Protein AF-A0A815MKQ5-F1 (afdb_monomer_lite)

Organism: NCBI:txid433720

Radius of gyration: 41.29 Å; chains: 1; bounding box: 143×85×90 Å

Sequence (827 aa):
MANNKTQCFTCNKEKITYRCRGCLKEFCLMDLTEHQQRLKDELNCIINDYDEFKERINEQKLSPQNHSLREQINLWEKESIKKIQHKAQECRENLIKSSQICINDIEMKYKDLNEQIKQIRKENVFNEISFDYLRNQLMKMTQELNNLSNMSIQQDSKSFINEISIIFSKKPGWGKWEQNPITVAGGNGPGQELNQLSRPFGIFIDENKNIFIADHRNDRIVEWKYNAKEGQIIAGRTEEGKRTDQLNYPTDVIVDQQNRSIIIADSLNRRVIRWLNQNQQILIHNIDCYGLAIDKNGFLYISDYKKNEVRRWRMGEYNNEGIIVAGGNEQGNKLNQFSYATFLFVNEDESIYVSDTGNHRVMKWRKDSKEGRIVAGGNGQGRNRNQLSSPRGVIVDYFGQIYVANYFNHRIMRWSEGKEEGEIVVGGNQLNHPNGLSFDNEGNLYVADYLNNRIINLLRMHVASGKCFLCSKIRVWGRLGNCLQSSYRYAIFDSYGLRRTTIERIYLCANISTLTIGTLTSSLSDKYGRRTACILSAIFYIISCLSLNINVVWIFFIGSAARGIAHSLYNTNFEAWLVQAHHNSGSSTDSLKQILANSFVVLSVVAIAVGFVSEYSVDLFGYVAPFDIAIGIYAIMLVFISTQWAENYGDKEASTTTSFITAFQVLRNDPRIVLVGLITVFFEVTLYIYGIEWTPALQHASQWIIYEPLPLGIIYSCISVFNLIGIIVFKPLSKRFRVQSFMLNTIICSQYQSKKDQTFLQNKYYQYIQADYPFELVHGDHFRFQYSFSVGALLASLQHHRILVISVIAPQNSGKSILSNYVWHII

pLDDT: mean 76.07, std 18.83, range [21.64, 96.69]

Foldseek 3Di:
DDPQQDAAPPPRDRDDWDADPPVRGTHRPVVVVVVVVVVVVVVVVVVVVVVVVVVVVVVCVVCVPPDPVVVVVVVVVVVLVVVLVVLVVVVVVVLVVVLVVLVVVLVVLVVVLVVVVVVCVVVVDDDPVVVVVSVVSVVVSVVSNVCSPPFDFDWDPPDPRTDGDGDDPDDFDDFAWDADWDFFAALPDDDDFQRFAAQWAAWDADQQRWIWIQSQVQQFIWTDGGNDNGTDTDAADSDADLDLRHAHRWQYKDADPVQRWIWIQRQVNQFIWIGDPHDIDTLEHNARFAEWDAAPQQKIWTAGQVQQFIFIDHVPGRVDPGHTFAARPDDDDFQRHAHRWHYWDADNQRWIWIQRQVQQFIWIGGGPDNGTDTFAANPDDDDFQLTAHRWAAWDADPQRWIWIQRFVQQFIWIGHGPDSGTDTSYGDPNAHRWHHWDAHPQGWIWIRRRVSRTIIIMDGGRPLVVLLLLLLVLVQLVLLLVLLCLLQVVVLCVVLVDDLVLSVVLLVLLVVLLVVCLLQQQVCCQAVWLLVLLLLLLVLLLQLLVLSVDSDSVSSSSSSSSNSSSVSSNPVSSLVLSVVSCVVSVDDPVVVVVSVLVSLLVSLVSSLVSLVVSLVQCVPPNSSRSSVVSNVSSVVSNVCSVPSDDTHHHDNPDDSVVVSVVVVVVCVVDVVVVVVVVVVVLQVVLVSCCSSVVQVVVVVVCVVPPPDDDSSSNVSSVVSVVVSVVSVVCVVVVVPDPPVVVVVVLLVVLVVQLVVVQVVVVVVVVVVVPPDDDDDDDDDPPPDPRPRRGSNPVVVVVVPDDDDDDDDDDDDDDDDDDPPPPPPPPD

Structure (mmCIF, N/CA/C/O backbone):
data_AF-A0A815MKQ5-F1
#
_entry.id   AF-A0A815MKQ5-F1
#
loop_
_atom_site.group_PDB
_atom_site.id
_atom_site.type_symbol
_atom_site.label_atom_id
_atom_site.label_alt_id
_atom_site.label_comp_id
_atom_site.label_asym_id
_atom_site.label_entity_id
_atom_site.label_seq_id
_atom_site.pdbx_PDB_ins_code
_atom_site.Cartn_x
_atom_site.Cartn_y
_atom_site.Cartn_z
_atom_site.occupancy
_atom_site.B_iso_or_equiv
_atom_site.auth_seq_id
_atom_site.auth_comp_id
_atom_site.auth_asym_id
_atom_site.auth_atom_id
_atom_site.pdbx_PDB_model_num
ATOM 1 N N . MET A 1 1 ? 92.909 52.587 -24.988 1.00 37.75 1 MET A N 1
ATOM 2 C CA . MET A 1 1 ? 92.797 51.126 -25.182 1.00 37.75 1 MET A CA 1
ATOM 3 C C . MET A 1 1 ? 91.353 50.823 -25.562 1.00 37.75 1 MET A C 1
ATOM 5 O O . MET A 1 1 ? 90.473 51.215 -24.815 1.00 37.75 1 MET A O 1
ATOM 9 N N . ALA A 1 2 ? 91.164 50.273 -26.768 1.00 37.59 2 ALA A N 1
ATOM 10 C CA . ALA A 1 2 ? 89.924 49.874 -27.459 1.00 37.59 2 ALA A CA 1
ATOM 11 C C . ALA A 1 2 ? 88.666 50.764 -27.286 1.00 37.59 2 ALA A C 1
ATOM 13 O O . ALA A 1 2 ? 87.879 50.587 -26.362 1.00 37.59 2 ALA A O 1
ATOM 14 N N . ASN A 1 3 ? 88.427 51.657 -28.257 1.00 51.03 3 ASN A N 1
ATOM 15 C CA . ASN A 1 3 ? 87.104 52.235 -28.529 1.00 51.03 3 ASN A CA 1
ATOM 16 C C . ASN A 1 3 ? 86.158 51.125 -29.034 1.00 51.03 3 ASN A C 1
ATOM 18 O O . ASN A 1 3 ? 85.924 51.011 -30.237 1.00 51.03 3 ASN A O 1
ATOM 22 N N . ASN A 1 4 ? 85.628 50.297 -28.134 1.00 53.78 4 ASN A N 1
ATOM 23 C CA . ASN A 1 4 ? 84.557 49.364 -28.474 1.00 53.78 4 ASN A CA 1
ATOM 24 C C . ASN A 1 4 ? 83.238 50.135 -28.488 1.00 53.78 4 ASN A C 1
ATOM 26 O O . ASN A 1 4 ? 82.660 50.432 -27.444 1.00 53.78 4 ASN A O 1
ATOM 30 N N . LYS A 1 5 ? 82.772 50.487 -29.687 1.00 58.81 5 LYS A N 1
ATOM 31 C CA . LYS A 1 5 ? 81.366 50.835 -29.885 1.00 58.81 5 LYS A CA 1
ATOM 32 C C . LYS A 1 5 ? 80.571 49.548 -29.694 1.00 58.81 5 LYS A C 1
ATOM 34 O O . LYS A 1 5 ? 80.789 48.593 -30.432 1.00 58.81 5 LYS A O 1
ATOM 39 N N . THR A 1 6 ? 79.696 49.507 -28.701 1.00 66.19 6 THR A N 1
ATOM 40 C CA . THR A 1 6 ? 78.755 48.398 -28.516 1.00 66.19 6 THR A CA 1
ATOM 41 C C . THR A 1 6 ? 77.344 48.877 -28.836 1.00 66.19 6 THR A C 1
ATOM 43 O O . THR A 1 6 ? 77.064 50.077 -28.953 1.00 66.19 6 THR A O 1
ATOM 46 N N . GLN A 1 7 ? 76.450 47.930 -29.088 1.00 73.81 7 GLN A N 1
ATOM 47 C CA . GLN A 1 7 ? 75.098 48.230 -29.528 1.00 73.81 7 GLN A CA 1
ATOM 48 C C . GLN A 1 7 ? 74.234 48.640 -28.328 1.00 73.81 7 GLN A C 1
ATOM 50 O O . GLN A 1 7 ? 74.117 47.895 -27.357 1.00 73.81 7 GLN A O 1
ATOM 55 N N . CYS A 1 8 ? 73.622 49.827 -28.383 1.00 76.44 8 CYS A N 1
ATOM 56 C CA . CYS A 1 8 ? 72.679 50.256 -27.348 1.00 76.44 8 CYS A CA 1
ATOM 57 C C . CYS A 1 8 ? 71.432 49.360 -27.356 1.00 76.44 8 CYS A C 1
ATOM 59 O O . CYS A 1 8 ? 70.816 49.199 -28.407 1.00 76.44 8 CYS A O 1
ATOM 61 N N . PHE A 1 9 ? 71.015 48.861 -26.190 1.00 78.06 9 PHE A N 1
ATOM 62 C CA . PHE A 1 9 ? 69.848 47.983 -26.048 1.00 78.06 9 PHE A CA 1
ATOM 63 C C . PHE A 1 9 ? 68.529 48.606 -26.544 1.00 78.06 9 PHE A C 1
ATOM 65 O O . PHE A 1 9 ? 67.676 47.895 -27.065 1.00 78.06 9 PHE A O 1
ATOM 72 N N . THR A 1 10 ? 68.339 49.919 -26.378 1.00 75.69 10 THR A N 1
ATOM 73 C CA . THR A 1 10 ? 67.061 50.575 -26.714 1.00 75.69 10 THR A CA 1
ATOM 74 C C . THR A 1 10 ? 67.009 51.024 -28.171 1.00 75.69 10 THR A C 1
ATOM 76 O O . THR A 1 10 ? 66.038 50.747 -28.869 1.00 75.69 10 THR A O 1
ATOM 79 N N . CYS A 1 11 ? 68.044 51.717 -28.656 1.00 77.69 11 CYS A N 1
ATOM 80 C CA . CYS A 1 11 ? 68.041 52.269 -30.014 1.00 77.69 11 CYS A CA 1
ATOM 81 C C . CYS A 1 11 ? 68.762 51.401 -31.057 1.00 77.69 11 CYS A C 1
ATOM 83 O O . CYS A 1 11 ? 68.769 51.767 -32.231 1.00 77.69 11 CYS A O 1
ATOM 85 N N . ASN A 1 12 ? 69.377 50.280 -30.656 1.00 72.06 12 ASN A N 1
ATOM 86 C CA . ASN A 1 12 ? 70.088 49.321 -31.513 1.00 72.06 12 ASN A CA 1
ATOM 87 C C . ASN A 1 12 ? 71.191 49.918 -32.410 1.00 72.06 12 ASN A C 1
ATOM 89 O O . ASN A 1 12 ? 71.608 49.288 -33.382 1.00 72.06 12 ASN A O 1
ATOM 93 N N . LYS A 1 13 ? 71.704 51.110 -32.082 1.00 74.62 13 LYS A N 1
ATOM 94 C CA . LYS A 1 13 ? 72.806 51.772 -32.801 1.00 74.62 13 LYS A CA 1
ATOM 95 C C . LYS A 1 13 ? 74.138 51.537 -32.085 1.00 74.62 13 LYS A C 1
ATOM 97 O O . LYS A 1 13 ? 74.195 51.618 -30.858 1.00 74.62 13 LYS A O 1
ATOM 102 N N . GLU A 1 14 ? 75.206 51.309 -32.848 1.00 73.44 14 GLU A N 1
ATOM 103 C CA . GLU A 1 14 ? 76.576 51.217 -32.324 1.00 73.44 14 GLU A CA 1
ATOM 104 C C . GLU A 1 14 ? 77.097 52.597 -31.913 1.00 73.44 14 GLU A C 1
ATOM 106 O O . GLU A 1 14 ? 77.370 53.470 -32.745 1.00 73.44 14 GLU A O 1
ATOM 111 N N . LYS A 1 15 ? 77.223 52.808 -30.604 1.00 75.31 15 LYS A N 1
ATOM 112 C CA . LYS A 1 15 ? 77.696 54.060 -30.002 1.00 75.31 15 LYS A CA 1
ATOM 113 C C . LYS A 1 15 ? 78.577 53.745 -28.791 1.00 75.31 15 LYS A C 1
ATOM 115 O O . LYS A 1 15 ? 78.784 52.589 -28.445 1.00 75.31 15 LYS A O 1
ATOM 120 N N . ILE A 1 16 ? 79.110 54.782 -28.148 1.00 76.00 16 ILE A N 1
ATOM 121 C CA . ILE A 1 16 ? 79.689 54.636 -26.809 1.00 76.00 16 ILE A CA 1
ATOM 122 C C . ILE A 1 16 ? 78.524 54.388 -25.847 1.00 76.00 16 ILE A C 1
ATOM 124 O O . ILE A 1 16 ? 77.585 55.189 -25.786 1.00 76.00 16 ILE A O 1
ATOM 128 N N . THR A 1 17 ? 78.566 53.264 -25.144 1.00 75.62 17 THR A N 1
ATOM 129 C CA . THR A 1 17 ? 77.522 52.836 -24.215 1.00 75.62 17 THR A CA 1
ATOM 130 C C . THR A 1 17 ? 78.055 52.785 -22.784 1.00 75.62 17 THR A C 1
ATOM 132 O O . THR A 1 17 ? 79.258 52.738 -22.528 1.00 75.62 17 THR A O 1
ATOM 135 N N . TYR A 1 18 ? 77.126 52.812 -21.838 1.00 78.50 18 TYR A N 1
ATOM 136 C CA . TYR A 1 18 ? 77.347 52.710 -20.409 1.00 78.50 18 TYR A CA 1
ATOM 137 C C . TYR A 1 18 ? 76.472 51.577 -19.876 1.00 78.50 18 TYR A C 1
ATOM 139 O O . TYR A 1 18 ? 75.292 51.460 -20.220 1.00 78.50 18 TYR A O 1
ATOM 147 N N . ARG A 1 19 ? 77.048 50.727 -19.027 1.00 78.00 19 ARG A N 1
ATOM 148 C CA . ARG A 1 19 ? 76.350 49.570 -18.466 1.00 78.00 19 ARG A CA 1
ATOM 149 C C . ARG A 1 19 ? 75.565 49.962 -17.216 1.00 78.00 19 ARG A C 1
ATOM 151 O O . ARG A 1 19 ? 76.141 50.454 -16.246 1.00 78.00 19 ARG A O 1
ATOM 158 N N . CYS A 1 20 ? 74.261 49.701 -17.208 1.00 78.00 20 CYS A N 1
ATOM 159 C CA . CYS A 1 20 ? 73.440 49.868 -16.011 1.00 78.00 20 CYS A CA 1
ATOM 160 C C . CYS A 1 20 ? 73.747 48.743 -15.010 1.00 78.00 20 CYS A C 1
ATOM 162 O O . CYS A 1 20 ? 73.654 47.566 -15.355 1.00 78.00 20 CYS A O 1
ATOM 164 N N . ARG A 1 21 ? 74.086 49.080 -13.756 1.00 74.12 21 ARG A N 1
ATOM 165 C CA . ARG A 1 21 ? 74.398 48.074 -12.718 1.00 74.12 21 ARG A CA 1
ATOM 166 C C . ARG A 1 21 ? 73.196 47.211 -12.318 1.00 74.12 21 ARG A C 1
ATOM 168 O O . ARG A 1 21 ? 73.408 46.086 -11.889 1.00 74.12 21 ARG A O 1
ATOM 175 N N . GLY A 1 22 ? 71.969 47.720 -12.463 1.00 73.81 22 GLY A N 1
ATOM 176 C CA . GLY A 1 22 ? 70.749 46.994 -12.096 1.00 73.81 22 GLY A CA 1
ATOM 177 C C . GLY A 1 22 ? 70.351 45.942 -13.131 1.00 73.81 22 GLY A C 1
ATOM 178 O O . GLY A 1 22 ? 70.321 44.754 -12.837 1.00 73.81 22 GLY A O 1
ATOM 179 N N . CYS A 1 23 ? 70.077 46.366 -14.368 1.00 78.06 23 CYS A N 1
ATOM 180 C CA . CYS A 1 23 ? 69.598 45.469 -15.426 1.00 78.06 23 CYS A CA 1
ATOM 181 C C . CYS A 1 23 ? 70.719 44.856 -16.285 1.00 78.06 23 CYS A C 1
ATOM 183 O O . CYS A 1 23 ? 70.430 44.107 -17.215 1.00 78.06 23 CYS A O 1
ATOM 185 N N . LEU A 1 24 ? 71.988 45.175 -15.990 1.00 77.25 24 LEU A N 1
ATOM 186 C CA . LEU A 1 24 ? 73.210 44.672 -16.639 1.00 77.25 24 LEU A CA 1
ATOM 187 C C . LEU A 1 24 ? 73.327 44.928 -18.152 1.00 77.25 24 LEU A C 1
ATOM 189 O O . LEU A 1 24 ? 74.300 44.470 -18.758 1.00 77.25 24 LEU A O 1
ATOM 193 N N . LYS A 1 25 ? 72.388 45.679 -18.737 1.00 79.94 25 LYS A N 1
ATOM 194 C CA . LYS A 1 25 ? 72.326 46.062 -20.153 1.00 79.94 25 LYS A CA 1
ATOM 195 C C . LYS A 1 25 ? 73.125 47.335 -20.434 1.00 79.94 25 LYS A C 1
ATOM 197 O O . LYS A 1 25 ? 73.338 48.160 -19.542 1.00 79.94 25 LYS A O 1
ATOM 202 N N . GLU A 1 26 ? 73.554 47.480 -21.684 1.00 78.44 26 GLU A N 1
ATOM 203 C CA . GLU A 1 26 ? 74.332 48.623 -22.162 1.00 78.44 26 GLU A CA 1
ATOM 204 C C . GLU A 1 26 ? 73.443 49.623 -22.909 1.00 78.44 26 GLU A C 1
ATOM 206 O O . GLU A 1 26 ? 72.699 49.263 -23.823 1.00 78.44 26 GLU A O 1
ATOM 211 N N . PHE A 1 27 ? 73.519 50.891 -22.509 1.00 81.06 27 PHE A N 1
ATOM 212 C CA . PHE A 1 27 ? 72.709 51.984 -23.046 1.00 81.06 27 PHE A CA 1
ATOM 213 C C . PHE A 1 27 ? 73.604 53.128 -23.506 1.00 81.06 27 PHE A C 1
ATOM 215 O O . PHE A 1 27 ? 74.663 53.357 -22.929 1.00 81.06 27 PHE A O 1
ATOM 222 N N . CYS A 1 28 ? 73.191 53.897 -24.510 1.00 81.62 28 CYS A N 1
ATOM 223 C CA . CYS A 1 28 ? 73.848 55.177 -24.766 1.00 81.62 28 CYS A CA 1
ATOM 224 C C . CYS A 1 28 ? 73.486 56.185 -23.656 1.00 81.62 28 CYS A C 1
ATOM 226 O O . CYS A 1 28 ? 72.493 55.995 -22.958 1.00 81.62 28 CYS A O 1
ATOM 228 N N . LEU A 1 29 ? 74.285 57.243 -23.471 1.00 79.38 29 LEU A N 1
ATOM 229 C CA . LEU A 1 29 ? 74.124 58.175 -22.342 1.00 79.38 29 LEU A CA 1
ATOM 230 C C . LEU A 1 29 ? 72.694 58.728 -22.213 1.00 79.38 29 LEU A C 1
ATOM 232 O O . LEU A 1 29 ? 72.161 58.766 -21.112 1.00 79.38 29 LEU A O 1
ATOM 236 N N . MET A 1 30 ? 72.078 59.095 -23.342 1.00 80.62 30 MET A N 1
ATOM 237 C CA . MET A 1 30 ? 70.728 59.669 -23.389 1.00 80.62 30 MET A CA 1
ATOM 238 C C . MET A 1 30 ? 69.655 58.643 -22.992 1.00 80.62 30 MET A C 1
ATOM 240 O O . MET A 1 30 ? 68.833 58.918 -22.118 1.00 80.62 30 MET A O 1
ATOM 244 N N . ASP A 1 31 ? 69.732 57.432 -23.550 1.00 79.38 31 ASP A N 1
ATOM 245 C CA . ASP A 1 31 ? 68.796 56.343 -23.242 1.00 79.38 31 ASP A CA 1
ATOM 246 C C . ASP A 1 31 ? 68.981 55.826 -21.800 1.00 79.38 31 ASP A C 1
ATOM 248 O O . ASP A 1 31 ? 68.033 55.345 -21.182 1.00 79.38 31 ASP A O 1
ATOM 252 N N . LEU A 1 32 ? 70.193 55.931 -21.233 1.00 80.19 32 LEU A N 1
ATOM 253 C CA . LEU A 1 32 ? 70.459 55.578 -19.837 1.00 80.19 32 LEU A CA 1
ATOM 254 C C . LEU A 1 32 ? 69.793 56.567 -18.874 1.00 80.19 32 LEU A C 1
ATOM 256 O O . LEU A 1 32 ? 69.186 56.135 -17.896 1.00 80.19 32 LEU A O 1
ATOM 260 N N . THR A 1 33 ? 69.885 57.873 -19.146 1.00 80.94 33 THR A N 1
ATOM 261 C CA . THR A 1 33 ? 69.183 58.896 -18.355 1.00 80.94 33 THR A CA 1
ATOM 262 C C . THR A 1 33 ? 67.671 58.732 -18.441 1.00 80.94 33 THR A C 1
ATOM 264 O O . THR A 1 33 ? 67.003 58.797 -17.415 1.00 80.94 33 THR A O 1
ATOM 267 N N . GLU A 1 34 ? 67.130 58.428 -19.623 1.00 81.69 34 GLU A N 1
ATOM 268 C CA . GLU A 1 34 ? 65.697 58.164 -19.794 1.00 81.69 34 GLU A CA 1
ATOM 269 C C . GLU A 1 34 ? 65.256 56.894 -19.045 1.00 81.69 34 GLU A C 1
ATOM 271 O O . GLU A 1 34 ? 64.238 56.891 -18.355 1.00 81.69 34 GLU A O 1
ATOM 276 N N . HIS A 1 35 ? 66.062 55.828 -19.086 1.00 80.19 35 HIS A N 1
ATOM 277 C CA . HIS A 1 35 ? 65.810 54.609 -18.316 1.00 80.19 35 HIS A CA 1
ATOM 278 C C . HIS A 1 35 ? 65.828 54.856 -16.798 1.00 80.19 35 HIS A C 1
ATOM 280 O O . HIS A 1 35 ? 64.976 54.332 -16.083 1.00 80.19 35 HIS A O 1
ATOM 286 N N . GLN A 1 36 ? 66.761 55.670 -16.298 1.00 81.88 36 GLN A N 1
ATOM 287 C CA . GLN A 1 36 ? 66.831 56.035 -14.879 1.00 81.88 36 GLN A CA 1
ATOM 288 C C . GLN A 1 36 ? 65.676 56.944 -14.446 1.00 81.88 36 GLN A C 1
ATOM 290 O O . GLN A 1 36 ? 65.153 56.766 -13.346 1.00 81.88 36 GLN A O 1
ATOM 295 N N . GLN A 1 37 ? 65.250 57.871 -15.307 1.00 84.31 37 GLN A N 1
ATOM 296 C CA . GLN A 1 37 ? 64.070 58.704 -15.077 1.00 84.31 37 GLN A CA 1
ATOM 297 C C . GLN A 1 37 ? 62.818 57.827 -14.948 1.00 84.31 37 GLN A C 1
ATOM 299 O O . GLN A 1 37 ? 62.099 57.926 -13.960 1.00 84.31 37 GLN A O 1
ATOM 304 N N . ARG A 1 38 ? 62.640 56.871 -15.869 1.00 81.75 38 ARG A N 1
ATOM 305 C CA . ARG A 1 38 ? 61.511 55.932 -15.861 1.00 81.75 38 ARG A CA 1
ATOM 306 C C . ARG A 1 38 ? 61.456 55.079 -14.592 1.00 81.75 38 ARG A C 1
ATOM 308 O O . ARG A 1 38 ? 60.387 54.901 -14.025 1.00 81.75 38 ARG A O 1
ATOM 315 N N . LEU A 1 39 ? 62.605 54.593 -14.115 1.00 82.25 39 LEU A N 1
ATOM 316 C CA . LEU A 1 39 ? 62.688 53.848 -12.852 1.00 82.25 39 LEU A CA 1
ATOM 317 C C . LEU A 1 39 ? 62.345 54.720 -11.634 1.00 82.25 39 LEU A C 1
ATOM 319 O O . LEU A 1 39 ? 61.775 54.231 -10.661 1.00 82.25 39 LEU A O 1
ATOM 323 N N . LYS A 1 40 ? 62.692 56.010 -11.673 1.00 85.56 40 LYS A N 1
ATOM 324 C CA . LYS A 1 40 ? 62.341 56.965 -10.617 1.00 85.56 40 LYS A CA 1
ATOM 325 C C . LYS A 1 40 ? 60.842 57.270 -10.614 1.00 85.56 40 LYS A C 1
ATOM 327 O O . LYS A 1 40 ? 60.252 57.368 -9.542 1.00 85.56 40 LYS A O 1
ATOM 332 N N . ASP A 1 41 ? 60.235 57.363 -11.791 1.00 83.56 41 ASP A N 1
ATOM 333 C CA . ASP A 1 41 ? 58.792 57.545 -11.937 1.00 83.56 41 ASP A CA 1
ATOM 334 C C . ASP A 1 41 ? 58.024 56.306 -11.452 1.00 83.56 41 ASP A C 1
ATOM 336 O O . ASP A 1 41 ? 57.068 56.442 -10.692 1.00 83.56 41 ASP A O 1
ATOM 340 N N . GLU A 1 42 ? 58.493 55.095 -11.778 1.00 82.81 42 GLU A N 1
ATOM 341 C CA . GLU A 1 42 ? 57.928 53.846 -11.241 1.00 82.81 42 GLU A CA 1
ATOM 342 C C . GLU A 1 42 ? 58.026 53.775 -9.710 1.00 82.81 42 GLU A C 1
ATOM 344 O O . GLU A 1 42 ? 57.067 53.381 -9.047 1.00 82.81 42 GLU A O 1
ATOM 349 N N . LEU A 1 43 ? 59.149 54.206 -9.124 1.00 84.50 43 LEU A N 1
ATOM 350 C CA . LEU A 1 43 ? 59.295 54.265 -7.668 1.00 84.50 43 LEU A CA 1
ATOM 351 C C . LEU A 1 43 ? 58.303 55.250 -7.033 1.00 84.50 43 LEU A C 1
ATOM 353 O O . LEU A 1 43 ? 57.722 54.943 -5.994 1.00 84.50 43 LEU A O 1
ATOM 357 N N . ASN A 1 44 ? 58.081 56.408 -7.657 1.00 85.56 44 ASN A N 1
ATOM 358 C CA . ASN A 1 44 ? 57.098 57.380 -7.178 1.00 85.56 44 ASN A CA 1
ATOM 359 C C . ASN A 1 44 ? 55.663 56.833 -7.267 1.00 85.56 44 ASN A C 1
ATOM 361 O O . ASN A 1 44 ? 54.877 57.064 -6.351 1.00 85.56 44 ASN A O 1
ATOM 365 N N . CYS A 1 45 ? 55.329 56.067 -8.312 1.00 78.75 45 CYS A N 1
ATOM 366 C CA . CYS A 1 45 ? 54.045 55.364 -8.392 1.00 78.75 45 CYS A CA 1
ATOM 367 C C . CYS A 1 45 ? 53.873 54.369 -7.237 1.00 78.75 45 CYS A C 1
ATOM 369 O O . CYS A 1 45 ? 52.845 54.389 -6.571 1.00 78.75 45 CYS A O 1
ATOM 371 N N . ILE A 1 46 ? 54.901 53.569 -6.935 1.00 79.31 46 ILE A N 1
ATOM 372 C CA . ILE A 1 46 ? 54.853 52.600 -5.827 1.00 79.31 46 ILE A CA 1
ATOM 373 C C . ILE A 1 46 ? 54.675 53.300 -4.469 1.00 79.31 46 ILE A C 1
ATOM 375 O O . ILE A 1 46 ? 53.962 52.792 -3.605 1.00 79.31 46 ILE A O 1
ATOM 379 N N . ILE A 1 47 ? 55.310 54.458 -4.264 1.00 85.19 47 ILE A N 1
ATOM 380 C CA . ILE A 1 47 ? 55.162 55.237 -3.025 1.00 85.19 47 ILE A CA 1
ATOM 381 C C . ILE A 1 47 ? 53.731 55.774 -2.888 1.00 85.19 47 ILE A C 1
ATOM 383 O O . ILE A 1 47 ? 53.147 55.654 -1.813 1.00 85.19 47 ILE A O 1
ATOM 387 N N . ASN A 1 48 ? 53.141 56.285 -3.971 1.00 83.69 48 ASN A N 1
ATOM 388 C CA . ASN A 1 48 ? 51.745 56.728 -3.959 1.00 83.69 48 ASN A CA 1
ATOM 389 C C . ASN A 1 48 ? 50.777 55.571 -3.666 1.00 83.69 48 ASN A C 1
ATOM 391 O O . ASN A 1 48 ? 49.889 55.724 -2.830 1.00 83.69 48 ASN A O 1
ATOM 395 N N . ASP A 1 49 ? 50.981 54.404 -4.287 1.00 78.00 49 ASP A N 1
ATOM 396 C CA . ASP A 1 49 ? 50.157 53.215 -4.032 1.00 78.00 49 ASP A CA 1
ATOM 397 C C . ASP A 1 49 ? 50.257 52.763 -2.561 1.00 78.00 49 ASP A C 1
ATOM 399 O O . ASP A 1 49 ? 49.273 52.328 -1.956 1.00 78.00 49 ASP A O 1
ATOM 403 N N . TYR A 1 50 ? 51.446 52.881 -1.960 1.00 84.06 50 TYR A N 1
ATOM 404 C CA . TYR A 1 50 ? 51.671 52.572 -0.549 1.00 84.06 50 TYR A CA 1
ATOM 405 C C . TYR A 1 50 ? 50.927 53.536 0.387 1.00 84.06 50 TYR A C 1
ATOM 407 O O . TYR A 1 50 ? 50.309 53.090 1.361 1.00 84.06 50 TYR A O 1
ATOM 415 N N . ASP A 1 51 ? 50.960 54.837 0.100 1.00 84.00 51 ASP A N 1
ATOM 416 C CA . ASP A 1 51 ? 50.266 55.840 0.909 1.00 84.00 51 ASP A CA 1
ATOM 417 C C . ASP A 1 51 ? 48.738 55.707 0.785 1.00 84.00 51 ASP A C 1
ATOM 419 O O . ASP A 1 51 ? 48.045 55.720 1.807 1.00 84.00 51 ASP A O 1
ATOM 423 N N . GLU A 1 52 ? 48.211 55.433 -0.415 1.00 79.75 52 GLU A N 1
ATOM 424 C CA . GLU A 1 52 ? 46.780 55.154 -0.622 1.00 79.75 52 GLU A CA 1
ATOM 425 C C . GLU A 1 52 ? 46.335 53.892 0.138 1.00 79.75 52 GLU A C 1
ATOM 427 O O . GLU A 1 52 ? 45.287 53.860 0.793 1.00 79.75 52 GLU A O 1
ATOM 432 N N . PHE A 1 53 ? 47.154 52.837 0.118 1.00 75.00 53 PHE A N 1
ATOM 433 C CA . PHE A 1 53 ? 46.879 51.618 0.876 1.00 75.00 53 PHE A CA 1
ATOM 434 C C . PHE A 1 53 ? 46.840 51.874 2.391 1.00 75.00 53 PHE A C 1
ATOM 436 O O . PHE A 1 53 ? 45.986 51.335 3.104 1.00 75.00 53 PHE A O 1
ATOM 443 N N . LYS A 1 54 ? 47.737 52.726 2.894 1.00 82.12 54 LYS A N 1
ATOM 444 C CA . LYS A 1 54 ? 47.797 53.104 4.308 1.00 82.12 54 LYS A CA 1
ATOM 445 C C . LYS A 1 54 ? 46.578 53.924 4.739 1.00 82.12 54 LYS A C 1
ATOM 447 O O . LYS A 1 54 ? 46.063 53.691 5.837 1.00 82.12 54 LYS A O 1
ATOM 452 N N . GLU A 1 55 ? 46.089 54.832 3.895 1.00 78.88 55 GLU A N 1
ATOM 453 C CA . GLU A 1 55 ? 44.844 55.568 4.151 1.00 78.88 55 GLU A CA 1
ATOM 454 C C . GLU A 1 55 ? 43.634 54.630 4.216 1.00 78.88 55 GLU A C 1
ATOM 456 O O . GLU A 1 55 ? 42.901 54.662 5.206 1.00 78.88 55 GLU A O 1
ATOM 461 N N . ARG A 1 56 ? 43.497 53.691 3.268 1.00 72.31 56 ARG A N 1
ATOM 462 C CA . ARG A 1 56 ? 42.410 52.690 3.277 1.00 72.31 56 ARG A CA 1
ATOM 463 C C . ARG A 1 56 ? 42.389 51.836 4.551 1.00 72.31 56 ARG A C 1
ATOM 465 O O . ARG A 1 56 ? 41.319 51.512 5.067 1.00 72.31 56 ARG A O 1
ATOM 472 N N . ILE A 1 57 ? 43.558 51.481 5.096 1.00 72.50 57 ILE A N 1
ATOM 473 C CA . ILE A 1 57 ? 43.652 50.761 6.380 1.00 72.50 57 ILE A CA 1
ATOM 474 C C . ILE A 1 57 ? 43.166 51.630 7.547 1.00 72.50 57 ILE A C 1
ATOM 476 O O . ILE A 1 57 ? 42.496 51.128 8.455 1.00 72.50 57 ILE A O 1
ATOM 480 N N . ASN A 1 58 ? 43.505 52.920 7.557 1.00 74.75 58 ASN A N 1
ATOM 481 C CA . ASN A 1 58 ? 43.088 53.830 8.622 1.00 74.75 58 ASN A CA 1
ATOM 482 C C . ASN A 1 58 ? 41.582 54.128 8.568 1.00 74.75 58 ASN A C 1
ATOM 484 O O . ASN A 1 58 ? 40.938 54.132 9.618 1.00 74.75 58 ASN A O 1
ATOM 488 N N . GLU A 1 59 ? 41.001 54.276 7.377 1.00 68.75 59 GLU A N 1
ATOM 489 C CA . GLU A 1 59 ? 39.549 54.413 7.191 1.00 68.75 59 GLU A CA 1
ATOM 490 C C . GLU A 1 59 ? 38.784 53.190 7.722 1.00 68.75 59 GLU A C 1
ATOM 492 O O . GLU A 1 59 ? 37.812 53.336 8.470 1.00 68.75 59 GLU A O 1
ATOM 497 N N . GLN A 1 60 ? 39.262 51.973 7.435 1.00 61.66 60 GLN A N 1
ATOM 498 C CA . GLN A 1 60 ? 38.651 50.746 7.963 1.00 61.66 60 GLN A CA 1
ATOM 499 C C . GLN A 1 60 ? 38.760 50.620 9.491 1.00 61.66 60 GLN A C 1
ATOM 501 O O . GLN A 1 60 ? 37.871 50.044 10.122 1.00 61.66 60 GLN A O 1
ATOM 506 N N . LYS A 1 61 ? 39.812 51.177 10.109 1.00 63.91 61 LYS A N 1
ATOM 507 C CA . LYS A 1 61 ? 39.962 51.209 11.576 1.00 63.91 61 LYS A CA 1
ATOM 508 C C . LYS A 1 61 ? 39.031 52.216 12.254 1.00 63.91 61 LYS A C 1
ATOM 510 O O . LYS A 1 61 ? 38.570 51.947 13.360 1.00 63.91 61 LYS A O 1
ATOM 515 N N . LEU A 1 62 ? 38.760 53.357 11.618 1.00 62.75 62 LEU A N 1
ATOM 516 C CA . LEU A 1 62 ? 37.937 54.439 12.178 1.00 62.75 62 LEU A CA 1
ATOM 517 C C . LEU A 1 62 ? 36.426 54.202 12.024 1.00 62.75 62 LEU A C 1
ATOM 519 O O . LEU A 1 62 ? 35.641 54.787 12.766 1.00 62.75 62 LEU A O 1
ATOM 523 N N . SER A 1 63 ? 35.988 53.348 11.094 1.00 54.56 63 SER A N 1
ATOM 524 C CA . SER A 1 63 ? 34.565 53.027 10.891 1.00 54.56 63 SER A CA 1
ATOM 525 C C . SER A 1 63 ? 34.333 51.544 10.560 1.00 54.56 63 SER A C 1
ATOM 527 O O . SER A 1 63 ? 33.958 51.204 9.437 1.00 54.56 63 SER A O 1
ATOM 529 N N . PRO A 1 64 ? 34.447 50.636 11.551 1.00 54.62 64 PRO A N 1
ATOM 530 C CA . PRO A 1 64 ? 34.216 49.195 11.367 1.00 54.62 64 PRO A CA 1
ATOM 531 C C . PRO A 1 64 ? 32.762 48.826 11.000 1.00 54.62 64 PRO A C 1
ATOM 533 O O . PRO A 1 64 ? 32.446 47.656 10.796 1.00 54.62 64 PRO A O 1
ATOM 536 N N . GLN A 1 65 ? 31.853 49.803 10.929 1.00 53.19 65 GLN A N 1
ATOM 537 C CA . GLN A 1 65 ? 30.430 49.585 10.671 1.00 53.19 65 GLN A CA 1
ATOM 538 C C . GLN A 1 65 ? 30.050 49.508 9.181 1.00 53.19 65 GLN A C 1
ATOM 540 O O . GLN A 1 65 ? 29.004 48.924 8.892 1.00 53.19 65 GLN A O 1
ATOM 545 N N . ASN A 1 66 ? 30.886 50.013 8.262 1.00 53.53 66 ASN A N 1
ATOM 546 C CA . ASN A 1 66 ? 30.622 50.088 6.810 1.00 53.53 66 ASN A CA 1
ATOM 547 C C . ASN A 1 66 ? 31.260 48.930 6.019 1.00 53.53 66 ASN A C 1
ATOM 549 O O . ASN A 1 66 ? 31.763 49.102 4.910 1.00 53.53 66 ASN A O 1
ATOM 553 N N . HIS A 1 67 ? 31.284 47.728 6.595 1.00 61.25 67 HIS A N 1
ATOM 554 C CA . HIS A 1 67 ? 31.789 46.555 5.889 1.00 61.25 67 HIS A CA 1
ATOM 555 C C . HIS A 1 67 ? 30.744 46.055 4.876 1.00 61.25 67 HIS A C 1
ATOM 557 O O . HIS A 1 67 ? 29.604 45.782 5.250 1.00 61.25 67 HIS A O 1
ATOM 563 N N . SER A 1 68 ? 31.132 45.846 3.615 1.00 62.28 68 SER A N 1
ATO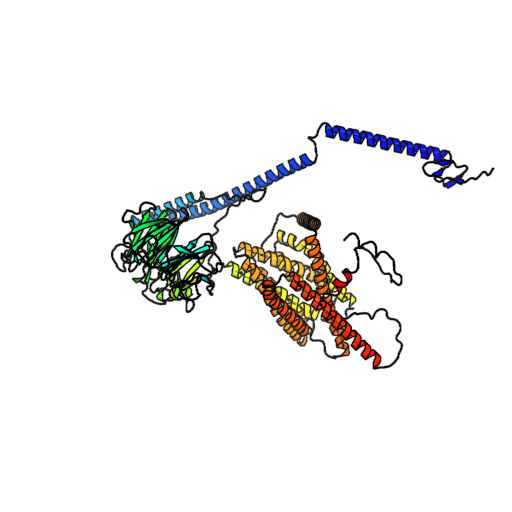M 564 C CA . SER A 1 68 ? 30.243 45.387 2.527 1.00 62.28 68 SER A CA 1
ATOM 565 C C . SER A 1 68 ? 29.479 44.091 2.852 1.00 62.28 68 SER A C 1
ATOM 567 O O . SER A 1 68 ? 28.300 43.953 2.538 1.00 62.28 68 SER A O 1
ATOM 569 N N . LEU A 1 69 ? 30.116 43.150 3.557 1.00 59.69 69 LEU A N 1
ATOM 570 C CA . LEU A 1 69 ? 29.456 41.939 4.077 1.00 59.69 69 LEU A CA 1
ATOM 571 C C . LEU A 1 69 ? 28.273 42.235 5.012 1.00 59.69 69 LEU A C 1
ATOM 573 O O . LEU A 1 69 ? 27.315 41.472 5.025 1.00 59.69 69 LEU A O 1
ATOM 577 N N . ARG A 1 70 ? 28.296 43.332 5.778 1.00 63.38 70 ARG A N 1
ATOM 578 C CA . ARG A 1 70 ? 27.170 43.715 6.639 1.00 63.38 70 ARG A CA 1
ATOM 579 C C . ARG A 1 70 ? 25.990 44.217 5.815 1.00 63.38 70 ARG A C 1
ATOM 581 O O . ARG A 1 70 ? 24.859 43.876 6.134 1.00 63.38 70 ARG A O 1
ATOM 588 N N . GLU A 1 71 ? 26.233 44.963 4.739 1.00 67.31 71 GLU A N 1
ATOM 589 C CA . GLU A 1 71 ? 25.170 45.323 3.793 1.00 67.31 71 GLU A CA 1
ATOM 590 C C . GLU A 1 71 ? 24.562 44.077 3.146 1.00 67.31 71 GLU A C 1
ATOM 592 O O . GLU A 1 71 ? 23.343 43.984 3.048 1.00 67.31 71 GLU A O 1
ATOM 597 N N . GLN A 1 72 ? 25.382 43.082 2.792 1.00 68.38 72 GLN A N 1
ATOM 598 C CA . GLN A 1 72 ? 24.893 41.798 2.280 1.00 68.38 72 GLN A CA 1
ATOM 599 C C . GLN A 1 72 ? 24.078 41.024 3.324 1.00 68.38 72 GLN A C 1
ATOM 601 O O . GLN A 1 72 ? 23.044 40.459 2.977 1.00 68.38 72 GLN A O 1
ATOM 606 N N . ILE A 1 73 ? 24.489 41.034 4.597 1.00 67.31 73 ILE A N 1
ATOM 607 C CA . ILE A 1 73 ? 23.727 40.427 5.699 1.00 67.31 73 ILE A CA 1
ATOM 608 C C . ILE A 1 73 ? 22.397 41.163 5.906 1.00 67.31 73 ILE A C 1
ATOM 610 O O . ILE A 1 73 ? 21.361 40.512 5.984 1.00 67.31 73 ILE A O 1
ATOM 614 N N . ASN A 1 74 ? 22.394 42.499 5.915 1.00 73.75 74 ASN A N 1
ATOM 615 C CA . ASN A 1 74 ? 21.174 43.302 6.044 1.00 73.75 74 ASN A CA 1
ATOM 616 C C . ASN A 1 74 ? 20.226 43.088 4.847 1.00 73.75 74 ASN A C 1
ATOM 618 O O . ASN A 1 74 ? 19.005 43.049 5.007 1.00 73.75 74 ASN A O 1
ATOM 622 N N . LEU A 1 75 ? 20.773 42.940 3.635 1.00 74.81 75 LEU A N 1
ATOM 623 C CA . LEU A 1 75 ? 20.002 42.636 2.429 1.00 74.81 75 LEU A CA 1
ATOM 624 C C . LEU A 1 75 ? 19.389 41.233 2.519 1.00 74.81 75 LEU A C 1
ATOM 626 O O . LEU A 1 75 ? 18.193 41.067 2.286 1.00 74.81 75 LEU A O 1
ATOM 630 N N . TRP A 1 76 ? 20.190 40.247 2.929 1.00 72.75 76 TRP A N 1
ATOM 631 C CA . TRP A 1 76 ? 19.756 38.870 3.146 1.00 72.75 76 TRP A CA 1
ATOM 632 C C . TRP A 1 76 ? 18.673 38.769 4.227 1.00 72.75 76 TRP A C 1
ATOM 634 O O . TRP A 1 76 ? 17.675 38.073 4.036 1.00 72.75 76 TRP A O 1
ATOM 644 N N . GLU A 1 77 ? 18.820 39.501 5.331 1.00 69.69 77 GLU A N 1
ATOM 645 C CA . GLU A 1 77 ? 17.827 39.585 6.403 1.00 69.69 77 GLU A CA 1
ATOM 646 C C . GLU A 1 77 ? 16.507 40.162 5.872 1.00 69.69 77 GLU A C 1
ATOM 648 O O . GLU A 1 77 ? 15.442 39.561 6.037 1.00 69.69 77 GLU A O 1
ATOM 653 N N . LYS A 1 78 ? 16.572 41.280 5.141 1.00 76.81 78 LYS A N 1
ATOM 654 C CA . LYS A 1 78 ? 15.393 41.937 4.560 1.00 76.81 78 LYS A CA 1
ATOM 655 C C . LYS A 1 78 ? 14.679 41.058 3.529 1.00 76.81 78 LYS A C 1
ATOM 657 O O . LYS A 1 78 ? 13.448 41.030 3.496 1.00 76.81 78 LYS A O 1
ATOM 662 N N . GLU A 1 79 ? 15.420 40.333 2.693 1.00 70.69 79 GLU A N 1
ATOM 663 C CA . GLU A 1 79 ? 14.852 39.375 1.736 1.00 70.69 79 GLU A CA 1
ATOM 664 C C . GLU A 1 79 ? 14.230 38.160 2.426 1.00 70.69 79 GLU A C 1
ATOM 666 O O . GLU A 1 79 ? 13.154 37.707 2.030 1.00 70.69 79 GLU A O 1
ATOM 671 N N . SER A 1 80 ? 14.867 37.656 3.482 1.00 61.69 80 SER A N 1
ATOM 672 C CA . SER A 1 80 ? 14.369 36.516 4.252 1.00 61.69 80 SER A CA 1
ATOM 673 C C . SER A 1 80 ? 13.062 36.859 4.970 1.00 61.69 80 SER A C 1
ATOM 675 O O . SER A 1 80 ? 12.094 36.104 4.873 1.00 61.69 80 SER A O 1
ATOM 677 N N . ILE A 1 81 ? 12.976 38.041 5.592 1.00 73.44 81 ILE A N 1
ATOM 678 C CA . ILE A 1 81 ? 11.741 38.538 6.221 1.00 73.44 81 ILE A CA 1
ATOM 679 C C . ILE A 1 81 ? 10.621 38.683 5.184 1.00 73.44 81 ILE A C 1
ATOM 681 O O . ILE A 1 81 ? 9.501 38.232 5.428 1.00 73.44 81 ILE A O 1
ATOM 685 N N . LYS A 1 82 ? 10.911 39.243 4.001 1.00 75.19 82 LYS A N 1
ATOM 686 C CA . LYS A 1 82 ? 9.920 39.358 2.916 1.00 75.19 82 LYS A CA 1
ATOM 687 C C . LYS A 1 82 ? 9.392 37.998 2.458 1.00 75.19 82 LYS A C 1
ATOM 689 O O . LYS A 1 82 ? 8.187 37.854 2.268 1.00 75.19 82 LYS A O 1
ATOM 694 N N . LYS A 1 83 ? 10.262 36.995 2.307 1.00 67.62 83 LYS A N 1
ATOM 695 C CA . LYS A 1 83 ? 9.860 35.629 1.927 1.00 67.62 83 LYS A CA 1
ATOM 696 C C . LYS A 1 83 ? 8.947 34.997 2.975 1.00 67.62 83 LYS A C 1
ATOM 698 O O . LYS A 1 83 ? 7.926 34.414 2.620 1.00 67.62 83 LYS A O 1
ATOM 703 N N . ILE A 1 84 ? 9.270 35.164 4.257 1.00 69.00 84 ILE A N 1
ATOM 704 C CA . ILE A 1 84 ? 8.437 34.673 5.363 1.00 69.00 84 ILE A CA 1
ATOM 705 C C . ILE A 1 84 ? 7.069 35.366 5.354 1.00 69.00 84 ILE A C 1
ATOM 707 O O . ILE A 1 84 ? 6.041 34.700 5.464 1.00 69.00 84 ILE A O 1
ATOM 711 N N . GLN A 1 85 ? 7.037 36.688 5.166 1.00 72.75 85 GLN A N 1
ATOM 712 C CA . GLN A 1 85 ? 5.790 37.451 5.080 1.00 72.75 85 GLN A CA 1
ATOM 713 C C . GLN A 1 85 ? 4.921 37.013 3.895 1.00 72.75 85 GLN A C 1
ATOM 715 O O . GLN A 1 85 ? 3.716 36.844 4.068 1.00 72.75 85 GLN A O 1
ATOM 720 N N . HIS A 1 86 ? 5.520 36.773 2.726 1.00 74.50 86 HIS A N 1
ATOM 721 C CA . HIS A 1 86 ? 4.807 36.279 1.548 1.00 74.50 86 HIS A CA 1
ATOM 722 C C . HIS A 1 86 ? 4.203 34.889 1.787 1.00 74.50 86 HIS A C 1
ATOM 724 O O . HIS A 1 86 ? 3.014 34.688 1.562 1.00 74.50 86 HIS A O 1
ATOM 730 N N . LYS A 1 87 ? 4.989 33.947 2.325 1.00 65.81 87 LYS A N 1
ATOM 731 C CA . LYS A 1 87 ? 4.531 32.576 2.611 1.00 65.81 87 LYS A CA 1
ATOM 732 C C . LYS A 1 87 ? 3.410 32.567 3.662 1.00 65.81 87 LYS A C 1
ATOM 734 O O . LYS A 1 87 ? 2.428 31.840 3.529 1.00 65.81 87 LYS A O 1
ATOM 739 N N . ALA A 1 88 ? 3.506 33.437 4.671 1.00 67.75 88 ALA A N 1
ATOM 740 C CA . ALA A 1 88 ? 2.440 33.640 5.650 1.00 67.75 88 ALA A CA 1
ATOM 741 C C . ALA A 1 88 ? 1.170 34.238 5.018 1.00 67.75 88 ALA A C 1
ATOM 743 O O . ALA A 1 88 ? 0.063 33.847 5.386 1.00 67.75 88 ALA A O 1
ATOM 744 N N . GLN A 1 89 ? 1.310 35.164 4.064 1.00 74.56 89 GLN A N 1
ATOM 745 C CA . GLN A 1 89 ? 0.179 35.758 3.353 1.00 74.56 89 GLN A CA 1
ATOM 746 C C . GLN A 1 89 ? -0.525 34.744 2.444 1.00 74.56 89 GLN A C 1
ATOM 748 O O . GLN A 1 89 ? -1.748 34.638 2.486 1.00 74.56 89 GLN A O 1
ATOM 753 N N . GLU A 1 90 ? 0.231 33.933 1.709 1.00 70.38 90 GLU A N 1
ATOM 754 C CA . GLU A 1 90 ? -0.304 32.854 0.875 1.00 70.38 90 GLU A CA 1
ATOM 755 C C . GLU A 1 90 ? -1.081 31.819 1.708 1.00 70.38 90 GLU A C 1
ATOM 757 O O . GLU A 1 90 ? -2.173 31.391 1.329 1.00 70.38 90 GLU A O 1
ATOM 762 N N . CYS A 1 91 ? -0.576 31.471 2.898 1.00 59.91 91 CYS A N 1
ATOM 763 C CA . CYS A 1 91 ? -1.297 30.605 3.833 1.00 59.91 91 CYS A CA 1
ATOM 764 C C . CYS A 1 91 ? -2.634 31.218 4.274 1.00 59.91 91 CYS A C 1
ATOM 766 O O . CYS A 1 91 ? -3.643 30.513 4.315 1.00 59.91 91 CYS A O 1
ATOM 768 N N . ARG A 1 92 ? -2.669 32.529 4.560 1.00 73.44 92 ARG A N 1
ATOM 769 C CA . ARG A 1 92 ? -3.915 33.238 4.902 1.00 73.44 92 ARG A CA 1
ATOM 770 C C . ARG A 1 92 ? -4.902 33.234 3.739 1.00 73.44 92 ARG A C 1
ATOM 772 O O . ARG A 1 92 ? -6.079 32.965 3.952 1.00 73.44 92 ARG A O 1
ATOM 779 N N . GLU A 1 93 ? -4.443 33.482 2.515 1.00 74.38 93 GLU A N 1
ATOM 780 C CA . GLU A 1 93 ? -5.307 33.474 1.329 1.00 74.38 93 GLU A CA 1
ATOM 781 C C . GLU A 1 93 ? -5.881 32.087 1.029 1.00 74.38 93 GLU A C 1
ATOM 783 O O . GLU A 1 93 ? -7.065 31.959 0.712 1.00 74.38 93 GLU A O 1
ATOM 788 N N . ASN A 1 94 ? -5.077 31.033 1.166 1.00 64.75 94 ASN A N 1
ATOM 789 C CA . ASN A 1 94 ? -5.539 29.657 0.986 1.00 64.75 94 ASN A CA 1
ATOM 790 C C . ASN A 1 94 ? -6.546 29.240 2.066 1.00 64.75 94 ASN A C 1
ATOM 792 O O . ASN A 1 94 ? -7.506 28.521 1.769 1.00 64.75 94 ASN A O 1
ATOM 796 N N . LEU A 1 95 ? -6.370 29.731 3.295 1.00 65.69 95 LEU A N 1
ATOM 797 C CA . LEU A 1 95 ? -7.320 29.545 4.388 1.00 65.69 95 LEU A CA 1
ATOM 798 C C . LEU A 1 95 ? -8.648 30.254 4.091 1.00 65.69 95 LEU A C 1
ATOM 800 O O . LEU A 1 95 ? -9.692 29.614 4.173 1.00 65.69 95 LEU A O 1
ATOM 804 N N . ILE A 1 96 ? -8.607 31.511 3.630 1.00 74.06 96 ILE A N 1
ATOM 805 C CA . ILE A 1 96 ? -9.799 32.278 3.222 1.00 74.06 96 ILE A CA 1
ATOM 806 C C . ILE A 1 96 ? -10.530 31.597 2.055 1.00 74.06 96 ILE A C 1
ATOM 808 O O . ILE A 1 96 ? -11.751 31.450 2.082 1.00 74.06 96 ILE A O 1
ATOM 812 N N . LYS A 1 97 ? -9.807 31.129 1.029 1.00 70.94 97 LYS A N 1
ATOM 813 C CA . LYS A 1 97 ? -10.410 30.399 -0.102 1.00 70.94 97 LYS A CA 1
ATOM 814 C C . LYS A 1 97 ? -11.091 29.110 0.355 1.00 70.94 97 LYS A C 1
ATOM 816 O O . LYS A 1 97 ? -12.192 28.802 -0.095 1.00 70.94 97 LYS A O 1
ATOM 821 N N . SER A 1 98 ? -10.456 28.366 1.256 1.00 59.78 98 SER A N 1
ATOM 822 C CA . SER A 1 98 ? -10.997 27.103 1.768 1.00 59.78 98 SER A CA 1
ATOM 823 C C . SER A 1 98 ? -12.208 27.324 2.675 1.00 59.78 98 SER A C 1
ATOM 825 O O . SER A 1 98 ? -13.200 26.605 2.548 1.00 59.78 98 SER A O 1
ATOM 827 N N . SER A 1 99 ? -12.177 28.351 3.533 1.00 67.69 99 SER A N 1
ATOM 828 C CA . SER A 1 99 ? -13.344 28.740 4.328 1.00 67.69 99 SER A CA 1
ATOM 829 C C . SER A 1 99 ? -14.494 29.191 3.435 1.00 67.69 99 SER A C 1
ATOM 831 O O . SER A 1 99 ? -15.632 28.819 3.694 1.00 67.69 99 SER A O 1
ATOM 833 N N . GLN A 1 100 ? -14.211 29.912 2.344 1.00 74.19 100 GLN A N 1
ATOM 834 C CA . GLN A 1 100 ? -15.239 30.351 1.401 1.00 74.19 100 GLN A CA 1
ATOM 835 C C . GLN A 1 100 ? -15.938 29.171 0.716 1.00 74.19 100 GLN A C 1
ATOM 837 O O . GLN A 1 100 ? -17.155 29.189 0.573 1.00 74.19 100 GLN A O 1
ATOM 842 N N . ILE A 1 101 ? -15.201 28.124 0.329 1.00 71.19 101 ILE A N 1
ATOM 843 C CA . ILE A 1 101 ? -15.797 26.904 -0.244 1.00 71.19 101 ILE A CA 1
ATOM 844 C C . ILE A 1 101 ? -16.740 26.241 0.771 1.00 71.19 101 ILE A C 1
ATOM 846 O O . ILE A 1 101 ? -17.861 25.884 0.422 1.00 71.19 101 ILE A O 1
ATOM 850 N N . CYS A 1 102 ? -16.320 26.134 2.035 1.00 64.50 102 CYS A N 1
ATOM 851 C CA . CYS A 1 102 ? -17.149 25.554 3.092 1.00 64.50 102 CYS A CA 1
ATOM 852 C C . CYS A 1 102 ? -18.407 26.394 3.374 1.00 64.50 102 CYS A C 1
ATOM 854 O O . CYS A 1 102 ? -19.500 25.846 3.502 1.00 64.50 102 CYS A O 1
ATOM 856 N N . ILE A 1 103 ? -18.271 27.723 3.406 1.00 75.50 103 ILE A N 1
ATOM 857 C CA . ILE A 1 103 ? -19.397 28.651 3.568 1.00 75.50 103 ILE A CA 1
ATOM 858 C C . ILE A 1 103 ? -20.372 28.518 2.396 1.00 75.50 103 ILE A C 1
ATOM 860 O O . ILE A 1 103 ? -21.570 28.397 2.629 1.00 75.50 103 ILE A O 1
ATOM 864 N N . ASN A 1 104 ? -19.883 28.454 1.155 1.00 77.44 104 ASN A N 1
ATOM 865 C CA . ASN A 1 104 ? -20.732 28.281 -0.025 1.00 77.44 104 ASN A CA 1
ATOM 866 C C . ASN A 1 104 ? -21.516 26.952 0.018 1.00 77.44 104 ASN A C 1
ATOM 868 O O . ASN A 1 104 ? -22.693 26.915 -0.344 1.00 77.44 104 ASN A O 1
ATOM 872 N N . ASP A 1 105 ? -20.901 25.867 0.500 1.00 74.75 105 ASP A N 1
ATOM 873 C CA . ASP A 1 105 ? -21.587 24.583 0.697 1.00 74.75 105 ASP A CA 1
ATOM 874 C C . ASP A 1 105 ? -22.688 24.679 1.768 1.00 74.75 105 ASP A C 1
ATOM 876 O O . ASP A 1 105 ? -23.782 24.133 1.592 1.00 74.75 105 ASP A O 1
ATOM 880 N N . ILE A 1 106 ? -22.432 25.398 2.867 1.00 77.25 106 ILE A N 1
ATOM 881 C CA . ILE A 1 106 ? -23.433 25.662 3.912 1.00 77.25 106 ILE A CA 1
ATOM 882 C C . ILE A 1 106 ? -24.559 26.553 3.366 1.00 77.25 106 ILE A C 1
ATOM 884 O O . ILE A 1 106 ? -25.729 26.277 3.628 1.00 77.25 106 ILE A O 1
ATOM 888 N N . GLU A 1 107 ? -24.251 27.565 2.554 1.00 81.69 107 GLU A N 1
ATOM 889 C CA . GLU A 1 107 ? -25.255 28.412 1.899 1.00 81.69 107 GLU A CA 1
ATOM 890 C C . GLU A 1 107 ? -26.165 27.616 0.955 1.00 81.69 107 GLU A C 1
ATOM 892 O O . GLU A 1 107 ? -27.372 27.865 0.910 1.00 81.69 107 GLU A O 1
ATOM 897 N N . MET A 1 108 ? -25.625 26.640 0.217 1.00 78.56 108 MET A N 1
ATOM 898 C CA . MET A 1 108 ? -26.441 25.749 -0.614 1.00 78.56 108 MET A CA 1
ATOM 899 C C . MET A 1 108 ? -27.379 24.886 0.234 1.00 78.56 108 MET A C 1
ATOM 901 O O . MET A 1 108 ? -28.571 24.812 -0.070 1.00 78.56 108 MET A O 1
ATOM 905 N N . LYS A 1 109 ? -26.878 24.293 1.327 1.00 81.44 109 LYS A N 1
ATOM 906 C CA . LYS A 1 109 ? -27.709 23.527 2.275 1.00 81.44 109 LYS A CA 1
ATOM 907 C C . LYS A 1 109 ? -28.787 24.400 2.924 1.00 81.44 109 LYS A C 1
ATOM 909 O O . LYS A 1 109 ? -29.917 23.957 3.103 1.00 81.44 109 LYS A O 1
ATOM 914 N N . TYR A 1 110 ? -28.462 25.653 3.239 1.00 85.19 110 TYR A N 1
ATOM 915 C CA . TYR A 1 110 ? -29.413 26.621 3.778 1.00 85.19 110 TYR A CA 1
ATOM 916 C C . TYR A 1 110 ? -30.513 26.974 2.766 1.00 85.19 110 TYR A C 1
ATOM 918 O O . TYR A 1 110 ? -31.689 27.017 3.128 1.00 85.19 110 TYR A O 1
ATOM 926 N N . LYS A 1 111 ? -30.161 27.192 1.490 1.00 86.00 111 LYS A N 1
ATOM 927 C CA . LYS A 1 111 ? -31.142 27.436 0.417 1.00 86.00 111 LYS A CA 1
ATOM 928 C C . LYS A 1 111 ? -32.083 26.246 0.226 1.00 86.00 111 LYS A C 1
ATOM 930 O O . LYS A 1 111 ? -33.289 26.457 0.130 1.00 86.00 111 LYS A O 1
ATOM 935 N N . ASP A 1 112 ? -31.548 25.027 0.228 1.00 82.19 112 ASP A N 1
ATOM 936 C CA . ASP A 1 112 ? -32.337 23.793 0.142 1.00 82.19 112 ASP A CA 1
ATOM 937 C C . ASP A 1 112 ? -33.302 23.650 1.333 1.00 82.19 112 ASP A C 1
ATOM 939 O O . ASP A 1 112 ? -34.501 23.430 1.151 1.00 82.19 112 ASP A O 1
ATOM 943 N N . LEU A 1 113 ? -32.823 23.909 2.556 1.00 84.38 113 LEU A N 1
ATOM 944 C CA . LEU A 1 113 ? -33.667 23.924 3.754 1.00 84.38 113 LEU A CA 1
ATOM 945 C C . LEU A 1 113 ? -34.793 24.969 3.655 1.00 84.38 113 LEU A C 1
ATOM 947 O O . LEU A 1 113 ? -35.926 24.705 4.053 1.00 84.38 113 LEU A O 1
ATOM 951 N N . ASN A 1 114 ? -34.504 26.155 3.114 1.00 86.25 114 ASN A N 1
ATOM 952 C CA . ASN A 1 114 ? -35.494 27.220 2.956 1.00 86.25 114 ASN A CA 1
ATOM 953 C C . ASN A 1 114 ? -36.601 26.837 1.956 1.00 86.25 114 ASN A C 1
ATOM 955 O O . ASN A 1 114 ? -37.777 27.100 2.206 1.00 86.25 114 ASN A O 1
ATOM 959 N N . GLU A 1 115 ? -36.255 26.174 0.850 1.00 85.75 115 GLU A N 1
ATOM 960 C CA . GLU A 1 115 ? -37.248 25.648 -0.095 1.00 85.75 115 GLU A CA 1
ATOM 961 C C . GLU A 1 115 ? -38.094 24.526 0.524 1.00 85.75 115 GLU A C 1
ATOM 963 O O . GLU A 1 115 ? -39.318 24.536 0.380 1.00 85.75 115 GLU A O 1
ATOM 968 N N . GLN A 1 116 ? -37.492 23.634 1.317 1.00 81.19 116 GLN A N 1
ATOM 969 C CA . GLN A 1 116 ? -38.238 22.613 2.066 1.00 81.19 116 GLN A CA 1
ATOM 970 C C . GLN A 1 116 ? -39.229 23.240 3.060 1.00 81.19 116 GLN A C 1
ATOM 972 O O . GLN A 1 116 ? -40.385 22.821 3.133 1.00 81.19 116 GLN A O 1
ATOM 977 N N . ILE A 1 117 ? -38.832 24.299 3.775 1.00 81.69 117 ILE A N 1
ATOM 978 C CA . ILE A 1 117 ? -39.726 25.039 4.681 1.00 81.69 117 ILE A CA 1
ATOM 979 C C . ILE A 1 117 ? -40.892 25.677 3.911 1.00 81.69 117 ILE A C 1
ATOM 981 O O . ILE A 1 117 ? -42.036 25.636 4.375 1.00 81.69 117 ILE A O 1
ATOM 985 N N . LYS A 1 118 ? -40.638 26.260 2.731 1.00 85.12 118 LYS A N 1
ATOM 986 C CA . LYS A 1 118 ? -41.697 26.824 1.875 1.00 85.12 118 LYS A CA 1
ATOM 987 C C . LYS A 1 118 ? -42.665 25.752 1.383 1.00 85.12 118 LYS A C 1
ATOM 989 O O . LYS A 1 118 ? -43.866 26.012 1.343 1.00 85.12 118 LYS A O 1
ATOM 994 N N . GLN A 1 119 ? -42.162 24.572 1.029 1.00 81.25 119 GLN A N 1
ATOM 995 C CA . GLN A 1 119 ? -42.983 23.456 0.569 1.00 81.25 119 GLN A CA 1
ATOM 996 C C . GLN A 1 119 ? -43.900 22.942 1.686 1.00 81.25 119 GLN A C 1
ATOM 998 O O . GLN A 1 119 ? -45.110 22.858 1.489 1.00 81.25 119 GLN A O 1
ATOM 1003 N N . ILE A 1 120 ? -43.361 22.742 2.894 1.00 76.81 120 ILE A N 1
ATOM 1004 C CA . ILE A 1 120 ? -44.144 22.339 4.075 1.00 76.81 120 ILE A CA 1
ATOM 1005 C C . ILE A 1 120 ? -45.239 23.372 4.391 1.00 76.81 120 ILE A C 1
ATOM 1007 O O . ILE A 1 120 ? -46.376 23.005 4.685 1.00 76.81 120 ILE A O 1
ATOM 1011 N N . ARG A 1 121 ? -44.938 24.676 4.269 1.00 76.62 121 ARG A N 1
ATOM 1012 C CA . ARG A 1 121 ? -45.943 25.744 4.435 1.00 76.62 121 ARG A CA 1
ATOM 1013 C C . ARG A 1 121 ? -47.057 25.697 3.388 1.00 76.62 121 ARG A C 1
ATOM 1015 O O . ARG A 1 121 ? -48.182 26.050 3.719 1.00 76.62 121 ARG A O 1
ATOM 1022 N N . LYS A 1 122 ? -46.765 25.308 2.143 1.00 78.88 122 LYS A N 1
ATOM 1023 C CA . LYS A 1 122 ? -47.779 25.183 1.080 1.00 78.88 122 LYS A CA 1
ATOM 1024 C C . LYS A 1 122 ? -48.679 23.968 1.281 1.00 78.88 122 LYS A C 1
ATOM 1026 O O . LYS A 1 122 ? -49.863 24.040 0.978 1.00 78.88 122 LYS A O 1
ATOM 1031 N N . GLU A 1 123 ? -48.116 22.872 1.776 1.00 75.88 123 GLU A N 1
ATOM 1032 C CA . GLU A 1 123 ? -48.831 21.607 1.962 1.00 75.88 123 GLU A CA 1
ATOM 1033 C C . GLU A 1 123 ? -49.659 21.571 3.262 1.00 75.88 123 GLU A C 1
ATOM 1035 O O . GLU A 1 123 ? -50.495 20.686 3.419 1.00 75.88 123 GLU A O 1
ATOM 1040 N N . ASN A 1 124 ? -49.488 22.543 4.174 1.00 62.53 124 ASN A N 1
ATOM 1041 C CA . ASN A 1 124 ? -50.191 22.643 5.467 1.00 62.53 124 ASN A CA 1
ATOM 1042 C C . ASN A 1 124 ? -50.037 21.405 6.380 1.00 62.53 124 ASN A C 1
ATOM 1044 O O . ASN A 1 124 ? -50.827 21.192 7.301 1.00 62.53 124 ASN A O 1
ATOM 1048 N N . VAL A 1 125 ? -48.999 20.594 6.163 1.00 57.91 125 VAL A N 1
ATOM 1049 C CA . VAL A 1 125 ? -48.704 19.403 6.969 1.00 57.91 125 VAL A CA 1
ATOM 1050 C C . VAL A 1 125 ? -47.719 19.780 8.074 1.00 57.91 125 VAL A C 1
ATOM 1052 O O . VAL A 1 125 ? -46.504 19.734 7.893 1.00 57.91 125 VAL A O 1
ATOM 1055 N N . PHE A 1 126 ? -48.237 20.173 9.236 1.00 61.03 126 PHE A N 1
ATOM 1056 C CA . PHE A 1 126 ? -47.420 20.514 10.403 1.00 61.03 126 PHE A CA 1
ATOM 1057 C C . PHE A 1 126 ? -47.388 19.336 11.383 1.00 61.03 126 PHE A C 1
ATOM 1059 O O . PHE A 1 126 ? -48.411 18.982 11.963 1.00 61.03 126 PHE A O 1
ATOM 1066 N N . ASN A 1 127 ? -46.218 18.722 11.580 1.00 66.06 127 ASN A N 1
ATOM 1067 C CA . ASN A 1 127 ? -46.005 17.706 12.613 1.00 66.06 127 ASN A CA 1
ATOM 1068 C C . ASN A 1 127 ? -44.663 17.933 13.336 1.00 66.06 127 ASN A C 1
ATOM 1070 O O . ASN A 1 127 ? -43.718 18.477 12.759 1.00 66.06 127 ASN A O 1
ATOM 1074 N N . GLU A 1 128 ? -44.586 17.538 14.610 1.00 64.62 128 GLU A N 1
ATOM 1075 C CA . GLU A 1 128 ? -43.412 17.763 15.477 1.00 64.62 128 GLU A CA 1
ATOM 1076 C C . GLU A 1 128 ? -42.136 17.123 14.913 1.00 64.62 128 GLU A C 1
ATOM 1078 O O . GLU A 1 128 ? -41.061 17.715 14.972 1.00 64.62 128 GLU A O 1
ATOM 1083 N N . ILE A 1 129 ? -42.274 15.976 14.243 1.00 62.16 129 ILE A N 1
ATOM 1084 C CA . ILE A 1 129 ? -41.172 15.239 13.611 1.00 62.16 129 ILE A CA 1
ATOM 1085 C C . ILE A 1 129 ? -40.500 16.073 12.510 1.00 62.16 129 ILE A C 1
ATOM 1087 O O . ILE A 1 129 ? -39.273 16.096 12.405 1.00 62.16 129 ILE A O 1
ATOM 1091 N N . SER A 1 130 ? -41.285 16.786 11.699 1.00 63.47 130 SER A N 1
ATOM 1092 C CA . SER A 1 130 ? -40.763 17.646 10.631 1.00 63.47 130 SER A CA 1
ATOM 1093 C C . SER A 1 130 ? -40.069 18.878 11.208 1.00 63.47 130 SER A C 1
ATOM 1095 O O . SER A 1 130 ? -39.024 19.290 10.706 1.00 63.47 130 SER A O 1
ATOM 1097 N N . PHE A 1 131 ? -40.599 19.443 12.297 1.00 73.69 131 PHE A N 1
ATOM 1098 C CA . PHE A 1 131 ? -39.962 20.569 12.980 1.00 73.69 131 PHE A CA 1
ATOM 1099 C C . PHE A 1 131 ? -38.634 20.177 13.637 1.00 73.69 131 PHE A C 1
ATOM 1101 O O . PHE A 1 131 ? -37.654 20.914 13.504 1.00 73.69 131 PHE A O 1
ATOM 1108 N N . ASP A 1 132 ? -38.561 19.007 14.271 1.00 73.00 132 ASP A N 1
ATOM 1109 C CA . ASP A 1 132 ? -37.322 18.497 14.864 1.00 73.00 132 ASP A CA 1
ATOM 1110 C C . ASP A 1 132 ? -36.296 18.088 13.803 1.00 73.00 132 ASP A C 1
ATOM 1112 O O . ASP A 1 132 ? -35.095 18.302 13.981 1.00 73.00 132 ASP A O 1
ATOM 1116 N N . TYR A 1 133 ? -36.746 17.579 12.653 1.00 76.19 133 TYR A N 1
ATOM 1117 C CA . TYR A 1 133 ? -35.882 17.343 11.498 1.00 76.19 133 TYR A CA 1
ATOM 1118 C C . TYR A 1 133 ? -35.238 18.645 10.995 1.00 76.19 133 TYR A C 1
ATOM 1120 O O . TYR A 1 133 ? -34.014 18.707 10.846 1.00 76.19 133 TYR A O 1
ATOM 1128 N N . LEU A 1 134 ? -36.032 19.706 10.805 1.00 76.12 134 LEU A N 1
ATOM 1129 C CA . LEU A 1 134 ? -35.531 21.019 10.385 1.00 76.12 134 LEU A CA 1
ATOM 1130 C C . LEU A 1 134 ? -34.579 21.627 11.430 1.00 76.12 134 LEU A C 1
ATOM 1132 O O . LEU A 1 134 ? -33.522 22.149 11.067 1.00 76.12 134 LEU A O 1
ATOM 1136 N N . ARG A 1 135 ? -34.905 21.514 12.727 1.00 80.88 135 ARG A N 1
ATOM 1137 C CA . ARG A 1 135 ? -34.038 21.968 13.831 1.00 80.88 135 ARG A CA 1
ATOM 1138 C C . ARG A 1 135 ? -32.708 21.228 13.865 1.00 80.88 135 ARG A C 1
ATOM 1140 O O . ARG A 1 135 ? -31.674 21.872 14.009 1.00 80.88 135 ARG A O 1
ATOM 1147 N N . ASN A 1 136 ? -32.712 19.909 13.685 1.00 79.62 136 ASN A N 1
ATOM 1148 C CA . ASN A 1 136 ? -31.490 19.106 13.672 1.00 79.62 136 ASN A CA 1
ATOM 1149 C C . ASN A 1 136 ? -30.591 19.433 12.473 1.00 79.62 136 ASN A C 1
ATOM 1151 O O . ASN A 1 136 ? -29.373 19.505 12.629 1.00 79.62 136 ASN A O 1
ATOM 1155 N N . GLN A 1 137 ? -31.167 19.682 11.292 1.00 79.50 137 GLN A N 1
ATOM 1156 C CA . GLN A 1 137 ? -30.398 20.133 10.124 1.00 79.50 137 GLN A CA 1
ATOM 1157 C C . GLN A 1 137 ? -29.758 21.507 10.366 1.00 79.50 137 GLN A C 1
ATOM 1159 O O . GLN A 1 137 ? -28.572 21.690 10.089 1.00 79.50 137 GLN A O 1
ATOM 1164 N N . LEU A 1 138 ? -30.504 22.448 10.955 1.00 79.06 138 LEU A N 1
ATOM 1165 C CA . LEU A 1 138 ? -29.985 23.752 11.388 1.00 79.06 138 LEU A CA 1
ATOM 1166 C C . LEU A 1 138 ? -28.865 23.610 12.423 1.00 79.06 138 LEU A C 1
ATOM 1168 O O . LEU A 1 138 ? -27.817 24.231 12.283 1.00 79.06 138 LEU A O 1
ATOM 1172 N N . MET A 1 139 ? -29.052 22.768 13.438 1.00 77.62 139 MET A N 1
ATOM 1173 C CA . MET A 1 139 ? -28.064 22.549 14.495 1.00 77.62 139 MET A CA 1
ATOM 1174 C C . MET A 1 139 ? -26.774 21.930 13.944 1.00 77.62 139 MET A C 1
ATOM 1176 O O . MET A 1 139 ? -25.683 22.365 14.307 1.00 77.62 139 MET A O 1
ATOM 1180 N N . LYS A 1 140 ? -26.891 20.988 13.001 1.00 78.31 140 LYS A N 1
ATOM 1181 C CA . LYS A 1 140 ? -25.754 20.380 12.304 1.00 78.31 140 LYS A CA 1
ATOM 1182 C C . LYS A 1 140 ? -24.999 21.391 11.439 1.00 78.31 140 LYS A C 1
ATOM 1184 O O . LYS A 1 140 ? -23.775 21.421 11.493 1.00 78.31 140 LYS A O 1
ATOM 1189 N N . MET A 1 141 ? -25.705 22.250 10.699 1.00 74.50 141 MET A N 1
ATOM 1190 C CA . MET A 1 141 ? -25.080 23.337 9.932 1.00 74.50 141 MET A CA 1
ATOM 1191 C C . MET A 1 141 ? -24.377 24.352 10.843 1.00 74.50 141 MET A C 1
ATOM 1193 O O . MET A 1 141 ? -23.254 24.751 10.553 1.00 74.50 141 MET A O 1
ATOM 1197 N N . THR A 1 142 ? -24.979 24.711 11.981 1.00 75.31 142 THR A N 1
ATOM 1198 C CA . THR A 1 142 ? -24.351 25.575 12.996 1.00 75.31 142 THR A CA 1
ATOM 1199 C C . THR A 1 142 ? -23.093 24.933 13.585 1.00 75.31 142 THR A C 1
ATOM 1201 O O . THR A 1 142 ? -22.091 25.607 13.804 1.00 75.31 142 THR A O 1
ATOM 1204 N N . GLN A 1 143 ? -23.105 23.619 13.810 1.00 72.94 143 GLN A N 1
ATOM 1205 C CA . GLN A 1 143 ? -21.946 22.885 14.314 1.00 72.94 143 GLN A CA 1
ATOM 1206 C C . GLN A 1 143 ? -20.830 22.759 13.261 1.00 72.94 143 GLN A C 1
ATOM 1208 O O . GLN A 1 143 ? -19.658 22.898 13.601 1.00 72.94 143 GLN A O 1
ATOM 1213 N N . GLU A 1 144 ? -21.180 22.556 11.986 1.00 69.62 144 GLU A N 1
ATOM 1214 C CA . GLU A 1 144 ? -20.242 22.597 10.854 1.00 69.62 144 GLU A CA 1
ATOM 1215 C C . GLU A 1 144 ? -19.606 23.992 10.703 1.00 69.62 144 GLU A C 1
ATOM 1217 O O . GLU A 1 144 ? -18.392 24.088 10.524 1.00 69.62 144 GLU A O 1
ATOM 1222 N N . LEU A 1 145 ? -20.391 25.063 10.874 1.00 70.88 145 LEU A N 1
ATOM 1223 C CA . LEU A 1 145 ? -19.899 26.444 10.879 1.00 70.88 145 LEU A CA 1
ATOM 1224 C C . LEU A 1 145 ? -18.934 26.703 12.051 1.00 70.88 145 LEU A C 1
ATOM 1226 O O . LEU A 1 145 ? -17.892 27.328 11.875 1.00 70.88 145 LEU A O 1
ATOM 1230 N N . ASN A 1 146 ? -19.247 26.188 13.242 1.00 64.19 146 ASN A N 1
ATOM 1231 C CA . ASN A 1 146 ? -18.419 26.372 14.437 1.00 64.19 146 ASN A CA 1
ATOM 1232 C C . ASN A 1 146 ? -17.117 25.546 14.394 1.00 64.19 146 ASN A C 1
ATOM 1234 O O . ASN A 1 146 ? -16.090 25.998 14.900 1.00 64.19 146 ASN A O 1
ATOM 1238 N N . ASN A 1 147 ? -17.118 24.372 13.752 1.00 59.25 147 ASN A N 1
ATOM 1239 C CA . ASN A 1 147 ? -15.942 23.498 13.623 1.00 59.25 147 ASN A CA 1
ATOM 1240 C C . ASN A 1 147 ? -14.876 24.006 12.632 1.00 59.25 147 ASN A C 1
ATOM 1242 O O . ASN A 1 147 ? -13.764 23.477 12.629 1.00 59.25 147 ASN A O 1
ATOM 1246 N N . LEU A 1 148 ? -15.151 25.061 11.852 1.00 52.69 148 LEU A N 1
ATOM 1247 C CA . LEU A 1 148 ? -14.135 25.780 11.062 1.00 52.69 148 LEU A CA 1
ATOM 1248 C C . LEU A 1 148 ? -13.000 26.356 11.933 1.00 52.69 148 LEU A C 1
ATOM 1250 O O . LEU A 1 148 ? -11.931 26.668 11.418 1.00 52.69 148 LEU A O 1
ATOM 1254 N N . SER A 1 149 ? -13.212 26.478 13.247 1.00 46.12 149 SER A N 1
ATOM 1255 C CA . SER A 1 149 ? -12.246 27.033 14.202 1.00 46.12 149 SER A CA 1
ATOM 1256 C C . SER A 1 149 ? -11.153 26.057 14.675 1.00 46.12 149 SER A C 1
ATOM 1258 O O . SER A 1 149 ? -10.152 26.509 15.226 1.00 46.12 149 SER A O 1
ATOM 1260 N N . ASN A 1 150 ? -11.264 24.749 14.404 1.00 39.50 150 ASN A N 1
ATOM 1261 C CA . ASN A 1 150 ? -10.270 23.743 14.816 1.00 39.50 150 ASN A CA 1
ATOM 1262 C C . ASN A 1 150 ? -9.225 23.456 13.722 1.00 39.50 150 ASN A C 1
ATOM 1264 O O . ASN A 1 150 ? -8.962 22.307 13.369 1.00 39.50 150 ASN A O 1
ATOM 1268 N N . MET A 1 151 ? -8.625 24.510 13.168 1.00 44.88 151 MET A N 1
ATOM 1269 C CA . MET A 1 151 ? -7.445 24.403 12.305 1.00 44.88 151 MET A CA 1
ATOM 1270 C C . MET A 1 151 ? -6.189 24.552 13.167 1.00 44.88 151 MET A C 1
ATOM 1272 O O . MET A 1 151 ? -5.940 25.622 13.719 1.00 44.88 151 MET A O 1
ATOM 1276 N N . SER A 1 152 ? -5.391 23.491 13.299 1.00 43.81 152 SER A N 1
ATOM 1277 C CA . SER A 1 152 ? -4.113 23.561 14.008 1.00 43.81 152 SER A CA 1
ATOM 1278 C C . SER A 1 152 ? -2.985 23.947 13.054 1.00 43.81 152 SER A C 1
ATOM 1280 O O . SER A 1 152 ? -2.827 23.399 11.963 1.00 43.81 152 SER A O 1
ATOM 1282 N N . ILE A 1 153 ? -2.189 24.924 13.479 1.00 44.00 153 ILE A N 1
ATOM 1283 C CA . ILE A 1 153 ? -0.927 25.272 12.833 1.00 44.00 153 ILE A CA 1
ATOM 1284 C C . ILE A 1 153 ? 0.134 24.347 13.423 1.00 44.00 153 ILE A C 1
ATOM 1286 O O . ILE A 1 153 ? 0.370 24.384 14.631 1.00 44.00 153 ILE A O 1
ATOM 1290 N N . GLN A 1 154 ? 0.769 23.520 12.593 1.00 43.59 154 GLN A N 1
ATOM 1291 C CA . GLN A 1 154 ? 1.920 22.730 13.020 1.00 43.59 154 GLN A CA 1
ATOM 1292 C C . GLN A 1 154 ? 3.207 23.449 12.605 1.00 43.59 154 GLN A C 1
ATOM 1294 O O . GLN A 1 154 ? 3.337 23.918 11.474 1.00 43.59 154 GLN A O 1
ATOM 1299 N N . GLN A 1 155 ? 4.137 23.577 13.551 1.00 41.06 155 GLN A N 1
ATOM 1300 C CA . GLN A 1 155 ? 5.415 24.255 13.358 1.00 41.06 155 GLN A CA 1
ATOM 1301 C C . GLN A 1 155 ? 6.537 23.216 13.383 1.00 41.06 155 GLN A C 1
ATOM 1303 O O . GLN A 1 155 ? 6.821 22.637 14.430 1.00 41.06 155 GLN A O 1
ATOM 1308 N N . ASP A 1 156 ? 7.180 22.986 12.238 1.00 36.44 156 ASP A N 1
ATOM 1309 C CA . ASP A 1 156 ? 8.345 22.105 12.157 1.00 36.44 156 ASP A CA 1
ATOM 1310 C C . ASP A 1 156 ? 9.619 22.861 12.560 1.00 36.44 156 ASP A C 1
ATOM 1312 O O . ASP A 1 156 ? 10.064 23.790 11.887 1.00 36.44 156 ASP A O 1
ATOM 1316 N N . SER A 1 157 ? 10.243 22.447 13.665 1.00 42.16 157 SER A N 1
ATOM 1317 C CA . SER A 1 157 ? 11.410 23.106 14.276 1.00 42.16 157 SER A CA 1
ATOM 1318 C C . SER A 1 157 ? 12.764 22.731 13.650 1.00 42.16 157 SER A C 1
ATOM 1320 O O . SER A 1 157 ? 13.807 22.896 14.282 1.00 42.16 157 SER A O 1
ATOM 1322 N N . LYS A 1 158 ? 12.787 22.207 12.416 1.00 46.56 158 LYS A N 1
ATOM 1323 C CA . LYS A 1 158 ? 14.000 21.609 11.818 1.00 46.56 158 LYS A CA 1
ATOM 1324 C C . LYS A 1 158 ? 14.699 22.435 10.739 1.00 46.56 158 LYS A C 1
ATOM 1326 O O . LYS A 1 158 ? 15.744 22.006 10.256 1.00 46.56 158 LYS A O 1
ATOM 1331 N N . SER A 1 159 ? 14.203 23.619 10.381 1.00 40.53 159 SER A N 1
ATOM 1332 C CA . SER A 1 159 ? 14.925 24.515 9.472 1.00 40.53 159 SER A CA 1
ATOM 1333 C C . SER A 1 159 ? 14.829 25.969 9.933 1.00 40.53 159 SER A C 1
ATOM 1335 O O . SER A 1 159 ? 13.836 26.367 10.533 1.00 40.53 159 SER A O 1
ATOM 1337 N N . PHE A 1 160 ? 15.867 26.768 9.668 1.00 44.56 160 PHE A N 1
ATOM 1338 C CA . PHE A 1 160 ? 15.943 28.181 10.076 1.00 44.56 160 PHE A CA 1
ATOM 1339 C C . PHE A 1 160 ? 14.837 29.055 9.436 1.00 44.56 160 PHE A C 1
ATOM 1341 O O . PHE A 1 160 ? 14.631 30.195 9.841 1.00 44.56 160 PHE A O 1
ATOM 1348 N N . ILE A 1 161 ? 14.090 28.515 8.463 1.00 45.47 161 ILE A N 1
ATOM 1349 C CA . ILE A 1 161 ? 12.857 29.093 7.925 1.00 45.47 161 ILE A CA 1
ATOM 1350 C C . ILE A 1 161 ? 11.710 28.150 8.298 1.00 45.47 161 ILE A C 1
ATOM 1352 O O . ILE A 1 161 ? 11.541 27.092 7.699 1.00 45.47 161 ILE A O 1
ATOM 1356 N N . ASN A 1 162 ? 10.920 28.534 9.297 1.00 39.97 162 ASN A N 1
ATOM 1357 C CA . ASN A 1 162 ? 9.752 27.769 9.731 1.00 39.97 162 ASN A CA 1
ATOM 1358 C C . ASN A 1 162 ? 8.805 27.524 8.540 1.00 39.97 162 ASN A C 1
ATOM 1360 O O . ASN A 1 162 ? 8.217 28.470 8.009 1.00 39.97 162 ASN A O 1
ATOM 1364 N N . GLU A 1 163 ? 8.634 26.270 8.116 1.00 38.56 163 GLU A N 1
ATOM 1365 C CA . GLU A 1 163 ? 7.532 25.905 7.227 1.00 38.56 163 GLU A CA 1
ATOM 1366 C C . GLU A 1 163 ? 6.262 25.799 8.063 1.00 38.56 163 GLU A C 1
ATOM 1368 O O . GLU A 1 163 ? 6.048 24.841 8.800 1.00 38.56 163 GLU A O 1
ATOM 1373 N N . ILE A 1 164 ? 5.424 26.828 7.973 1.00 40.50 164 ILE A N 1
ATOM 1374 C CA . ILE A 1 164 ? 4.052 26.772 8.464 1.00 40.50 164 ILE A CA 1
ATOM 1375 C C . ILE A 1 164 ? 3.272 25.982 7.417 1.00 40.50 164 ILE A C 1
ATOM 1377 O O . ILE A 1 164 ? 3.011 26.491 6.328 1.00 40.50 164 ILE A O 1
ATOM 1381 N N . SER A 1 165 ? 2.940 24.730 7.721 1.00 35.66 165 SER A N 1
ATOM 1382 C CA . SER A 1 165 ? 2.078 23.916 6.869 1.00 35.66 165 SER A CA 1
ATOM 1383 C C . SER A 1 165 ? 0.719 23.733 7.540 1.00 35.66 165 SER A C 1
ATOM 1385 O O . SER A 1 165 ? 0.614 23.443 8.732 1.00 35.66 165 SER A O 1
ATOM 1387 N N . ILE A 1 166 ? -0.344 23.961 6.769 1.00 36.28 166 ILE A N 1
ATOM 1388 C CA . ILE A 1 166 ? -1.718 23.664 7.176 1.00 36.28 166 ILE A CA 1
ATOM 1389 C C . ILE A 1 166 ? -2.030 22.279 6.614 1.00 36.28 166 ILE A C 1
ATOM 1391 O O . ILE A 1 166 ? -2.132 22.105 5.396 1.00 36.28 166 ILE A O 1
ATOM 1395 N N . ILE A 1 167 ? -2.148 21.280 7.487 1.00 32.16 167 ILE A N 1
ATOM 1396 C CA . ILE A 1 167 ? -2.524 19.927 7.077 1.00 32.16 167 ILE A CA 1
ATOM 1397 C C . ILE A 1 167 ? -4.038 19.898 6.872 1.00 32.16 167 ILE A C 1
ATOM 1399 O O . ILE A 1 167 ? -4.821 19.987 7.814 1.00 32.16 167 ILE A O 1
ATOM 1403 N N . PHE A 1 168 ? -4.454 19.737 5.618 1.00 34.72 168 PHE A N 1
ATOM 1404 C CA . PHE A 1 168 ? -5.828 19.385 5.288 1.00 34.72 168 PHE A CA 1
ATOM 1405 C C . PHE A 1 168 ? -5.994 17.872 5.427 1.00 34.72 168 PHE A C 1
ATOM 1407 O O . PHE A 1 168 ? -5.364 17.116 4.684 1.00 34.72 168 PHE A O 1
ATOM 1414 N N . SER A 1 169 ? -6.896 17.412 6.295 1.00 30.14 169 SER A N 1
ATOM 1415 C CA . SER A 1 169 ? -7.392 16.032 6.258 1.00 30.14 169 SER A CA 1
ATOM 1416 C C . SER A 1 169 ? -8.286 15.836 5.020 1.00 30.14 169 SER A C 1
ATOM 1418 O O . SER A 1 169 ? -9.512 15.764 5.078 1.00 30.14 169 SER A O 1
ATOM 1420 N N . LYS A 1 170 ? -7.677 15.790 3.829 1.00 31.58 170 LYS A N 1
ATOM 1421 C CA . LYS A 1 170 ? -8.384 15.424 2.595 1.00 31.58 170 LYS A CA 1
ATOM 1422 C C . LYS A 1 170 ? -8.821 13.958 2.686 1.00 31.58 170 LYS A C 1
ATOM 1424 O O . LYS A 1 170 ? -7.985 13.066 2.768 1.00 31.58 170 LYS A O 1
ATOM 1429 N N . LYS A 1 171 ? -10.136 13.715 2.617 1.00 29.38 171 LYS A N 1
ATOM 1430 C CA . LYS A 1 171 ? -10.761 12.378 2.587 1.00 29.38 171 LYS A CA 1
ATOM 1431 C C . LYS A 1 171 ? -10.246 11.540 1.384 1.00 29.38 171 LYS A C 1
ATOM 1433 O O . LYS A 1 171 ? -10.516 11.931 0.246 1.00 29.38 171 LYS A O 1
ATOM 1438 N N . PRO A 1 172 ? -9.556 10.392 1.574 1.00 31.97 172 PRO A N 1
ATOM 1439 C CA . PRO A 1 172 ? -9.015 9.575 0.474 1.00 31.97 172 PRO A CA 1
ATOM 1440 C C . PRO A 1 172 ? -10.010 8.534 -0.056 1.00 31.97 172 PRO A C 1
ATOM 1442 O O . PRO A 1 172 ? -10.286 7.584 0.659 1.00 31.97 172 PRO A O 1
ATOM 1445 N N . GLY A 1 173 ? -10.506 8.678 -1.296 1.00 32.69 173 GLY A N 1
ATOM 1446 C CA . GLY A 1 173 ? -11.538 7.844 -1.958 1.00 32.69 173 GLY A CA 1
ATOM 1447 C C . GLY A 1 173 ? -11.379 6.303 -1.956 1.00 32.69 173 GLY A C 1
ATOM 1448 O O . GLY A 1 173 ? -10.339 5.744 -1.623 1.00 32.69 173 GLY A O 1
ATOM 1449 N N . TRP A 1 174 ? -12.462 5.621 -2.358 1.00 35.94 174 TRP A N 1
ATOM 1450 C CA . TRP A 1 174 ? -12.767 4.187 -2.186 1.00 35.94 174 TRP A CA 1
ATOM 1451 C C . TRP A 1 174 ? -11.695 3.193 -2.693 1.00 35.94 174 TRP A C 1
ATOM 1453 O O . TRP A 1 174 ? -11.655 2.861 -3.874 1.00 35.94 174 TRP A O 1
ATOM 1463 N N . GLY A 1 175 ? -10.866 2.655 -1.791 1.00 46.56 175 GLY A N 1
ATOM 1464 C CA . GLY A 1 175 ? -9.900 1.581 -2.085 1.00 46.56 175 GLY A CA 1
ATOM 1465 C C . GLY A 1 175 ? -10.502 0.165 -2.122 1.00 46.56 175 GLY A C 1
ATOM 1466 O O . GLY A 1 175 ? -11.433 -0.143 -1.371 1.00 46.56 175 GLY A O 1
ATOM 1467 N N . LYS A 1 176 ? -9.951 -0.702 -2.988 1.00 56.41 176 LYS A N 1
ATOM 1468 C CA . LYS A 1 176 ? -10.136 -2.170 -2.949 1.00 56.41 176 LYS A CA 1
ATOM 1469 C C . LYS A 1 176 ? -9.225 -2.772 -1.869 1.00 56.41 176 LYS A C 1
ATOM 1471 O O . LYS A 1 176 ? -8.217 -2.174 -1.520 1.00 56.41 176 LYS A O 1
ATOM 1476 N N . TRP A 1 177 ? -9.564 -3.946 -1.348 1.00 66.12 177 TRP A N 1
ATOM 1477 C CA . TRP A 1 177 ? -8.747 -4.659 -0.357 1.00 66.12 177 TRP A CA 1
ATOM 1478 C C . TRP A 1 177 ? -7.825 -5.674 -1.032 1.00 66.12 177 TRP A C 1
ATOM 1480 O O . TRP A 1 177 ? -8.234 -6.325 -2.001 1.00 66.12 177 TRP A O 1
ATOM 1490 N N . GLU A 1 178 ? -6.596 -5.814 -0.528 1.00 66.12 178 GLU A N 1
ATOM 1491 C CA . GLU A 1 178 ? -5.692 -6.877 -0.967 1.00 66.12 178 GLU A CA 1
ATOM 1492 C C . GLU A 1 178 ? -6.271 -8.250 -0.586 1.00 66.12 178 GLU A C 1
ATOM 1494 O O . GLU A 1 178 ? -6.738 -8.459 0.530 1.00 66.12 178 GLU A O 1
ATOM 1499 N N . GLN A 1 179 ? -6.278 -9.187 -1.538 1.00 63.34 179 GLN A N 1
ATOM 1500 C CA . GLN A 1 179 ? -6.940 -10.493 -1.385 1.00 63.34 179 GLN A CA 1
ATOM 1501 C C . GLN A 1 179 ? -6.088 -11.535 -0.639 1.00 63.34 179 GLN A C 1
ATOM 1503 O O . GLN A 1 179 ? -6.556 -12.645 -0.395 1.00 63.34 179 GLN A O 1
ATOM 1508 N N . ASN A 1 180 ? -4.844 -11.193 -0.293 1.00 71.81 180 ASN A N 1
ATOM 1509 C CA . ASN A 1 180 ? -3.912 -12.069 0.409 1.00 71.81 180 ASN A CA 1
ATOM 1510 C C . ASN A 1 180 ? -3.600 -11.480 1.792 1.00 71.81 180 ASN A C 1
ATOM 1512 O O . ASN A 1 180 ? -2.728 -10.617 1.897 1.00 71.81 180 ASN A O 1
ATOM 1516 N N . PRO A 1 181 ? -4.300 -11.917 2.852 1.00 76.25 181 PRO A N 1
ATOM 1517 C CA . PRO A 1 181 ? -4.033 -11.442 4.202 1.00 76.25 181 PRO A CA 1
ATOM 1518 C C . PRO A 1 181 ? -2.640 -11.851 4.688 1.00 76.25 181 PRO A C 1
ATOM 1520 O O . PRO A 1 181 ? -2.202 -12.985 4.482 1.00 76.25 181 PRO A O 1
ATOM 1523 N N . ILE A 1 182 ? -1.963 -10.940 5.387 1.00 84.81 182 ILE A N 1
ATOM 1524 C CA . ILE A 1 182 ? -0.642 -11.177 5.977 1.00 84.81 182 ILE A CA 1
ATOM 1525 C C . ILE A 1 182 ? -0.828 -11.523 7.454 1.00 84.81 182 ILE A C 1
ATOM 1527 O O . ILE A 1 182 ? -1.435 -10.756 8.195 1.00 84.81 182 ILE A O 1
ATOM 1531 N N . THR A 1 183 ? -0.296 -12.659 7.909 1.00 88.75 183 THR A N 1
ATOM 1532 C CA . THR A 1 183 ? -0.245 -12.966 9.348 1.00 88.75 183 THR A CA 1
ATOM 1533 C C . THR A 1 183 ? 0.753 -12.029 10.029 1.00 88.75 183 THR A C 1
ATOM 1535 O O . THR A 1 183 ? 1.927 -12.024 9.660 1.00 88.75 183 THR A O 1
ATOM 1538 N N . VAL A 1 184 ? 0.301 -11.260 11.020 1.00 89.50 184 VAL A N 1
ATOM 1539 C CA . VAL A 1 184 ? 1.137 -10.287 11.754 1.00 89.50 184 VAL A CA 1
ATOM 1540 C C . VAL A 1 184 ? 1.440 -10.706 13.191 1.00 89.50 184 VAL A C 1
ATOM 1542 O O . VAL A 1 184 ? 2.457 -10.294 13.734 1.00 89.50 184 VAL A O 1
ATOM 1545 N N . ALA A 1 185 ? 0.596 -11.549 13.788 1.00 89.75 185 ALA A N 1
ATOM 1546 C CA . ALA A 1 185 ? 0.809 -12.119 15.116 1.00 89.75 185 ALA A CA 1
ATOM 1547 C C . ALA A 1 185 ? 0.259 -13.550 15.182 1.00 89.75 185 ALA A C 1
ATOM 1549 O O . ALA A 1 185 ? -0.761 -13.863 14.557 1.00 89.75 185 ALA A O 1
ATOM 1550 N N . GLY A 1 186 ? 0.922 -14.416 15.950 1.00 88.69 186 GLY A N 1
ATOM 1551 C CA . GLY A 1 186 ? 0.580 -15.837 16.053 1.00 88.69 186 GLY A CA 1
ATOM 1552 C C . GLY A 1 186 ? 0.825 -16.630 14.761 1.00 88.69 186 GLY A C 1
ATOM 1553 O O . GLY A 1 186 ? 1.721 -16.320 13.978 1.00 88.69 186 GLY A O 1
ATOM 1554 N N . GLY A 1 187 ? 0.034 -17.686 14.544 1.00 83.06 187 GLY A N 1
ATOM 1555 C CA . GLY A 1 187 ? 0.154 -18.565 13.370 1.00 83.06 187 GLY A CA 1
ATOM 1556 C C . GLY A 1 187 ? 1.168 -19.711 13.499 1.00 83.06 187 GLY A C 1
ATOM 1557 O O . GLY A 1 187 ? 1.293 -20.506 12.572 1.00 83.06 187 GLY A O 1
ATOM 1558 N N . ASN A 1 188 ? 1.830 -19.851 14.651 1.00 87.44 188 ASN A N 1
ATOM 1559 C CA . ASN A 1 188 ? 2.765 -20.946 14.957 1.00 87.44 188 ASN A CA 1
ATOM 1560 C C . ASN A 1 188 ? 2.097 -22.107 15.725 1.00 87.44 188 ASN A C 1
ATOM 1562 O O . ASN A 1 188 ? 2.731 -22.769 16.546 1.00 87.44 188 ASN A O 1
ATOM 1566 N N . GLY A 1 189 ? 0.804 -22.335 15.475 1.00 86.00 189 GLY A N 1
ATOM 1567 C CA . GLY A 1 189 ? -0.034 -23.286 16.212 1.00 86.00 189 GLY A CA 1
ATOM 1568 C C . GLY A 1 189 ? -0.651 -22.707 17.498 1.00 86.00 189 GLY A C 1
ATOM 1569 O O . GLY A 1 189 ? -0.250 -21.629 17.942 1.00 86.00 189 GLY A O 1
ATOM 1570 N N . PRO A 1 190 ? -1.660 -23.391 18.075 1.00 89.12 190 PRO A N 1
ATOM 1571 C CA . PRO A 1 190 ? -2.240 -23.009 19.357 1.00 89.12 190 PRO A CA 1
ATOM 1572 C C . PRO A 1 190 ? -1.273 -23.330 20.500 1.00 89.12 190 PRO A C 1
ATOM 1574 O O . PRO A 1 190 ? -0.795 -24.459 20.600 1.00 89.12 190 PRO A O 1
ATOM 1577 N N . GLY A 1 191 ? -1.030 -22.372 21.390 1.00 88.44 191 GLY A N 1
ATOM 1578 C CA . GLY A 1 191 ? -0.200 -22.604 22.570 1.00 88.44 191 GLY A CA 1
ATOM 1579 C C . GLY A 1 191 ? 0.050 -21.341 23.383 1.00 88.44 191 GLY A C 1
ATOM 1580 O O . GLY A 1 191 ? -0.512 -20.288 23.082 1.00 88.44 191 GLY A O 1
ATOM 1581 N N . GLN A 1 192 ? 0.858 -21.476 24.434 1.00 87.62 192 GLN A N 1
ATOM 1582 C CA . GLN A 1 192 ? 1.148 -20.423 25.416 1.00 87.62 192 GLN A CA 1
ATOM 1583 C C . GLN A 1 192 ? 2.502 -19.735 25.187 1.00 87.62 192 GLN A C 1
ATOM 1585 O O . GLN A 1 192 ? 2.825 -18.778 25.891 1.00 87.62 192 GLN A O 1
ATOM 1590 N N . GLU A 1 193 ? 3.288 -20.173 24.203 1.00 89.06 193 GLU A N 1
ATOM 1591 C CA . GLU A 1 193 ? 4.555 -19.522 23.858 1.00 89.06 193 GLU A CA 1
ATOM 1592 C C . GLU A 1 193 ? 4.334 -18.066 23.412 1.00 89.06 193 GLU A C 1
ATOM 1594 O O . GLU A 1 193 ? 3.238 -17.676 22.996 1.00 89.06 193 GLU A O 1
ATOM 1599 N N . LEU A 1 194 ? 5.375 -17.234 23.490 1.00 88.88 194 LEU A N 1
ATOM 1600 C CA . LEU A 1 194 ? 5.286 -15.803 23.154 1.00 88.88 194 LEU A CA 1
ATOM 1601 C C . LEU A 1 194 ? 5.081 -15.545 21.653 1.00 88.88 194 LEU A C 1
ATOM 1603 O O . LEU A 1 194 ? 4.641 -14.470 21.262 1.00 88.88 194 LEU A O 1
ATOM 1607 N N . ASN A 1 195 ? 5.357 -16.528 20.798 1.00 88.94 195 ASN A N 1
ATOM 1608 C CA . ASN A 1 195 ? 5.075 -16.491 19.361 1.00 88.94 195 ASN A CA 1
ATOM 1609 C C . ASN A 1 195 ? 3.770 -17.222 18.977 1.00 88.94 195 ASN A C 1
ATOM 1611 O O . ASN A 1 195 ? 3.486 -17.380 17.783 1.00 88.94 195 ASN A O 1
ATOM 1615 N N . GLN A 1 196 ? 2.995 -17.684 19.962 1.00 92.12 196 GLN A N 1
ATOM 1616 C CA . GLN A 1 196 ? 1.746 -18.423 19.794 1.00 92.12 196 GLN A CA 1
ATOM 1617 C C . GLN A 1 196 ? 0.572 -17.669 20.426 1.00 92.12 196 GLN A C 1
ATOM 1619 O O . GLN A 1 196 ? 0.720 -16.887 21.363 1.00 92.12 196 GLN A O 1
ATOM 1624 N N . LEU A 1 197 ? -0.615 -17.914 19.881 1.00 92.75 197 LEU A N 1
ATOM 1625 C CA . LEU A 1 197 ? -1.889 -17.437 20.413 1.00 92.75 197 LEU A CA 1
ATOM 1626 C C . LEU A 1 197 ? -2.819 -18.643 20.555 1.00 92.75 197 LEU A C 1
ATOM 1628 O O . LEU A 1 197 ? -2.623 -19.663 19.895 1.00 92.75 197 LEU A O 1
ATOM 1632 N N . SER A 1 198 ? -3.850 -18.534 21.380 1.00 93.00 198 SER A N 1
ATOM 1633 C CA . SER A 1 198 ? -4.895 -19.540 21.525 1.00 93.00 198 SER A CA 1
ATOM 1634 C C . SER A 1 198 ? -6.251 -18.850 21.497 1.00 93.00 198 SER A C 1
ATOM 1636 O O . SER A 1 198 ? -6.723 -18.271 22.475 1.00 93.00 198 SER A O 1
ATOM 1638 N N . ARG A 1 199 ? -6.908 -18.947 20.338 1.00 92.94 199 ARG A N 1
ATOM 1639 C CA . ARG A 1 199 ? -8.246 -18.407 20.090 1.00 92.94 199 ARG A CA 1
ATOM 1640 C C . ARG A 1 199 ? -8.381 -16.900 20.372 1.00 92.94 199 ARG A C 1
ATOM 1642 O O . ARG A 1 199 ? -9.228 -16.524 21.178 1.00 92.94 199 ARG A O 1
ATOM 1649 N N . PRO A 1 200 ? -7.597 -16.033 19.701 1.00 95.38 200 PRO A N 1
ATOM 1650 C CA . PRO A 1 200 ? -7.636 -14.591 19.941 1.00 95.38 200 PRO A CA 1
ATOM 1651 C C . PRO A 1 200 ? -9.037 -14.018 19.682 1.00 95.38 200 PRO A C 1
ATOM 1653 O O . PRO A 1 200 ? -9.691 -14.393 18.703 1.00 95.38 200 PRO A O 1
ATOM 1656 N N . PHE A 1 201 ? -9.501 -13.128 20.562 1.00 94.31 201 PHE A N 1
ATOM 1657 C CA . PHE A 1 201 ? -10.881 -12.632 20.556 1.00 94.31 201 PHE A CA 1
ATOM 1658 C C . PHE A 1 201 ? -10.962 -11.162 20.121 1.00 94.31 201 PHE A C 1
ATOM 1660 O O . PHE A 1 201 ? -11.159 -10.904 18.932 1.00 94.31 201 PHE A O 1
ATOM 1667 N N . GLY A 1 202 ? -10.811 -10.219 21.050 1.00 93.56 202 GLY A N 1
ATOM 1668 C CA . GLY A 1 202 ? -10.748 -8.781 20.797 1.00 93.56 202 GLY A CA 1
ATOM 1669 C C . GLY A 1 202 ? -9.332 -8.294 20.497 1.00 93.56 202 GLY A C 1
ATOM 1670 O O . GLY A 1 202 ? -8.341 -8.886 20.942 1.00 93.56 202 GLY A O 1
ATOM 1671 N N . ILE A 1 203 ? -9.248 -7.226 19.706 1.00 95.50 203 ILE A N 1
ATOM 1672 C CA . ILE A 1 203 ? -7.992 -6.603 19.285 1.00 95.50 203 ILE A CA 1
ATOM 1673 C C . ILE A 1 203 ? -8.109 -5.084 19.308 1.00 95.50 203 ILE A C 1
ATOM 1675 O O . ILE A 1 203 ? -9.113 -4.523 18.871 1.00 95.50 203 ILE A O 1
ATOM 1679 N N . PHE A 1 204 ? -7.040 -4.426 19.737 1.00 94.00 204 PHE A N 1
ATOM 1680 C CA . PHE A 1 204 ? -6.909 -2.976 19.702 1.00 94.00 204 PHE A CA 1
ATOM 1681 C C . PHE A 1 204 ? -5.536 -2.587 19.173 1.00 94.00 204 PHE A C 1
ATOM 1683 O O . PHE A 1 204 ? -4.539 -3.241 19.476 1.00 94.00 204 PHE A O 1
ATOM 1690 N N . ILE A 1 205 ? -5.485 -1.528 18.373 1.00 91.81 205 ILE A N 1
ATOM 1691 C CA . ILE A 1 205 ? -4.254 -1.046 17.753 1.00 91.81 205 ILE A CA 1
ATOM 1692 C C . ILE A 1 205 ? -4.018 0.381 18.214 1.00 91.81 205 ILE A C 1
ATOM 1694 O O . ILE A 1 205 ? -4.918 1.216 18.142 1.00 91.81 205 ILE A O 1
ATOM 1698 N N . ASP A 1 206 ? -2.816 0.647 18.716 1.00 86.38 206 ASP A N 1
ATOM 1699 C CA . ASP A 1 206 ? -2.418 1.994 19.114 1.00 86.38 206 ASP A CA 1
ATOM 1700 C C . ASP A 1 206 ? -1.884 2.822 17.929 1.00 86.38 206 ASP A C 1
ATOM 1702 O O . ASP A 1 206 ? -1.673 2.329 16.817 1.00 86.38 206 ASP A O 1
ATOM 1706 N N . GLU A 1 207 ? -1.607 4.104 18.175 1.00 80.88 207 GLU A N 1
ATOM 1707 C CA . GLU A 1 207 ? -1.066 5.008 17.150 1.00 80.88 207 GLU A CA 1
ATOM 1708 C C . GLU A 1 207 ? 0.322 4.598 16.629 1.00 80.88 207 GLU A C 1
ATOM 1710 O O . GLU A 1 207 ? 0.714 4.996 15.532 1.00 80.88 207 GLU A O 1
ATOM 1715 N N . ASN A 1 208 ? 1.054 3.778 17.388 1.00 80.50 208 ASN A N 1
ATOM 1716 C CA . ASN A 1 208 ? 2.381 3.272 17.041 1.00 80.50 208 ASN A CA 1
ATOM 1717 C C . ASN A 1 208 ? 2.328 1.922 16.302 1.00 80.50 208 ASN A C 1
ATOM 1719 O O . ASN A 1 208 ? 3.381 1.337 16.033 1.00 80.50 208 ASN A O 1
ATOM 1723 N N . LYS A 1 209 ? 1.128 1.428 15.961 1.00 83.75 209 LYS A N 1
ATOM 1724 C CA . LYS A 1 209 ? 0.873 0.105 15.365 1.00 83.75 209 LYS A CA 1
ATOM 1725 C C . LYS A 1 209 ? 1.263 -1.081 16.257 1.00 83.75 209 LYS A C 1
ATOM 1727 O O . LYS A 1 209 ? 1.556 -2.165 15.747 1.00 83.75 209 LYS A O 1
ATOM 1732 N N . ASN A 1 210 ? 1.270 -0.900 17.572 1.00 90.31 210 ASN A N 1
ATOM 1733 C CA . ASN A 1 210 ? 1.317 -2.005 18.519 1.00 90.31 210 ASN A CA 1
ATOM 1734 C C . ASN A 1 210 ? -0.074 -2.634 18.616 1.00 90.31 210 ASN A C 1
ATOM 1736 O O . ASN A 1 210 ? -1.088 -1.939 18.707 1.00 90.31 210 ASN A O 1
ATOM 1740 N N . ILE A 1 211 ? -0.110 -3.961 18.582 1.00 93.62 211 ILE A N 1
ATOM 1741 C CA . ILE A 1 211 ? -1.337 -4.748 18.559 1.00 93.62 211 ILE A CA 1
ATOM 1742 C C . ILE A 1 211 ? -1.547 -5.341 19.947 1.00 93.62 211 ILE A C 1
ATOM 1744 O O . ILE A 1 211 ? -0.775 -6.186 20.392 1.00 93.62 211 ILE A O 1
ATOM 1748 N N . PHE A 1 212 ? -2.613 -4.925 20.612 1.00 94.38 212 PHE A N 1
ATOM 1749 C CA . PHE A 1 212 ? -3.068 -5.467 21.883 1.00 94.38 212 PHE A CA 1
ATOM 1750 C C . PHE A 1 212 ? -4.103 -6.550 21.604 1.00 94.38 212 PHE A C 1
ATOM 1752 O O . PHE A 1 212 ? -5.116 -6.292 20.955 1.00 94.38 212 PHE A O 1
ATOM 1759 N N . ILE A 1 213 ? -3.834 -7.771 22.055 1.00 95.44 213 ILE A N 1
ATOM 1760 C CA . ILE A 1 213 ? -4.619 -8.956 21.706 1.00 95.44 213 ILE A CA 1
ATOM 1761 C C . ILE A 1 213 ? -5.137 -9.606 22.983 1.00 95.44 213 ILE A C 1
ATOM 1763 O O . ILE A 1 213 ? -4.348 -9.955 23.864 1.00 95.44 213 ILE A O 1
ATOM 1767 N N . ALA A 1 214 ? -6.450 -9.824 23.054 1.00 95.19 214 ALA A N 1
ATOM 1768 C CA . ALA A 1 214 ? -7.056 -10.678 24.067 1.00 95.19 214 ALA A CA 1
ATOM 1769 C C . ALA A 1 214 ? -6.875 -12.154 23.676 1.00 95.19 214 ALA A C 1
ATOM 1771 O O . ALA A 1 214 ? -7.586 -12.686 22.814 1.00 95.19 214 ALA A O 1
ATOM 1772 N N . ASP A 1 215 ? -5.890 -12.810 24.290 1.00 93.69 215 ASP A N 1
ATOM 1773 C CA . ASP A 1 215 ? -5.565 -14.220 24.075 1.00 93.69 215 ASP A CA 1
ATOM 1774 C C . ASP A 1 215 ? -6.480 -15.093 24.943 1.00 93.69 215 ASP A C 1
ATOM 1776 O O . ASP A 1 215 ? -6.114 -15.606 26.002 1.00 93.69 215 ASP A O 1
ATOM 1780 N N . HIS A 1 216 ? -7.731 -15.175 24.498 1.00 90.69 216 HIS A N 1
ATOM 1781 C CA . HIS A 1 216 ? -8.883 -15.613 25.279 1.00 90.69 216 HIS A CA 1
ATOM 1782 C C . HIS A 1 216 ? -8.737 -16.994 25.923 1.00 90.69 216 HIS A C 1
ATOM 1784 O O . HIS A 1 216 ? -9.275 -17.196 27.002 1.00 90.69 216 HIS A O 1
ATOM 1790 N N . ARG A 1 217 ? -8.059 -17.970 25.299 1.00 91.44 217 ARG A N 1
ATOM 1791 C CA . ARG A 1 217 ? -7.886 -19.305 25.912 1.00 91.44 217 ARG A CA 1
ATOM 1792 C C . ARG A 1 217 ? -6.644 -19.452 26.788 1.00 91.44 217 ARG A C 1
ATOM 1794 O O . ARG A 1 217 ? -6.510 -20.483 27.435 1.00 91.44 217 ARG A O 1
ATOM 1801 N N . ASN A 1 218 ? -5.744 -18.477 26.751 1.00 90.75 218 ASN A N 1
ATOM 1802 C CA . ASN A 1 218 ? -4.532 -18.449 27.566 1.00 90.75 218 ASN A CA 1
ATOM 1803 C C . ASN A 1 218 ? -4.637 -17.432 28.715 1.00 90.75 218 ASN A C 1
ATOM 1805 O O . ASN A 1 218 ? -3.626 -17.140 29.349 1.00 90.75 218 ASN A O 1
ATOM 1809 N N . ASP A 1 219 ? -5.827 -16.858 28.931 1.00 91.94 219 ASP A N 1
ATOM 1810 C CA . ASP A 1 219 ? -6.144 -15.969 30.052 1.00 91.94 219 ASP A CA 1
ATOM 1811 C C . ASP A 1 219 ? -5.189 -14.773 30.195 1.00 91.94 219 ASP A C 1
ATOM 1813 O O . ASP A 1 219 ? -4.843 -14.330 31.291 1.00 91.94 219 ASP A O 1
ATOM 1817 N N . ARG A 1 220 ? -4.749 -14.227 29.058 1.00 92.56 220 ARG A N 1
ATOM 1818 C CA . ARG A 1 220 ? -3.751 -13.154 29.013 1.00 92.56 220 ARG A CA 1
ATOM 1819 C C . ARG A 1 220 ? -4.045 -12.124 27.932 1.00 92.56 220 ARG A C 1
ATOM 1821 O O . ARG A 1 220 ? -4.731 -12.397 26.949 1.00 92.56 220 ARG A O 1
ATOM 1828 N N . ILE A 1 221 ? -3.459 -10.945 28.100 1.00 93.62 221 ILE A N 1
ATOM 1829 C CA . ILE A 1 221 ? -3.362 -9.915 27.070 1.00 93.62 221 ILE A CA 1
ATOM 1830 C C . ILE A 1 221 ? -1.916 -9.843 26.594 1.00 93.62 221 ILE A C 1
ATOM 1832 O O . ILE A 1 221 ? -0.988 -9.708 27.400 1.00 93.62 221 ILE A O 1
ATOM 1836 N N . VAL A 1 222 ? -1.734 -9.914 25.279 1.00 93.25 222 VAL A N 1
ATOM 1837 C CA . VAL A 1 222 ? -0.423 -9.876 24.629 1.00 93.25 222 VAL A CA 1
ATOM 1838 C C . VAL A 1 222 ? -0.308 -8.605 23.793 1.00 93.25 222 VAL A C 1
ATOM 1840 O O . VAL A 1 222 ? -1.194 -8.305 22.997 1.00 93.25 222 VAL A O 1
ATOM 1843 N N . GLU A 1 223 ? 0.786 -7.870 23.966 1.00 93.12 223 GLU A N 1
ATOM 1844 C CA . GLU A 1 223 ? 1.186 -6.752 23.113 1.00 93.12 223 GLU A CA 1
ATOM 1845 C C . GLU A 1 223 ? 2.180 -7.244 22.058 1.00 93.12 223 GLU A C 1
ATOM 1847 O O . GLU A 1 223 ? 3.247 -7.770 22.377 1.00 93.12 223 GLU A O 1
ATOM 1852 N N . TRP A 1 224 ? 1.854 -7.045 20.787 1.00 93.31 224 TRP A N 1
ATOM 1853 C CA . TRP A 1 224 ? 2.742 -7.309 19.663 1.00 93.31 224 TRP A CA 1
ATOM 1854 C C . TRP A 1 224 ? 3.208 -5.990 19.059 1.00 93.31 224 TRP A C 1
ATOM 1856 O O . TRP A 1 224 ? 2.414 -5.244 18.489 1.00 93.31 224 TRP A O 1
ATOM 1866 N N . LYS A 1 225 ? 4.506 -5.699 19.162 1.00 89.44 225 LYS A N 1
ATOM 1867 C CA . LYS A 1 225 ? 5.081 -4.494 18.551 1.00 89.44 225 LYS A CA 1
ATOM 1868 C C . LYS A 1 225 ? 5.158 -4.635 17.035 1.00 89.44 225 LYS A C 1
ATOM 1870 O O . LYS A 1 225 ? 5.283 -5.745 16.511 1.00 89.44 225 LYS A O 1
ATOM 1875 N N . TYR A 1 226 ? 5.143 -3.507 16.328 1.00 81.75 226 TYR A N 1
ATOM 1876 C CA . TYR A 1 226 ? 5.236 -3.493 14.869 1.00 81.75 226 TYR A CA 1
ATOM 1877 C C . TYR A 1 226 ? 6.459 -4.291 14.368 1.00 81.75 226 TYR A C 1
ATOM 1879 O O . TYR A 1 226 ? 7.594 -4.025 14.764 1.00 81.75 226 TYR A O 1
ATOM 1887 N N . ASN A 1 227 ? 6.224 -5.280 13.496 1.00 78.06 227 ASN A N 1
ATOM 1888 C CA . ASN A 1 227 ? 7.215 -6.229 12.957 1.00 78.06 227 ASN A CA 1
ATOM 1889 C C . ASN A 1 227 ? 7.937 -7.133 13.981 1.00 78.06 227 ASN A C 1
ATOM 1891 O O . ASN A 1 227 ? 8.926 -7.787 13.628 1.00 78.06 227 ASN A O 1
ATOM 1895 N N . ALA A 1 228 ? 7.467 -7.215 15.226 1.00 84.00 228 ALA A N 1
ATOM 1896 C CA . ALA A 1 228 ? 8.001 -8.165 16.194 1.00 84.00 228 ALA A CA 1
ATOM 1897 C C . ALA A 1 228 ? 7.590 -9.604 15.841 1.00 84.00 228 ALA A C 1
ATOM 1899 O O . ALA A 1 228 ? 6.478 -9.866 15.386 1.00 84.00 228 ALA A O 1
ATOM 1900 N N . LYS A 1 229 ? 8.493 -10.563 16.068 1.00 84.12 229 LYS A N 1
ATOM 1901 C CA . LYS A 1 229 ? 8.214 -11.995 15.852 1.00 84.12 229 LYS A CA 1
ATOM 1902 C C . LYS A 1 229 ? 7.503 -12.656 17.033 1.00 84.12 229 LYS A C 1
ATOM 1904 O O . LYS A 1 229 ? 6.905 -13.713 16.866 1.00 84.12 229 LYS A O 1
ATOM 1909 N N . GLU A 1 230 ? 7.582 -12.032 18.200 1.00 89.94 230 GLU A N 1
ATOM 1910 C CA . GLU A 1 230 ? 7.096 -12.545 19.476 1.00 89.94 230 GLU A CA 1
ATOM 1911 C C . GLU A 1 230 ? 6.368 -11.413 20.200 1.00 89.94 230 GLU A C 1
ATOM 1913 O O . GLU A 1 230 ? 6.765 -10.247 20.092 1.00 89.94 230 GLU A O 1
ATOM 1918 N N . GLY A 1 231 ? 5.291 -11.759 20.894 1.00 88.94 231 GLY A N 1
ATOM 1919 C CA . GLY A 1 231 ? 4.521 -10.844 21.717 1.00 88.94 231 GLY A CA 1
ATOM 1920 C C . GLY A 1 231 ? 5.085 -10.739 23.130 1.00 88.94 231 GLY A C 1
ATOM 1921 O O . GLY A 1 231 ? 5.822 -11.602 23.601 1.00 88.94 231 GLY A O 1
ATOM 1922 N N . GLN A 1 232 ? 4.712 -9.675 23.828 1.00 90.62 232 GLN A N 1
ATOM 1923 C CA . GLN A 1 232 ? 5.011 -9.457 25.236 1.00 90.62 232 GLN A CA 1
ATOM 1924 C C . GLN A 1 232 ? 3.716 -9.547 26.047 1.00 90.62 232 GLN A C 1
ATOM 1926 O O . GLN A 1 232 ? 2.718 -8.922 25.702 1.00 90.62 232 GLN A O 1
ATOM 1931 N N . ILE A 1 233 ? 3.715 -10.310 27.140 1.00 89.94 233 ILE A N 1
ATOM 1932 C CA . ILE A 1 233 ? 2.554 -10.378 28.037 1.00 89.94 233 ILE A CA 1
ATOM 1933 C C . ILE A 1 233 ? 2.499 -9.091 28.861 1.00 89.94 233 ILE A C 1
ATOM 1935 O O . ILE A 1 233 ? 3.466 -8.753 29.546 1.00 89.94 233 ILE A O 1
ATOM 1939 N N . ILE A 1 234 ? 1.366 -8.392 28.807 1.00 88.81 234 ILE A N 1
ATOM 1940 C CA . ILE A 1 234 ? 1.164 -7.126 29.530 1.00 88.81 234 ILE A CA 1
ATOM 1941 C C . ILE A 1 234 ? 0.178 -7.253 30.697 1.00 88.81 234 ILE A C 1
ATOM 1943 O O . ILE A 1 234 ? 0.278 -6.502 31.670 1.00 88.81 234 ILE A O 1
ATOM 1947 N N . ALA A 1 235 ? -0.763 -8.200 30.619 1.00 85.81 235 ALA A N 1
ATOM 1948 C CA . ALA A 1 235 ? -1.758 -8.457 31.656 1.00 85.81 235 ALA A CA 1
ATOM 1949 C C . ALA A 1 235 ? -2.226 -9.915 31.644 1.00 85.81 235 ALA A C 1
ATOM 1951 O O . ALA A 1 235 ? -2.236 -10.559 30.597 1.00 85.81 235 ALA A O 1
ATOM 1952 N N . GLY A 1 236 ? -2.639 -10.403 32.816 1.00 79.00 236 GLY A N 1
ATOM 1953 C CA . GLY A 1 236 ? -2.926 -11.818 33.059 1.00 79.00 236 GLY A CA 1
ATOM 1954 C C . GLY A 1 236 ? -1.646 -12.644 33.218 1.00 79.00 236 GLY A C 1
ATOM 1955 O O . GLY A 1 236 ? -0.679 -12.485 32.472 1.00 79.00 236 GLY A O 1
ATOM 1956 N N . ARG A 1 237 ? -1.614 -13.506 34.235 1.00 67.81 237 ARG A N 1
ATOM 1957 C CA . ARG A 1 237 ? -0.631 -14.595 34.340 1.00 67.81 237 ARG A CA 1
ATOM 1958 C C . ARG A 1 237 ? -1.240 -15.816 33.651 1.00 67.81 237 ARG A C 1
ATOM 1960 O O . ARG A 1 237 ? -2.457 -15.926 33.633 1.00 67.81 237 ARG A O 1
ATOM 1967 N N . THR A 1 238 ? -0.428 -16.724 33.113 1.00 61.97 238 THR A N 1
ATOM 1968 C CA . THR A 1 238 ? -0.850 -17.929 32.358 1.00 61.97 238 THR A CA 1
ATOM 1969 C C . THR A 1 238 ? -1.643 -18.968 33.181 1.00 61.97 238 THR A C 1
ATOM 1971 O O . THR A 1 238 ? -1.728 -20.131 32.799 1.00 61.97 238 THR A O 1
ATOM 1974 N N . GLU A 1 239 ? -2.198 -18.563 34.321 1.00 68.06 239 GLU A N 1
ATOM 1975 C CA . GLU A 1 239 ? -3.007 -19.359 35.232 1.00 68.06 239 GLU A CA 1
ATOM 1976 C C . GLU A 1 239 ? -4.371 -18.688 35.393 1.00 68.06 239 GLU A C 1
ATOM 1978 O O . GLU A 1 239 ? -4.456 -17.512 35.769 1.00 68.06 239 GLU A O 1
ATOM 1983 N N . GLU A 1 240 ? -5.432 -19.455 35.145 1.00 75.94 240 GLU A N 1
ATOM 1984 C CA . GLU A 1 240 ? -6.803 -19.007 35.362 1.00 75.94 240 GLU A CA 1
ATOM 1985 C C . GLU A 1 240 ? -7.032 -18.628 36.831 1.00 75.94 240 GLU A C 1
ATOM 1987 O O . GLU A 1 240 ? -6.542 -19.271 37.766 1.00 75.94 240 GLU A O 1
ATOM 1992 N N . GLY A 1 241 ? -7.823 -17.585 37.063 1.00 76.75 241 GLY A N 1
ATOM 1993 C CA . GLY A 1 241 ? -8.259 -17.292 38.416 1.00 76.75 241 GLY A CA 1
ATOM 1994 C C . GLY A 1 241 ? -9.039 -16.002 38.574 1.00 76.75 241 GLY A C 1
ATOM 1995 O O . GLY A 1 241 ? -9.279 -15.251 37.631 1.00 76.75 241 GLY A O 1
ATOM 1996 N N . LYS A 1 242 ? -9.486 -15.774 39.812 1.00 78.69 242 LYS A N 1
ATOM 1997 C CA . LYS A 1 242 ? -10.379 -14.662 40.185 1.00 78.69 242 LYS A CA 1
ATOM 1998 C C . LYS A 1 242 ? -9.648 -13.495 40.844 1.00 78.69 242 LYS A C 1
ATOM 2000 O O . LYS A 1 242 ? -10.259 -12.455 41.107 1.00 78.69 242 LYS A O 1
ATOM 2005 N N . ARG A 1 243 ? -8.357 -13.660 41.154 1.00 81.25 243 ARG A N 1
ATOM 2006 C CA . ARG A 1 243 ? -7.556 -12.604 41.780 1.00 81.25 243 ARG A CA 1
ATOM 2007 C C . ARG A 1 243 ? -7.467 -11.387 40.861 1.00 81.25 243 ARG A C 1
ATOM 2009 O O . ARG A 1 243 ? -7.707 -11.482 39.661 1.00 81.25 243 ARG A O 1
ATOM 2016 N N . THR A 1 244 ? -7.167 -10.220 41.417 1.00 78.81 244 THR A N 1
ATOM 2017 C CA . THR A 1 244 ? -7.084 -8.964 40.651 1.00 78.81 244 THR A CA 1
ATOM 2018 C C . THR A 1 244 ? -5.969 -8.974 39.602 1.00 78.81 244 THR A C 1
ATOM 2020 O O . THR A 1 244 ? -6.058 -8.240 38.627 1.00 78.81 244 THR A O 1
ATOM 2023 N N . ASP A 1 245 ? -4.958 -9.827 39.778 1.00 79.69 245 ASP A N 1
ATOM 2024 C CA . ASP A 1 245 ? -3.821 -10.047 38.880 1.00 79.69 245 ASP A CA 1
ATOM 2025 C C . ASP A 1 245 ? -3.994 -11.243 37.920 1.00 79.69 245 ASP A C 1
ATOM 2027 O O . ASP A 1 245 ? -3.081 -11.555 37.153 1.00 79.69 245 ASP A O 1
ATOM 2031 N N . GLN A 1 246 ? -5.151 -11.908 37.942 1.00 86.81 246 GLN A N 1
ATOM 2032 C CA . GLN A 1 246 ? -5.496 -13.031 37.066 1.00 86.81 246 GLN A CA 1
ATOM 2033 C C . GLN A 1 246 ? -6.684 -12.657 36.178 1.00 86.81 246 GLN A C 1
ATOM 2035 O O . GLN A 1 246 ? -7.556 -11.893 36.592 1.00 86.81 246 GLN A O 1
ATOM 2040 N N . LEU A 1 247 ? -6.718 -13.192 34.960 1.00 89.44 247 LEU A N 1
ATOM 2041 C CA . LEU A 1 247 ? -7.849 -13.049 34.044 1.00 89.44 247 LEU A CA 1
ATOM 2042 C C . LEU A 1 247 ? -8.498 -14.421 33.843 1.00 89.44 247 LEU A C 1
ATOM 2044 O O . LEU A 1 247 ? -7.904 -15.452 34.159 1.00 89.44 247 LEU A O 1
ATOM 2048 N N . ASN A 1 248 ? -9.731 -14.428 33.353 1.00 90.62 248 ASN A N 1
ATOM 2049 C CA . ASN A 1 248 ? -10.432 -15.638 32.966 1.00 90.62 248 ASN A CA 1
ATOM 2050 C C . ASN A 1 248 ? -11.279 -15.358 31.720 1.00 90.62 248 ASN A C 1
ATOM 2052 O O . ASN A 1 248 ? -12.321 -14.697 31.782 1.00 90.62 248 ASN A O 1
ATOM 2056 N N . TYR A 1 249 ? -10.813 -15.870 30.583 1.00 91.50 249 TYR A N 1
ATOM 2057 C CA . TYR A 1 249 ? -11.412 -15.693 29.265 1.00 91.50 249 TYR A CA 1
ATOM 2058 C C . TYR A 1 249 ? -11.595 -14.207 28.916 1.00 91.50 249 TYR A C 1
ATOM 2060 O O . TYR A 1 249 ? -12.728 -13.717 28.795 1.00 91.50 249 TYR A O 1
ATOM 2068 N N . PRO A 1 250 ? -10.489 -13.452 28.760 1.00 94.44 250 PRO A N 1
ATOM 2069 C CA . PRO A 1 250 ? -10.579 -12.068 28.335 1.00 94.44 250 PRO A CA 1
ATOM 2070 C C . PRO A 1 250 ? -11.177 -11.992 26.927 1.00 94.44 250 PRO A C 1
ATOM 2072 O O . PRO A 1 250 ? -10.706 -12.652 25.998 1.00 94.44 250 PRO A O 1
ATOM 2075 N N . THR A 1 251 ? -12.233 -11.200 26.769 1.00 93.75 251 THR A N 1
ATOM 2076 C CA . THR A 1 251 ? -12.955 -11.058 25.497 1.00 93.75 251 THR A CA 1
ATOM 2077 C C . THR A 1 251 ? -12.444 -9.874 24.698 1.00 93.75 251 THR A C 1
ATOM 2079 O O . THR A 1 251 ? -12.213 -10.013 23.504 1.00 93.75 251 THR A O 1
ATOM 2082 N N . ASP A 1 252 ? -12.212 -8.731 25.336 1.00 94.50 252 ASP A N 1
ATOM 2083 C CA . ASP A 1 252 ? -11.843 -7.498 24.644 1.00 94.50 252 ASP A CA 1
ATOM 2084 C C . ASP A 1 252 ? -10.844 -6.657 25.441 1.00 94.50 252 ASP A C 1
ATOM 2086 O O . ASP A 1 252 ? -10.743 -6.770 26.669 1.00 94.50 252 ASP A O 1
ATOM 2090 N N . VAL A 1 253 ? -10.092 -5.820 24.732 1.00 94.75 253 VAL A N 1
ATOM 2091 C CA . VAL A 1 253 ? -9.066 -4.944 25.303 1.00 94.75 253 VAL A CA 1
ATOM 2092 C C . VAL A 1 253 ? -9.073 -3.606 24.583 1.00 94.75 253 VAL A C 1
ATOM 2094 O O . VAL A 1 253 ? -9.113 -3.564 23.362 1.00 94.75 253 VAL A O 1
ATOM 2097 N N . ILE A 1 254 ? -8.984 -2.511 25.336 1.00 93.06 254 ILE A N 1
ATOM 2098 C CA . ILE A 1 254 ? -8.815 -1.160 24.792 1.00 93.06 254 ILE A CA 1
ATOM 2099 C C . ILE A 1 254 ? -7.753 -0.398 25.583 1.00 93.06 254 ILE A C 1
ATOM 2101 O O . ILE A 1 254 ? -7.555 -0.642 26.777 1.00 93.06 254 ILE A O 1
ATOM 2105 N N . VAL A 1 255 ? -7.068 0.538 24.929 1.00 89.69 255 VAL A N 1
ATOM 2106 C CA . VAL A 1 255 ? -6.036 1.365 25.569 1.00 89.69 255 VAL A CA 1
ATOM 2107 C C . VAL A 1 255 ? -6.569 2.776 25.786 1.00 89.69 255 VAL A C 1
ATOM 2109 O O . VAL A 1 255 ? -6.941 3.469 24.843 1.00 89.69 255 VAL A O 1
ATOM 2112 N N . ASP A 1 256 ? -6.559 3.222 27.039 1.00 84.06 256 ASP A N 1
ATOM 2113 C CA . ASP A 1 256 ? -6.773 4.617 27.409 1.00 84.06 256 ASP A CA 1
ATOM 2114 C C . ASP A 1 256 ? -5.431 5.357 27.325 1.00 84.06 256 ASP A C 1
ATOM 2116 O O . ASP A 1 256 ? -4.585 5.276 28.224 1.00 84.06 256 ASP A O 1
ATOM 2120 N N . GLN A 1 257 ? -5.231 6.059 26.209 1.00 73.31 257 GLN A N 1
ATOM 2121 C CA . GLN A 1 257 ? -3.993 6.776 25.910 1.00 73.31 257 GLN A CA 1
ATOM 2122 C C . GLN A 1 257 ? -3.723 7.944 26.866 1.00 73.31 257 GLN A C 1
ATOM 2124 O O . GLN A 1 257 ? -2.559 8.214 27.167 1.00 73.31 257 GLN A O 1
ATOM 2129 N N . GLN A 1 258 ? -4.767 8.611 27.377 1.00 68.56 258 GLN A N 1
ATOM 2130 C CA . GLN A 1 258 ? -4.611 9.774 28.260 1.00 68.56 258 GLN A CA 1
ATOM 2131 C C . GLN A 1 258 ? -3.940 9.375 29.574 1.00 68.56 258 GLN A C 1
ATOM 2133 O O . GLN A 1 258 ? -3.053 10.066 30.069 1.00 68.56 258 GLN A O 1
ATOM 2138 N N . ASN A 1 259 ? -4.326 8.217 30.103 1.00 66.75 259 ASN A N 1
ATOM 2139 C CA . ASN A 1 259 ? -3.835 7.719 31.382 1.00 66.75 259 ASN A CA 1
ATOM 2140 C C . ASN A 1 259 ? -2.809 6.585 31.248 1.00 66.75 259 ASN A C 1
ATOM 2142 O O . ASN A 1 259 ? -2.378 6.033 32.261 1.00 66.75 259 ASN A O 1
ATOM 2146 N N . ARG A 1 260 ? -2.434 6.215 30.012 1.00 73.00 260 ARG A N 1
ATOM 2147 C CA . ARG A 1 260 ? -1.539 5.086 29.691 1.00 73.00 260 ARG A CA 1
ATOM 2148 C C . ARG A 1 260 ? -1.936 3.786 30.405 1.00 73.00 260 ARG A C 1
ATOM 2150 O O . ARG A 1 260 ? -1.084 3.051 30.901 1.00 73.00 260 ARG A O 1
ATOM 2157 N N . SER A 1 261 ? -3.236 3.518 30.478 1.00 86.88 261 SER A N 1
ATOM 2158 C CA . SER A 1 261 ? -3.791 2.321 31.117 1.00 86.88 261 SER A CA 1
ATOM 2159 C C . SER A 1 261 ? -4.535 1.471 30.104 1.00 86.88 261 SER A C 1
ATOM 2161 O O . SER A 1 261 ? -5.145 2.014 29.187 1.00 86.88 261 SER A O 1
ATOM 2163 N N . ILE A 1 262 ? -4.562 0.160 30.308 1.00 91.06 262 ILE A N 1
ATOM 2164 C CA . ILE A 1 262 ? -5.373 -0.747 29.489 1.00 91.06 262 ILE A CA 1
ATOM 2165 C C . ILE A 1 262 ? -6.637 -1.136 30.255 1.00 91.06 262 ILE A C 1
ATOM 2167 O O . ILE A 1 262 ? -6.603 -1.318 31.473 1.00 91.06 262 ILE A O 1
ATOM 2171 N N . ILE A 1 263 ? -7.760 -1.232 29.552 1.00 92.69 263 ILE A N 1
ATOM 2172 C CA . ILE A 1 263 ? -9.036 -1.690 30.100 1.00 92.69 263 ILE A CA 1
ATOM 2173 C C . ILE A 1 263 ? -9.369 -3.018 29.439 1.00 92.69 263 ILE A C 1
ATOM 2175 O O . ILE A 1 263 ? -9.305 -3.148 28.218 1.00 92.69 263 ILE A O 1
ATOM 2179 N N . ILE A 1 264 ? -9.679 -4.007 30.268 1.00 94.00 264 ILE A N 1
ATOM 2180 C CA . ILE A 1 264 ? -9.819 -5.403 29.872 1.00 94.00 264 ILE A CA 1
ATOM 2181 C C . ILE A 1 264 ? -11.198 -5.900 30.290 1.00 94.00 264 ILE A C 1
ATOM 2183 O O . ILE A 1 264 ? -11.615 -5.717 31.439 1.00 94.00 264 ILE A O 1
ATOM 2187 N N . ALA A 1 265 ? -11.882 -6.558 29.359 1.00 93.94 265 ALA A N 1
ATOM 2188 C CA . ALA A 1 265 ? -13.118 -7.278 29.615 1.00 93.94 265 ALA A CA 1
ATOM 2189 C C . ALA A 1 265 ? -12.795 -8.703 30.068 1.00 93.94 265 ALA A C 1
ATOM 2191 O O . ALA A 1 265 ? -12.367 -9.534 29.271 1.00 93.94 265 ALA A O 1
ATOM 2192 N N . ASP A 1 266 ? -12.997 -8.979 31.353 1.00 92.62 266 ASP A N 1
ATOM 2193 C CA . ASP A 1 266 ? -12.720 -10.266 31.988 1.00 92.62 266 ASP A CA 1
ATOM 2194 C C . ASP A 1 266 ? -14.044 -11.035 32.152 1.00 92.62 266 ASP A C 1
ATOM 2196 O O . ASP A 1 266 ? -14.726 -10.953 33.183 1.00 92.62 266 ASP A O 1
ATOM 2200 N N . SER A 1 267 ? -14.465 -11.688 31.062 1.00 87.88 267 SER A N 1
ATOM 2201 C CA . SER A 1 267 ? -15.854 -12.119 30.854 1.00 87.88 267 SER A CA 1
ATOM 2202 C C . SER A 1 267 ? -16.331 -13.171 31.860 1.00 87.88 267 SER A C 1
ATOM 2204 O O . SER A 1 267 ? -17.381 -12.991 32.484 1.00 87.88 267 SER A O 1
ATOM 2206 N N . LEU A 1 268 ? -15.551 -14.231 32.112 1.00 90.25 268 LEU A N 1
ATOM 2207 C CA . LEU A 1 268 ? -15.960 -15.302 33.030 1.00 90.25 268 LEU A CA 1
ATOM 2208 C C . LEU A 1 268 ? -15.862 -14.890 34.501 1.00 90.25 268 LEU A C 1
ATOM 2210 O O . LEU A 1 268 ? -16.641 -15.369 35.329 1.00 90.25 268 LEU A O 1
ATOM 2214 N N . ASN A 1 269 ? -14.988 -13.937 34.824 1.00 90.00 269 ASN A N 1
ATOM 2215 C CA . ASN A 1 269 ? -14.983 -13.281 36.132 1.00 90.00 269 ASN A CA 1
ATOM 2216 C C . ASN A 1 269 ? -16.065 -12.191 36.262 1.00 90.00 269 ASN A C 1
ATOM 2218 O O . ASN A 1 269 ? -16.221 -11.611 37.340 1.00 90.00 269 ASN A O 1
ATOM 2222 N N . ARG A 1 270 ? -16.836 -11.940 35.195 1.00 91.81 270 ARG A N 1
ATOM 2223 C CA . ARG A 1 270 ? -17.953 -10.989 35.120 1.00 91.81 270 ARG A CA 1
ATOM 2224 C C . ARG A 1 270 ? -17.574 -9.580 35.574 1.00 91.81 270 ARG A C 1
ATOM 2226 O O . ARG A 1 270 ? -18.292 -8.962 36.369 1.00 91.81 270 ARG A O 1
ATOM 2233 N N . ARG A 1 271 ? -16.420 -9.091 35.120 1.00 91.69 271 ARG A N 1
ATOM 2234 C CA . ARG A 1 271 ? -15.879 -7.789 35.526 1.00 91.69 271 ARG A CA 1
ATOM 2235 C C . ARG A 1 271 ? -15.133 -7.088 34.396 1.00 91.69 271 ARG A C 1
ATOM 2237 O O . ARG A 1 271 ? -14.670 -7.717 33.450 1.00 91.69 271 ARG A O 1
ATOM 2244 N N . VAL A 1 272 ? -14.971 -5.778 34.545 1.00 92.56 272 VAL A N 1
ATOM 2245 C CA . VAL A 1 272 ? -14.085 -4.962 33.706 1.00 92.56 272 VAL A CA 1
ATOM 2246 C C . VAL A 1 272 ? -12.984 -4.393 34.587 1.00 92.56 272 VAL A C 1
ATOM 2248 O O . VAL A 1 272 ? -13.267 -3.792 35.626 1.00 92.56 272 VAL A O 1
ATOM 2251 N N . ILE A 1 273 ? -11.730 -4.608 34.198 1.00 91.00 273 ILE A N 1
ATOM 2252 C CA . ILE A 1 273 ? -10.550 -4.242 34.989 1.00 91.00 273 ILE A CA 1
ATOM 2253 C C . ILE A 1 273 ? -9.744 -3.193 34.238 1.00 91.00 273 ILE A C 1
ATOM 2255 O O . ILE A 1 273 ? -9.510 -3.319 33.038 1.00 91.00 273 ILE A O 1
ATOM 2259 N N . ARG A 1 274 ? -9.263 -2.187 34.965 1.00 90.06 274 ARG A N 1
ATOM 2260 C CA . ARG A 1 274 ? -8.216 -1.276 34.518 1.00 90.06 274 ARG A CA 1
ATOM 2261 C C . ARG A 1 274 ? -6.869 -1.752 35.033 1.00 90.06 274 ARG A C 1
ATOM 2263 O O . ARG A 1 274 ? -6.712 -2.012 36.225 1.00 90.06 274 ARG A O 1
ATOM 2270 N N . TRP A 1 275 ? -5.890 -1.810 34.146 1.00 87.69 275 TRP A N 1
ATOM 2271 C CA . TRP A 1 275 ? -4.550 -2.287 34.443 1.00 87.69 275 TRP A CA 1
ATOM 2272 C C . TRP A 1 275 ? -3.529 -1.183 34.154 1.00 87.69 275 TRP A C 1
ATOM 2274 O O . TRP A 1 275 ? -3.433 -0.683 33.031 1.00 87.69 275 TRP A O 1
ATOM 2284 N N . LEU A 1 276 ? -2.781 -0.783 35.184 1.00 80.81 276 LEU A N 1
ATOM 2285 C CA . LEU A 1 276 ? -1.797 0.298 35.132 1.00 80.81 276 LEU A CA 1
ATOM 2286 C C . LEU A 1 276 ? -0.484 -0.177 35.762 1.00 80.81 276 LEU A C 1
ATOM 2288 O O . LEU A 1 276 ? -0.406 -0.233 36.980 1.00 80.81 276 LEU A O 1
ATOM 2292 N N . ASN A 1 277 ? 0.534 -0.519 34.961 1.00 66.44 277 ASN A N 1
ATOM 2293 C CA . ASN A 1 277 ? 1.910 -0.831 35.401 1.00 66.44 277 ASN A CA 1
ATOM 2294 C C . ASN A 1 277 ? 2.019 -1.490 36.801 1.00 66.44 277 ASN A C 1
ATOM 2296 O O . ASN A 1 277 ? 2.744 -0.991 37.655 1.00 66.44 277 ASN A O 1
ATOM 2300 N N . GLN A 1 278 ? 1.306 -2.613 37.003 1.00 65.88 278 GLN A N 1
ATOM 2301 C CA . GLN A 1 278 ? 1.188 -3.443 38.229 1.00 65.88 278 GLN A CA 1
ATOM 2302 C C . GLN A 1 278 ? 0.070 -3.108 39.234 1.00 65.88 278 GLN A C 1
ATOM 2304 O O . GLN A 1 278 ? -0.236 -3.964 40.058 1.00 65.88 278 GLN A O 1
ATOM 2309 N N . ASN A 1 279 ? -0.599 -1.961 39.134 1.00 78.06 279 ASN A N 1
ATOM 2310 C CA . ASN A 1 279 ? -1.800 -1.646 39.909 1.00 78.06 279 ASN A CA 1
ATOM 2311 C C . ASN A 1 279 ? -3.060 -1.987 39.103 1.00 78.06 279 ASN A C 1
ATOM 2313 O O . ASN A 1 279 ? -3.316 -1.398 38.048 1.00 78.06 279 ASN A O 1
ATOM 2317 N N . GLN A 1 280 ? -3.851 -2.939 39.602 1.00 84.81 280 GLN A N 1
ATOM 2318 C CA . GLN A 1 280 ? -5.128 -3.328 39.005 1.00 84.81 280 GLN A CA 1
ATOM 2319 C C . GLN A 1 280 ? -6.287 -2.741 39.803 1.00 84.81 280 GLN A C 1
ATOM 2321 O O . GLN A 1 280 ? -6.360 -2.885 41.022 1.00 84.81 280 GLN A O 1
ATOM 2326 N N . GLN A 1 281 ? -7.223 -2.119 39.097 1.00 87.38 281 GLN A N 1
ATOM 2327 C CA . GLN A 1 281 ? -8.450 -1.593 39.673 1.00 87.38 281 GLN A CA 1
ATOM 2328 C C . GLN A 1 281 ? -9.637 -2.222 38.955 1.00 87.38 281 GLN A C 1
ATOM 2330 O O . GLN A 1 281 ? -9.761 -2.114 37.735 1.00 87.38 281 GLN A O 1
ATOM 2335 N N . ILE A 1 282 ? -10.528 -2.868 39.705 1.00 87.44 282 ILE A N 1
ATOM 2336 C CA . ILE A 1 282 ? -11.794 -3.322 39.136 1.00 87.44 282 ILE A CA 1
ATOM 2337 C C . ILE A 1 282 ? -12.668 -2.085 38.943 1.00 87.44 282 ILE A C 1
ATOM 2339 O O . ILE A 1 282 ? -12.905 -1.341 39.892 1.00 87.44 282 ILE A O 1
ATOM 2343 N N . LEU A 1 283 ? -13.091 -1.847 37.704 1.00 87.31 283 LEU A N 1
ATOM 2344 C CA . LEU A 1 283 ? -13.974 -0.737 37.374 1.00 87.31 283 LEU A CA 1
ATOM 2345 C C . LEU A 1 283 ? -15.421 -1.140 37.635 1.00 87.31 283 LEU A C 1
ATOM 2347 O O . LEU A 1 283 ? -16.136 -0.446 38.343 1.00 87.31 283 LEU A O 1
ATOM 2351 N N . ILE A 1 284 ? -15.852 -2.266 37.062 1.00 89.12 284 ILE A N 1
ATOM 2352 C CA . ILE A 1 284 ? -17.260 -2.679 37.049 1.00 89.12 284 ILE A CA 1
ATOM 2353 C C . ILE A 1 284 ? -17.360 -4.165 37.395 1.00 89.12 284 ILE A C 1
ATOM 2355 O O . ILE A 1 284 ? -16.557 -4.976 36.927 1.00 89.12 284 ILE A O 1
ATOM 2359 N N . HIS A 1 285 ? -18.368 -4.516 38.194 1.00 88.81 285 HIS A N 1
ATOM 2360 C CA . HIS A 1 285 ? -18.675 -5.880 38.627 1.00 88.81 285 HIS A CA 1
ATOM 2361 C C . HIS A 1 285 ? -20.008 -6.378 38.042 1.00 88.81 285 HIS A C 1
ATOM 2363 O O . HIS A 1 285 ? -20.874 -5.587 37.678 1.00 88.81 285 HIS A O 1
ATOM 2369 N N . ASN A 1 286 ? -20.203 -7.701 38.033 1.00 87.94 286 ASN A N 1
ATOM 2370 C CA . ASN A 1 286 ? -21.457 -8.374 37.668 1.00 87.94 286 ASN A CA 1
ATOM 2371 C C . ASN A 1 286 ? -21.947 -8.072 36.234 1.00 87.94 286 ASN A C 1
ATOM 2373 O O . ASN A 1 286 ? -23.154 -7.987 35.983 1.00 87.94 286 ASN A O 1
ATOM 2377 N N . ILE A 1 287 ? -21.005 -7.950 35.297 1.00 88.56 287 ILE A N 1
ATOM 2378 C CA . ILE A 1 287 ? -21.263 -7.679 33.877 1.00 88.56 287 ILE A CA 1
ATOM 2379 C C . ILE A 1 287 ? -20.606 -8.750 33.006 1.00 88.56 287 ILE A C 1
ATOM 2381 O O . ILE A 1 287 ? -19.430 -9.056 33.187 1.00 88.56 287 ILE A O 1
ATOM 2385 N N . ASP A 1 288 ? -21.362 -9.357 32.091 1.00 90.81 288 ASP A N 1
ATOM 2386 C CA . ASP A 1 288 ? -20.828 -10.356 31.150 1.00 90.81 288 ASP A CA 1
ATOM 2387 C C . ASP A 1 288 ? -20.344 -9.641 29.878 1.00 90.81 288 ASP A C 1
ATOM 2389 O O . ASP A 1 288 ? -21.027 -9.597 28.853 1.00 90.81 288 ASP A O 1
ATOM 2393 N N . CYS A 1 289 ? -19.207 -8.955 30.016 1.00 91.31 289 CYS A N 1
ATOM 2394 C CA . CYS A 1 289 ? -18.691 -8.017 29.025 1.00 91.31 289 CYS A CA 1
ATOM 2395 C C . CYS A 1 289 ? -18.093 -8.733 27.807 1.00 91.31 289 CYS A C 1
ATOM 2397 O O . CYS A 1 289 ? -17.166 -9.534 27.947 1.00 91.31 289 CYS A O 1
ATOM 2399 N N . TYR A 1 290 ? -18.569 -8.393 26.607 1.00 92.81 290 TYR A N 1
ATOM 2400 C CA . TYR A 1 290 ? -18.049 -8.942 25.344 1.00 92.81 290 TYR A CA 1
ATOM 2401 C C . TYR A 1 290 ? -17.432 -7.905 24.405 1.00 92.81 290 TYR A C 1
ATOM 2403 O O . TYR A 1 290 ? -16.651 -8.288 23.538 1.00 92.81 290 TYR A O 1
ATOM 2411 N N . GLY A 1 291 ? -17.783 -6.630 24.553 1.00 92.69 291 GLY A N 1
ATOM 2412 C CA . GLY A 1 291 ? -17.253 -5.541 23.744 1.00 92.69 291 GLY A CA 1
ATOM 2413 C C . GLY A 1 291 ? -17.063 -4.285 24.581 1.00 92.69 291 GLY A C 1
ATOM 2414 O O . GLY A 1 291 ? -17.910 -3.950 25.414 1.00 92.69 291 GLY A O 1
ATOM 2415 N N . LEU A 1 292 ? -15.946 -3.603 24.344 1.00 94.81 292 LEU A N 1
ATOM 2416 C CA . LEU A 1 292 ? -15.563 -2.362 25.001 1.00 94.81 292 LEU A CA 1
ATOM 2417 C C . LEU A 1 292 ? -15.361 -1.258 23.960 1.00 94.81 292 LEU A C 1
ATOM 2419 O O . LEU A 1 292 ? -14.730 -1.470 22.930 1.00 94.81 292 LEU A O 1
ATOM 2423 N N . ALA A 1 293 ? -15.829 -0.045 24.251 1.00 93.56 293 ALA A N 1
ATOM 2424 C CA . ALA A 1 293 ? -15.420 1.141 23.501 1.00 93.56 293 ALA A CA 1
ATOM 2425 C C . ALA A 1 293 ? -15.344 2.367 24.404 1.00 93.56 293 ALA A C 1
ATOM 2427 O O . ALA A 1 293 ? -16.106 2.495 25.362 1.00 93.56 293 ALA A O 1
ATOM 2428 N N . ILE A 1 294 ? -14.445 3.288 24.070 1.00 90.31 294 ILE A N 1
ATOM 2429 C CA . ILE A 1 294 ? -14.341 4.597 24.712 1.00 90.31 294 ILE A CA 1
ATOM 2430 C C . ILE A 1 294 ? -14.596 5.667 23.660 1.00 90.31 294 ILE A C 1
ATOM 2432 O O . ILE A 1 294 ? -14.049 5.596 22.560 1.00 90.31 294 ILE A O 1
ATOM 2436 N N . ASP A 1 295 ? -15.423 6.653 24.000 1.00 87.62 295 ASP A N 1
ATOM 2437 C CA . ASP A 1 295 ? -15.585 7.845 23.172 1.00 87.62 295 ASP A CA 1
ATOM 2438 C C . ASP A 1 295 ? -14.567 8.942 23.533 1.00 87.62 295 ASP A C 1
ATOM 2440 O O . ASP A 1 295 ? -13.933 8.941 24.590 1.00 87.62 295 ASP A O 1
ATOM 2444 N N . LYS A 1 296 ? -14.437 9.938 22.653 1.00 81.31 296 LYS A N 1
ATOM 2445 C CA . LYS A 1 296 ? -13.565 11.109 22.858 1.00 81.31 296 LYS A CA 1
ATOM 2446 C C . LYS A 1 296 ? -13.913 11.949 24.093 1.00 81.31 296 LYS A C 1
ATOM 2448 O O . LYS A 1 296 ? -13.087 12.735 24.545 1.00 81.31 296 LYS A O 1
ATOM 2453 N N . ASN A 1 297 ? -15.130 11.806 24.617 1.00 82.38 297 ASN A N 1
ATOM 2454 C CA . ASN A 1 297 ? -15.606 12.529 25.792 1.00 82.38 297 ASN A CA 1
ATOM 2455 C C . ASN A 1 297 ? -15.262 11.788 27.098 1.00 82.38 297 ASN A C 1
ATOM 2457 O O . ASN A 1 297 ? -15.599 12.275 28.179 1.00 82.38 297 ASN A O 1
ATOM 2461 N N . GLY A 1 298 ? -14.600 10.629 27.013 1.00 85.44 298 GLY A N 1
ATOM 2462 C CA . GLY A 1 298 ? -14.226 9.826 28.168 1.00 85.44 298 GLY A CA 1
ATOM 2463 C C . GLY A 1 298 ? -15.402 9.058 28.765 1.00 85.44 298 GLY A C 1
ATOM 2464 O O . GLY A 1 298 ? -15.472 8.899 29.984 1.00 85.44 298 GLY A O 1
ATOM 2465 N N . PHE A 1 299 ? -16.345 8.592 27.946 1.00 89.81 299 PHE A N 1
ATOM 2466 C CA . PHE A 1 299 ? -17.341 7.613 28.370 1.00 89.81 299 PHE A CA 1
ATOM 2467 C C . PHE A 1 299 ? -16.965 6.208 27.903 1.00 89.81 299 PHE A C 1
ATOM 2469 O O . PHE A 1 299 ? -16.603 5.999 26.746 1.00 89.81 299 PHE A O 1
ATOM 2476 N N . LEU A 1 300 ? -17.099 5.245 28.814 1.00 92.19 300 LEU A N 1
ATOM 2477 C CA . LEU A 1 300 ? -16.894 3.822 28.572 1.00 92.19 300 LEU A CA 1
ATOM 2478 C C . LEU A 1 300 ? -18.236 3.158 28.249 1.00 92.19 300 LEU A C 1
ATOM 2480 O O . LEU A 1 300 ? -19.181 3.257 29.032 1.00 92.19 300 LEU A O 1
ATOM 2484 N N . TYR A 1 301 ? -18.302 2.461 27.120 1.00 94.50 301 TYR A N 1
ATOM 2485 C CA . TYR A 1 301 ? -19.465 1.714 26.650 1.00 94.50 301 TYR A CA 1
ATOM 2486 C C . TYR A 1 301 ? -19.171 0.223 26.738 1.00 94.50 301 TYR A C 1
ATOM 2488 O O . TYR A 1 301 ? -18.110 -0.228 26.302 1.00 94.50 301 TYR A O 1
ATOM 2496 N N . ILE A 1 302 ? -20.115 -0.533 27.293 1.00 95.00 302 ILE A N 1
ATOM 2497 C CA . ILE A 1 302 ? -19.975 -1.971 27.499 1.00 95.00 302 ILE A CA 1
ATOM 2498 C C . ILE A 1 302 ? -21.242 -2.668 27.036 1.00 95.00 302 ILE A C 1
ATOM 2500 O O . ILE A 1 302 ? -22.346 -2.273 27.416 1.00 95.00 302 ILE A O 1
ATOM 2504 N N . SER A 1 303 ? -21.078 -3.729 26.257 1.00 94.62 303 SER A N 1
ATOM 2505 C CA . SER A 1 303 ? -22.138 -4.683 25.954 1.00 94.62 303 SER A CA 1
ATOM 2506 C C . SER A 1 303 ? -22.154 -5.809 26.982 1.00 94.62 303 SER A C 1
ATOM 2508 O O . SER A 1 303 ? -21.130 -6.437 27.261 1.00 94.62 303 SER A O 1
ATOM 2510 N N . ASP A 1 304 ? -23.337 -6.091 27.522 1.00 93.06 304 ASP A N 1
ATOM 2511 C CA . ASP A 1 304 ? -23.574 -7.271 28.347 1.00 93.06 304 ASP A CA 1
ATOM 2512 C C . ASP A 1 304 ? -24.252 -8.359 27.502 1.00 93.06 304 ASP A C 1
ATOM 2514 O O . ASP A 1 304 ? -25.388 -8.208 27.035 1.00 93.06 304 ASP A O 1
ATOM 2518 N N . TYR A 1 305 ? -23.545 -9.475 27.324 1.00 91.19 305 TYR A N 1
ATOM 2519 C CA . TYR A 1 305 ? -23.997 -10.611 26.524 1.00 91.19 305 TYR A CA 1
ATOM 2520 C C . TYR A 1 305 ? -25.226 -11.314 27.109 1.00 91.19 305 TYR A C 1
ATOM 2522 O O . TYR A 1 305 ? -26.064 -11.807 26.354 1.00 91.19 305 TYR A O 1
ATOM 2530 N N . LYS A 1 306 ? -25.348 -11.376 28.441 1.00 89.62 306 LYS A N 1
ATOM 2531 C CA . LYS A 1 306 ? -26.459 -12.065 29.117 1.00 89.62 306 LYS A CA 1
ATOM 2532 C C . LYS A 1 306 ? -27.671 -11.167 29.289 1.00 89.62 306 LYS A C 1
ATOM 2534 O O . LYS A 1 306 ? -28.795 -11.641 29.154 1.00 89.62 306 LYS A O 1
ATOM 2539 N N . LYS A 1 307 ? -27.451 -9.887 29.592 1.00 91.00 307 LYS A N 1
ATOM 2540 C CA . LYS A 1 307 ? -28.531 -8.909 29.776 1.00 91.00 307 LYS A CA 1
ATOM 2541 C C . LYS A 1 307 ? -29.052 -8.331 28.459 1.00 91.00 307 LYS A C 1
ATOM 2543 O O . LYS A 1 307 ? -30.120 -7.733 28.463 1.00 91.00 307 LYS A O 1
ATOM 2548 N N . ASN A 1 308 ? -28.358 -8.553 27.337 1.00 92.69 308 ASN A N 1
ATOM 2549 C CA . ASN A 1 308 ? -28.764 -8.090 26.004 1.00 92.69 308 ASN A CA 1
ATOM 2550 C C . ASN A 1 308 ? -28.932 -6.564 25.933 1.00 92.69 308 ASN A C 1
ATOM 2552 O O . ASN A 1 308 ? -29.899 -6.040 25.376 1.00 92.69 308 ASN A O 1
ATOM 2556 N N . GLU A 1 309 ? -27.983 -5.840 26.516 1.00 93.75 309 GLU A N 1
ATOM 2557 C CA . GLU A 1 309 ? -28.013 -4.383 26.610 1.00 93.75 309 GLU A CA 1
ATOM 2558 C C . GLU A 1 309 ? -26.612 -3.795 26.451 1.00 93.75 309 GLU A C 1
ATOM 2560 O O . GLU A 1 309 ? -25.603 -4.464 26.686 1.00 93.75 309 GLU A O 1
ATOM 2565 N N . VAL A 1 310 ? -26.560 -2.524 26.058 1.00 94.88 310 VAL A N 1
ATOM 2566 C CA . VAL A 1 310 ? -25.342 -1.716 26.079 1.00 94.88 310 VAL A CA 1
ATOM 2567 C C . VAL A 1 310 ? -25.529 -0.597 27.085 1.00 94.88 310 VAL A C 1
ATOM 2569 O O . VAL A 1 310 ? -26.504 0.159 27.020 1.00 94.88 310 VAL A O 1
ATOM 2572 N N . ARG A 1 311 ? -24.574 -0.484 28.004 1.00 93.31 311 ARG A N 1
ATOM 2573 C CA . ARG A 1 311 ? -24.546 0.549 29.037 1.00 93.31 311 ARG A CA 1
ATOM 2574 C C . ARG A 1 311 ? -23.343 1.464 28.864 1.00 93.31 311 ARG A C 1
ATOM 2576 O O . ARG A 1 311 ? -22.305 1.050 28.349 1.00 93.31 311 ARG A O 1
ATOM 2583 N N . ARG A 1 312 ? -23.494 2.706 29.319 1.00 92.31 312 ARG A N 1
ATOM 2584 C CA . ARG A 1 312 ? -22.466 3.746 29.308 1.00 92.31 312 ARG A CA 1
ATOM 2585 C C . ARG A 1 312 ? -22.159 4.231 30.723 1.00 92.31 312 ARG A C 1
ATOM 2587 O O . ARG A 1 312 ? -23.078 4.530 31.486 1.00 92.31 312 ARG A O 1
ATOM 2594 N N . TRP A 1 313 ? -20.873 4.401 31.021 1.00 91.81 313 TRP A N 1
ATOM 2595 C CA . TRP A 1 313 ? -20.353 5.007 32.248 1.00 91.81 313 TRP A CA 1
ATOM 2596 C C . TRP A 1 313 ? -19.459 6.195 31.931 1.00 91.81 313 TRP A C 1
ATOM 2598 O O . TRP A 1 313 ? -18.756 6.205 30.922 1.00 91.81 313 TRP A O 1
ATOM 2608 N N . ARG A 1 314 ? -19.448 7.185 32.822 1.00 87.81 314 ARG A N 1
ATOM 2609 C CA . ARG A 1 314 ? -18.461 8.264 32.795 1.00 87.81 314 ARG A CA 1
ATOM 2610 C C . ARG A 1 314 ? -17.169 7.774 33.442 1.00 87.81 314 ARG A C 1
ATOM 2612 O O . ARG A 1 314 ? -17.212 7.202 34.532 1.00 87.81 314 ARG A O 1
ATOM 2619 N N . MET A 1 315 ? -16.026 7.992 32.793 1.00 80.88 315 MET A N 1
ATOM 2620 C CA . MET A 1 315 ? -14.739 7.578 33.353 1.00 80.88 315 MET A CA 1
ATOM 2621 C C . MET A 1 315 ? -14.497 8.291 34.694 1.00 80.88 315 MET A C 1
ATOM 2623 O O . MET A 1 315 ? -14.498 9.517 34.765 1.00 80.88 315 MET A O 1
ATOM 2627 N N . GLY A 1 316 ? -14.321 7.506 35.760 1.00 74.31 316 GLY A N 1
ATOM 2628 C CA . GLY A 1 316 ? -14.188 7.976 37.146 1.00 74.31 316 GLY A CA 1
ATOM 2629 C C . GLY A 1 316 ? -15.411 7.709 38.034 1.00 74.31 316 GLY A C 1
ATOM 2630 O O . GLY A 1 316 ? -15.267 7.702 39.253 1.00 74.31 316 GLY A O 1
ATOM 2631 N N . GLU A 1 317 ? -16.580 7.407 37.458 1.00 79.62 317 GLU A N 1
ATOM 2632 C CA . GLU A 1 317 ? -17.848 7.198 38.181 1.00 79.62 317 GLU A CA 1
ATOM 2633 C C . GLU A 1 317 ? -18.395 5.771 37.978 1.00 79.62 317 GLU A C 1
ATOM 2635 O O . GLU A 1 317 ? -19.476 5.556 37.428 1.00 79.62 317 GLU A O 1
ATOM 2640 N N . TYR A 1 318 ? -17.636 4.760 38.411 1.00 72.25 318 TYR A N 1
ATOM 2641 C CA . TYR A 1 318 ? -17.956 3.351 38.124 1.00 72.25 318 TYR A CA 1
ATOM 2642 C C . TYR A 1 318 ? -18.832 2.649 39.175 1.00 72.25 318 TYR A C 1
ATOM 2644 O O . TYR A 1 318 ? -19.280 1.530 38.950 1.00 72.25 318 TYR A O 1
ATOM 2652 N N . ASN A 1 319 ? -19.116 3.307 40.304 1.00 68.50 319 ASN A N 1
ATOM 2653 C CA . ASN A 1 319 ? -19.952 2.744 41.375 1.00 68.50 319 ASN A CA 1
ATOM 2654 C C . ASN A 1 319 ? -21.462 2.819 41.078 1.00 68.50 319 ASN A C 1
ATOM 2656 O O . ASN A 1 319 ? -22.259 2.262 41.829 1.00 68.50 319 ASN A O 1
ATOM 2660 N N . ASN A 1 320 ? -21.859 3.502 40.001 1.00 76.00 320 ASN A N 1
ATOM 2661 C CA . ASN A 1 320 ? -23.251 3.609 39.571 1.00 76.00 320 ASN A CA 1
ATOM 2662 C C . ASN A 1 320 ? -23.597 2.497 38.567 1.00 76.00 320 ASN A C 1
ATOM 2664 O O . ASN A 1 320 ? -22.734 2.013 37.836 1.00 76.00 320 ASN A O 1
ATOM 2668 N N . GLU A 1 321 ? -24.878 2.128 38.464 1.00 77.69 321 GLU A N 1
ATOM 2669 C CA . GLU A 1 321 ? -25.341 1.023 37.602 1.00 77.69 321 GLU A CA 1
ATOM 2670 C C . GLU A 1 321 ? -25.154 1.262 36.086 1.00 77.69 321 GLU A C 1
ATOM 2672 O O . GLU A 1 321 ? -25.398 0.357 35.288 1.00 77.69 321 GLU A O 1
ATOM 2677 N N . GLY A 1 322 ? -24.678 2.440 35.671 1.00 84.62 322 GLY A N 1
ATOM 2678 C CA . GLY A 1 322 ? -24.504 2.813 34.267 1.00 84.62 322 GLY A CA 1
ATOM 2679 C C . GLY A 1 322 ? -25.829 3.119 33.576 1.00 84.62 322 GLY A C 1
ATOM 2680 O O . GLY A 1 322 ? -26.890 2.637 33.969 1.00 84.62 322 GLY A O 1
ATOM 2681 N N . ILE A 1 323 ? -25.780 3.938 32.529 1.00 90.25 323 ILE A N 1
ATOM 2682 C CA . ILE A 1 323 ? -26.975 4.348 31.782 1.00 90.25 323 ILE A CA 1
ATOM 2683 C C . ILE A 1 323 ? -27.157 3.401 30.598 1.00 90.25 323 ILE A C 1
ATOM 2685 O O . ILE A 1 323 ? -26.226 3.225 29.813 1.00 90.25 323 ILE A O 1
ATOM 2689 N N . ILE A 1 324 ? -28.341 2.804 30.448 1.00 91.94 324 ILE A N 1
ATOM 2690 C CA . ILE A 1 324 ? -28.677 1.989 29.273 1.00 91.94 324 ILE A CA 1
ATOM 2691 C C . ILE A 1 324 ? -28.809 2.915 28.060 1.00 91.94 324 ILE A C 1
ATOM 2693 O O . ILE A 1 324 ? -29.585 3.867 28.083 1.00 91.94 324 ILE A O 1
ATOM 2697 N N . VAL A 1 325 ? -28.042 2.631 27.009 1.00 93.00 325 VAL A N 1
ATOM 2698 C CA . VAL A 1 325 ? -27.985 3.443 25.780 1.00 93.00 325 VAL A CA 1
ATOM 2699 C C . VAL A 1 325 ? -28.449 2.686 24.536 1.00 93.00 325 VAL A C 1
ATOM 2701 O O . VAL A 1 325 ? -28.781 3.313 23.534 1.00 93.00 325 VAL A O 1
ATOM 2704 N N . ALA A 1 326 ? -28.492 1.352 24.585 1.00 92.00 326 ALA A N 1
ATOM 2705 C CA . ALA A 1 326 ? -29.102 0.528 23.546 1.00 92.00 326 ALA A CA 1
ATOM 2706 C C . ALA A 1 326 ? -29.613 -0.798 24.128 1.00 92.00 326 ALA A C 1
ATOM 2708 O O . ALA A 1 326 ? -28.957 -1.405 24.978 1.00 92.00 326 ALA A O 1
ATOM 2709 N N . GLY A 1 327 ? -30.751 -1.284 23.630 1.00 89.19 327 GLY A N 1
ATOM 2710 C CA . GLY A 1 327 ? -31.375 -2.518 24.121 1.00 89.19 327 GLY A CA 1
ATOM 2711 C C . GLY A 1 327 ? -32.071 -2.335 25.475 1.00 89.19 327 GLY A C 1
ATOM 2712 O O . GLY A 1 327 ? -32.709 -1.310 25.702 1.00 89.19 327 GLY A O 1
ATOM 2713 N N . GLY A 1 328 ? -31.978 -3.339 26.356 1.00 81.44 328 GLY A N 1
ATOM 2714 C CA . GLY A 1 328 ? -32.522 -3.275 27.725 1.00 81.44 328 GLY A CA 1
ATOM 2715 C C . GLY A 1 328 ? -34.015 -3.605 27.869 1.00 81.44 328 GLY A C 1
ATOM 2716 O O . GLY A 1 328 ? -34.563 -3.472 28.957 1.00 81.44 328 GLY A O 1
ATOM 2717 N N . ASN A 1 329 ? -34.675 -4.064 26.801 1.00 85.94 329 ASN A N 1
ATOM 2718 C CA . ASN A 1 329 ? -36.101 -4.422 26.795 1.00 85.94 329 ASN A CA 1
ATOM 2719 C C . ASN A 1 329 ? -36.318 -5.937 26.672 1.00 85.94 329 ASN A C 1
ATOM 2721 O O . ASN A 1 329 ? -37.125 -6.374 25.854 1.00 85.94 329 ASN A O 1
ATOM 2725 N N . GLU A 1 330 ? -35.583 -6.724 27.462 1.00 87.50 330 GLU A N 1
ATOM 2726 C CA . GLU A 1 330 ? -35.542 -8.194 27.397 1.00 87.50 330 GLU A CA 1
ATOM 2727 C C . GLU A 1 330 ? -34.939 -8.748 26.091 1.00 87.50 330 GLU A C 1
ATOM 2729 O O . GLU A 1 330 ? -34.654 -8.024 25.130 1.00 87.50 330 GLU A O 1
ATOM 2734 N N . GLN A 1 331 ? -34.696 -10.061 26.072 1.00 92.94 331 GLN A N 1
ATOM 2735 C CA . GLN A 1 331 ? -34.190 -10.749 24.890 1.00 92.94 331 GLN A CA 1
ATOM 2736 C C . GLN A 1 331 ? -35.277 -10.820 23.814 1.00 92.94 331 GLN A C 1
ATOM 2738 O O . GLN A 1 331 ? -36.378 -11.308 24.063 1.00 92.94 331 GLN A O 1
ATOM 2743 N N . GLY A 1 332 ? -34.962 -10.394 22.595 1.00 93.00 332 GLY A N 1
ATOM 2744 C CA . GLY A 1 332 ? -35.905 -10.476 21.485 1.00 93.00 332 GLY A CA 1
ATOM 2745 C C . GLY A 1 332 ? -35.335 -9.954 20.174 1.00 93.00 332 GLY A C 1
ATOM 2746 O O . GLY A 1 332 ? -34.136 -9.705 20.057 1.00 93.00 332 GLY A O 1
ATOM 2747 N N . ASN A 1 333 ? -36.200 -9.807 19.171 1.00 92.50 333 ASN A N 1
ATOM 2748 C CA . ASN A 1 333 ? -35.832 -9.431 17.801 1.00 92.50 333 ASN A CA 1
ATOM 2749 C C . ASN A 1 333 ? -36.437 -8.092 17.336 1.00 92.50 333 ASN A C 1
ATOM 2751 O O . ASN A 1 333 ? -36.224 -7.688 16.188 1.00 92.50 333 ASN A O 1
ATOM 2755 N N . LYS A 1 334 ? -37.159 -7.376 18.207 1.00 94.38 334 LYS A N 1
ATOM 2756 C CA . LYS A 1 334 ? -37.682 -6.031 17.914 1.00 94.38 334 LYS A CA 1
ATOM 2757 C C . LYS A 1 334 ? -36.543 -5.015 17.747 1.00 94.38 334 LYS A C 1
ATOM 2759 O O . LYS A 1 334 ? -35.389 -5.301 18.063 1.00 94.38 334 LYS A O 1
ATOM 2764 N N . LEU A 1 335 ? -36.850 -3.821 17.238 1.00 93.38 335 LEU A N 1
ATOM 2765 C CA . LEU A 1 335 ? -35.853 -2.764 17.000 1.00 93.38 335 LEU A CA 1
ATOM 2766 C C . LEU A 1 335 ? -35.301 -2.131 18.292 1.00 93.38 335 LEU A C 1
ATOM 2768 O O . LEU A 1 335 ? -34.269 -1.467 18.271 1.00 93.38 335 LEU A O 1
ATOM 2772 N N . ASN A 1 336 ? -35.949 -2.370 19.427 1.00 92.19 336 ASN A N 1
ATOM 2773 C CA . ASN A 1 336 ? -35.518 -1.939 20.755 1.00 92.19 336 ASN A CA 1
ATOM 2774 C C . ASN A 1 336 ? -34.929 -3.082 21.611 1.00 92.19 336 ASN A C 1
ATOM 2776 O O . ASN A 1 336 ? -34.727 -2.900 22.812 1.00 92.19 336 ASN A O 1
ATOM 2780 N N . GLN A 1 337 ? -34.692 -4.256 21.017 1.00 94.25 337 GLN A N 1
ATOM 2781 C CA . GLN A 1 337 ? -34.256 -5.481 21.695 1.00 94.25 337 GLN A CA 1
ATOM 2782 C C . GLN A 1 337 ? -33.020 -6.082 21.020 1.00 94.25 337 GLN A C 1
ATOM 2784 O O . GLN A 1 337 ? -32.816 -5.927 19.813 1.00 94.25 337 GLN A O 1
ATOM 2789 N N . PHE A 1 338 ? -32.229 -6.816 21.800 1.00 94.94 338 PHE A N 1
ATOM 2790 C CA . PHE A 1 338 ? -31.110 -7.615 21.308 1.00 94.94 338 PHE A CA 1
ATOM 2791 C C . PHE A 1 338 ? -31.284 -9.087 21.685 1.00 94.94 338 PHE A C 1
ATOM 2793 O O . PHE A 1 338 ? -31.970 -9.427 22.648 1.00 94.94 338 PHE A O 1
ATOM 2800 N N . SER A 1 339 ? -30.597 -9.960 20.955 1.00 93.69 339 SER A N 1
ATOM 2801 C CA . SER A 1 339 ? -30.354 -11.340 21.346 1.00 93.69 339 SER A CA 1
ATOM 2802 C C . SER A 1 339 ? -28.858 -11.612 21.240 1.00 93.69 339 SER A C 1
ATOM 2804 O O . SER A 1 339 ? -28.324 -11.785 20.151 1.00 93.69 339 SER A O 1
ATOM 2806 N N . TYR A 1 340 ? -28.175 -11.696 22.376 1.00 92.88 340 TYR A N 1
ATOM 2807 C CA . TYR A 1 340 ? -26.729 -11.876 22.497 1.00 92.88 340 TYR A CA 1
ATOM 2808 C C . TYR A 1 340 ? -25.918 -10.728 21.868 1.00 92.88 340 TYR A C 1
ATOM 2810 O O . TYR A 1 340 ? -25.185 -10.921 20.889 1.00 92.88 340 TYR A O 1
ATOM 2818 N N . ALA A 1 341 ? -26.050 -9.523 22.431 1.00 94.06 341 ALA A N 1
ATOM 2819 C CA . ALA A 1 341 ? -25.238 -8.362 22.056 1.00 94.06 341 ALA A CA 1
ATOM 2820 C C . ALA A 1 341 ? -23.751 -8.620 22.368 1.00 94.06 341 ALA A C 1
ATOM 2822 O O . ALA A 1 341 ? -23.419 -9.019 23.482 1.00 94.06 341 ALA A O 1
ATOM 2823 N N . THR A 1 342 ? -22.856 -8.444 21.387 1.00 93.56 342 THR A N 1
ATOM 2824 C CA . THR A 1 342 ? -21.421 -8.761 21.557 1.00 93.56 342 THR A CA 1
ATOM 2825 C C . THR A 1 342 ? -20.511 -7.571 21.307 1.00 93.56 342 THR A C 1
ATOM 2827 O O . THR A 1 342 ? -20.335 -6.769 22.208 1.00 93.56 342 THR A O 1
ATOM 2830 N N . PHE A 1 343 ? -19.905 -7.427 20.135 1.00 94.69 343 PHE A N 1
ATOM 2831 C CA . PHE A 1 343 ? -19.034 -6.282 19.876 1.00 94.69 343 PHE A CA 1
ATOM 2832 C C . PHE A 1 343 ? -19.849 -5.019 19.638 1.00 94.69 343 PHE A C 1
ATOM 2834 O O . PHE A 1 343 ? -20.984 -5.070 19.145 1.00 94.69 343 PHE A O 1
ATOM 2841 N N . LEU A 1 344 ? -19.239 -3.886 19.970 1.00 95.81 344 LEU A N 1
ATOM 2842 C CA . LEU A 1 344 ? -19.805 -2.576 19.719 1.00 95.81 344 LEU A CA 1
ATOM 2843 C C . LEU A 1 344 ? -18.743 -1.618 19.178 1.00 95.81 344 LEU A C 1
ATOM 2845 O O . LEU A 1 344 ? -17.563 -1.747 19.486 1.00 95.81 344 LEU A O 1
ATOM 2849 N N . PHE A 1 345 ? -19.182 -0.647 18.388 1.00 95.19 345 PHE A N 1
ATOM 2850 C CA . PHE A 1 345 ? -18.367 0.462 17.909 1.00 95.19 345 PHE A CA 1
ATOM 2851 C C . PHE A 1 345 ? -19.112 1.766 18.161 1.00 95.19 345 PHE A C 1
ATOM 2853 O O . PHE A 1 345 ? -20.296 1.878 17.833 1.00 95.19 345 PHE A O 1
ATOM 2860 N N . VAL A 1 346 ? -18.422 2.750 18.729 1.00 93.44 346 VAL A N 1
ATOM 2861 C CA . VAL A 1 346 ? -18.984 4.075 19.001 1.00 93.44 346 VAL A CA 1
ATOM 2862 C C . VAL A 1 346 ? -18.357 5.066 18.040 1.00 93.44 346 VAL A C 1
ATOM 2864 O O . VAL A 1 346 ? -17.139 5.199 17.969 1.00 93.44 346 VAL A O 1
ATOM 2867 N N . ASN A 1 347 ? -19.204 5.744 17.279 1.00 87.94 347 ASN A N 1
ATOM 2868 C CA . ASN A 1 347 ? -18.789 6.752 16.319 1.00 87.94 347 ASN A CA 1
ATOM 2869 C C . ASN A 1 347 ? -18.681 8.139 16.984 1.00 87.94 347 ASN A C 1
ATOM 2871 O O . ASN A 1 347 ? -19.182 8.359 18.086 1.00 87.94 347 ASN A O 1
ATOM 2875 N N . GLU A 1 348 ? -18.061 9.107 16.305 1.00 84.88 348 GLU A N 1
ATOM 2876 C CA . GLU A 1 348 ? -17.828 10.451 16.863 1.00 84.88 348 GLU A CA 1
ATOM 2877 C C . GLU A 1 348 ? -19.101 11.245 17.205 1.00 84.88 348 GLU A C 1
ATOM 2879 O O . GLU A 1 348 ? -19.034 12.192 17.994 1.00 84.88 348 GLU A O 1
ATOM 2884 N N . ASP A 1 349 ? -20.234 10.885 16.598 1.00 82.50 349 ASP A N 1
ATOM 2885 C CA . ASP A 1 349 ? -21.569 11.441 16.850 1.00 82.50 349 ASP A CA 1
ATOM 2886 C C . ASP A 1 349 ? -22.308 10.732 18.002 1.00 82.50 349 ASP A C 1
ATOM 2888 O O . ASP A 1 349 ? -23.516 10.904 18.153 1.00 82.50 349 ASP A O 1
ATOM 2892 N N . GLU A 1 350 ? -21.597 9.913 18.788 1.00 86.25 350 GLU A N 1
ATOM 2893 C CA . GLU A 1 350 ? -22.141 9.028 19.828 1.00 86.25 350 GLU A CA 1
ATOM 2894 C C . GLU A 1 350 ? -23.153 8.000 19.288 1.00 86.25 350 GLU A C 1
ATOM 2896 O O . GLU A 1 350 ? -23.908 7.402 20.056 1.00 86.25 350 GLU A O 1
ATOM 2901 N N . SER A 1 351 ? -23.187 7.759 17.970 1.00 91.12 351 SER A N 1
ATOM 2902 C CA . SER A 1 351 ? -23.958 6.639 17.434 1.00 91.12 351 SER A CA 1
ATOM 2903 C C . SER A 1 351 ? -23.247 5.317 17.712 1.00 91.12 351 SER A C 1
ATOM 2905 O O . SER A 1 351 ? -22.033 5.189 17.544 1.00 91.12 351 SER A O 1
ATOM 2907 N N . ILE A 1 352 ? -24.020 4.327 18.149 1.00 94.62 352 ILE A N 1
ATOM 2908 C CA . ILE A 1 352 ? -23.513 3.037 18.612 1.00 94.62 352 ILE A CA 1
ATOM 2909 C C . ILE A 1 352 ? -23.918 1.972 17.604 1.00 94.62 352 ILE A C 1
ATOM 2911 O O . ILE A 1 352 ? -25.098 1.810 17.293 1.00 94.62 352 ILE A O 1
ATOM 2915 N N . TYR A 1 353 ? -22.941 1.230 17.106 1.00 96.00 353 TYR A N 1
ATOM 2916 C CA . TYR A 1 353 ? -23.138 0.066 16.258 1.00 96.00 353 TYR A CA 1
ATOM 2917 C C . TYR A 1 353 ? -22.929 -1.167 17.116 1.00 96.00 353 TYR A C 1
ATOM 2919 O O . TYR A 1 353 ? -21.888 -1.292 17.747 1.00 96.00 353 TYR A O 1
ATOM 2927 N N . VAL A 1 354 ? -23.908 -2.062 17.155 1.00 96.69 354 VAL A N 1
ATOM 2928 C CA . VAL A 1 354 ? -23.880 -3.250 18.010 1.00 96.69 354 VAL A CA 1
ATOM 2929 C C . VAL A 1 354 ? -24.151 -4.478 17.162 1.00 96.69 354 VAL A C 1
ATOM 2931 O O . VAL A 1 354 ? -25.103 -4.506 16.373 1.00 96.69 354 VAL A O 1
ATOM 2934 N N . SER A 1 355 ? -23.324 -5.502 17.343 1.00 96.44 355 SER A N 1
ATOM 2935 C CA . SER A 1 355 ? -23.555 -6.816 16.754 1.00 96.44 355 SER A CA 1
ATOM 2936 C C . SER A 1 355 ? -24.558 -7.605 17.584 1.00 96.44 355 SER A C 1
ATOM 2938 O O . SER A 1 355 ? -24.273 -8.055 18.696 1.00 96.44 355 SER A O 1
ATOM 2940 N N . ASP A 1 356 ? -25.744 -7.783 17.010 1.00 96.19 356 ASP A N 1
ATOM 2941 C CA . ASP A 1 356 ? -26.844 -8.562 17.562 1.00 96.19 356 ASP A CA 1
ATOM 2942 C C . ASP A 1 356 ? -26.719 -10.008 17.058 1.00 96.19 356 ASP A C 1
ATOM 2944 O O . ASP A 1 356 ? -27.253 -10.409 16.015 1.00 96.19 356 ASP A O 1
ATOM 2948 N N . THR A 1 357 ? -25.885 -10.767 17.770 1.00 94.31 357 THR A N 1
ATOM 2949 C CA . THR A 1 357 ? -25.329 -12.049 17.314 1.00 94.31 357 THR A CA 1
ATOM 2950 C C . THR A 1 357 ? -26.412 -13.102 17.084 1.00 94.31 357 THR A C 1
ATOM 2952 O O . THR A 1 357 ? -26.363 -13.848 16.100 1.00 94.31 357 THR A O 1
ATOM 2955 N N . GLY A 1 358 ? -27.388 -13.169 17.989 1.00 94.00 358 GLY A N 1
ATOM 2956 C CA . GLY A 1 358 ? -28.498 -14.118 17.960 1.00 94.00 358 GLY A CA 1
ATOM 2957 C C . GLY A 1 358 ? -29.517 -13.812 16.871 1.00 94.00 358 GLY A C 1
ATOM 2958 O O . GLY A 1 358 ? -30.039 -14.739 16.268 1.00 94.00 358 GLY A O 1
ATOM 2959 N N . ASN A 1 359 ? -29.731 -12.534 16.545 1.00 95.88 359 ASN A N 1
ATOM 2960 C CA . ASN A 1 359 ? -30.628 -12.129 15.456 1.00 95.88 359 ASN A CA 1
ATOM 2961 C C . ASN A 1 359 ? -29.919 -11.972 14.099 1.00 95.88 359 ASN A C 1
ATOM 2963 O O . ASN A 1 359 ? -30.535 -11.547 13.121 1.00 95.88 359 ASN A O 1
ATOM 2967 N N . HIS A 1 360 ? -28.622 -12.285 14.027 1.00 96.38 360 HIS A N 1
ATOM 2968 C CA . HIS A 1 360 ? -27.823 -12.249 12.799 1.00 96.38 360 HIS A CA 1
ATOM 2969 C C . HIS A 1 360 ? -27.854 -10.896 12.071 1.00 96.38 360 HIS A C 1
ATOM 2971 O O . HIS A 1 360 ? -27.989 -10.813 10.844 1.00 96.38 360 HIS A O 1
ATOM 2977 N N . ARG A 1 361 ? -27.729 -9.811 12.836 1.00 96.12 361 ARG A N 1
ATOM 2978 C CA . ARG A 1 361 ? -27.801 -8.441 12.319 1.00 96.12 361 ARG A CA 1
ATOM 2979 C C . ARG A 1 361 ? -26.842 -7.515 13.055 1.00 96.12 361 ARG A C 1
ATOM 2981 O O . ARG A 1 361 ? -26.383 -7.818 14.152 1.00 96.12 361 ARG A O 1
ATOM 2988 N N . VAL A 1 362 ? -26.565 -6.369 12.448 1.00 96.62 362 VAL A N 1
ATOM 2989 C CA . VAL A 1 362 ? -25.885 -5.246 13.099 1.00 96.62 362 VAL A CA 1
ATOM 2990 C C . VAL A 1 362 ? -26.857 -4.082 13.174 1.00 96.62 362 VAL A C 1
ATOM 2992 O O . VAL A 1 362 ? -27.493 -3.726 12.175 1.00 96.62 362 VAL A O 1
ATOM 2995 N N . MET A 1 363 ? -26.972 -3.492 14.359 1.00 95.62 363 MET A N 1
ATOM 2996 C CA . MET A 1 363 ? -27.884 -2.388 14.631 1.00 95.62 363 MET A CA 1
ATOM 2997 C C . MET A 1 363 ? -27.125 -1.108 14.944 1.00 95.62 363 MET A C 1
ATOM 2999 O O . MET A 1 363 ? -26.179 -1.129 15.722 1.00 95.62 363 MET A O 1
ATOM 3003 N N . LYS A 1 364 ? -27.582 0.007 14.375 1.00 95.12 364 LYS A N 1
ATOM 3004 C CA . LYS A 1 364 ? -27.124 1.362 14.688 1.00 95.12 364 LYS A CA 1
ATOM 3005 C C . LYS A 1 364 ? -28.157 2.051 15.570 1.00 95.12 364 LYS A C 1
ATOM 3007 O O . LYS A 1 364 ? -29.313 2.181 15.169 1.00 95.12 364 LYS A O 1
ATOM 3012 N N . TRP A 1 365 ? -27.730 2.535 16.723 1.00 94.38 365 TRP A N 1
ATOM 3013 C CA . TRP A 1 365 ? -28.504 3.386 17.617 1.00 94.38 365 TRP A CA 1
ATOM 3014 C C . TRP A 1 365 ? -27.960 4.805 17.540 1.00 94.38 365 TRP A C 1
ATOM 3016 O O . TRP A 1 365 ? -26.757 5.026 17.657 1.00 94.38 365 TRP A O 1
ATOM 3026 N N . ARG A 1 366 ? -28.842 5.775 17.296 1.00 91.69 366 ARG A N 1
ATOM 3027 C CA . ARG A 1 366 ? -28.488 7.189 17.455 1.00 91.69 366 ARG A CA 1
ATOM 3028 C C . ARG A 1 366 ? -28.520 7.538 18.938 1.00 91.69 366 ARG A C 1
ATOM 3030 O O . ARG A 1 366 ? -29.264 6.910 19.691 1.00 91.69 366 ARG A O 1
ATOM 3037 N N . LYS A 1 367 ? -27.749 8.554 19.324 1.00 87.69 367 LYS A N 1
ATOM 3038 C CA . LYS A 1 367 ? -27.773 9.108 20.677 1.00 87.69 367 LYS A CA 1
ATOM 3039 C C . LYS A 1 367 ? -29.219 9.386 21.112 1.00 87.69 367 LYS A C 1
ATOM 3041 O O . LYS A 1 367 ? -29.993 9.943 20.336 1.00 87.69 367 LYS A O 1
ATOM 3046 N N . ASP A 1 368 ? -29.563 8.935 22.315 1.00 84.19 368 ASP A N 1
ATOM 3047 C CA . ASP A 1 368 ? -30.875 9.093 22.964 1.00 84.19 368 ASP A CA 1
ATOM 3048 C C . ASP A 1 368 ? -32.077 8.478 22.208 1.00 84.19 368 ASP A C 1
ATOM 3050 O O . ASP A 1 368 ? -33.235 8.704 22.566 1.00 84.19 368 ASP A O 1
ATOM 3054 N N . SER A 1 369 ? -31.831 7.662 21.176 1.00 87.94 369 SER A N 1
ATOM 3055 C CA . SER A 1 369 ? -32.890 6.926 20.480 1.00 87.94 369 SER A CA 1
ATOM 3056 C C . SER A 1 369 ? -33.445 5.807 21.360 1.00 87.94 369 SER A C 1
ATOM 3058 O O . SER A 1 369 ? -32.691 5.137 22.059 1.00 87.94 369 SER A O 1
ATOM 3060 N N . LYS A 1 370 ? -34.757 5.555 21.285 1.00 87.88 370 LYS A N 1
ATOM 3061 C CA . LYS A 1 370 ? -35.411 4.417 21.966 1.00 87.88 370 LYS A CA 1
ATOM 3062 C C . LYS A 1 370 ? -35.351 3.114 21.169 1.00 87.88 370 LYS A C 1
ATOM 3064 O O . LYS A 1 370 ? -35.582 2.045 21.729 1.00 87.88 370 LYS A O 1
ATOM 3069 N N . GLU A 1 371 ? -35.067 3.209 19.873 1.00 92.06 371 GLU A N 1
ATOM 3070 C CA . GLU A 1 371 ? -34.970 2.070 18.962 1.00 92.06 371 GLU A CA 1
ATOM 3071 C C . GLU A 1 371 ? -33.754 2.218 18.041 1.00 92.06 371 GLU A C 1
ATOM 3073 O O . GLU A 1 371 ? -33.319 3.331 17.720 1.00 92.06 371 GLU A O 1
ATOM 3078 N N . GLY A 1 372 ? -33.205 1.092 17.595 1.00 91.88 372 GLY A N 1
ATOM 3079 C CA . GLY A 1 372 ? -32.127 1.048 16.616 1.00 91.88 372 GLY A CA 1
ATOM 3080 C C . GLY A 1 372 ? -32.623 0.787 15.197 1.00 91.88 372 GLY A C 1
ATOM 3081 O O . GLY A 1 372 ? -33.731 0.314 14.965 1.00 91.88 372 GLY A O 1
ATOM 3082 N N . ARG A 1 373 ? -31.752 1.036 14.219 1.00 93.69 373 ARG A N 1
ATOM 3083 C CA . ARG A 1 373 ? -31.971 0.686 12.810 1.00 93.69 373 ARG A CA 1
ATOM 3084 C C . ARG A 1 373 ? -31.026 -0.435 12.400 1.00 93.69 373 ARG A C 1
ATOM 3086 O O . ARG A 1 373 ? -29.842 -0.391 12.726 1.00 93.69 373 ARG A O 1
ATOM 3093 N N . ILE A 1 374 ? -31.519 -1.402 11.634 1.00 94.31 374 ILE A N 1
ATOM 3094 C CA . ILE A 1 374 ? -30.670 -2.431 11.020 1.00 94.31 374 ILE A CA 1
ATOM 3095 C C . ILE A 1 374 ? -29.799 -1.771 9.947 1.00 94.31 374 ILE A C 1
ATOM 3097 O O . ILE A 1 374 ? -30.298 -1.030 9.102 1.00 94.31 374 ILE A O 1
ATOM 3101 N N . VAL A 1 375 ? -28.490 -2.006 10.005 1.00 93.94 375 VAL A N 1
ATOM 3102 C CA . VAL A 1 375 ? -27.516 -1.426 9.061 1.00 93.94 375 VAL A CA 1
ATOM 3103 C C . VAL A 1 375 ? -26.682 -2.469 8.321 1.00 93.94 375 VAL A C 1
ATOM 3105 O O . VAL A 1 375 ? -26.064 -2.140 7.315 1.00 93.94 375 VAL A O 1
ATOM 3108 N N . ALA A 1 376 ? -26.689 -3.720 8.785 1.00 93.81 376 ALA A N 1
ATOM 3109 C CA . ALA A 1 376 ? -26.167 -4.867 8.050 1.00 93.81 376 ALA A CA 1
ATOM 3110 C C . ALA A 1 376 ? -26.905 -6.151 8.465 1.00 93.81 376 ALA A C 1
ATOM 3112 O O . ALA A 1 376 ? -27.228 -6.338 9.643 1.00 93.81 376 ALA A O 1
ATOM 3113 N N . GLY A 1 377 ? -27.134 -7.056 7.511 1.00 92.38 377 GLY A N 1
ATOM 3114 C CA . GLY A 1 377 ? -27.869 -8.304 7.743 1.00 92.38 377 GLY A CA 1
ATOM 3115 C C . GLY A 1 377 ? -29.362 -8.086 8.008 1.00 92.38 377 GLY A C 1
ATOM 3116 O O . GLY A 1 377 ? -29.979 -7.215 7.405 1.00 92.38 377 GLY A O 1
ATOM 3117 N N . GLY A 1 378 ? -29.949 -8.899 8.894 1.00 89.44 378 GLY A N 1
ATOM 3118 C CA . GLY A 1 378 ? -31.376 -8.818 9.247 1.00 89.44 378 GLY A CA 1
ATOM 3119 C C . GLY A 1 378 ? -32.328 -9.602 8.336 1.00 89.44 378 GLY A C 1
ATOM 3120 O O . GLY A 1 378 ? -33.508 -9.699 8.647 1.00 89.44 378 GLY A O 1
ATOM 3121 N N . ASN A 1 379 ? -31.821 -10.234 7.274 1.00 91.44 379 ASN A N 1
ATOM 3122 C CA . ASN A 1 379 ? -32.601 -11.060 6.339 1.00 91.44 379 ASN A CA 1
ATOM 3123 C C . ASN A 1 379 ? -32.524 -12.565 6.667 1.00 91.44 379 ASN A C 1
ATOM 3125 O O . ASN A 1 379 ? -32.454 -13.410 5.771 1.00 91.44 379 ASN A O 1
ATOM 3129 N N . GLY A 1 380 ? -32.478 -12.895 7.960 1.00 89.00 380 GLY A N 1
ATOM 3130 C CA . GLY A 1 380 ? -32.284 -14.256 8.461 1.00 89.00 380 GLY A CA 1
ATOM 3131 C C . GLY A 1 380 ? -30.833 -14.751 8.403 1.00 89.00 380 GLY A C 1
ATOM 3132 O O . GLY A 1 380 ? -29.934 -14.088 7.875 1.00 89.00 380 GLY A O 1
ATOM 3133 N N . GLN A 1 381 ? -30.612 -15.936 8.976 1.00 95.00 381 GLN A N 1
ATOM 3134 C CA . GLN A 1 381 ? -29.317 -16.610 8.950 1.00 95.00 381 GLN A CA 1
ATOM 3135 C C . GLN A 1 381 ? -29.006 -17.112 7.538 1.00 95.00 381 GLN A C 1
ATOM 3137 O O . GLN A 1 381 ? -29.817 -17.812 6.935 1.00 95.00 381 GLN A O 1
ATOM 3142 N N . GLY A 1 382 ? -27.814 -16.822 7.019 1.00 92.25 382 GLY A N 1
ATOM 3143 C CA . GLY A 1 382 ? -27.399 -17.408 5.747 1.00 92.25 382 GLY A CA 1
ATOM 3144 C C . GLY A 1 382 ? -26.088 -16.877 5.187 1.00 92.25 382 GLY A C 1
ATOM 3145 O O . GLY A 1 382 ? -25.356 -16.134 5.845 1.00 92.25 382 GLY A O 1
ATOM 3146 N N . ARG A 1 383 ? -25.781 -17.302 3.956 1.00 91.31 383 ARG A N 1
ATOM 3147 C CA . ARG A 1 383 ? -24.530 -17.006 3.228 1.00 91.31 383 ARG A CA 1
ATOM 3148 C C . ARG A 1 383 ? -24.694 -15.975 2.112 1.00 91.31 383 ARG A C 1
ATOM 3150 O O . ARG A 1 383 ? -23.687 -15.549 1.539 1.00 91.31 383 ARG A O 1
ATOM 3157 N N . ASN A 1 384 ? -25.917 -15.539 1.818 1.00 93.00 384 ASN A N 1
ATOM 3158 C CA . ASN A 1 384 ? -26.169 -14.535 0.784 1.00 93.00 384 ASN A CA 1
ATOM 3159 C C . ASN A 1 384 ? -25.540 -13.181 1.146 1.00 93.00 384 ASN A C 1
ATOM 3161 O O . ASN A 1 384 ? -25.103 -12.959 2.279 1.00 93.00 384 ASN A O 1
ATOM 3165 N N . ARG A 1 385 ? -25.443 -12.270 0.172 1.00 91.62 385 ARG A N 1
ATOM 3166 C CA . ARG A 1 385 ? -24.789 -10.960 0.355 1.00 91.62 385 ARG A CA 1
ATOM 3167 C C . ARG A 1 385 ? -25.541 -10.025 1.298 1.00 91.62 385 ARG A C 1
ATOM 3169 O O . ARG A 1 385 ? -24.918 -9.175 1.916 1.00 91.62 385 ARG A O 1
ATOM 3176 N N . ASN A 1 386 ? -26.845 -10.212 1.456 1.00 91.81 386 ASN A N 1
ATOM 3177 C CA . ASN A 1 386 ? -27.705 -9.495 2.399 1.00 91.81 386 ASN A CA 1
ATOM 3178 C C . ASN A 1 386 ? -27.892 -10.232 3.745 1.00 91.81 386 ASN A C 1
ATOM 3180 O O . ASN A 1 386 ? -28.686 -9.791 4.577 1.00 91.81 386 ASN A O 1
ATOM 3184 N N . GLN A 1 387 ? -27.190 -11.353 3.964 1.00 94.81 387 GLN A N 1
ATOM 3185 C CA . GLN A 1 387 ? -27.331 -12.214 5.143 1.00 94.81 387 GLN A CA 1
ATOM 3186 C C . GLN A 1 387 ? -26.027 -12.336 5.944 1.00 94.81 387 GLN A C 1
ATOM 3188 O O . GLN A 1 387 ? -24.906 -12.354 5.415 1.00 94.81 387 GLN A O 1
ATOM 3193 N N . LEU A 1 388 ? -26.189 -12.468 7.259 1.00 95.56 388 LEU A N 1
ATOM 3194 C CA . LEU A 1 388 ? -25.119 -12.720 8.220 1.00 95.56 388 LEU A CA 1
ATOM 3195 C C . LEU A 1 388 ? -25.411 -14.023 8.978 1.00 95.56 388 LEU A C 1
ATOM 3197 O O . LEU A 1 388 ? -26.536 -14.512 8.984 1.00 95.56 388 LEU A O 1
ATOM 3201 N N . SER A 1 389 ? -24.392 -14.600 9.608 1.00 95.44 389 SER A N 1
ATOM 3202 C CA . SER A 1 389 ? -24.535 -15.750 10.500 1.00 95.44 389 SER A CA 1
ATOM 3203 C C . SER A 1 389 ? -23.675 -15.513 11.736 1.00 95.44 389 SER A C 1
ATOM 3205 O O . SER A 1 389 ? -22.451 -15.648 11.694 1.00 95.44 389 SER A O 1
ATOM 3207 N N . SER A 1 390 ? -24.345 -15.109 12.815 1.00 94.62 390 SER A N 1
ATOM 3208 C CA . SER A 1 390 ? -23.760 -14.687 14.096 1.00 94.62 390 SER A CA 1
ATOM 3209 C C . SER A 1 390 ? -22.627 -13.666 13.949 1.00 94.62 390 SER A C 1
ATOM 3211 O O . SER A 1 390 ? -21.476 -13.993 14.230 1.00 94.62 390 SER A O 1
ATOM 3213 N N . PRO A 1 391 ? -22.920 -12.434 13.492 1.00 96.50 391 PRO A N 1
ATOM 3214 C CA . PRO A 1 391 ? -21.899 -11.401 13.379 1.00 96.50 391 PRO A CA 1
ATOM 3215 C C . PRO A 1 391 ? -21.258 -11.109 14.743 1.00 96.50 391 PRO A C 1
ATOM 3217 O O . PRO A 1 391 ? -21.954 -11.079 15.757 1.00 96.50 391 PRO A O 1
ATOM 3220 N N . ARG A 1 392 ? -19.935 -10.921 14.758 1.00 94.81 392 ARG A N 1
ATOM 3221 C CA . ARG A 1 392 ? -19.139 -10.605 15.956 1.00 94.81 392 ARG A CA 1
ATOM 3222 C C . ARG A 1 392 ? -18.566 -9.198 15.840 1.00 94.81 392 ARG A C 1
ATOM 3224 O O . ARG A 1 392 ? -19.335 -8.258 15.968 1.00 94.81 392 ARG A O 1
ATOM 3231 N N . GLY A 1 393 ? -17.273 -9.025 15.573 1.00 93.94 393 GLY A N 1
ATOM 3232 C CA . GLY A 1 393 ? -16.646 -7.711 15.436 1.00 93.94 393 GLY A CA 1
ATOM 3233 C C . GLY A 1 393 ? -17.378 -6.810 14.444 1.00 93.94 393 GLY A C 1
ATOM 3234 O O . GLY A 1 393 ? -17.729 -7.238 13.340 1.00 93.94 393 GLY A O 1
ATOM 3235 N N . VAL A 1 394 ? -17.597 -5.564 14.855 1.00 96.38 394 VAL A N 1
ATOM 3236 C CA . VAL A 1 394 ? -18.157 -4.493 14.034 1.00 96.38 394 VAL A CA 1
ATOM 3237 C C . VAL A 1 394 ? -17.291 -3.257 14.203 1.00 96.38 394 VAL A C 1
ATOM 3239 O O . VAL A 1 394 ? -17.010 -2.863 15.328 1.00 96.38 394 VAL A O 1
ATOM 3242 N N . ILE A 1 395 ? -16.876 -2.653 13.095 1.00 94.88 395 ILE A N 1
ATOM 3243 C CA . ILE A 1 395 ? -16.197 -1.354 13.088 1.00 94.88 395 ILE A CA 1
ATOM 3244 C C . ILE A 1 395 ? -16.673 -0.538 11.895 1.00 94.88 395 ILE A C 1
ATOM 3246 O O . ILE A 1 395 ? -17.117 -1.092 10.885 1.00 94.88 395 ILE A O 1
ATOM 3250 N N . VAL A 1 396 ? -16.583 0.781 12.004 1.00 91.12 396 VAL A N 1
ATOM 3251 C CA . VAL A 1 396 ? -16.971 1.697 10.932 1.00 91.12 396 VAL A CA 1
ATOM 3252 C C . VAL A 1 396 ? -15.754 2.517 10.531 1.00 91.12 396 VAL A C 1
ATOM 3254 O O . VAL A 1 396 ? -15.038 3.021 11.392 1.00 91.12 396 VAL A O 1
ATOM 3257 N N . ASP A 1 397 ? -15.481 2.613 9.231 1.00 80.69 397 ASP A N 1
ATOM 3258 C CA . ASP A 1 397 ? -14.383 3.449 8.743 1.00 80.69 397 ASP A CA 1
ATOM 3259 C C . ASP A 1 397 ? -14.775 4.939 8.709 1.00 80.69 397 ASP A C 1
ATOM 3261 O O . ASP A 1 397 ? -15.941 5.312 8.852 1.00 80.69 397 ASP A O 1
ATOM 3265 N N . TYR A 1 398 ? -13.802 5.816 8.452 1.00 72.69 398 TYR A N 1
ATOM 3266 C CA . TYR A 1 398 ? -14.020 7.267 8.341 1.00 72.69 398 TYR A CA 1
ATOM 3267 C C . TYR A 1 398 ? -14.990 7.681 7.211 1.00 72.69 398 TYR A C 1
ATOM 3269 O O . TYR A 1 398 ? -15.369 8.850 7.106 1.00 72.69 398 TYR A O 1
ATOM 3277 N N . PHE A 1 399 ? -15.378 6.750 6.335 1.00 69.12 399 PHE A N 1
ATOM 3278 C CA . PHE A 1 399 ? -16.376 6.957 5.291 1.00 69.12 399 PHE A CA 1
ATOM 3279 C C . PHE A 1 399 ? -17.785 6.526 5.686 1.00 69.12 399 PHE A C 1
ATOM 3281 O O . PHE A 1 399 ? -18.703 6.692 4.881 1.00 69.12 399 PHE A O 1
ATOM 3288 N N . GLY A 1 400 ? -17.971 5.967 6.881 1.00 79.81 400 GLY A N 1
ATOM 3289 C CA . GLY A 1 400 ? -19.242 5.378 7.287 1.00 79.81 400 GLY A CA 1
ATOM 3290 C C . GLY A 1 400 ? -19.482 3.985 6.698 1.00 79.81 400 GLY A C 1
ATOM 3291 O O . GLY A 1 400 ? -20.620 3.519 6.696 1.00 79.81 400 GLY A O 1
ATOM 3292 N N . GLN A 1 401 ? -18.452 3.312 6.173 1.00 86.44 401 GLN A N 1
ATOM 3293 C CA . GLN A 1 401 ? -18.556 1.924 5.722 1.00 86.44 401 GLN A CA 1
ATOM 3294 C C . GLN A 1 401 ? -18.446 0.996 6.927 1.00 86.44 401 GLN A C 1
ATOM 3296 O O . GLN A 1 401 ? -17.527 1.108 7.734 1.00 86.44 401 GLN A O 1
ATOM 3301 N N . ILE A 1 402 ? -19.381 0.061 7.027 1.00 93.25 402 ILE A N 1
ATOM 3302 C CA . ILE A 1 402 ? -19.544 -0.834 8.168 1.00 93.25 402 ILE A CA 1
ATOM 3303 C C . ILE A 1 402 ? -18.884 -2.161 7.824 1.00 93.25 402 ILE A C 1
ATOM 3305 O O . ILE A 1 402 ? -19.305 -2.839 6.886 1.00 93.25 402 ILE A O 1
ATOM 3309 N N . TYR A 1 403 ? -17.868 -2.541 8.586 1.00 95.19 403 TYR A N 1
ATOM 3310 C CA . TYR A 1 403 ? -17.153 -3.802 8.447 1.00 95.19 403 TYR A CA 1
ATOM 3311 C C . TYR A 1 403 ? -17.614 -4.758 9.535 1.00 95.19 403 TYR A C 1
ATOM 3313 O O . TYR A 1 403 ? -17.648 -4.404 10.711 1.00 95.19 403 TYR A O 1
ATOM 3321 N N . VAL A 1 404 ? -17.984 -5.969 9.129 1.00 96.62 404 VAL A N 1
ATOM 3322 C CA . VAL A 1 404 ? -18.602 -6.963 10.007 1.00 96.62 404 VAL A CA 1
ATOM 3323 C C . VAL A 1 404 ? -17.888 -8.297 9.864 1.00 96.62 404 VAL A C 1
ATOM 3325 O O . VAL A 1 404 ? -17.789 -8.850 8.762 1.00 96.62 404 VAL A O 1
ATOM 3328 N N . ALA A 1 405 ? -17.444 -8.849 10.991 1.00 96.25 405 ALA A N 1
ATOM 3329 C CA . ALA A 1 405 ? -16.936 -10.206 11.078 1.00 96.25 405 ALA A CA 1
ATOM 3330 C C . ALA A 1 405 ? -18.107 -11.190 11.091 1.00 96.25 405 ALA A C 1
ATOM 3332 O O . ALA A 1 405 ? -18.839 -11.323 12.072 1.00 96.25 405 ALA A O 1
ATOM 3333 N N . ASN A 1 406 ? -18.309 -11.876 9.971 1.00 95.12 406 ASN A N 1
ATOM 3334 C CA . ASN A 1 406 ? -19.380 -12.843 9.790 1.00 95.12 406 ASN A CA 1
ATOM 3335 C C . ASN A 1 406 ? -18.881 -14.228 10.231 1.00 95.12 406 ASN A C 1
ATOM 3337 O O . ASN A 1 406 ? -18.447 -15.040 9.410 1.00 95.12 406 ASN A O 1
ATOM 3341 N N . TYR A 1 407 ? -18.906 -14.437 11.548 1.00 94.44 407 TYR A N 1
ATOM 3342 C CA . TYR A 1 407 ? -18.250 -15.522 12.283 1.00 94.44 407 TYR A CA 1
ATOM 3343 C C . TYR A 1 407 ? -18.461 -16.909 11.662 1.00 94.44 407 TYR A C 1
ATOM 3345 O O . TYR A 1 407 ? -17.507 -17.515 11.181 1.00 94.44 407 TYR A O 1
ATOM 3353 N N . PHE A 1 408 ? -19.705 -17.396 11.581 1.00 94.12 408 PHE A N 1
ATOM 3354 C CA . PHE A 1 408 ? -19.991 -18.750 11.074 1.00 94.12 408 PHE A CA 1
ATOM 3355 C C . PHE A 1 408 ? -19.874 -18.886 9.551 1.00 94.12 408 PHE A C 1
ATOM 3357 O O . PHE A 1 408 ? -19.900 -19.992 9.017 1.00 94.12 408 PHE A O 1
ATOM 3364 N N . ASN A 1 409 ? -19.749 -17.771 8.832 1.00 92.69 409 ASN A N 1
ATOM 3365 C CA . ASN A 1 409 ? -19.522 -17.778 7.390 1.00 92.69 409 ASN A CA 1
ATOM 3366 C C . ASN A 1 409 ? -18.052 -17.558 7.015 1.00 92.69 409 ASN A C 1
ATOM 3368 O O . ASN A 1 409 ? -17.761 -17.423 5.828 1.00 92.69 409 ASN A O 1
ATOM 3372 N N . HIS A 1 410 ? -17.143 -17.510 7.997 1.00 93.88 410 HIS A N 1
ATOM 3373 C CA . HIS A 1 410 ? -15.698 -17.400 7.787 1.00 93.88 410 HIS A CA 1
ATOM 3374 C C . HIS A 1 410 ? -15.301 -16.245 6.845 1.00 93.88 410 HIS A C 1
ATOM 3376 O O . HIS A 1 410 ? -14.462 -16.400 5.958 1.00 93.88 410 HIS A O 1
ATOM 3382 N N . ARG A 1 411 ? -15.953 -15.083 6.978 1.00 93.88 411 ARG A N 1
ATOM 3383 C CA . ARG A 1 411 ? -15.736 -13.940 6.076 1.00 93.88 411 ARG A CA 1
ATOM 3384 C C 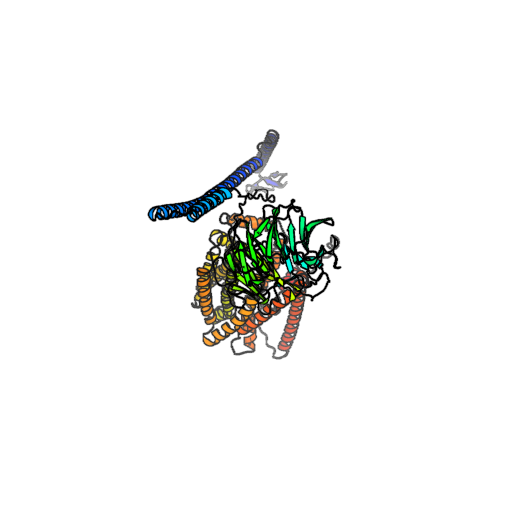. ARG A 1 411 ? -15.863 -12.600 6.784 1.00 93.88 411 ARG A C 1
ATOM 3386 O O . ARG A 1 411 ? -16.613 -12.478 7.750 1.00 93.88 411 ARG A O 1
ATOM 3393 N N . ILE A 1 412 ? -15.191 -11.588 6.248 1.00 95.06 412 ILE A N 1
ATOM 3394 C CA . ILE A 1 412 ? -15.435 -10.183 6.572 1.00 95.06 412 ILE A CA 1
ATOM 3395 C C . ILE A 1 412 ? -16.273 -9.575 5.462 1.00 95.06 412 ILE A C 1
ATOM 3397 O O . ILE A 1 412 ? -15.965 -9.711 4.276 1.00 95.06 412 ILE A O 1
ATOM 3401 N N . MET A 1 413 ? -17.337 -8.901 5.860 1.00 94.06 413 MET A N 1
ATOM 3402 C CA . MET A 1 413 ? -18.261 -8.246 4.953 1.00 94.06 413 MET A CA 1
ATOM 3403 C C . MET A 1 413 ? -18.245 -6.738 5.188 1.00 94.06 413 MET A C 1
ATOM 3405 O O . MET A 1 413 ? -18.055 -6.289 6.316 1.00 94.06 413 MET A O 1
ATOM 3409 N N . ARG A 1 414 ? -18.488 -5.968 4.131 1.00 93.31 414 ARG A N 1
ATOM 3410 C CA . ARG A 1 414 ? -18.571 -4.510 4.157 1.00 93.31 414 ARG A CA 1
ATOM 3411 C C . ARG A 1 414 ? -19.924 -4.039 3.643 1.00 93.31 414 ARG A C 1
ATOM 3413 O O . ARG A 1 414 ? -20.298 -4.384 2.526 1.00 93.31 414 ARG A O 1
ATOM 3420 N N . TRP A 1 415 ? -20.601 -3.188 4.402 1.00 92.31 415 TRP A N 1
ATOM 3421 C CA . TRP A 1 415 ? -21.803 -2.473 3.973 1.00 92.31 415 TRP A CA 1
ATOM 3422 C C . TRP A 1 415 ? -21.529 -0.982 3.844 1.00 92.31 415 TRP A C 1
ATOM 3424 O O . TRP A 1 415 ? -20.852 -0.386 4.676 1.00 92.31 415 TRP A O 1
ATOM 3434 N N . SER A 1 416 ? -22.092 -0.368 2.807 1.00 84.81 416 SER A N 1
ATOM 3435 C CA . SER A 1 416 ? -22.222 1.091 2.761 1.00 84.81 416 SER A CA 1
ATOM 3436 C C . SER A 1 416 ? -23.541 1.489 3.410 1.00 84.81 416 SER A C 1
ATOM 3438 O O . SER A 1 416 ? -24.525 0.754 3.301 1.00 84.81 416 SER A O 1
ATOM 3440 N N . GLU A 1 417 ? -23.583 2.645 4.070 1.00 77.56 417 GLU A N 1
ATOM 3441 C CA . GLU A 1 417 ? -24.810 3.107 4.718 1.00 77.56 417 GLU A CA 1
ATOM 3442 C C . GLU A 1 417 ? -25.973 3.181 3.706 1.00 77.56 417 GLU A C 1
ATOM 3444 O O . GLU A 1 417 ? -25.854 3.786 2.642 1.00 77.56 417 GLU A O 1
ATOM 3449 N N . GLY A 1 418 ? -27.090 2.516 4.023 1.00 73.44 418 GLY A N 1
ATOM 3450 C CA . GLY A 1 418 ? -28.290 2.469 3.176 1.00 73.44 418 GLY A CA 1
ATOM 3451 C C . GLY A 1 418 ? -28.296 1.405 2.069 1.00 73.44 418 GLY A C 1
ATOM 3452 O O . GLY A 1 418 ? -29.282 1.317 1.345 1.00 73.44 418 GLY A O 1
ATOM 3453 N N . LYS A 1 419 ? -27.244 0.586 1.920 1.00 81.38 419 LYS A N 1
ATOM 3454 C CA . LYS A 1 419 ? -27.252 -0.569 1.002 1.00 81.38 419 LYS A CA 1
ATOM 3455 C C . LYS A 1 419 ? -27.876 -1.800 1.663 1.00 81.38 419 LYS A C 1
ATOM 3457 O O . LYS A 1 419 ? -27.580 -2.100 2.815 1.00 81.38 419 LYS A O 1
ATOM 3462 N N . GLU A 1 420 ? -28.674 -2.547 0.904 1.00 82.81 420 GLU A N 1
ATOM 3463 C CA . GLU A 1 420 ? -29.297 -3.799 1.366 1.00 82.81 420 GLU A CA 1
ATOM 3464 C C . GLU A 1 420 ? -28.323 -4.992 1.336 1.00 82.81 420 GLU A C 1
ATOM 3466 O O . GLU A 1 420 ? -28.389 -5.895 2.172 1.00 82.81 420 GLU A O 1
ATOM 3471 N N . GLU A 1 421 ? -27.363 -4.976 0.409 1.00 88.06 421 GLU A N 1
ATOM 3472 C CA . GLU A 1 421 ? -26.348 -6.018 0.245 1.00 88.06 421 GLU A CA 1
ATOM 3473 C C . GLU A 1 421 ? -24.957 -5.549 0.668 1.00 88.06 421 GLU A C 1
ATOM 3475 O O . GLU A 1 421 ? -24.570 -4.399 0.448 1.00 88.06 421 GLU A O 1
ATOM 3480 N N . GLY A 1 422 ? -24.193 -6.478 1.242 1.00 87.00 422 GLY A N 1
ATOM 3481 C CA . GLY A 1 422 ? -22.799 -6.284 1.603 1.00 87.00 422 GLY A CA 1
ATOM 3482 C C . GLY A 1 422 ? -21.849 -6.913 0.597 1.00 87.00 422 GLY A C 1
ATOM 3483 O O . GLY A 1 422 ? -22.167 -7.867 -0.116 1.00 87.00 422 GLY A O 1
ATOM 3484 N N . GLU A 1 423 ? -20.632 -6.398 0.585 1.00 89.44 423 GLU A N 1
ATOM 3485 C CA . GLU A 1 423 ? -19.534 -6.886 -0.235 1.00 89.44 423 GLU A CA 1
ATOM 3486 C C . GLU A 1 423 ? -18.589 -7.742 0.606 1.00 89.44 423 GLU A C 1
ATOM 3488 O O . GLU A 1 423 ? -18.275 -7.405 1.747 1.00 89.44 423 GLU A O 1
ATOM 3493 N N . ILE A 1 424 ? -18.105 -8.848 0.044 1.00 90.00 424 ILE A N 1
ATOM 3494 C CA . ILE A 1 424 ? -17.100 -9.684 0.706 1.00 90.00 424 ILE A CA 1
ATOM 3495 C C . ILE A 1 424 ? -15.749 -8.970 0.593 1.00 90.00 424 ILE A C 1
ATOM 3497 O O . ILE A 1 424 ? -15.259 -8.750 -0.512 1.00 90.00 424 ILE A O 1
ATOM 3501 N N . VAL A 1 425 ? -15.153 -8.619 1.733 1.00 87.38 425 VAL A N 1
ATOM 3502 C CA . VAL A 1 425 ? -13.812 -8.018 1.808 1.00 87.38 425 VAL A CA 1
ATOM 3503 C C . VAL A 1 425 ? -12.749 -9.106 1.704 1.00 87.38 425 VAL A C 1
ATOM 3505 O O . VAL A 1 425 ? -11.864 -9.042 0.855 1.00 87.38 425 VAL A O 1
ATOM 3508 N N . VAL A 1 426 ? -12.887 -10.127 2.550 1.00 87.56 426 VAL A N 1
ATOM 3509 C CA . VAL A 1 426 ? -12.053 -11.330 2.590 1.00 87.56 426 VAL A CA 1
ATOM 3510 C C . VAL A 1 426 ? -12.914 -12.502 3.068 1.00 87.56 426 VAL A C 1
ATOM 3512 O O . VAL A 1 426 ? -13.833 -12.317 3.871 1.00 87.56 426 VAL A O 1
ATOM 3515 N N . GLY A 1 427 ? -12.659 -13.712 2.580 1.00 82.75 427 GLY A N 1
ATOM 3516 C CA . GLY A 1 427 ? -13.417 -14.896 2.981 1.00 82.75 427 GLY A CA 1
ATOM 3517 C C . GLY A 1 427 ? -12.972 -16.170 2.270 1.00 82.75 427 GLY A C 1
ATOM 3518 O O . GLY A 1 427 ? -11.968 -16.185 1.561 1.00 82.75 427 GLY A O 1
ATOM 3519 N N . GLY A 1 428 ? -13.730 -17.249 2.465 1.00 75.06 428 GLY A N 1
ATOM 3520 C CA . GLY A 1 428 ? -13.389 -18.580 1.951 1.00 75.06 428 GLY A CA 1
ATOM 3521 C C . GLY A 1 428 ? -12.425 -19.314 2.886 1.00 75.06 428 GLY A C 1
ATOM 3522 O O . GLY A 1 428 ? -12.466 -19.112 4.094 1.00 75.06 428 GLY A O 1
ATOM 3523 N N . ASN A 1 429 ? -11.527 -20.136 2.337 1.00 75.38 429 ASN A N 1
ATOM 3524 C CA . ASN A 1 429 ? -10.595 -20.960 3.130 1.00 75.38 429 ASN A CA 1
ATOM 3525 C C . ASN A 1 429 ? -9.473 -20.157 3.824 1.00 75.38 429 ASN A C 1
ATOM 3527 O O . ASN A 1 429 ? -8.585 -20.743 4.436 1.00 75.38 429 ASN A O 1
ATOM 3531 N N . GLN A 1 430 ? -9.468 -18.827 3.697 1.00 82.88 430 GLN A N 1
ATOM 3532 C CA . GLN A 1 430 ? -8.429 -17.955 4.255 1.00 82.88 430 GLN A CA 1
ATOM 3533 C C . GLN A 1 430 ? -8.689 -17.549 5.710 1.00 82.88 430 GLN A C 1
ATOM 3535 O O . GLN A 1 430 ? -7.747 -17.211 6.424 1.00 82.88 430 GLN A O 1
ATOM 3540 N N . LEU A 1 431 ? -9.949 -17.559 6.139 1.00 89.44 431 LEU A N 1
ATOM 3541 C CA . LEU A 1 431 ? -10.379 -17.177 7.479 1.00 89.44 431 LEU A CA 1
ATOM 3542 C C . LEU A 1 431 ? -11.076 -18.348 8.152 1.00 89.44 431 LEU A C 1
ATOM 3544 O O . LEU A 1 431 ? -11.689 -19.182 7.489 1.00 89.44 431 LEU A O 1
ATOM 3548 N N . ASN A 1 432 ? -11.029 -18.393 9.477 1.00 92.00 432 ASN A N 1
ATOM 3549 C CA . ASN A 1 432 ? -11.739 -19.386 10.253 1.00 92.00 432 ASN A CA 1
ATOM 3550 C C . ASN A 1 432 ? -12.332 -18.774 11.529 1.00 92.00 432 ASN A C 1
ATOM 3552 O O . ASN A 1 432 ? -11.659 -18.631 12.549 1.00 92.00 432 ASN A O 1
ATOM 3556 N N . HIS A 1 433 ? -13.634 -18.469 11.462 1.00 93.50 433 HIS A N 1
ATOM 3557 C CA . HIS A 1 433 ? -14.398 -17.848 12.545 1.00 93.50 433 HIS A CA 1
ATOM 3558 C C . HIS A 1 433 ? -13.836 -16.477 12.968 1.00 93.50 433 HIS A C 1
ATOM 3560 O O . HIS A 1 433 ? -13.460 -16.298 14.124 1.00 93.50 433 HIS A O 1
ATOM 3566 N N . PRO A 1 434 ? -13.764 -15.490 12.051 1.00 95.25 434 PRO A N 1
ATOM 3567 C CA . PRO A 1 434 ? -13.224 -14.172 12.377 1.00 95.25 434 PRO A CA 1
ATOM 3568 C C . PRO A 1 434 ? -14.029 -13.513 13.501 1.00 95.25 434 PRO A C 1
ATOM 3570 O O . PRO A 1 434 ? -15.258 -13.631 13.530 1.00 95.25 434 PRO A O 1
ATOM 3573 N N . ASN A 1 435 ? -13.338 -12.822 14.408 1.00 93.94 435 ASN A N 1
ATOM 3574 C CA . ASN A 1 435 ? -13.934 -12.313 15.640 1.00 93.94 435 ASN A CA 1
ATOM 3575 C C . ASN A 1 435 ? -13.782 -10.791 15.784 1.00 93.94 435 ASN A C 1
ATOM 3577 O O . ASN A 1 435 ? -14.583 -10.071 15.192 1.00 93.94 435 ASN A O 1
ATOM 3581 N N . GLY A 1 436 ? -12.786 -10.294 16.524 1.00 93.62 436 GLY A N 1
ATOM 3582 C CA . GLY A 1 436 ? -12.501 -8.865 16.661 1.00 93.62 436 GLY A CA 1
ATOM 3583 C C . GLY A 1 436 ? -11.925 -8.236 15.389 1.00 93.62 436 GLY A C 1
ATOM 3584 O O . GLY A 1 436 ? -11.206 -8.889 14.624 1.00 93.62 436 GLY A O 1
ATOM 3585 N N . LEU A 1 437 ? -12.243 -6.956 15.181 1.00 96.00 437 LEU A N 1
ATOM 3586 C CA . LEU A 1 437 ? -11.770 -6.127 14.071 1.00 96.00 437 LEU A CA 1
ATOM 3587 C C . LEU A 1 437 ? -11.207 -4.816 14.617 1.00 96.00 437 LEU A C 1
ATOM 3589 O O . LEU A 1 437 ? -11.785 -4.247 15.537 1.00 96.00 437 LEU A O 1
ATOM 3593 N N . SER A 1 438 ? -10.128 -4.312 14.022 1.00 93.94 438 SER A N 1
ATOM 3594 C CA . SER A 1 438 ? -9.581 -2.993 14.356 1.00 93.94 438 SER A CA 1
ATOM 3595 C C . SER A 1 438 ? -8.896 -2.364 13.142 1.00 93.94 438 SER A C 1
ATOM 3597 O O . SER A 1 438 ? -8.382 -3.083 12.282 1.00 93.94 438 SER A O 1
ATOM 3599 N N . PHE A 1 439 ? -8.909 -1.034 13.055 1.00 89.38 439 PHE A N 1
ATOM 3600 C CA . PHE A 1 439 ? -8.162 -0.284 12.043 1.00 89.38 439 PHE A CA 1
ATOM 3601 C C . PHE A 1 439 ? -6.890 0.299 12.653 1.00 89.38 439 PHE A C 1
ATOM 3603 O O . PHE A 1 439 ? -6.895 0.708 13.811 1.00 89.38 439 PHE A O 1
ATOM 3610 N N . ASP A 1 440 ? -5.824 0.385 11.858 1.00 82.56 440 ASP A N 1
ATOM 3611 C CA . ASP A 1 440 ? -4.700 1.267 12.175 1.00 82.56 440 ASP A CA 1
ATOM 3612 C C . ASP A 1 440 ? -4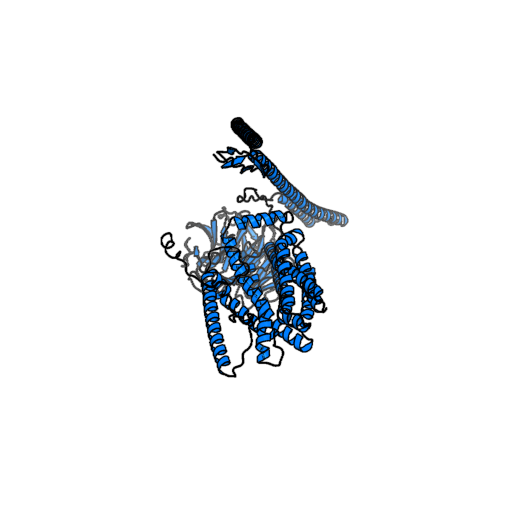.934 2.695 11.641 1.00 82.56 440 ASP A C 1
ATOM 3614 O O . ASP A 1 440 ? -5.868 2.960 10.877 1.00 82.56 440 ASP A O 1
ATOM 3618 N N . ASN A 1 441 ? -4.048 3.623 12.011 1.00 76.00 441 ASN A N 1
ATOM 3619 C CA . ASN A 1 441 ? -4.092 5.019 11.558 1.00 76.00 441 ASN A CA 1
ATOM 3620 C C . ASN A 1 441 ? -3.918 5.189 10.034 1.00 76.00 441 ASN A C 1
ATOM 3622 O O . ASN A 1 441 ? -4.209 6.256 9.497 1.00 76.00 441 ASN A O 1
ATOM 3626 N N . GLU A 1 442 ? -3.447 4.159 9.326 1.00 67.75 442 GLU A N 1
ATOM 3627 C CA . GLU A 1 442 ? -3.316 4.147 7.863 1.00 67.75 442 GLU A CA 1
ATOM 3628 C C . GLU A 1 442 ? -4.576 3.590 7.174 1.00 67.75 442 GLU A C 1
ATOM 3630 O O . GLU A 1 442 ? -4.700 3.645 5.950 1.00 67.75 442 GLU A O 1
ATOM 3635 N N . GLY A 1 443 ? -5.542 3.087 7.947 1.00 75.94 443 GLY A N 1
ATOM 3636 C CA . GLY A 1 443 ? -6.780 2.501 7.450 1.00 75.94 443 GLY A CA 1
ATOM 3637 C C . GLY A 1 443 ? -6.646 1.050 6.981 1.00 75.94 443 GLY A C 1
ATOM 3638 O O . GLY A 1 443 ? -7.511 0.591 6.229 1.00 75.94 443 GLY A O 1
ATOM 3639 N N . ASN A 1 444 ? -5.600 0.328 7.397 1.00 85.25 444 ASN A N 1
ATOM 3640 C CA . ASN A 1 444 ? -5.479 -1.118 7.204 1.00 85.25 444 ASN A CA 1
ATOM 3641 C C . ASN A 1 444 ? -6.332 -1.865 8.232 1.00 85.25 444 ASN A C 1
ATOM 3643 O O . ASN A 1 444 ? -6.433 -1.454 9.388 1.00 85.25 444 ASN A O 1
ATOM 3647 N N . LEU A 1 445 ? -6.942 -2.972 7.808 1.00 90.25 445 LEU A N 1
ATOM 3648 C CA . LEU A 1 445 ? -7.873 -3.744 8.624 1.00 90.25 445 LEU A CA 1
ATOM 3649 C C . LEU A 1 445 ? -7.167 -4.939 9.253 1.00 90.25 445 LEU A C 1
ATOM 3651 O O . LEU A 1 445 ? -6.668 -5.812 8.546 1.00 90.25 445 LEU A O 1
ATOM 3655 N N . TYR A 1 446 ? -7.219 -5.033 10.572 1.00 93.88 446 TYR A N 1
ATOM 3656 C CA . TYR A 1 446 ? -6.726 -6.180 11.315 1.00 93.88 446 TYR A CA 1
ATOM 3657 C C . TYR A 1 446 ? -7.897 -7.027 11.788 1.00 93.88 446 TYR A C 1
ATOM 3659 O O . TYR A 1 446 ? -8.946 -6.508 12.176 1.00 93.88 446 TYR A O 1
ATOM 3667 N N . VAL A 1 447 ? -7.718 -8.343 11.733 1.00 95.25 447 VAL A N 1
ATOM 3668 C CA . VAL A 1 447 ? -8.763 -9.317 12.052 1.00 95.25 447 VAL A CA 1
ATOM 3669 C C . VAL A 1 447 ? -8.195 -10.389 12.967 1.00 95.25 447 VAL A C 1
ATOM 3671 O O . VAL A 1 447 ? -7.172 -11.005 12.653 1.00 95.25 447 VAL A O 1
ATOM 3674 N N . ALA A 1 448 ? -8.895 -10.654 14.068 1.00 95.44 448 ALA A N 1
ATOM 3675 C CA . ALA A 1 448 ? -8.644 -11.816 14.907 1.00 95.44 448 ALA A CA 1
ATOM 3676 C C . ALA A 1 448 ? -9.236 -13.073 14.256 1.00 95.44 448 ALA A C 1
ATOM 3678 O O . ALA A 1 448 ? -10.456 -13.255 14.193 1.00 95.44 448 ALA A O 1
ATOM 3679 N N . ASP A 1 449 ? -8.363 -13.939 13.748 1.00 94.38 449 ASP A N 1
ATOM 3680 C CA . ASP A 1 449 ? -8.718 -15.190 13.082 1.00 94.38 449 ASP A CA 1
ATOM 3681 C C . ASP A 1 449 ? -8.771 -16.320 14.126 1.00 94.38 449 ASP A C 1
ATOM 3683 O O . ASP A 1 449 ? -7.803 -17.055 14.346 1.00 94.38 449 ASP A O 1
ATOM 3687 N N . TYR A 1 450 ? -9.907 -16.384 14.829 1.00 93.56 450 TYR A N 1
ATOM 3688 C CA . TYR A 1 450 ? -10.104 -17.114 16.086 1.00 93.56 450 TYR A CA 1
ATOM 3689 C C . TYR A 1 450 ? -9.626 -18.570 16.035 1.00 93.56 450 TYR A C 1
ATOM 3691 O O . TYR A 1 450 ? -8.778 -18.962 16.831 1.00 93.56 450 TYR A O 1
ATOM 3699 N N . LEU A 1 451 ? -10.125 -19.397 15.108 1.00 92.94 451 LEU A N 1
ATOM 3700 C CA . LEU A 1 451 ? -9.756 -20.821 15.090 1.00 92.94 451 LEU A CA 1
ATOM 3701 C C . LEU A 1 451 ? -8.391 -21.093 14.450 1.00 92.94 451 LEU A C 1
ATOM 3703 O O . LEU A 1 451 ? -7.802 -22.138 14.722 1.00 92.94 451 LEU A O 1
ATOM 3707 N N . ASN A 1 452 ? -7.871 -20.164 13.647 1.00 92.00 452 ASN A N 1
ATOM 3708 C CA . ASN A 1 452 ? -6.515 -20.262 13.104 1.00 92.00 452 ASN A CA 1
ATOM 3709 C C . ASN A 1 452 ? -5.450 -19.722 14.073 1.00 92.00 452 ASN A C 1
ATOM 3711 O O . ASN A 1 452 ? -4.263 -19.795 13.763 1.00 92.00 452 ASN A O 1
ATOM 3715 N N . ASN A 1 453 ? -5.854 -19.218 15.246 1.00 93.81 453 ASN A N 1
ATOM 3716 C CA . ASN A 1 453 ? -4.962 -18.768 16.317 1.00 93.81 453 ASN A CA 1
ATOM 3717 C C . ASN A 1 453 ? -3.946 -17.711 15.852 1.00 93.81 453 ASN A C 1
ATOM 3719 O O . ASN A 1 453 ? -2.744 -17.800 16.123 1.00 93.81 453 ASN A O 1
ATOM 3723 N N . ARG A 1 454 ? -4.422 -16.725 15.088 1.00 93.94 454 ARG A N 1
ATOM 3724 C CA . ARG A 1 454 ? -3.574 -15.678 14.513 1.00 93.94 454 ARG A CA 1
ATOM 3725 C C . ARG A 1 454 ? -4.317 -14.360 14.358 1.00 93.94 454 ARG A C 1
ATOM 3727 O O . ARG A 1 454 ? -5.545 -14.335 14.311 1.00 93.94 454 ARG A O 1
ATOM 3734 N N . ILE A 1 455 ? -3.556 -13.285 14.198 1.00 94.44 455 ILE A N 1
ATOM 3735 C CA . ILE A 1 455 ? -4.058 -11.996 13.723 1.00 94.44 455 ILE A CA 1
ATOM 3736 C C . ILE A 1 455 ? -3.585 -11.801 12.288 1.00 94.44 455 ILE A C 1
ATOM 3738 O O . ILE A 1 455 ? -2.396 -11.960 11.988 1.00 94.44 455 ILE A O 1
ATOM 3742 N N . ILE A 1 456 ? -4.516 -11.449 11.407 1.00 92.12 456 ILE A N 1
ATOM 3743 C CA . ILE A 1 456 ? -4.206 -11.081 10.029 1.00 92.12 456 ILE A CA 1
ATOM 3744 C C . ILE A 1 456 ? -4.330 -9.572 9.837 1.00 92.12 456 ILE A C 1
ATOM 3746 O O . ILE A 1 456 ? -5.181 -8.933 10.450 1.00 92.12 456 ILE A O 1
ATOM 3750 N N . ASN A 1 457 ? -3.501 -9.026 8.957 1.00 89.31 457 ASN A N 1
ATOM 3751 C CA . ASN A 1 457 ? -3.584 -7.666 8.451 1.00 89.31 457 ASN A CA 1
ATOM 3752 C C . ASN A 1 457 ? -3.993 -7.709 6.972 1.00 89.31 457 ASN A C 1
ATOM 3754 O O . ASN A 1 457 ? -3.421 -8.458 6.172 1.00 89.31 457 ASN A O 1
ATOM 3758 N N . LEU A 1 458 ? -4.994 -6.910 6.627 1.00 85.06 458 LEU A N 1
ATOM 3759 C CA . LEU A 1 458 ? -5.463 -6.657 5.277 1.00 85.06 458 LEU A CA 1
ATOM 3760 C C . LEU A 1 458 ? -5.066 -5.236 4.903 1.00 85.06 458 LEU A C 1
ATOM 3762 O O . LEU A 1 458 ? -5.551 -4.264 5.484 1.00 85.06 458 LEU A O 1
ATOM 3766 N N . LEU A 1 459 ? -4.216 -5.122 3.889 1.00 76.94 459 LEU A N 1
ATOM 3767 C CA . LEU A 1 459 ? -3.798 -3.826 3.386 1.00 76.94 459 LEU A CA 1
ATOM 3768 C C . LEU A 1 459 ? -4.911 -3.221 2.529 1.00 76.94 459 LEU A C 1
ATOM 3770 O O . LEU A 1 459 ? -5.468 -3.863 1.624 1.00 76.94 459 LEU A O 1
ATOM 3774 N N . ARG A 1 460 ? -5.237 -1.957 2.805 1.00 61.69 460 ARG A N 1
ATOM 3775 C CA . ARG A 1 460 ? -6.161 -1.195 1.966 1.00 61.69 460 ARG A CA 1
ATOM 3776 C C . ARG A 1 460 ? -5.397 -0.762 0.719 1.00 61.69 460 ARG A C 1
ATOM 3778 O O . ARG A 1 460 ? -4.473 0.045 0.795 1.00 61.69 460 ARG A O 1
ATOM 3785 N N . MET A 1 461 ? -5.772 -1.268 -0.458 1.00 48.09 461 MET A N 1
ATOM 3786 C CA . MET A 1 461 ? -5.189 -0.768 -1.701 1.00 48.09 461 MET A CA 1
ATOM 3787 C C . MET A 1 461 ? -5.697 0.654 -1.915 1.00 48.09 461 MET A C 1
ATOM 3789 O O . MET A 1 461 ? -6.824 0.871 -2.376 1.00 48.09 461 MET A O 1
ATOM 3793 N N . HIS A 1 462 ? -4.859 1.646 -1.622 1.00 43.72 462 HIS A N 1
ATOM 3794 C CA . HIS A 1 462 ? -5.096 2.994 -2.116 1.00 43.72 462 HIS A CA 1
ATOM 3795 C C . HIS A 1 462 ? -5.256 2.914 -3.638 1.00 43.72 462 HIS A C 1
ATOM 3797 O O . HIS A 1 462 ? -4.410 2.341 -4.328 1.00 43.72 462 HIS A O 1
ATOM 3803 N N . VAL A 1 463 ? -6.338 3.486 -4.181 1.00 36.84 463 VAL A N 1
ATOM 3804 C CA . VAL A 1 463 ? -6.655 3.522 -5.629 1.00 36.84 463 VAL A CA 1
ATOM 3805 C C . VAL A 1 463 ? -5.487 4.073 -6.466 1.00 36.84 463 VAL A C 1
ATOM 3807 O O . VAL A 1 463 ? -5.354 3.787 -7.655 1.00 36.84 463 VAL A O 1
ATOM 3810 N N . ALA A 1 464 ? -4.577 4.811 -5.837 1.00 37.03 464 ALA A N 1
ATOM 3811 C CA . ALA A 1 464 ? -3.360 5.317 -6.447 1.00 37.03 464 ALA A CA 1
ATOM 3812 C C . ALA A 1 464 ? -2.268 4.248 -6.708 1.00 37.03 464 ALA A C 1
ATOM 3814 O O . ALA A 1 464 ? -1.440 4.445 -7.599 1.00 37.03 464 ALA A O 1
ATOM 3815 N N . SER A 1 465 ? -2.311 3.083 -6.049 1.00 40.50 465 SER A N 1
ATOM 3816 C CA . SER A 1 465 ? -1.453 1.927 -6.372 1.00 40.50 465 SER A CA 1
ATOM 3817 C C . SER A 1 465 ? -1.771 1.337 -7.752 1.00 40.50 465 SER A C 1
ATOM 3819 O O . SER A 1 465 ? -0.863 0.932 -8.473 1.00 40.50 465 SER A O 1
ATOM 3821 N N . GLY A 1 466 ? -3.039 1.389 -8.181 1.00 42.38 466 GLY A N 1
ATOM 3822 C CA . GLY A 1 466 ? -3.454 0.995 -9.529 1.00 42.38 466 GLY A CA 1
ATOM 3823 C C . GLY A 1 466 ? -2.860 1.904 -10.605 1.00 42.38 466 GLY A C 1
ATOM 3824 O O . GLY A 1 466 ? -2.368 1.409 -11.615 1.00 42.38 466 GLY A O 1
ATOM 3825 N N . LYS A 1 467 ? -2.813 3.223 -10.361 1.00 40.34 467 LYS A N 1
ATOM 3826 C CA . LYS A 1 467 ? -2.146 4.178 -11.261 1.00 40.34 467 LYS A CA 1
ATOM 3827 C C . LYS A 1 467 ? -0.630 3.963 -11.286 1.00 40.34 467 LYS A C 1
ATOM 3829 O O . LYS A 1 467 ? -0.070 3.904 -12.372 1.00 40.34 467 LYS A O 1
ATOM 3834 N N . CYS A 1 468 ? 0.029 3.743 -10.146 1.00 43.66 468 CYS A N 1
ATOM 3835 C CA . CYS A 1 468 ? 1.478 3.484 -10.107 1.00 43.66 468 CYS A CA 1
ATOM 3836 C C . CYS A 1 468 ? 1.869 2.153 -10.784 1.00 43.66 468 CYS A C 1
ATOM 3838 O O . CYS A 1 468 ? 2.867 2.097 -11.504 1.00 43.66 468 CYS A O 1
ATOM 3840 N N . PHE A 1 469 ? 1.052 1.102 -10.643 1.00 49.16 469 PHE A N 1
ATOM 3841 C CA . PHE A 1 469 ? 1.250 -0.186 -11.326 1.00 49.16 469 PHE A CA 1
ATOM 3842 C C . PHE A 1 469 ? 0.947 -0.109 -12.831 1.00 49.16 469 PHE A C 1
ATOM 3844 O O . PHE A 1 469 ? 1.564 -0.789 -13.644 1.00 49.16 469 PHE A O 1
ATOM 3851 N N . LEU A 1 470 ? 0.010 0.751 -13.233 1.00 46.81 470 LEU A N 1
ATOM 3852 C CA . LEU A 1 470 ? -0.241 1.059 -14.638 1.00 46.81 470 LEU A CA 1
ATOM 3853 C C . LEU A 1 470 ? 0.919 1.867 -15.253 1.00 46.81 470 LEU A C 1
ATOM 3855 O O . LEU A 1 470 ? 1.260 1.677 -16.416 1.00 46.81 470 LEU A O 1
ATOM 3859 N N . CYS A 1 471 ? 1.578 2.714 -14.458 1.00 52.38 471 CYS A N 1
ATOM 3860 C CA . CYS A 1 471 ? 2.748 3.480 -14.883 1.00 52.38 471 CYS A CA 1
ATOM 3861 C C . CYS A 1 471 ? 4.003 2.613 -15.014 1.00 52.38 471 CYS A C 1
ATOM 3863 O O . CYS A 1 471 ? 4.760 2.803 -15.963 1.00 52.38 471 CYS A O 1
ATOM 3865 N N . SER A 1 472 ? 4.198 1.597 -14.164 1.00 56.41 472 SER A N 1
ATOM 3866 C CA . SER A 1 472 ? 5.294 0.632 -14.352 1.00 56.41 472 SER A CA 1
ATOM 3867 C C . SER A 1 472 ? 5.181 -0.130 -15.683 1.00 56.41 472 SER A C 1
ATOM 3869 O O . SER A 1 472 ? 6.203 -0.389 -16.316 1.00 56.41 472 SER A O 1
ATOM 3871 N N . LYS A 1 473 ? 3.960 -0.385 -16.185 1.00 61.28 473 LYS A N 1
ATOM 3872 C CA . LYS A 1 473 ? 3.730 -0.948 -17.533 1.00 61.28 473 LYS A CA 1
ATOM 3873 C C . LYS A 1 473 ? 4.190 -0.017 -18.665 1.00 61.28 473 LYS A C 1
ATOM 3875 O O . LYS A 1 473 ? 4.569 -0.496 -19.724 1.00 61.28 473 LYS A O 1
ATOM 3880 N N . ILE A 1 474 ? 4.233 1.299 -18.458 1.00 63.97 474 ILE A N 1
ATOM 3881 C CA . ILE A 1 474 ? 4.749 2.266 -19.449 1.00 63.97 474 ILE A CA 1
ATOM 3882 C C . ILE A 1 474 ? 6.273 2.241 -19.522 1.00 63.97 474 ILE A C 1
ATOM 3884 O O . ILE A 1 474 ? 6.826 2.379 -20.615 1.00 63.97 474 ILE A O 1
ATOM 3888 N N . ARG A 1 475 ? 6.952 1.981 -18.392 1.00 72.12 475 ARG A N 1
ATOM 3889 C CA . ARG A 1 475 ? 8.399 1.702 -18.386 1.00 72.12 475 ARG A CA 1
ATOM 3890 C C . ARG A 1 475 ? 8.738 0.546 -19.330 1.00 72.12 475 ARG A C 1
ATOM 3892 O O . ARG A 1 475 ? 9.759 0.562 -20.012 1.00 72.12 475 ARG A O 1
ATOM 3899 N N . VAL A 1 476 ? 7.849 -0.448 -19.378 1.00 72.69 476 VAL A N 1
ATOM 3900 C CA . VAL A 1 476 ? 7.969 -1.609 -20.262 1.00 72.69 476 VAL A CA 1
ATOM 3901 C C . VAL A 1 476 ? 7.828 -1.202 -21.727 1.00 72.69 476 VAL A C 1
ATOM 3903 O O . VAL A 1 476 ? 8.687 -1.575 -22.514 1.00 72.69 476 VAL A O 1
ATOM 3906 N N . TRP A 1 477 ? 6.840 -0.380 -22.095 1.00 73.31 477 TRP A N 1
ATOM 3907 C CA . TRP A 1 477 ? 6.652 0.081 -23.481 1.00 73.31 477 TRP A CA 1
ATOM 3908 C C . TRP A 1 477 ? 7.837 0.880 -24.040 1.00 73.31 477 TRP A C 1
ATOM 3910 O O . TRP A 1 477 ? 8.304 0.597 -25.142 1.00 73.31 477 TRP A O 1
ATOM 3920 N N . GLY A 1 478 ? 8.390 1.828 -23.279 1.00 74.25 478 GLY A N 1
ATOM 3921 C CA . GLY A 1 478 ? 9.558 2.582 -23.755 1.00 74.25 478 GLY A CA 1
ATOM 3922 C C . GLY A 1 478 ? 10.822 1.723 -23.844 1.00 74.25 478 GLY A C 1
ATOM 3923 O O . GLY A 1 478 ? 11.649 1.918 -24.737 1.00 74.25 478 GLY A O 1
ATOM 3924 N N . ARG A 1 479 ? 10.966 0.719 -22.968 1.00 75.00 479 ARG A N 1
ATOM 3925 C CA . ARG A 1 479 ? 12.069 -0.245 -23.061 1.00 75.00 479 ARG A CA 1
ATOM 3926 C C . ARG A 1 479 ? 11.886 -1.244 -24.202 1.00 75.00 479 ARG A C 1
ATOM 3928 O O . ARG A 1 479 ? 12.878 -1.542 -24.851 1.00 75.00 479 ARG A O 1
ATOM 3935 N N . LEU A 1 480 ? 10.661 -1.697 -24.476 1.00 79.31 480 LEU A N 1
ATOM 3936 C CA . LEU A 1 480 ? 10.307 -2.567 -25.605 1.00 79.31 480 LEU A CA 1
ATOM 3937 C C . LEU A 1 480 ? 10.814 -1.980 -26.928 1.00 79.31 480 LEU A C 1
ATOM 3939 O O . LEU A 1 480 ? 11.588 -2.626 -27.631 1.00 79.31 480 LEU A O 1
ATOM 3943 N N . GLY A 1 481 ? 10.440 -0.729 -27.217 1.00 79.38 481 GLY A N 1
ATOM 3944 C CA . GLY A 1 481 ? 10.881 -0.042 -28.432 1.00 79.38 481 GLY A CA 1
ATOM 3945 C C . GLY A 1 481 ? 12.402 0.134 -28.498 1.00 79.38 481 GLY A C 1
ATOM 3946 O O . GLY A 1 481 ? 12.998 -0.023 -29.559 1.00 79.38 481 GLY A O 1
ATOM 3947 N N . ASN A 1 482 ? 13.058 0.389 -27.361 1.00 81.50 482 ASN A N 1
ATOM 3948 C CA . ASN A 1 482 ? 14.516 0.520 -27.313 1.00 81.50 482 ASN A CA 1
ATOM 3949 C C . ASN A 1 482 ? 15.232 -0.817 -27.553 1.00 81.50 482 ASN A C 1
ATOM 3951 O O . ASN A 1 482 ? 16.220 -0.854 -28.281 1.00 81.50 482 ASN A O 1
ATOM 3955 N N . CYS A 1 483 ? 14.736 -1.906 -26.964 1.00 81.81 483 CYS A N 1
ATOM 3956 C CA . CYS A 1 483 ? 15.290 -3.246 -27.139 1.00 81.81 483 CYS A CA 1
ATOM 3957 C C . CYS A 1 483 ? 15.180 -3.720 -28.595 1.00 81.81 483 CYS A C 1
ATOM 3959 O O . CYS A 1 483 ? 16.160 -4.246 -29.113 1.00 81.81 483 CYS A O 1
ATOM 3961 N N . LEU A 1 484 ? 14.047 -3.461 -29.266 1.00 83.19 484 LEU A N 1
ATOM 3962 C CA . LEU A 1 484 ? 13.857 -3.778 -30.691 1.00 83.19 484 LEU A CA 1
ATOM 3963 C C . LEU A 1 484 ? 14.908 -3.090 -31.566 1.00 83.19 484 LEU A C 1
ATOM 3965 O O . LEU A 1 484 ? 15.506 -3.714 -32.438 1.00 83.19 484 LEU A O 1
ATOM 3969 N N . GLN A 1 485 ? 15.176 -1.811 -31.291 1.00 82.00 485 GLN A N 1
ATOM 3970 C CA . GLN A 1 485 ? 16.186 -1.054 -32.024 1.00 82.00 485 GLN A CA 1
ATOM 3971 C C . GLN A 1 485 ? 17.604 -1.570 -31.762 1.00 82.00 485 GLN A C 1
ATOM 3973 O O . GLN A 1 485 ? 18.433 -1.574 -32.667 1.00 82.00 485 GLN A O 1
ATOM 3978 N N . SER A 1 486 ? 17.922 -1.963 -30.526 1.00 78.50 486 SER A N 1
ATOM 3979 C CA . SER A 1 486 ? 19.287 -2.326 -30.131 1.00 78.50 486 SER A CA 1
ATOM 3980 C C . SER A 1 486 ? 19.844 -3.557 -30.848 1.00 78.50 486 SER A C 1
ATOM 3982 O O . SER A 1 486 ? 21.057 -3.617 -31.027 1.00 78.50 486 SER A O 1
ATOM 3984 N N . SER A 1 487 ? 19.005 -4.509 -31.267 1.00 81.81 487 SER A N 1
ATOM 3985 C CA . SER A 1 487 ? 19.466 -5.760 -31.890 1.00 81.81 487 SER A CA 1
ATOM 3986 C C . SER A 1 487 ? 20.048 -5.556 -33.294 1.00 81.81 487 SER A C 1
ATOM 3988 O O . SER A 1 487 ? 21.063 -6.159 -33.625 1.00 81.81 487 SER A O 1
ATOM 3990 N N . TYR A 1 488 ? 19.435 -4.682 -34.100 1.00 88.06 488 TYR A N 1
ATOM 3991 C CA . TYR A 1 488 ? 19.704 -4.584 -35.544 1.00 88.06 488 TYR A CA 1
ATOM 3992 C C . TYR A 1 488 ? 20.223 -3.216 -36.009 1.00 88.06 488 TYR A C 1
ATOM 3994 O O . TYR A 1 488 ? 20.428 -2.998 -37.201 1.00 88.06 488 TYR A O 1
ATOM 4002 N N . ARG A 1 489 ? 20.490 -2.278 -35.089 1.00 86.75 489 ARG A N 1
ATOM 4003 C CA . ARG A 1 489 ? 20.907 -0.906 -35.444 1.00 86.75 489 ARG A CA 1
ATOM 4004 C C . ARG A 1 489 ? 22.242 -0.823 -36.177 1.00 86.75 489 ARG A C 1
ATOM 4006 O O . ARG A 1 489 ? 22.393 0.041 -37.030 1.00 86.75 489 ARG A O 1
ATOM 4013 N N . TYR A 1 490 ? 23.207 -1.681 -35.862 1.00 87.06 490 TYR A N 1
ATOM 4014 C CA . TYR A 1 490 ? 24.455 -1.711 -36.626 1.00 87.06 490 TYR A CA 1
ATOM 4015 C C . TYR A 1 490 ? 24.220 -2.330 -38.012 1.00 87.06 490 TYR A C 1
ATOM 4017 O O . TYR A 1 490 ? 24.595 -1.742 -39.023 1.00 87.06 490 TYR A O 1
ATOM 4025 N N . ALA A 1 491 ? 23.514 -3.464 -38.051 1.00 86.19 491 ALA A N 1
ATOM 4026 C CA . ALA A 1 491 ? 23.239 -4.223 -39.268 1.00 86.19 491 ALA A CA 1
ATOM 4027 C C . ALA A 1 491 ? 22.460 -3.424 -40.324 1.00 86.19 491 ALA A C 1
ATOM 4029 O O . ALA A 1 491 ? 22.778 -3.514 -41.502 1.00 86.19 491 ALA A O 1
ATOM 4030 N N . ILE A 1 492 ? 21.491 -2.591 -39.928 1.00 88.81 492 ILE A N 1
ATOM 4031 C CA . ILE A 1 492 ? 20.762 -1.743 -40.884 1.00 88.81 492 ILE A CA 1
ATOM 4032 C C . ILE A 1 492 ? 21.683 -0.708 -41.549 1.00 88.81 492 ILE A C 1
ATOM 4034 O O . ILE A 1 492 ? 21.611 -0.507 -42.759 1.00 88.81 492 ILE A O 1
ATOM 4038 N N . PHE A 1 493 ? 22.601 -0.090 -40.801 1.00 89.25 493 PHE A N 1
ATOM 4039 C CA . PHE A 1 493 ? 23.558 0.861 -41.373 1.00 89.25 493 PHE A CA 1
ATOM 4040 C C . PHE A 1 493 ? 24.580 0.181 -42.285 1.00 89.25 493 PHE A C 1
ATOM 4042 O O . PHE A 1 493 ? 24.935 0.740 -43.324 1.00 89.25 493 PHE A O 1
ATOM 4049 N N . ASP A 1 494 ? 25.015 -1.020 -41.912 1.00 85.69 494 ASP A N 1
ATOM 4050 C CA . ASP A 1 494 ? 25.882 -1.857 -42.739 1.00 85.69 494 ASP A CA 1
ATOM 4051 C C . ASP A 1 494 ? 25.171 -2.284 -44.036 1.00 85.69 494 ASP A C 1
ATOM 4053 O O . ASP A 1 494 ? 25.736 -2.165 -45.120 1.00 85.69 494 ASP A O 1
ATOM 4057 N N . SER A 1 495 ? 23.878 -2.629 -43.963 1.00 86.94 495 SER A N 1
ATOM 4058 C CA . SER A 1 495 ? 23.060 -2.971 -45.138 1.00 86.94 495 SER A CA 1
ATOM 4059 C C . SER A 1 495 ? 22.893 -1.810 -46.130 1.00 86.94 495 SER A C 1
ATOM 4061 O O . SER A 1 495 ? 22.762 -2.037 -47.331 1.00 86.94 495 SER A O 1
ATOM 4063 N N . TYR A 1 496 ? 22.971 -0.560 -45.657 1.00 88.38 496 TYR A N 1
ATOM 4064 C CA . TYR A 1 496 ? 22.998 0.637 -46.506 1.00 88.38 496 TYR A CA 1
ATOM 4065 C C . TYR A 1 496 ? 24.392 0.956 -47.082 1.00 88.38 496 TYR A C 1
ATOM 4067 O O . TYR A 1 496 ? 24.543 1.942 -47.805 1.00 88.38 496 TYR A O 1
ATOM 4075 N N . GLY A 1 497 ? 25.415 0.148 -46.781 1.00 84.94 497 GLY A N 1
ATOM 4076 C CA . GLY A 1 497 ? 26.778 0.301 -47.299 1.00 84.94 497 GLY A CA 1
ATOM 4077 C C . GLY A 1 497 ? 27.584 1.416 -46.626 1.00 84.94 497 GLY A C 1
ATOM 4078 O O . GLY A 1 497 ? 28.506 1.977 -47.227 1.00 84.94 497 GLY A O 1
ATOM 4079 N N . LEU A 1 498 ? 27.236 1.794 -45.392 1.00 88.50 498 LEU A N 1
ATOM 4080 C CA . LEU A 1 498 ? 27.945 2.848 -44.667 1.00 88.50 498 LEU A CA 1
ATOM 4081 C C . LEU A 1 498 ? 29.314 2.371 -44.175 1.00 88.50 498 LEU A C 1
ATOM 4083 O O . LEU A 1 498 ? 29.470 1.285 -43.629 1.00 88.50 498 LEU A O 1
ATOM 4087 N N . ARG A 1 499 ? 30.323 3.244 -44.277 1.00 87.94 499 ARG A N 1
ATOM 4088 C CA . ARG A 1 499 ? 31.639 2.980 -43.676 1.00 87.94 499 ARG A CA 1
ATOM 4089 C C . ARG A 1 499 ? 31.517 2.893 -42.156 1.00 87.94 499 ARG A C 1
ATOM 4091 O O . ARG A 1 499 ? 30.884 3.753 -41.542 1.00 87.94 499 ARG A O 1
ATOM 4098 N N . ARG A 1 500 ? 32.245 1.955 -41.546 1.00 83.19 500 ARG A N 1
ATOM 4099 C CA . ARG A 1 500 ? 32.329 1.772 -40.087 1.00 83.19 500 ARG A CA 1
ATOM 4100 C C . ARG A 1 500 ? 32.573 3.081 -39.317 1.00 83.19 500 ARG A C 1
ATOM 4102 O O . ARG A 1 500 ? 31.864 3.366 -38.359 1.00 83.19 500 ARG A O 1
ATOM 4109 N N . THR A 1 501 ? 33.483 3.932 -39.795 1.00 85.25 501 THR A N 1
ATOM 4110 C CA . THR A 1 501 ? 33.778 5.241 -39.177 1.00 85.25 501 THR A CA 1
ATOM 4111 C C . THR A 1 501 ? 32.593 6.212 -39.202 1.00 85.25 501 THR A C 1
ATOM 4113 O O . THR A 1 501 ? 32.432 7.026 -38.293 1.00 85.25 501 THR A O 1
ATOM 4116 N N . THR A 1 502 ? 31.736 6.144 -40.224 1.00 88.31 502 THR A N 1
ATOM 4117 C CA . THR A 1 502 ? 30.500 6.936 -40.295 1.00 88.31 502 THR A CA 1
ATOM 4118 C C . THR A 1 502 ? 29.464 6.400 -39.312 1.00 88.31 502 THR A C 1
ATOM 4120 O O . THR A 1 502 ? 28.821 7.193 -38.627 1.00 88.31 502 THR A O 1
ATOM 4123 N N . ILE A 1 503 ? 29.344 5.075 -39.183 1.00 87.94 503 ILE A N 1
ATOM 4124 C CA . ILE A 1 503 ? 28.449 4.434 -38.209 1.00 87.94 503 ILE A CA 1
ATOM 4125 C C . ILE A 1 503 ? 28.845 4.840 -36.784 1.00 87.94 503 ILE A C 1
ATOM 4127 O O . ILE A 1 503 ? 28.009 5.335 -36.031 1.00 87.94 503 ILE A O 1
ATOM 4131 N N . GLU A 1 504 ? 30.128 4.748 -36.435 1.00 84.56 504 GLU A N 1
ATOM 4132 C CA . GLU A 1 504 ? 30.654 5.174 -35.130 1.00 84.56 504 GLU A CA 1
ATOM 4133 C C . GLU A 1 504 ? 30.320 6.647 -34.824 1.00 84.56 504 GLU A C 1
ATOM 4135 O O . GLU A 1 504 ? 29.861 6.972 -33.725 1.00 84.56 504 GLU A O 1
ATOM 4140 N N . ARG A 1 505 ? 30.452 7.544 -35.814 1.00 88.81 505 ARG A N 1
ATOM 4141 C CA . ARG A 1 505 ? 30.061 8.961 -35.682 1.00 88.81 505 ARG A CA 1
ATOM 4142 C C . ARG A 1 505 ? 28.558 9.145 -35.469 1.00 88.81 505 ARG A C 1
ATOM 4144 O O . ARG A 1 505 ? 28.165 10.002 -34.677 1.00 88.81 505 ARG A O 1
ATOM 4151 N N . ILE A 1 506 ? 27.717 8.354 -36.138 1.00 90.00 506 ILE A N 1
ATOM 4152 C CA . ILE A 1 506 ? 26.262 8.373 -35.929 1.00 90.00 506 ILE A CA 1
ATOM 4153 C C . ILE A 1 506 ? 25.944 7.969 -34.484 1.00 90.00 506 ILE A C 1
ATOM 4155 O O . ILE A 1 506 ? 25.175 8.664 -33.820 1.00 90.00 506 ILE A O 1
ATOM 4159 N N . TYR A 1 507 ? 26.557 6.906 -33.954 1.00 86.00 507 TYR A N 1
ATOM 4160 C CA . TYR A 1 507 ? 26.374 6.500 -32.553 1.00 86.00 507 TYR A CA 1
ATOM 4161 C C . TYR A 1 507 ? 26.859 7.574 -31.568 1.00 86.00 507 TYR A C 1
ATOM 4163 O O . TYR A 1 507 ? 26.152 7.885 -30.606 1.00 86.00 507 TYR A O 1
ATOM 4171 N N . LEU A 1 508 ? 28.013 8.191 -31.838 1.00 87.69 508 LEU A N 1
ATOM 4172 C CA . LEU A 1 508 ? 28.563 9.279 -31.028 1.00 87.69 508 LEU A CA 1
ATOM 4173 C C . LEU A 1 508 ? 27.632 10.501 -30.986 1.00 87.69 508 LEU A C 1
ATOM 4175 O O . LEU A 1 508 ? 27.467 11.106 -29.929 1.00 87.6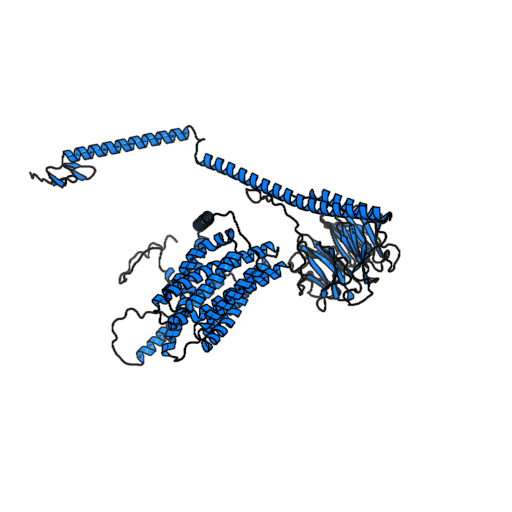9 508 LEU A O 1
ATOM 4179 N N . CYS A 1 509 ? 26.978 10.833 -32.103 1.00 91.62 509 CYS A N 1
ATOM 4180 C CA . CYS A 1 509 ? 26.027 11.943 -32.183 1.00 91.62 509 CYS A CA 1
ATOM 4181 C C . CYS A 1 509 ? 24.866 11.798 -31.181 1.00 91.62 509 CYS A C 1
ATOM 4183 O O . CYS A 1 509 ? 24.538 12.758 -30.482 1.00 91.62 509 CYS A O 1
ATOM 4185 N N . ALA A 1 510 ? 24.304 10.592 -31.029 1.00 88.25 510 ALA A N 1
ATOM 4186 C CA . ALA A 1 510 ? 23.285 10.336 -30.009 1.00 88.25 510 ALA A CA 1
ATOM 4187 C C . ALA A 1 510 ? 23.822 10.577 -28.593 1.00 88.25 510 ALA A C 1
ATOM 4189 O O . ALA A 1 510 ? 23.151 11.214 -27.789 1.00 88.25 510 ALA A O 1
ATOM 4190 N N . ASN A 1 511 ? 25.035 10.105 -28.293 1.00 85.88 511 ASN A N 1
ATOM 4191 C CA . ASN A 1 511 ? 25.637 10.259 -26.966 1.00 85.88 511 ASN A CA 1
ATOM 4192 C C . ASN A 1 511 ? 25.922 11.730 -26.631 1.00 85.88 511 ASN A C 1
ATOM 4194 O O . ASN A 1 511 ? 25.637 12.168 -25.518 1.00 85.88 511 ASN A O 1
ATOM 4198 N N . ILE A 1 512 ? 26.416 12.511 -27.600 1.00 89.50 512 ILE A N 1
ATOM 4199 C CA . ILE A 1 512 ? 26.602 13.963 -27.448 1.00 89.50 512 ILE A CA 1
ATOM 4200 C C . ILE A 1 512 ? 25.256 14.639 -27.174 1.00 89.50 512 ILE A C 1
ATOM 4202 O O . ILE A 1 512 ? 25.156 15.466 -26.270 1.00 89.50 512 ILE A O 1
ATOM 4206 N N . SER A 1 513 ? 24.205 14.257 -27.901 1.00 91.25 513 SER A N 1
ATOM 4207 C CA . SER A 1 513 ? 22.866 14.798 -27.671 1.00 91.25 513 SER A CA 1
ATOM 4208 C C . SER A 1 513 ? 22.290 14.423 -26.300 1.00 91.25 513 SER A C 1
ATOM 4210 O O . SER A 1 513 ? 21.589 15.233 -25.694 1.00 91.25 513 SER A O 1
ATOM 4212 N N . THR A 1 514 ? 22.565 13.217 -25.796 1.00 88.62 514 THR A N 1
ATOM 4213 C CA . THR A 1 514 ? 22.178 12.806 -24.438 1.00 88.62 514 THR A CA 1
ATOM 4214 C C . THR A 1 514 ? 22.934 13.615 -23.387 1.00 88.62 514 THR A C 1
ATOM 4216 O O . THR A 1 514 ? 22.346 13.996 -22.383 1.00 88.62 514 THR A O 1
ATOM 4219 N N . LEU A 1 515 ? 24.218 13.916 -23.605 1.00 86.00 515 LEU A N 1
ATOM 4220 C CA . LEU A 1 515 ? 25.026 14.715 -22.680 1.00 86.00 515 LEU A CA 1
ATOM 4221 C C . LEU A 1 515 ? 24.496 16.151 -22.557 1.00 86.00 515 LEU A C 1
ATOM 4223 O O . LEU A 1 515 ? 24.334 16.663 -21.447 1.00 86.00 515 LEU A O 1
ATOM 4227 N N . THR A 1 516 ? 24.208 16.797 -23.689 1.00 85.75 516 THR A N 1
ATOM 4228 C CA . THR A 1 516 ? 23.739 18.189 -23.707 1.00 85.75 516 THR A CA 1
ATOM 4229 C C . THR A 1 516 ? 22.354 18.326 -23.085 1.00 85.75 516 THR A C 1
ATOM 4231 O O . THR A 1 516 ? 22.149 19.186 -22.233 1.00 85.75 516 THR A O 1
ATOM 4234 N N . ILE A 1 517 ? 21.413 17.452 -23.450 1.00 87.50 517 ILE A N 1
ATOM 4235 C CA . ILE A 1 517 ? 20.041 17.509 -22.933 1.00 87.50 517 ILE A CA 1
ATOM 4236 C C . ILE A 1 517 ? 19.927 16.896 -21.532 1.00 87.50 517 ILE A C 1
ATOM 4238 O O . ILE A 1 517 ? 19.155 17.399 -20.719 1.00 87.50 517 ILE A O 1
ATOM 4242 N N . GLY A 1 518 ? 20.719 15.878 -21.194 1.00 84.00 518 GLY A N 1
ATOM 4243 C CA . GLY A 1 518 ? 20.703 15.181 -19.898 1.00 84.00 518 GLY A CA 1
ATOM 4244 C C . GLY A 1 518 ? 20.920 16.086 -18.706 1.00 84.00 518 GLY A C 1
ATOM 4245 O O . GLY A 1 518 ? 20.176 16.008 -17.731 1.00 84.00 518 GLY A O 1
ATOM 4246 N N . THR A 1 519 ? 21.868 17.011 -18.817 1.00 83.06 519 THR A N 1
ATOM 4247 C CA . THR A 1 519 ? 22.164 17.980 -17.750 1.00 83.06 519 THR A CA 1
ATOM 4248 C C . THR A 1 519 ? 21.025 18.969 -17.491 1.00 83.06 519 THR A C 1
ATOM 4250 O O . THR A 1 519 ? 20.885 19.466 -16.375 1.00 83.06 519 THR A O 1
ATOM 4253 N N . LEU A 1 520 ? 20.186 19.230 -18.496 1.00 84.19 520 LEU A N 1
ATOM 4254 C CA . LEU A 1 520 ? 19.083 20.192 -18.432 1.00 84.19 520 LEU A CA 1
ATOM 4255 C C . LEU A 1 520 ? 17.715 19.521 -18.273 1.00 84.19 520 LEU A C 1
ATOM 4257 O O . LEU A 1 520 ? 16.724 20.187 -17.993 1.00 84.19 520 LEU A O 1
ATOM 4261 N N . THR A 1 521 ? 17.635 18.206 -18.469 1.00 84.88 521 THR A N 1
ATOM 4262 C CA . THR A 1 521 ? 16.361 17.490 -18.565 1.00 84.88 521 THR A CA 1
ATOM 4263 C C . THR A 1 521 ? 15.544 17.615 -17.285 1.00 84.88 521 THR A C 1
ATOM 4265 O O . THR A 1 521 ? 14.366 17.957 -17.357 1.00 84.88 521 THR A O 1
ATOM 4268 N N . SER A 1 522 ? 16.163 17.393 -16.123 1.00 80.88 522 SER A N 1
ATOM 4269 C CA . SER A 1 522 ? 15.452 17.408 -14.842 1.00 80.88 522 SER A CA 1
ATOM 4270 C C . SER A 1 522 ? 14.854 18.785 -14.545 1.00 80.88 522 SER A C 1
ATOM 4272 O O . SER A 1 522 ? 13.666 18.891 -14.257 1.00 80.88 522 SER A O 1
ATOM 4274 N N . SER A 1 523 ? 15.634 19.851 -14.725 1.00 82.81 523 SER A N 1
ATOM 4275 C CA . SER A 1 523 ? 15.191 21.226 -14.469 1.00 82.81 523 SER A CA 1
ATOM 4276 C C . SER A 1 523 ? 14.148 21.714 -15.480 1.00 82.81 523 SER A C 1
ATOM 4278 O O . SER A 1 523 ? 13.179 22.372 -15.104 1.00 82.81 523 SER A O 1
ATOM 4280 N N . LEU A 1 524 ? 14.286 21.349 -16.760 1.00 82.44 524 LEU A N 1
ATOM 4281 C CA . LEU A 1 524 ? 13.267 21.635 -17.773 1.00 82.44 524 LEU A CA 1
ATOM 4282 C C . LEU A 1 524 ? 11.957 20.896 -17.478 1.00 82.44 524 LEU A C 1
ATOM 4284 O O . LEU A 1 524 ? 10.884 21.484 -17.608 1.00 82.44 524 LEU A O 1
ATOM 4288 N N . SER A 1 525 ? 12.033 19.632 -17.058 1.00 86.62 525 SER A N 1
ATOM 4289 C CA . SER A 1 525 ? 10.851 18.831 -16.731 1.00 86.62 525 SER A CA 1
ATOM 4290 C C . SER A 1 525 ? 10.116 19.341 -15.493 1.00 86.62 525 SER A C 1
ATOM 4292 O O . SER A 1 525 ? 8.888 19.320 -15.459 1.00 86.62 525 SER A O 1
ATOM 4294 N N . ASP A 1 526 ? 10.845 19.863 -14.505 1.00 84.38 526 ASP A N 1
ATOM 4295 C CA . ASP A 1 526 ? 10.252 20.404 -13.285 1.00 84.38 526 ASP A CA 1
ATOM 4296 C C . ASP A 1 526 ? 9.485 21.701 -13.557 1.00 84.38 526 ASP A C 1
ATOM 4298 O O . ASP A 1 526 ? 8.401 21.896 -13.001 1.00 84.38 526 ASP A O 1
ATOM 4302 N N . LYS A 1 527 ? 9.989 22.529 -14.483 1.00 83.62 527 LYS A N 1
ATOM 4303 C CA . LYS A 1 527 ? 9.365 23.792 -14.891 1.00 83.62 527 LYS A CA 1
ATOM 4304 C C . LYS A 1 527 ? 8.200 23.608 -15.866 1.00 83.62 527 LYS A C 1
ATOM 4306 O O . LYS A 1 527 ? 7.134 24.190 -15.670 1.00 83.62 527 LYS A O 1
ATOM 4311 N N . TYR A 1 528 ? 8.402 22.828 -16.928 1.00 83.19 528 TYR A N 1
ATOM 4312 C CA . TYR A 1 528 ? 7.444 22.701 -18.034 1.00 83.19 528 TYR A CA 1
ATOM 4313 C C . TYR A 1 528 ? 6.510 21.487 -17.916 1.00 83.19 528 TYR A C 1
ATOM 4315 O O . TYR A 1 528 ? 5.524 21.415 -18.645 1.00 83.19 528 TYR A O 1
ATOM 4323 N N . GLY A 1 529 ? 6.764 20.578 -16.971 1.00 86.81 529 GLY A N 1
ATOM 4324 C CA . GLY A 1 529 ? 5.939 19.399 -16.699 1.00 86.81 529 GLY A CA 1
ATOM 4325 C C . GLY A 1 529 ? 6.605 18.092 -17.135 1.00 86.81 529 GLY A C 1
ATOM 4326 O O . GLY A 1 529 ? 7.119 17.968 -18.255 1.00 86.81 529 GLY A O 1
ATOM 4327 N N . ARG A 1 530 ? 6.591 17.083 -16.254 1.00 87.75 530 ARG A N 1
ATOM 4328 C CA . ARG A 1 530 ? 7.284 15.804 -16.496 1.00 87.75 530 ARG A CA 1
ATOM 4329 C C . ARG A 1 530 ? 6.494 14.877 -17.424 1.00 87.75 530 ARG A C 1
ATOM 4331 O O . ARG A 1 530 ? 7.109 14.117 -18.175 1.00 87.75 530 ARG A O 1
ATOM 4338 N N . ARG A 1 531 ? 5.153 14.952 -17.452 1.00 88.75 531 ARG A N 1
ATOM 4339 C CA . ARG A 1 531 ? 4.326 14.227 -18.442 1.00 88.75 531 ARG A CA 1
ATOM 4340 C C . ARG A 1 531 ? 4.615 14.761 -19.840 1.00 88.75 531 ARG A C 1
ATOM 4342 O O . ARG A 1 531 ? 4.840 13.966 -20.751 1.00 88.75 531 ARG A O 1
ATOM 4349 N N . THR A 1 532 ? 4.635 16.081 -20.007 1.00 88.81 532 THR A N 1
ATOM 4350 C CA . THR A 1 532 ? 4.947 16.722 -21.292 1.00 88.81 532 THR A CA 1
ATOM 4351 C C . THR A 1 532 ? 6.327 16.300 -21.803 1.00 88.81 532 THR A C 1
ATOM 4353 O O . THR A 1 532 ? 6.462 15.916 -22.965 1.00 88.81 532 THR A O 1
ATOM 4356 N N . ALA A 1 533 ? 7.332 16.240 -20.926 1.00 90.38 533 ALA A N 1
ATOM 4357 C CA . ALA A 1 533 ? 8.657 15.739 -21.284 1.00 90.38 533 ALA A CA 1
ATOM 4358 C C . ALA A 1 533 ? 8.653 14.260 -21.736 1.00 90.38 533 ALA A C 1
ATOM 4360 O O . ALA A 1 533 ? 9.312 13.909 -22.718 1.00 90.38 533 ALA A O 1
ATOM 4361 N N . CYS A 1 534 ? 7.859 13.398 -21.091 1.00 89.19 534 CYS A N 1
ATOM 4362 C CA . CYS A 1 534 ? 7.697 12.002 -21.511 1.00 89.19 534 CYS A CA 1
ATOM 4363 C C . CYS A 1 534 ? 6.979 11.879 -22.870 1.00 89.19 534 CYS A C 1
ATOM 4365 O O . CYS A 1 534 ? 7.357 11.035 -23.683 1.00 89.19 534 CYS A O 1
ATOM 4367 N N . ILE A 1 535 ? 5.996 12.736 -23.169 1.00 91.19 535 ILE A N 1
ATOM 4368 C CA . ILE A 1 535 ? 5.336 12.769 -24.488 1.00 91.19 535 ILE A CA 1
ATOM 4369 C C . ILE A 1 535 ? 6.332 13.180 -25.576 1.00 91.19 535 ILE A C 1
ATOM 4371 O O . ILE A 1 535 ? 6.427 12.510 -26.605 1.00 91.19 535 ILE A O 1
ATOM 4375 N N . LEU A 1 536 ? 7.121 14.231 -25.330 1.00 92.31 536 LEU A N 1
ATOM 4376 C CA . LEU A 1 536 ? 8.180 14.660 -26.247 1.00 92.31 536 LEU A CA 1
ATOM 4377 C C . LEU A 1 536 ? 9.181 13.532 -26.515 1.00 92.31 536 LEU A C 1
ATOM 4379 O O . LEU A 1 536 ? 9.568 13.320 -27.662 1.00 92.31 536 LEU A O 1
ATOM 4383 N N . SER A 1 537 ? 9.544 12.754 -25.489 1.00 91.75 537 SER A N 1
ATOM 4384 C CA . SER A 1 537 ? 10.432 11.600 -25.666 1.00 91.75 537 SER A CA 1
ATOM 4385 C C . SER A 1 537 ? 9.868 10.558 -26.644 1.00 91.75 537 SER A C 1
ATOM 4387 O O . SER A 1 537 ? 10.600 10.073 -27.504 1.00 91.75 537 SER A O 1
ATOM 4389 N N . ALA A 1 538 ? 8.562 10.265 -26.585 1.00 92.12 538 ALA A N 1
ATOM 4390 C CA . ALA A 1 538 ? 7.908 9.324 -27.495 1.00 92.12 538 ALA A CA 1
ATOM 4391 C C . ALA A 1 538 ? 7.969 9.816 -28.951 1.00 92.12 538 ALA A C 1
ATOM 4393 O O . ALA A 1 538 ? 8.302 9.047 -29.851 1.00 92.12 538 ALA A O 1
ATOM 4394 N N . ILE A 1 539 ? 7.712 11.110 -29.169 1.00 94.31 539 ILE A N 1
ATOM 4395 C CA . ILE A 1 539 ? 7.756 11.744 -30.496 1.00 94.31 539 ILE A CA 1
ATOM 4396 C C . ILE A 1 539 ? 9.169 11.668 -31.082 1.00 94.31 539 ILE A C 1
ATOM 4398 O O . ILE A 1 539 ? 9.343 11.251 -32.226 1.00 94.31 539 ILE A O 1
ATOM 4402 N N . PHE A 1 540 ? 10.195 12.006 -30.298 1.00 94.88 540 PHE A N 1
ATOM 4403 C CA . PHE A 1 540 ? 11.580 11.935 -30.765 1.00 94.88 540 PHE A CA 1
ATOM 4404 C C . PHE A 1 540 ? 12.046 10.499 -31.055 1.00 94.88 540 PHE A C 1
ATOM 4406 O O . PHE A 1 540 ? 12.805 10.292 -32.004 1.00 94.88 540 PHE A O 1
ATOM 4413 N N . TYR A 1 541 ? 11.570 9.496 -30.308 1.00 93.75 541 TYR A N 1
ATOM 4414 C CA . TYR A 1 541 ? 11.822 8.090 -30.641 1.00 93.75 541 TYR A CA 1
ATOM 4415 C C . TYR A 1 541 ? 11.174 7.671 -31.967 1.00 93.75 541 TYR A C 1
ATOM 4417 O O . TYR A 1 541 ? 11.820 6.979 -32.756 1.00 93.75 541 TYR A O 1
ATOM 4425 N N . ILE A 1 542 ? 9.946 8.125 -32.247 1.00 94.25 542 ILE A N 1
ATOM 4426 C CA . ILE A 1 542 ? 9.271 7.886 -33.534 1.00 94.25 542 ILE A CA 1
ATOM 4427 C C . ILE A 1 542 ? 10.062 8.529 -34.680 1.00 94.25 542 ILE A C 1
ATOM 4429 O O . ILE A 1 542 ? 10.346 7.861 -35.670 1.00 94.25 542 ILE A O 1
ATOM 4433 N N . ILE A 1 543 ? 10.497 9.786 -34.522 1.00 94.31 543 ILE A N 1
ATOM 4434 C CA . ILE A 1 543 ? 11.341 10.486 -35.508 1.00 94.31 543 ILE A CA 1
ATOM 4435 C C . ILE A 1 543 ? 12.651 9.722 -35.748 1.00 94.31 543 ILE A C 1
ATOM 4437 O O . ILE A 1 543 ? 13.084 9.580 -36.891 1.00 94.31 543 ILE A O 1
ATOM 4441 N N . SER A 1 544 ? 13.274 9.194 -34.689 1.00 93.75 544 SER A N 1
ATOM 4442 C CA . SER A 1 544 ? 14.490 8.388 -34.816 1.00 93.75 544 SER A CA 1
ATOM 4443 C C . SER A 1 544 ? 14.266 7.121 -35.640 1.00 93.75 544 SER A C 1
ATOM 4445 O O . SER A 1 544 ? 15.083 6.818 -36.504 1.00 93.75 544 SER A O 1
ATOM 4447 N N . CYS A 1 545 ? 13.160 6.407 -35.424 1.00 93.25 545 CYS A N 1
ATOM 4448 C CA . CYS A 1 545 ? 12.857 5.196 -36.189 1.00 93.25 545 CYS A CA 1
ATOM 4449 C C . CYS A 1 545 ? 12.539 5.525 -37.654 1.00 93.25 545 CYS A C 1
ATOM 4451 O O . CYS A 1 545 ? 13.134 4.934 -38.544 1.00 93.25 545 CYS A O 1
ATOM 4453 N N . LEU A 1 546 ? 11.711 6.545 -37.909 1.00 93.56 546 LEU A N 1
ATOM 4454 C CA . LEU A 1 546 ? 11.380 6.994 -39.269 1.00 93.56 546 LEU A CA 1
ATOM 4455 C C . LEU A 1 546 ? 12.615 7.426 -40.071 1.00 93.56 546 LEU A C 1
ATOM 4457 O O . LEU A 1 546 ? 12.668 7.225 -41.282 1.00 93.56 546 LEU A O 1
ATOM 4461 N N . SER A 1 547 ? 13.625 7.993 -39.402 1.00 92.94 547 SER A N 1
ATOM 4462 C CA . SER A 1 547 ? 14.877 8.394 -40.052 1.00 92.94 547 SER A CA 1
ATOM 4463 C C . SER A 1 547 ? 15.626 7.224 -40.700 1.00 92.94 547 SER A C 1
ATOM 4465 O O . SER A 1 547 ? 16.370 7.434 -41.651 1.00 92.94 547 SER A O 1
ATOM 4467 N N . LEU A 1 548 ? 15.423 5.998 -40.205 1.00 90.12 548 LEU A N 1
ATOM 4468 C CA . LEU A 1 548 ? 16.104 4.796 -40.686 1.00 90.12 548 LEU A CA 1
ATOM 4469 C C . LEU A 1 548 ? 15.491 4.245 -41.979 1.00 90.12 548 LEU A C 1
ATOM 4471 O O . LEU A 1 548 ? 16.143 3.463 -42.668 1.00 90.12 548 LEU A O 1
ATOM 4475 N N . ASN A 1 549 ? 14.286 4.700 -42.336 1.00 88.94 549 ASN A N 1
ATOM 4476 C CA . ASN A 1 549 ? 13.582 4.295 -43.555 1.00 88.94 549 ASN A CA 1
ATOM 4477 C C . ASN A 1 549 ? 14.056 5.092 -44.781 1.00 88.94 549 ASN A C 1
ATOM 4479 O O . ASN A 1 549 ? 13.717 4.758 -45.913 1.00 88.94 549 ASN A O 1
ATOM 4483 N N . ILE A 1 550 ? 14.835 6.159 -44.568 1.00 90.44 550 ILE A N 1
ATOM 4484 C CA . ILE A 1 550 ? 15.327 7.042 -45.624 1.00 90.44 550 ILE A CA 1
ATOM 4485 C C . ILE A 1 550 ? 16.846 6.904 -45.704 1.00 90.44 550 ILE A C 1
ATOM 4487 O O . ILE A 1 550 ? 17.556 7.325 -44.794 1.00 90.44 550 ILE A O 1
ATOM 4491 N N . ASN A 1 551 ? 17.356 6.357 -46.810 1.00 88.06 551 ASN A N 1
ATOM 4492 C CA . ASN A 1 551 ? 18.791 6.142 -47.019 1.00 88.06 551 ASN A CA 1
ATOM 4493 C C . ASN A 1 551 ? 19.543 7.450 -47.346 1.00 88.06 551 ASN A C 1
ATOM 4495 O O . ASN A 1 551 ? 20.010 7.669 -48.462 1.00 88.06 551 ASN A O 1
ATOM 4499 N N . VAL A 1 552 ? 19.621 8.352 -46.366 1.00 91.75 552 VAL A N 1
ATOM 4500 C CA . VAL A 1 552 ? 20.347 9.623 -46.447 1.00 91.75 552 VAL A CA 1
ATOM 4501 C C . VAL A 1 552 ? 21.151 9.813 -45.166 1.00 91.75 552 VAL A C 1
ATOM 4503 O O . VAL A 1 552 ? 20.599 9.964 -44.077 1.00 91.75 552 VAL A O 1
ATOM 4506 N N . VAL A 1 553 ? 22.477 9.892 -45.303 1.00 89.88 553 VAL A N 1
ATOM 4507 C CA . VAL A 1 553 ? 23.418 9.959 -44.169 1.00 89.88 553 VAL A CA 1
ATOM 4508 C C . VAL A 1 553 ? 23.084 11.088 -43.187 1.00 89.88 553 VAL A C 1
ATOM 4510 O O . VAL A 1 553 ? 23.097 10.883 -41.976 1.00 89.88 553 VAL A O 1
ATOM 4513 N N . TRP A 1 554 ? 22.741 12.277 -43.690 1.00 91.50 554 TRP A N 1
ATOM 4514 C CA . TRP A 1 554 ? 22.371 13.419 -42.847 1.00 91.50 554 TRP A CA 1
ATOM 4515 C C . TRP A 1 554 ? 21.093 13.180 -42.035 1.00 91.50 554 TRP A C 1
ATOM 4517 O O . TRP A 1 554 ? 21.005 13.617 -40.888 1.00 91.50 554 TRP A O 1
ATOM 4527 N N . ILE A 1 555 ? 20.130 12.437 -42.586 1.00 93.06 555 ILE A N 1
ATOM 4528 C CA . ILE A 1 555 ? 18.895 12.073 -41.886 1.00 93.06 555 ILE A CA 1
ATOM 4529 C C . ILE A 1 555 ? 19.201 11.089 -40.750 1.00 93.06 555 ILE A C 1
ATOM 4531 O O . ILE A 1 555 ? 18.644 11.239 -39.662 1.00 93.06 555 ILE A O 1
ATOM 4535 N N . PHE A 1 556 ? 20.169 10.181 -40.922 1.00 93.25 556 PHE A N 1
ATOM 4536 C CA . PHE A 1 556 ? 20.635 9.315 -39.832 1.00 93.25 556 PHE A CA 1
ATOM 4537 C C . PHE A 1 556 ? 21.263 10.101 -38.677 1.00 93.25 556 PHE A C 1
ATOM 4539 O O . PHE A 1 556 ? 21.050 9.749 -37.517 1.00 93.25 556 PHE A O 1
ATOM 4546 N N . PHE A 1 557 ? 21.989 11.191 -38.952 1.00 94.75 557 PHE A N 1
ATOM 4547 C CA . PHE A 1 557 ? 22.494 12.076 -37.896 1.00 94.75 557 PHE A CA 1
ATOM 4548 C C . PHE A 1 557 ? 21.358 12.771 -37.137 1.00 94.75 557 PHE A C 1
ATOM 4550 O O . PHE A 1 557 ? 21.367 12.767 -35.906 1.00 94.75 557 PHE A O 1
ATOM 4557 N N . ILE A 1 558 ? 20.350 13.298 -37.842 1.00 94.38 558 ILE A N 1
ATOM 4558 C CA . ILE A 1 558 ? 19.166 13.922 -37.221 1.00 94.38 558 ILE A CA 1
ATOM 4559 C C . ILE A 1 558 ? 18.410 12.904 -36.362 1.00 94.38 558 ILE A C 1
ATOM 4561 O O . ILE A 1 558 ? 18.096 13.175 -35.203 1.00 94.38 558 ILE A O 1
ATOM 4565 N N . GLY A 1 559 ? 18.162 11.709 -36.896 1.00 93.25 559 GLY A N 1
ATOM 4566 C CA . GLY A 1 559 ? 17.507 10.631 -36.165 1.00 93.25 559 GLY A CA 1
ATOM 4567 C C . GLY A 1 559 ? 18.314 10.130 -34.971 1.00 93.25 559 GLY A C 1
ATOM 4568 O O . GLY A 1 559 ? 17.743 9.757 -33.943 1.00 93.25 559 GLY A O 1
ATOM 4569 N N . SER A 1 560 ? 19.643 10.147 -35.065 1.00 92.25 560 SER A N 1
ATOM 4570 C CA . SER A 1 560 ? 20.521 9.792 -33.952 1.00 92.25 560 SER A CA 1
ATOM 4571 C C . SER A 1 560 ? 20.502 10.846 -32.846 1.00 92.25 560 SER A C 1
ATOM 4573 O O . SER A 1 560 ? 20.359 10.489 -31.675 1.00 92.25 560 SER A O 1
ATOM 4575 N N . ALA A 1 561 ? 20.547 12.133 -33.204 1.00 95.19 561 ALA A N 1
ATOM 4576 C CA . ALA A 1 561 ? 20.365 13.229 -32.258 1.00 95.19 561 ALA A CA 1
ATOM 4577 C C . ALA A 1 561 ? 18.995 13.128 -31.569 1.00 95.19 561 ALA A C 1
ATOM 4579 O O . ALA A 1 561 ? 18.935 13.062 -30.344 1.00 95.19 561 ALA A O 1
ATOM 4580 N N . ALA A 1 562 ? 17.910 12.976 -32.338 1.00 94.81 562 ALA A N 1
ATOM 4581 C CA . ALA A 1 562 ? 16.556 12.791 -31.813 1.00 94.81 562 ALA A CA 1
ATOM 4582 C C . ALA A 1 562 ? 16.478 11.645 -30.790 1.00 94.81 562 ALA A C 1
ATOM 4584 O O . ALA A 1 562 ? 15.896 11.813 -29.719 1.00 94.81 562 ALA A O 1
ATOM 4585 N N . ARG A 1 563 ? 17.136 10.507 -31.049 1.00 91.44 563 ARG A N 1
ATOM 4586 C CA . ARG A 1 563 ? 17.213 9.409 -30.075 1.00 91.44 563 ARG A CA 1
ATOM 4587 C C . ARG A 1 563 ? 17.900 9.806 -28.775 1.00 91.44 563 ARG A C 1
ATOM 4589 O O . ARG A 1 563 ? 17.432 9.407 -27.715 1.00 91.44 563 ARG A O 1
ATOM 4596 N N . GLY A 1 564 ? 19.017 10.528 -28.848 1.00 90.38 564 GLY A N 1
ATOM 4597 C CA . GLY A 1 564 ? 19.739 10.977 -27.656 1.00 90.38 564 GLY A CA 1
ATOM 4598 C C . GLY A 1 564 ? 18.868 11.877 -26.777 1.00 90.38 564 GLY A C 1
ATOM 4599 O O . GLY A 1 564 ? 18.740 11.644 -25.573 1.00 90.38 564 GLY A O 1
ATOM 4600 N N . ILE A 1 565 ? 18.163 12.828 -27.403 1.00 92.56 565 ILE A N 1
ATOM 4601 C CA . ILE A 1 565 ? 17.158 13.673 -26.737 1.00 92.56 565 ILE A CA 1
ATOM 4602 C C . ILE A 1 565 ? 16.066 12.807 -26.096 1.00 92.56 565 ILE A C 1
ATOM 4604 O O . ILE A 1 565 ? 15.771 12.955 -24.910 1.00 92.56 565 ILE A O 1
ATOM 4608 N N . ALA A 1 566 ? 15.491 11.871 -26.854 1.00 91.75 566 ALA A N 1
ATOM 4609 C CA . ALA A 1 566 ? 14.430 10.988 -26.378 1.00 91.75 566 ALA A CA 1
ATOM 4610 C C . ALA A 1 566 ? 14.865 10.142 -25.173 1.00 91.75 566 ALA A C 1
ATOM 4612 O O . ALA A 1 566 ? 14.132 10.019 -24.192 1.00 91.75 566 ALA A O 1
ATOM 4613 N N . HIS A 1 567 ? 16.076 9.586 -25.224 1.00 87.19 567 HIS A N 1
ATOM 4614 C CA . HIS A 1 567 ? 16.634 8.759 -24.160 1.00 87.19 567 HIS A CA 1
ATOM 4615 C C . HIS A 1 567 ? 16.803 9.530 -22.858 1.00 87.19 567 HIS A C 1
ATOM 4617 O O . HIS A 1 567 ? 16.401 9.049 -21.796 1.00 87.19 567 HIS A O 1
ATOM 4623 N N . SER A 1 568 ? 17.327 10.748 -22.968 1.00 88.94 568 SER A N 1
ATOM 4624 C CA . SER A 1 568 ? 17.471 11.663 -21.848 1.00 88.94 568 SER A CA 1
ATOM 4625 C C . SER A 1 568 ? 16.122 12.021 -21.225 1.00 88.94 568 SER A C 1
ATOM 4627 O O . SER A 1 568 ? 15.932 11.845 -20.025 1.00 88.94 568 SER A O 1
ATOM 4629 N N . LEU A 1 569 ? 15.162 12.469 -22.043 1.00 88.94 569 LEU A N 1
ATOM 4630 C CA . LEU A 1 569 ? 13.842 12.904 -21.580 1.00 88.94 569 LEU A CA 1
ATOM 4631 C C . LEU A 1 569 ? 13.017 11.772 -20.961 1.00 88.94 569 LEU A C 1
ATOM 4633 O O . LEU A 1 569 ? 12.184 12.038 -20.100 1.00 88.94 569 LEU A O 1
ATOM 4637 N N . TYR A 1 570 ? 13.202 10.532 -21.405 1.00 85.31 570 TYR A N 1
ATOM 4638 C CA . TYR A 1 570 ? 12.406 9.408 -20.930 1.00 85.31 570 TYR A CA 1
ATOM 4639 C C . TYR A 1 570 ? 12.864 8.901 -19.557 1.00 85.31 570 TYR A C 1
ATOM 4641 O O . TYR A 1 570 ? 12.052 8.814 -18.640 1.00 85.31 570 TYR A O 1
ATOM 4649 N N . ASN A 1 571 ? 14.151 8.570 -19.394 1.00 76.81 571 ASN A N 1
ATOM 4650 C CA . ASN A 1 571 ? 14.618 7.825 -18.217 1.00 76.81 571 ASN A CA 1
ATOM 4651 C C . ASN A 1 571 ? 14.474 8.612 -16.907 1.00 76.81 571 ASN A C 1
ATOM 4653 O O . ASN A 1 571 ? 13.946 8.088 -15.928 1.00 76.81 571 ASN A O 1
ATOM 4657 N N . THR A 1 572 ? 14.923 9.867 -16.884 1.00 82.00 572 THR A N 1
ATOM 4658 C CA . THR A 1 572 ? 14.929 10.698 -15.670 1.00 82.00 572 THR A CA 1
ATOM 4659 C C . THR A 1 572 ? 13.533 11.196 -15.315 1.00 82.00 572 THR A C 1
ATOM 4661 O O . THR A 1 572 ? 13.108 11.087 -14.164 1.00 82.00 572 THR A O 1
ATOM 4664 N N . ASN A 1 573 ? 12.778 11.680 -16.303 1.00 85.81 573 ASN A N 1
ATOM 4665 C CA . ASN A 1 573 ? 11.464 12.274 -16.051 1.00 85.81 573 ASN A CA 1
ATOM 4666 C C . ASN A 1 573 ? 10.407 11.228 -15.715 1.00 85.81 573 ASN A C 1
ATOM 4668 O O . ASN A 1 573 ? 9.527 11.507 -14.906 1.00 85.81 573 ASN A O 1
ATOM 4672 N N . PHE A 1 574 ? 10.499 10.022 -16.284 1.00 82.88 574 PHE A N 1
ATOM 4673 C CA . PHE A 1 574 ? 9.613 8.921 -15.918 1.00 82.88 574 PHE A CA 1
ATOM 4674 C C . PHE A 1 574 ? 9.782 8.548 -14.440 1.00 82.88 574 PHE A C 1
ATOM 4676 O O . PHE A 1 574 ? 8.793 8.428 -13.716 1.00 82.88 574 PHE A O 1
ATOM 4683 N N . GLU A 1 575 ? 11.026 8.372 -13.981 1.00 80.25 575 GLU A N 1
ATOM 4684 C CA . GLU A 1 575 ? 11.306 8.020 -12.586 1.00 80.25 575 GLU A CA 1
ATOM 4685 C C . GLU A 1 575 ? 10.885 9.139 -11.639 1.00 80.25 575 GLU A C 1
ATOM 4687 O O . GLU A 1 575 ? 10.174 8.878 -10.669 1.00 80.25 575 GLU A O 1
ATOM 4692 N N . ALA A 1 576 ? 11.226 10.387 -11.962 1.00 83.81 576 ALA A N 1
ATOM 4693 C CA . ALA A 1 576 ? 10.797 11.545 -11.188 1.00 83.81 576 ALA A CA 1
ATOM 4694 C C . ALA A 1 576 ? 9.264 11.662 -11.138 1.00 83.81 576 ALA A C 1
ATOM 4696 O O . ALA A 1 576 ? 8.691 11.966 -10.087 1.00 83.81 576 ALA A O 1
ATOM 4697 N N . TRP A 1 577 ? 8.572 11.389 -12.249 1.00 85.19 577 TRP A N 1
ATOM 4698 C CA . TRP A 1 577 ? 7.113 11.385 -12.286 1.00 85.19 577 TRP A CA 1
ATOM 4699 C C . TRP A 1 577 ? 6.540 10.289 -11.379 1.00 85.19 577 TRP A C 1
ATOM 4701 O O . TRP A 1 577 ? 5.650 10.567 -10.573 1.00 85.19 577 TRP A O 1
ATOM 4711 N N . LEU A 1 578 ? 7.080 9.067 -11.465 1.00 79.25 578 LEU A N 1
ATOM 4712 C CA . LEU A 1 578 ? 6.630 7.909 -10.689 1.00 79.25 578 LEU A CA 1
ATOM 4713 C C . LEU A 1 578 ? 6.839 8.116 -9.188 1.00 79.25 578 LEU A C 1
ATOM 4715 O O . LEU A 1 578 ? 5.935 7.836 -8.407 1.00 79.25 578 LEU A O 1
ATOM 4719 N N . VAL A 1 579 ? 8.002 8.632 -8.790 1.00 80.94 579 VAL A N 1
ATOM 4720 C CA . VAL A 1 579 ? 8.327 8.935 -7.390 1.00 80.94 579 VAL A CA 1
ATOM 4721 C C . VAL A 1 579 ? 7.344 9.962 -6.830 1.00 80.94 579 VAL A C 1
ATOM 4723 O O . VAL A 1 579 ? 6.772 9.742 -5.765 1.00 80.94 579 VAL A O 1
ATOM 4726 N N . GLN A 1 580 ? 7.064 11.044 -7.563 1.00 75.94 580 GLN A N 1
ATOM 4727 C CA . GLN A 1 580 ? 6.105 12.055 -7.111 1.00 75.94 580 GLN A CA 1
ATOM 4728 C C . GLN A 1 580 ? 4.673 11.517 -7.051 1.00 75.94 580 GLN A C 1
ATOM 4730 O O . GLN A 1 580 ? 3.948 11.792 -6.097 1.00 75.94 580 GLN A O 1
ATOM 4735 N N . ALA A 1 581 ? 4.253 10.738 -8.050 1.00 72.69 581 ALA A N 1
ATOM 4736 C CA . ALA A 1 581 ? 2.944 10.093 -8.048 1.00 72.69 581 ALA A CA 1
ATOM 4737 C C . ALA A 1 581 ? 2.796 9.126 -6.860 1.00 72.69 581 ALA A C 1
ATOM 4739 O O . ALA A 1 581 ? 1.733 9.070 -6.241 1.00 72.69 581 ALA A O 1
ATOM 4740 N N . HIS A 1 582 ? 3.877 8.425 -6.503 1.00 71.62 582 HIS A N 1
ATOM 4741 C CA . HIS A 1 582 ? 3.946 7.554 -5.334 1.00 71.62 582 HIS A CA 1
ATOM 4742 C C . HIS A 1 582 ? 3.864 8.343 -4.026 1.00 71.62 582 HIS A C 1
ATOM 4744 O O . HIS A 1 582 ? 3.065 7.997 -3.161 1.00 71.62 582 HIS A O 1
ATOM 4750 N N . HIS A 1 583 ? 4.601 9.444 -3.885 1.00 68.06 583 HIS A N 1
ATOM 4751 C CA . HIS A 1 583 ? 4.505 10.300 -2.697 1.00 68.06 583 HIS A CA 1
ATOM 4752 C C . HIS A 1 583 ? 3.112 10.916 -2.537 1.00 68.06 583 HIS A C 1
ATOM 4754 O O . HIS A 1 583 ? 2.527 10.843 -1.459 1.00 68.06 583 HIS A O 1
ATOM 4760 N N . ASN A 1 584 ? 2.524 11.418 -3.624 1.00 62.66 584 ASN A N 1
ATOM 4761 C CA . ASN A 1 584 ? 1.161 11.958 -3.626 1.00 62.66 584 ASN A CA 1
ATOM 4762 C C . ASN A 1 584 ? 0.092 10.892 -3.321 1.00 62.66 584 ASN A C 1
ATOM 4764 O O . ASN A 1 584 ? -1.042 11.235 -2.995 1.00 62.66 584 ASN A O 1
ATOM 4768 N N . SER A 1 585 ? 0.432 9.606 -3.449 1.00 55.78 585 SER A N 1
ATOM 4769 C CA . SER A 1 585 ? -0.466 8.489 -3.151 1.00 55.78 585 SER A CA 1
ATOM 4770 C C . SER A 1 585 ? -0.529 8.104 -1.672 1.00 55.78 585 SER A C 1
ATOM 4772 O O . SER A 1 585 ? -1.387 7.300 -1.318 1.00 55.78 585 SER A O 1
ATOM 4774 N N . GLY A 1 586 ? 0.372 8.630 -0.833 1.00 47.91 586 GLY A N 1
ATOM 4775 C CA . GLY A 1 586 ? 0.483 8.250 0.581 1.00 47.91 586 GLY A CA 1
ATOM 4776 C C . GLY A 1 586 ? 0.995 6.822 0.821 1.00 47.91 586 GLY A C 1
ATOM 4777 O O . GLY A 1 586 ? 0.949 6.341 1.947 1.00 47.91 586 GLY A O 1
ATOM 4778 N N . SER A 1 587 ? 1.476 6.127 -0.216 1.00 50.88 587 SER A N 1
ATOM 4779 C CA . SER A 1 587 ? 1.935 4.734 -0.120 1.00 50.88 587 SER A CA 1
ATOM 4780 C C . SER A 1 587 ? 3.315 4.624 0.546 1.00 50.88 587 SER A C 1
ATOM 4782 O O . SER A 1 587 ? 4.186 5.472 0.343 1.00 50.88 587 SER A O 1
ATOM 4784 N N . SER A 1 588 ? 3.558 3.533 1.282 1.00 50.81 588 SER A N 1
ATOM 4785 C CA . SER A 1 588 ? 4.826 3.290 1.989 1.00 50.81 588 SER A CA 1
ATOM 4786 C C . SER A 1 588 ? 6.045 3.300 1.052 1.00 50.81 588 SER A C 1
ATOM 4788 O O . SER A 1 588 ? 5.976 2.875 -0.105 1.00 50.81 588 SER A O 1
ATOM 4790 N N . THR A 1 589 ? 7.199 3.755 1.544 1.00 58.66 589 THR A N 1
ATOM 4791 C CA . THR A 1 589 ? 8.452 3.833 0.764 1.00 58.66 589 THR A CA 1
ATOM 4792 C C . THR A 1 589 ? 8.980 2.460 0.331 1.00 58.66 589 THR A C 1
ATOM 4794 O O . THR A 1 589 ? 9.660 2.345 -0.692 1.00 58.66 589 THR A O 1
ATOM 4797 N N . ASP A 1 590 ? 8.627 1.397 1.054 1.00 56.62 590 ASP A N 1
ATOM 4798 C CA . ASP A 1 590 ? 9.031 0.029 0.723 1.00 56.62 590 ASP A CA 1
ATOM 4799 C C . ASP A 1 590 ? 8.312 -0.521 -0.513 1.00 56.62 590 ASP A C 1
ATOM 4801 O O . ASP A 1 590 ? 8.914 -1.258 -1.301 1.00 56.62 590 ASP A O 1
ATOM 4805 N N . SER A 1 591 ? 7.068 -0.101 -0.757 1.00 60.69 591 SER A N 1
ATOM 4806 C CA . SER A 1 591 ? 6.342 -0.479 -1.973 1.00 60.69 591 SER A CA 1
ATOM 4807 C C . SER A 1 591 ? 6.966 0.137 -3.236 1.00 60.69 591 SER A C 1
ATOM 4809 O O . SER A 1 591 ? 7.085 -0.548 -4.251 1.00 60.69 591 SER A O 1
ATOM 4811 N N . LEU A 1 592 ? 7.497 1.366 -3.164 1.00 68.94 592 LEU A N 1
ATOM 4812 C CA . LEU A 1 592 ? 8.217 2.007 -4.275 1.00 68.94 592 LEU A CA 1
ATOM 4813 C C . LEU A 1 592 ? 9.496 1.248 -4.648 1.00 68.94 592 LEU A C 1
ATOM 4815 O O . LEU A 1 592 ? 9.739 0.974 -5.825 1.00 68.94 592 LEU A O 1
ATOM 4819 N N . LYS A 1 593 ? 10.294 0.856 -3.644 1.00 70.31 593 LYS A N 1
ATOM 4820 C CA . LYS A 1 593 ? 11.515 0.060 -3.856 1.00 70.31 593 LYS A CA 1
ATOM 4821 C C . LYS A 1 593 ? 11.197 -1.273 -4.532 1.00 70.31 593 LYS A C 1
ATOM 4823 O O . LYS A 1 593 ? 11.915 -1.681 -5.444 1.00 70.31 593 LYS A O 1
ATOM 4828 N N . GLN A 1 594 ? 10.120 -1.942 -4.117 1.00 68.56 594 GLN A N 1
ATOM 4829 C CA . GLN A 1 594 ? 9.685 -3.194 -4.737 1.00 68.56 594 GLN A CA 1
ATOM 4830 C C . GLN A 1 594 ? 9.176 -2.996 -6.169 1.00 68.56 594 GLN A C 1
ATOM 4832 O O . GLN A 1 594 ? 9.536 -3.788 -7.037 1.00 68.56 594 GLN A O 1
ATOM 4837 N N . ILE A 1 595 ? 8.397 -1.944 -6.443 1.00 70.06 595 ILE A N 1
ATOM 4838 C CA . ILE A 1 595 ? 7.913 -1.619 -7.796 1.00 70.06 595 ILE A CA 1
ATOM 4839 C C . ILE A 1 595 ? 9.094 -1.381 -8.743 1.00 70.06 595 ILE A C 1
ATOM 4841 O O . ILE A 1 595 ? 9.140 -1.967 -9.826 1.00 70.06 595 ILE A O 1
ATOM 4845 N N . LEU A 1 596 ? 10.074 -0.576 -8.323 1.00 71.88 596 LEU A N 1
ATOM 4846 C CA . LEU A 1 596 ? 11.275 -0.307 -9.114 1.00 71.88 596 LEU A CA 1
ATOM 4847 C C . LEU A 1 596 ? 12.098 -1.583 -9.329 1.00 71.88 596 LEU A C 1
ATOM 4849 O O . LEU A 1 596 ? 12.433 -1.898 -10.469 1.00 71.88 596 LEU A O 1
ATOM 4853 N N . ALA A 1 597 ? 12.351 -2.372 -8.282 1.00 71.56 597 ALA A N 1
ATOM 4854 C CA . ALA A 1 597 ? 13.109 -3.619 -8.398 1.00 71.56 597 ALA A CA 1
ATOM 4855 C C . ALA A 1 597 ? 12.420 -4.655 -9.304 1.00 71.56 597 ALA A C 1
ATOM 4857 O O . ALA A 1 597 ? 13.064 -5.264 -10.158 1.00 71.56 597 ALA A O 1
ATOM 4858 N N . ASN A 1 598 ? 11.105 -4.836 -9.156 1.00 71.81 598 ASN A N 1
ATOM 4859 C CA . ASN A 1 598 ? 10.332 -5.755 -9.989 1.00 71.81 598 ASN A CA 1
ATOM 4860 C C . ASN A 1 598 ? 10.264 -5.269 -11.443 1.00 71.81 598 ASN A C 1
ATOM 4862 O O . ASN A 1 598 ? 10.245 -6.096 -12.353 1.00 71.81 598 ASN A O 1
ATOM 4866 N N . SER A 1 599 ? 10.295 -3.951 -11.680 1.00 74.19 599 SER A N 1
ATOM 4867 C CA . SER A 1 599 ? 10.338 -3.412 -13.039 1.00 74.19 599 SER A CA 1
ATOM 4868 C C . SER A 1 599 ? 11.579 -3.893 -13.798 1.00 74.19 599 SER A C 1
ATOM 4870 O O . SER A 1 599 ? 11.434 -4.362 -14.917 1.00 74.19 599 SER A O 1
ATOM 4872 N N . PHE A 1 600 ? 12.771 -3.920 -13.190 1.00 74.94 600 PHE A N 1
ATOM 4873 C CA . PHE A 1 600 ? 13.990 -4.409 -13.856 1.00 74.94 600 PHE A CA 1
ATOM 4874 C C . PHE A 1 600 ? 13.924 -5.888 -14.260 1.00 74.94 600 PHE A C 1
ATOM 4876 O O . PHE A 1 600 ? 14.420 -6.259 -15.327 1.00 74.94 600 PHE A O 1
ATOM 4883 N N . VAL A 1 601 ? 13.272 -6.726 -13.449 1.00 76.75 601 VAL A N 1
ATOM 4884 C CA . VAL A 1 601 ? 13.047 -8.143 -13.780 1.00 76.75 601 VAL A CA 1
ATOM 4885 C C . VAL A 1 601 ? 12.126 -8.260 -14.991 1.00 76.75 601 VAL A C 1
ATOM 4887 O O . VAL A 1 601 ? 12.479 -8.919 -15.967 1.00 76.75 601 VAL A O 1
ATOM 4890 N N . VAL A 1 602 ? 10.983 -7.565 -14.965 1.00 79.31 602 VAL A N 1
ATOM 4891 C CA . VAL A 1 602 ? 10.027 -7.548 -16.084 1.00 79.31 602 VAL A CA 1
ATOM 4892 C C . VAL A 1 602 ? 10.694 -7.031 -17.358 1.00 79.31 602 VAL A C 1
ATOM 4894 O O . VAL A 1 602 ? 10.541 -7.635 -18.412 1.00 79.31 602 VAL A O 1
ATOM 4897 N N . LEU A 1 603 ? 11.491 -5.965 -17.263 1.00 77.44 603 LEU A N 1
ATOM 4898 C CA . LEU A 1 603 ? 12.210 -5.391 -18.402 1.00 77.44 603 LEU A CA 1
ATOM 4899 C C . LEU A 1 603 ? 13.205 -6.381 -19.024 1.00 77.44 603 LEU A C 1
ATOM 4901 O O . LEU A 1 603 ? 13.347 -6.406 -20.242 1.00 77.44 603 LEU A O 1
ATOM 4905 N N . SER A 1 604 ? 13.865 -7.209 -18.212 1.00 79.88 604 SER A N 1
ATOM 4906 C CA . SER A 1 604 ? 14.828 -8.205 -18.703 1.00 79.88 604 SER A CA 1
ATOM 4907 C C . SER A 1 604 ? 14.132 -9.387 -19.381 1.00 79.88 604 SER A C 1
ATOM 4909 O O . SER A 1 604 ? 14.563 -9.822 -20.443 1.00 79.88 604 SER A O 1
ATOM 4911 N N . VAL A 1 605 ? 13.010 -9.858 -18.824 1.00 85.44 605 VAL A N 1
ATOM 4912 C CA . VAL A 1 605 ? 12.159 -10.884 -19.460 1.00 85.44 605 VAL A CA 1
ATOM 4913 C C . VAL A 1 605 ? 11.630 -10.391 -20.805 1.00 85.44 605 VAL A C 1
ATOM 4915 O O . VAL A 1 605 ? 11.649 -11.105 -21.803 1.00 85.44 605 VAL A O 1
ATOM 4918 N N . VAL A 1 606 ? 11.195 -9.137 -20.838 1.00 84.50 606 VAL A N 1
ATOM 4919 C CA . VAL A 1 606 ? 10.677 -8.497 -22.040 1.00 84.50 606 VAL A CA 1
ATOM 4920 C C . VAL A 1 606 ? 11.760 -8.331 -23.113 1.00 84.50 606 VAL A C 1
ATOM 4922 O O . VAL A 1 606 ? 11.479 -8.569 -24.283 1.00 84.50 606 VAL A O 1
ATOM 4925 N N . ALA A 1 607 ? 12.996 -7.990 -22.737 1.00 83.88 607 ALA A N 1
ATOM 4926 C CA . ALA A 1 607 ? 14.115 -7.902 -23.678 1.00 83.88 607 ALA A CA 1
ATOM 4927 C C . ALA A 1 607 ? 14.416 -9.245 -24.370 1.00 83.88 607 ALA A C 1
ATOM 4929 O O . ALA A 1 607 ? 14.720 -9.253 -25.561 1.00 83.88 607 ALA A O 1
ATOM 4930 N N . ILE A 1 608 ? 14.270 -10.367 -23.653 1.00 87.81 608 ILE A N 1
ATOM 4931 C CA . ILE A 1 608 ? 14.414 -11.719 -24.218 1.00 87.81 608 ILE A CA 1
ATOM 4932 C C . ILE A 1 608 ? 13.325 -11.968 -25.264 1.00 87.81 608 ILE A C 1
ATOM 4934 O O . ILE A 1 608 ? 13.633 -12.337 -26.389 1.00 87.81 608 ILE A O 1
ATOM 4938 N N . ALA A 1 609 ? 12.056 -11.723 -24.922 1.00 88.50 609 ALA A N 1
ATOM 4939 C CA . ALA A 1 609 ? 10.951 -11.909 -25.863 1.00 88.50 609 ALA A CA 1
ATOM 4940 C C . ALA A 1 609 ? 11.120 -11.035 -27.118 1.00 88.50 609 ALA A C 1
ATOM 4942 O O . ALA A 1 609 ? 10.941 -11.507 -28.236 1.00 88.50 609 ALA A O 1
ATOM 4943 N N . VAL A 1 610 ? 11.523 -9.775 -26.933 1.00 88.81 610 VAL A N 1
ATOM 4944 C CA . VAL A 1 610 ? 11.773 -8.832 -28.026 1.00 88.81 610 VAL A CA 1
ATOM 4945 C C . VAL A 1 610 ? 12.878 -9.289 -28.966 1.00 88.81 610 VAL A C 1
ATOM 4947 O O . VAL A 1 610 ? 12.743 -9.066 -30.161 1.00 88.81 610 VAL A O 1
ATOM 4950 N N . GLY A 1 611 ? 13.944 -9.917 -28.468 1.00 88.94 611 GLY A N 1
ATOM 4951 C CA . GLY A 1 611 ? 15.008 -10.408 -29.343 1.00 88.94 611 GLY A CA 1
ATOM 4952 C C . GLY A 1 611 ? 14.532 -11.515 -30.292 1.00 88.94 611 GLY A C 1
ATOM 4953 O O . GLY A 1 611 ? 14.947 -11.545 -31.445 1.00 88.94 611 GLY A O 1
ATOM 4954 N N . PHE A 1 612 ? 13.591 -12.366 -29.868 1.00 90.75 612 PHE A N 1
ATOM 4955 C CA . PHE A 1 612 ? 12.933 -13.315 -30.777 1.00 90.75 612 PHE A CA 1
ATOM 4956 C C . PHE A 1 612 ? 11.994 -12.621 -31.769 1.00 90.75 612 PHE A C 1
ATOM 4958 O O . PHE A 1 612 ? 11.962 -12.987 -32.940 1.00 90.75 612 PHE A O 1
ATOM 4965 N N . VAL A 1 613 ? 11.237 -11.611 -31.320 1.00 90.62 613 VAL A N 1
ATOM 4966 C CA . VAL A 1 613 ? 10.358 -10.836 -32.212 1.00 90.62 613 VAL A CA 1
ATOM 4967 C C . VAL A 1 613 ? 11.170 -10.074 -33.260 1.00 90.62 613 VAL A C 1
ATOM 4969 O O . VAL A 1 613 ? 10.760 -10.032 -34.417 1.00 90.62 613 VAL A O 1
ATOM 4972 N N . SER A 1 614 ? 12.312 -9.490 -32.881 1.00 89.31 614 SER A N 1
ATOM 4973 C CA . SER A 1 614 ? 13.175 -8.778 -33.822 1.00 89.31 614 SER A CA 1
ATOM 4974 C C . SER A 1 614 ? 13.749 -9.730 -34.862 1.00 89.31 614 SER A C 1
ATOM 4976 O O . SER A 1 614 ? 13.653 -9.414 -36.042 1.00 89.31 614 SER A O 1
ATOM 4978 N N . GLU A 1 615 ? 14.229 -10.907 -34.454 1.00 92.31 615 GLU A N 1
ATOM 4979 C CA . GLU A 1 615 ? 14.692 -11.953 -35.372 1.00 92.31 615 GLU A CA 1
ATOM 4980 C C . GLU A 1 615 ? 13.614 -12.329 -36.392 1.00 92.31 615 GLU A C 1
ATOM 4982 O O . GLU A 1 615 ? 13.779 -12.122 -37.591 1.00 92.31 615 GLU A O 1
ATOM 4987 N N . TYR A 1 616 ? 12.450 -12.751 -35.896 1.00 91.44 616 TYR A N 1
ATOM 4988 C CA . TYR A 1 616 ? 11.334 -13.170 -36.736 1.00 91.44 616 TYR A CA 1
ATOM 4989 C C . TYR A 1 616 ? 10.868 -12.065 -37.694 1.00 91.44 616 TYR A C 1
ATOM 4991 O O . TYR A 1 616 ? 10.485 -12.330 -38.831 1.00 91.44 616 TYR A O 1
ATOM 4999 N N . SER A 1 617 ? 10.901 -10.803 -37.253 1.00 90.19 617 SER A N 1
ATOM 5000 C CA . SER A 1 617 ? 10.531 -9.675 -38.109 1.00 90.19 617 SER A CA 1
ATOM 5001 C C . SER A 1 617 ? 11.542 -9.413 -39.228 1.00 90.19 617 SER A C 1
ATOM 5003 O O . SER A 1 617 ? 11.130 -9.048 -40.329 1.00 90.19 617 SER A O 1
ATOM 5005 N N . VAL A 1 618 ? 12.838 -9.621 -38.972 1.00 90.56 618 VAL A N 1
ATOM 5006 C CA . VAL A 1 618 ? 13.891 -9.447 -39.979 1.00 90.56 618 VAL A CA 1
ATOM 5007 C C . VAL A 1 618 ? 13.828 -10.559 -41.019 1.00 90.56 618 VAL A C 1
ATOM 5009 O O . VAL A 1 618 ? 13.914 -10.254 -42.208 1.00 90.56 618 VAL A O 1
ATOM 5012 N N . ASP A 1 619 ? 13.580 -11.800 -40.600 1.00 88.50 619 ASP A N 1
ATOM 5013 C CA . ASP A 1 619 ? 13.432 -12.942 -41.512 1.00 88.50 619 ASP A CA 1
ATOM 5014 C C . ASP A 1 619 ? 12.289 -12.747 -42.521 1.00 88.50 619 ASP A C 1
ATOM 5016 O O . ASP A 1 619 ? 12.379 -13.180 -43.669 1.00 88.50 619 ASP A O 1
ATOM 5020 N N . LEU A 1 620 ? 11.207 -12.078 -42.107 1.00 88.62 620 LEU A N 1
ATOM 5021 C CA . LEU A 1 620 ? 10.030 -11.854 -42.950 1.00 88.62 620 LEU A CA 1
ATOM 5022 C C . LEU A 1 620 ? 10.100 -10.578 -43.798 1.00 88.62 620 LEU A C 1
ATOM 5024 O O . LEU A 1 620 ? 9.635 -10.572 -44.937 1.00 88.62 620 LEU A O 1
ATOM 5028 N N . PHE A 1 621 ? 10.610 -9.483 -43.229 1.00 88.62 621 PHE A N 1
ATOM 5029 C CA . PHE A 1 621 ? 10.436 -8.132 -43.780 1.00 88.62 621 PHE A CA 1
ATOM 5030 C C . PHE A 1 621 ? 11.751 -7.337 -43.894 1.00 88.62 621 PHE A C 1
ATOM 5032 O O . PHE A 1 621 ? 11.737 -6.176 -44.306 1.00 88.62 621 PHE A O 1
ATOM 5039 N N . GLY A 1 622 ? 12.894 -7.944 -43.561 1.00 88.56 622 GLY A N 1
ATOM 5040 C CA . GLY A 1 622 ? 14.223 -7.335 -43.644 1.00 88.56 622 GLY A CA 1
ATOM 5041 C C . GLY A 1 622 ? 14.602 -6.457 -42.444 1.00 88.56 622 GLY A C 1
ATOM 5042 O O . GLY A 1 622 ? 13.842 -6.272 -41.493 1.00 88.56 622 GLY A O 1
ATOM 5043 N N . TYR A 1 623 ? 15.808 -5.879 -42.489 1.00 88.00 623 TYR A N 1
ATOM 5044 C CA . TYR A 1 623 ? 16.433 -5.181 -41.350 1.00 88.00 623 TYR A CA 1
ATOM 5045 C C . TYR A 1 623 ? 15.679 -3.946 -40.829 1.00 88.00 623 TYR A C 1
ATOM 5047 O O . TYR A 1 623 ? 15.944 -3.503 -39.713 1.00 88.00 623 TYR A O 1
ATOM 5055 N N . VAL A 1 624 ? 14.749 -3.388 -41.607 1.00 89.75 624 VAL A N 1
ATOM 5056 C CA . VAL A 1 624 ? 13.956 -2.204 -41.231 1.00 89.75 624 VAL A CA 1
ATOM 5057 C C . VAL A 1 624 ? 12.788 -2.565 -40.299 1.00 89.75 624 VAL A C 1
ATOM 5059 O O . VAL A 1 624 ? 12.399 -1.772 -39.442 1.00 89.75 624 VAL A O 1
ATOM 5062 N N . ALA A 1 625 ? 12.279 -3.795 -40.378 1.00 90.56 625 ALA A N 1
ATOM 5063 C CA . ALA A 1 625 ? 11.042 -4.203 -39.715 1.00 90.56 625 ALA A CA 1
ATOM 5064 C C . ALA A 1 625 ? 11.015 -4.045 -38.178 1.00 90.56 625 ALA A C 1
ATOM 5066 O O . ALA A 1 625 ? 10.006 -3.555 -37.657 1.00 90.56 625 ALA A O 1
ATOM 5067 N N . PRO A 1 626 ? 12.089 -4.355 -37.415 1.00 91.00 626 PRO A N 1
ATOM 5068 C CA . PRO A 1 626 ? 12.108 -4.109 -35.971 1.00 91.00 626 PRO A CA 1
ATOM 5069 C C . PRO A 1 626 ? 11.887 -2.634 -35.599 1.00 91.00 626 PRO A C 1
ATOM 5071 O O . PRO A 1 626 ? 11.323 -2.333 -34.543 1.00 91.00 626 PRO A O 1
ATOM 5074 N N . PHE A 1 627 ? 12.327 -1.707 -36.456 1.00 92.00 627 PHE A N 1
ATOM 5075 C CA . PHE A 1 627 ? 12.204 -0.265 -36.240 1.00 92.00 627 PHE A CA 1
ATOM 5076 C C . PHE A 1 627 ? 10.778 0.223 -36.505 1.00 92.00 627 PHE A C 1
ATOM 5078 O O . PHE A 1 627 ? 10.258 1.022 -35.726 1.00 92.00 627 PHE A O 1
ATOM 5085 N N . ASP A 1 628 ? 10.109 -0.316 -37.524 1.00 91.62 628 ASP A N 1
ATOM 5086 C CA . ASP A 1 628 ? 8.705 -0.007 -37.809 1.00 91.62 628 ASP A CA 1
ATOM 5087 C C . ASP A 1 628 ? 7.766 -0.551 -36.719 1.00 91.62 628 ASP A C 1
ATOM 5089 O O . ASP A 1 628 ? 6.855 0.146 -36.262 1.00 91.62 628 ASP A O 1
ATOM 5093 N N . ILE A 1 629 ? 8.038 -1.754 -36.198 1.00 91.75 629 ILE A N 1
ATOM 5094 C CA . ILE A 1 629 ? 7.319 -2.295 -35.031 1.00 91.75 629 ILE A CA 1
ATOM 5095 C C . ILE A 1 629 ? 7.520 -1.383 -33.809 1.00 91.75 629 ILE A C 1
ATOM 5097 O O . ILE A 1 629 ? 6.573 -1.119 -33.056 1.00 91.75 629 ILE A O 1
ATOM 5101 N N . ALA A 1 630 ? 8.732 -0.848 -33.620 1.00 91.38 630 ALA A N 1
ATOM 5102 C CA . ALA A 1 630 ? 9.013 0.087 -32.536 1.00 91.38 630 ALA A CA 1
ATOM 5103 C C . ALA A 1 630 ? 8.194 1.387 -32.658 1.00 91.38 630 ALA A C 1
ATOM 5105 O O . ALA A 1 630 ? 7.725 1.887 -31.634 1.00 91.38 630 ALA A O 1
ATOM 5106 N N . ILE A 1 631 ? 7.936 1.899 -33.871 1.00 93.38 631 ILE A N 1
ATOM 5107 C CA . ILE A 1 631 ? 7.059 3.069 -34.090 1.00 93.38 631 ILE A CA 1
ATOM 5108 C C . ILE A 1 631 ? 5.658 2.812 -33.525 1.00 93.38 631 ILE A C 1
ATOM 5110 O O . ILE A 1 631 ? 5.139 3.647 -32.780 1.00 93.38 631 ILE A O 1
ATOM 5114 N N . GLY A 1 632 ? 5.066 1.649 -33.817 1.00 91.88 632 GLY A N 1
ATOM 5115 C CA . GLY A 1 632 ? 3.753 1.270 -33.285 1.00 91.88 632 GLY A CA 1
ATOM 5116 C C . GLY A 1 632 ? 3.733 1.224 -31.754 1.00 91.88 632 GLY A C 1
ATOM 5117 O O . GLY A 1 632 ? 2.821 1.754 -31.116 1.00 91.88 632 GLY A O 1
ATOM 5118 N N . ILE A 1 633 ? 4.787 0.674 -31.146 1.00 90.88 633 ILE A N 1
ATOM 5119 C CA . ILE A 1 633 ? 4.945 0.626 -29.686 1.00 90.88 633 ILE A CA 1
ATOM 5120 C C . ILE A 1 633 ? 5.050 2.032 -29.081 1.00 90.88 633 ILE A C 1
ATOM 5122 O O . ILE A 1 633 ? 4.392 2.318 -28.076 1.00 90.88 633 ILE A O 1
ATOM 5126 N N . TYR A 1 634 ? 5.822 2.936 -29.688 1.00 92.38 634 TYR A N 1
ATOM 5127 C CA . TYR A 1 634 ? 5.920 4.318 -29.216 1.00 92.38 634 TYR A CA 1
ATOM 5128 C C . TYR A 1 634 ? 4.623 5.108 -29.426 1.00 92.38 634 TYR A C 1
ATOM 5130 O O . TYR A 1 634 ? 4.289 5.941 -28.583 1.00 92.38 634 TYR A O 1
ATOM 5138 N N . ALA A 1 635 ? 3.855 4.826 -30.481 1.00 92.56 635 ALA A N 1
ATOM 5139 C CA . ALA A 1 635 ? 2.536 5.421 -30.691 1.00 92.56 635 ALA A CA 1
ATOM 5140 C C . ALA A 1 635 ? 1.537 4.984 -29.604 1.00 92.56 635 ALA A C 1
ATOM 5142 O O . ALA A 1 635 ? 0.845 5.824 -29.025 1.00 92.56 635 ALA A O 1
ATOM 5143 N N . ILE A 1 636 ? 1.520 3.693 -29.247 1.00 89.56 636 ILE A N 1
ATOM 5144 C CA . ILE A 1 636 ? 0.725 3.178 -28.119 1.00 89.56 636 ILE A CA 1
ATOM 5145 C C . ILE A 1 636 ? 1.167 3.846 -26.813 1.00 89.56 636 ILE A C 1
ATOM 5147 O O . ILE A 1 636 ? 0.327 4.308 -26.039 1.00 89.56 636 ILE A O 1
ATOM 5151 N N . MET A 1 637 ? 2.479 3.950 -26.582 1.00 88.19 637 MET A N 1
ATOM 5152 C CA . MET A 1 637 ? 3.034 4.635 -25.413 1.00 88.19 637 MET A CA 1
ATOM 5153 C C . MET A 1 637 ? 2.563 6.096 -25.338 1.00 88.19 637 MET A C 1
ATOM 5155 O O . MET A 1 637 ? 2.170 6.556 -24.266 1.00 88.19 637 MET A O 1
ATOM 5159 N N . LEU A 1 638 ? 2.549 6.810 -26.466 1.00 90.56 638 LEU A N 1
ATOM 5160 C CA . LEU A 1 638 ? 2.103 8.200 -26.559 1.00 90.56 638 LEU A CA 1
ATOM 5161 C C . LEU A 1 638 ? 0.614 8.355 -26.217 1.00 90.56 638 LEU A C 1
ATOM 5163 O O . LEU A 1 638 ? 0.269 9.219 -25.410 1.00 90.56 638 LEU A O 1
ATOM 5167 N N . VAL A 1 639 ? -0.257 7.499 -26.763 1.00 89.38 639 VAL A N 1
ATOM 5168 C CA . VAL A 1 639 ? -1.701 7.482 -26.443 1.00 89.38 639 VAL A CA 1
ATOM 5169 C C . VAL A 1 639 ? -1.934 7.155 -24.968 1.00 89.38 639 VAL A C 1
ATOM 5171 O O . VAL A 1 639 ? -2.804 7.723 -24.306 1.00 89.38 639 VAL A O 1
ATOM 5174 N N . PHE A 1 640 ? -1.139 6.248 -24.416 1.00 85.38 640 PHE A N 1
ATOM 5175 C CA . PHE A 1 640 ? -1.291 5.838 -23.032 1.00 85.38 640 PHE A CA 1
ATOM 5176 C C . PHE A 1 640 ? -0.869 6.935 -22.049 1.00 85.38 640 PHE A C 1
ATOM 5178 O O . PHE A 1 640 ? -1.603 7.243 -21.111 1.00 85.38 640 PHE A O 1
ATOM 5185 N N . ILE A 1 641 ? 0.285 7.572 -22.280 1.00 85.81 641 ILE A N 1
ATOM 5186 C CA . ILE A 1 641 ? 0.749 8.700 -21.460 1.00 85.81 641 ILE A CA 1
ATOM 5187 C C . ILE A 1 641 ? -0.234 9.872 -21.578 1.00 85.81 641 ILE A C 1
ATOM 5189 O O . ILE A 1 641 ? -0.546 10.515 -20.577 1.00 85.81 641 ILE A O 1
ATOM 5193 N N . SER A 1 642 ? -0.772 10.146 -22.769 1.00 86.12 642 SER A N 1
ATOM 5194 C CA . SER A 1 642 ? -1.690 11.273 -22.961 1.00 86.12 642 SER A CA 1
ATOM 5195 C C . SER A 1 642 ? -3.048 11.085 -22.270 1.00 86.12 642 SER A C 1
ATOM 5197 O O . SER A 1 642 ? -3.638 12.068 -21.816 1.00 86.12 642 SER A O 1
ATOM 5199 N N . THR A 1 643 ? -3.529 9.847 -22.146 1.00 81.00 643 THR A N 1
ATOM 5200 C CA . THR A 1 643 ? -4.842 9.543 -21.552 1.00 81.00 643 THR A CA 1
ATOM 5201 C C . THR A 1 643 ? -4.780 9.239 -20.056 1.00 81.00 643 THR A C 1
ATOM 5203 O O . THR A 1 643 ? -5.703 9.596 -19.327 1.00 81.00 643 THR A O 1
ATOM 5206 N N . GLN A 1 644 ? -3.711 8.596 -19.575 1.00 76.31 644 GLN A N 1
ATOM 5207 C CA . GLN A 1 644 ? -3.651 8.065 -18.206 1.00 76.31 644 GLN A CA 1
ATOM 5208 C C . GLN A 1 644 ? -2.849 8.933 -17.227 1.00 76.31 644 GLN A C 1
ATOM 5210 O O . GLN A 1 644 ? -3.068 8.839 -16.015 1.00 76.31 644 GLN A O 1
ATOM 5215 N N . TRP A 1 645 ? -1.901 9.750 -17.700 1.00 77.12 645 TRP A N 1
ATOM 5216 C CA . TRP A 1 645 ? -1.032 10.526 -16.808 1.00 77.12 645 TRP A CA 1
ATOM 5217 C C . TRP A 1 645 ? -1.617 11.899 -16.501 1.00 77.12 645 TRP A C 1
ATOM 5219 O O . TRP A 1 645 ? -1.975 12.655 -17.400 1.00 77.12 645 TRP A O 1
ATOM 5229 N N . ALA A 1 646 ? -1.658 12.260 -15.221 1.00 78.44 646 ALA A N 1
ATOM 5230 C CA . ALA A 1 646 ? -1.816 13.653 -14.819 1.00 78.44 646 ALA A CA 1
ATOM 5231 C C . ALA A 1 646 ? -0.462 14.370 -14.920 1.00 78.44 646 ALA A C 1
ATOM 5233 O O . ALA A 1 646 ? 0.587 13.750 -14.720 1.00 78.44 646 ALA A O 1
ATOM 5234 N N . GLU A 1 647 ? -0.481 15.660 -15.246 1.00 83.44 647 GLU A N 1
ATOM 5235 C CA . GLU A 1 647 ? 0.744 16.458 -15.262 1.00 83.44 647 GLU A CA 1
ATOM 5236 C C . GLU A 1 647 ? 1.242 16.680 -13.829 1.00 83.44 647 GLU A C 1
ATOM 5238 O O . GLU A 1 647 ? 0.452 16.938 -12.917 1.00 83.44 647 GLU A O 1
ATOM 5243 N N . ASN A 1 648 ? 2.551 16.551 -13.631 1.00 81.06 648 ASN A N 1
ATOM 5244 C CA . ASN A 1 648 ? 3.202 16.856 -12.368 1.00 81.06 648 ASN A CA 1
ATOM 5245 C C . ASN A 1 648 ? 4.419 17.746 -12.608 1.00 81.06 648 ASN A C 1
ATOM 5247 O O . ASN A 1 648 ? 5.036 17.754 -13.673 1.00 81.06 648 ASN A O 1
ATOM 5251 N N . TYR A 1 649 ? 4.729 18.526 -11.587 1.00 82.38 649 TYR A N 1
ATOM 5252 C CA . TYR A 1 649 ? 5.774 19.529 -11.622 1.00 82.38 649 TYR A CA 1
ATOM 5253 C C . TYR A 1 649 ? 6.665 19.323 -10.404 1.00 82.38 649 TYR A C 1
ATOM 5255 O O . TYR A 1 649 ? 6.194 18.848 -9.367 1.00 82.38 649 TYR A O 1
ATOM 5263 N N . GLY A 1 650 ? 7.942 19.646 -10.559 1.00 77.25 650 GLY A N 1
ATOM 5264 C CA . GLY A 1 650 ? 8.851 19.804 -9.433 1.00 77.25 650 GLY A CA 1
ATOM 5265 C C . GLY A 1 650 ? 8.777 21.235 -8.922 1.00 77.25 650 GLY A C 1
ATOM 5266 O O . GLY A 1 650 ? 7.691 21.781 -8.722 1.00 77.25 650 GLY A O 1
ATOM 5267 N N . ASP A 1 651 ? 9.937 21.854 -8.754 1.00 74.81 651 ASP A N 1
ATOM 5268 C CA . ASP A 1 651 ? 10.029 23.256 -8.373 1.00 74.81 651 ASP A CA 1
ATOM 5269 C C . ASP A 1 651 ? 9.870 24.166 -9.604 1.00 74.81 651 ASP A C 1
ATOM 5271 O O . ASP A 1 651 ? 10.740 24.225 -10.475 1.00 74.81 651 ASP A O 1
ATOM 5275 N N . LYS A 1 652 ? 8.732 24.865 -9.693 1.00 70.81 652 LYS A N 1
ATOM 5276 C CA . LYS A 1 652 ? 8.433 25.789 -10.801 1.00 70.81 652 LYS A CA 1
ATOM 5277 C C . LYS A 1 652 ? 9.217 27.099 -10.716 1.00 70.81 652 LYS A C 1
ATOM 5279 O O . LYS A 1 652 ? 9.347 27.782 -11.734 1.00 70.81 652 LYS A O 1
ATOM 5284 N N . GLU A 1 653 ? 9.702 27.456 -9.529 1.00 69.56 653 GLU A N 1
ATOM 5285 C CA . GLU A 1 653 ? 10.394 28.721 -9.268 1.00 69.56 653 GLU A CA 1
ATOM 5286 C C . GLU A 1 653 ? 11.919 28.579 -9.334 1.00 69.56 653 GLU A C 1
ATOM 5288 O O . GLU A 1 653 ? 12.633 29.573 -9.498 1.00 69.56 653 GLU A O 1
ATOM 5293 N N . ALA A 1 654 ? 12.433 27.348 -9.274 1.00 68.62 654 ALA A N 1
ATOM 5294 C CA . ALA A 1 654 ? 13.857 27.075 -9.398 1.00 68.62 654 ALA A CA 1
ATOM 5295 C C . ALA A 1 654 ? 14.418 27.526 -10.759 1.00 68.62 654 ALA A C 1
ATOM 5297 O O . ALA A 1 654 ? 13.991 27.099 -11.835 1.00 68.62 654 ALA A O 1
ATOM 5298 N N . SER A 1 655 ? 15.443 28.378 -10.705 1.00 74.88 655 SER A N 1
ATOM 5299 C CA . SER A 1 655 ? 16.210 28.775 -11.884 1.00 74.88 655 SER A CA 1
ATOM 5300 C C . SER A 1 655 ? 17.185 27.670 -12.300 1.00 74.88 655 SER A C 1
ATOM 5302 O O . SER A 1 655 ? 17.992 27.197 -11.496 1.00 74.88 655 SER A O 1
ATOM 5304 N N . THR A 1 656 ? 17.162 27.317 -13.588 1.00 71.50 656 THR A N 1
ATOM 5305 C CA . THR A 1 656 ? 17.990 26.277 -14.218 1.00 71.50 656 THR A CA 1
ATOM 5306 C C . THR A 1 656 ? 19.486 26.475 -13.957 1.00 71.50 656 THR A C 1
ATOM 5308 O O . THR A 1 656 ? 20.213 25.517 -13.696 1.00 71.50 656 THR A O 1
ATOM 5311 N N . THR A 1 657 ? 19.952 27.726 -14.014 1.00 77.44 657 THR A N 1
ATOM 5312 C CA . THR A 1 657 ? 21.353 28.098 -13.775 1.00 77.44 657 THR A CA 1
ATOM 5313 C C . THR A 1 657 ? 21.738 27.939 -12.314 1.00 77.44 657 THR A C 1
ATOM 5315 O O . THR A 1 657 ? 22.827 27.448 -12.023 1.00 77.44 657 THR A O 1
ATOM 5318 N N . THR A 1 658 ? 20.843 28.293 -11.392 1.00 78.62 658 THR A N 1
ATOM 5319 C CA . THR A 1 658 ? 21.090 28.148 -9.956 1.00 78.62 658 THR A CA 1
ATOM 5320 C C . THR A 1 658 ? 21.240 26.677 -9.586 1.00 78.62 658 THR A C 1
ATOM 5322 O O . THR A 1 658 ? 22.226 26.321 -8.950 1.00 78.62 658 THR A O 1
ATOM 5325 N N . SER A 1 659 ? 20.351 25.801 -10.068 1.00 77.81 659 SER A N 1
ATOM 5326 C CA . SER A 1 659 ? 20.451 24.353 -9.827 1.00 77.81 659 SER A CA 1
ATOM 5327 C C . SER A 1 659 ? 21.775 23.764 -10.325 1.00 77.81 659 SER A C 1
ATOM 5329 O O . SER A 1 659 ? 22.369 22.924 -9.649 1.00 77.81 659 SER A O 1
ATOM 5331 N N . PHE A 1 660 ? 22.274 24.228 -11.477 1.00 80.06 660 PHE A N 1
ATOM 5332 C CA . PHE A 1 660 ? 23.552 23.772 -12.027 1.00 80.06 660 PHE A CA 1
ATOM 5333 C C . PHE A 1 660 ? 24.751 24.249 -11.195 1.00 80.06 660 PHE A C 1
ATOM 5335 O O . PHE A 1 660 ? 25.652 23.465 -10.894 1.00 80.06 660 PHE A O 1
ATOM 5342 N N . ILE A 1 661 ? 24.749 25.517 -10.770 1.00 82.88 661 ILE A N 1
ATOM 5343 C CA . ILE A 1 661 ? 25.798 26.078 -9.907 1.00 82.88 661 ILE A CA 1
ATOM 5344 C C . ILE A 1 661 ? 25.829 25.343 -8.566 1.00 82.88 661 ILE A C 1
ATOM 5346 O O . ILE A 1 661 ? 26.904 24.962 -8.104 1.00 82.88 661 ILE A O 1
ATOM 5350 N N . THR A 1 662 ? 24.667 25.082 -7.966 1.00 83.00 662 THR A N 1
ATOM 5351 C CA . THR A 1 662 ? 24.570 24.318 -6.718 1.00 83.00 662 THR A CA 1
ATOM 5352 C C . THR A 1 662 ? 25.081 22.889 -6.899 1.00 83.00 662 THR A C 1
ATOM 5354 O O . THR A 1 662 ? 25.865 22.420 -6.076 1.00 83.00 662 THR A O 1
ATOM 5357 N N . ALA A 1 663 ? 24.727 22.206 -7.993 1.00 81.56 663 ALA A N 1
ATOM 5358 C CA . ALA A 1 663 ? 25.244 20.868 -8.287 1.00 81.56 663 ALA A CA 1
ATOM 5359 C C . ALA A 1 663 ? 26.778 20.859 -8.423 1.00 81.56 663 ALA A C 1
ATOM 5361 O O . ALA A 1 663 ? 27.449 19.990 -7.865 1.00 81.56 663 ALA A O 1
ATOM 5362 N N . PHE A 1 664 ? 27.349 21.861 -9.098 1.00 84.88 664 PHE A N 1
ATOM 5363 C CA . PHE A 1 664 ? 28.798 22.009 -9.226 1.00 84.88 664 PHE A CA 1
ATOM 5364 C C . PHE A 1 664 ? 29.482 22.302 -7.881 1.00 84.88 664 PHE A C 1
ATOM 5366 O O . PHE A 1 664 ? 30.535 21.740 -7.582 1.00 84.88 664 PHE A O 1
ATOM 5373 N N . GLN A 1 665 ? 28.876 23.140 -7.037 1.00 87.44 665 GLN A N 1
ATOM 5374 C CA . GLN A 1 665 ? 29.373 23.416 -5.687 1.00 87.44 665 GLN A CA 1
ATOM 5375 C C . GLN A 1 665 ? 29.372 22.155 -4.814 1.00 87.44 665 GLN A C 1
ATOM 5377 O O . GLN A 1 665 ? 30.356 21.891 -4.129 1.00 87.44 665 GLN A O 1
ATOM 5382 N N . VAL A 1 666 ? 28.315 21.340 -4.880 1.00 87.00 666 VAL A N 1
ATOM 5383 C CA . VAL A 1 666 ? 28.238 20.057 -4.163 1.00 87.00 666 VAL A CA 1
ATOM 5384 C C . VAL A 1 666 ? 29.326 19.092 -4.642 1.00 87.00 666 VAL A C 1
ATOM 5386 O O . VAL A 1 666 ? 30.021 18.507 -3.814 1.00 87.00 666 VAL A O 1
ATOM 5389 N N . LEU A 1 667 ? 29.537 18.983 -5.959 1.00 86.44 667 LEU A N 1
ATOM 5390 C CA . LEU A 1 667 ? 30.612 18.163 -6.533 1.00 86.44 667 LEU A CA 1
ATOM 5391 C C . LEU A 1 667 ? 32.002 18.621 -6.080 1.00 86.44 667 LEU A C 1
ATOM 5393 O O . LEU A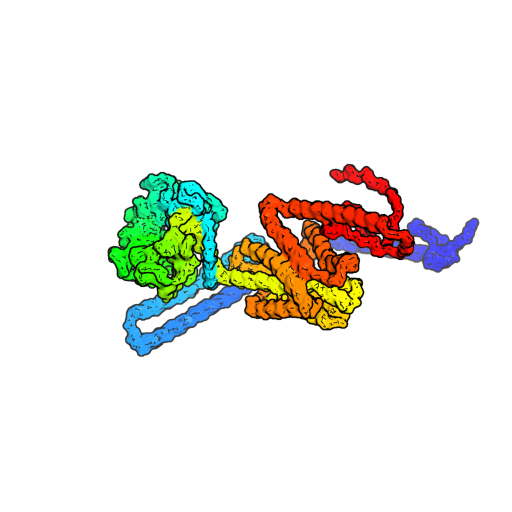 1 667 ? 32.875 17.794 -5.837 1.00 86.44 667 LEU A O 1
ATOM 5397 N N . ARG A 1 668 ? 32.216 19.933 -5.946 1.00 86.56 668 ARG A N 1
ATOM 5398 C CA . ARG A 1 668 ? 33.485 20.483 -5.458 1.00 86.56 668 ARG A CA 1
ATOM 5399 C C . ARG A 1 668 ? 33.705 20.216 -3.968 1.00 86.56 668 ARG A C 1
ATOM 5401 O O . ARG A 1 668 ? 34.844 20.007 -3.558 1.00 86.56 668 ARG A O 1
ATOM 5408 N N . ASN A 1 669 ? 32.641 20.260 -3.172 1.00 91.31 669 ASN A N 1
ATOM 5409 C CA . ASN A 1 669 ? 32.726 20.180 -1.716 1.00 91.31 669 ASN A CA 1
ATOM 5410 C C . ASN A 1 669 ? 32.856 18.741 -1.197 1.00 91.31 669 ASN A C 1
ATOM 5412 O O . ASN A 1 669 ? 33.476 18.543 -0.154 1.00 91.31 669 ASN A O 1
ATOM 5416 N N . ASP A 1 670 ? 32.306 17.745 -1.902 1.00 91.81 670 ASP A N 1
ATOM 5417 C CA . ASP A 1 670 ? 32.395 16.337 -1.497 1.00 91.81 670 ASP A CA 1
ATOM 5418 C C . ASP A 1 670 ? 33.164 15.477 -2.526 1.00 91.81 670 ASP A C 1
ATOM 5420 O O . ASP A 1 670 ? 32.602 15.058 -3.547 1.00 91.81 670 ASP A O 1
ATOM 5424 N N . PRO A 1 671 ? 34.441 15.130 -2.253 1.00 87.31 671 PRO A N 1
ATOM 5425 C CA . PRO A 1 671 ? 35.248 14.318 -3.163 1.00 87.31 671 PRO A CA 1
ATOM 5426 C C . PRO A 1 671 ? 34.725 12.882 -3.316 1.00 87.31 671 PRO A C 1
ATOM 5428 O O . PRO A 1 671 ? 35.075 12.200 -4.281 1.00 87.31 671 PRO A O 1
ATOM 5431 N N . ARG A 1 672 ? 33.874 12.394 -2.402 1.00 87.38 672 ARG A N 1
ATOM 5432 C CA . ARG A 1 672 ? 33.296 11.044 -2.491 1.00 87.38 672 ARG A CA 1
ATOM 5433 C C . ARG A 1 672 ? 32.291 10.951 -3.631 1.00 87.38 672 ARG A C 1
ATOM 5435 O O . ARG A 1 672 ? 32.255 9.932 -4.317 1.00 87.38 672 ARG A O 1
ATOM 5442 N N . ILE A 1 673 ? 31.516 12.011 -3.866 1.00 87.06 673 ILE A N 1
ATOM 5443 C CA . ILE A 1 673 ? 30.555 12.075 -4.976 1.00 87.06 673 ILE A CA 1
ATOM 5444 C C . ILE A 1 673 ? 31.307 12.037 -6.308 1.00 87.06 673 ILE A C 1
ATOM 5446 O O . ILE A 1 673 ? 30.930 11.289 -7.209 1.00 87.06 673 ILE A O 1
ATOM 5450 N N . VAL A 1 674 ? 32.422 12.770 -6.404 1.00 85.06 674 VAL A N 1
ATOM 5451 C CA . VAL A 1 674 ? 33.301 12.747 -7.582 1.00 85.06 674 VAL A CA 1
ATOM 5452 C C . VAL A 1 674 ? 33.873 11.349 -7.810 1.00 85.06 674 VAL A C 1
ATOM 5454 O O . VAL A 1 674 ? 33.846 10.858 -8.936 1.00 85.06 674 VAL A O 1
ATOM 5457 N N . LEU A 1 675 ? 34.330 10.670 -6.753 1.00 82.44 675 LEU A N 1
ATOM 5458 C CA . LEU A 1 675 ? 34.857 9.308 -6.853 1.00 82.44 675 LEU A CA 1
ATOM 5459 C C . LEU A 1 675 ? 33.797 8.308 -7.343 1.00 82.44 675 LEU A C 1
ATOM 5461 O O . LEU A 1 675 ? 34.071 7.517 -8.243 1.00 82.44 675 LEU A O 1
ATOM 5465 N N . VAL A 1 676 ? 32.579 8.357 -6.795 1.00 80.56 676 VAL A N 1
ATOM 5466 C CA . VAL A 1 676 ? 31.459 7.505 -7.239 1.00 80.56 676 VAL A CA 1
ATOM 5467 C C . VAL A 1 676 ? 31.076 7.814 -8.688 1.00 80.56 676 VAL A C 1
ATOM 5469 O O . VAL A 1 676 ? 30.845 6.892 -9.474 1.00 80.56 676 VAL A O 1
ATOM 5472 N N . GLY A 1 677 ? 31.068 9.094 -9.067 1.00 79.38 677 GLY A N 1
ATOM 5473 C CA . GLY A 1 677 ? 30.848 9.529 -10.444 1.00 79.38 677 GLY A CA 1
ATOM 5474 C C . GLY A 1 677 ? 31.894 8.958 -11.401 1.00 79.38 677 GLY A C 1
ATOM 5475 O O . GLY A 1 677 ? 31.530 8.361 -12.409 1.00 79.38 677 GLY A O 1
ATOM 5476 N N . LEU A 1 678 ? 33.181 9.049 -11.056 1.00 80.56 678 LEU A N 1
ATOM 5477 C CA . LEU A 1 678 ? 34.276 8.493 -11.858 1.00 80.56 678 LEU A CA 1
ATOM 5478 C C . LEU A 1 678 ? 34.164 6.973 -12.019 1.00 80.56 678 LEU A C 1
ATOM 5480 O O . LEU A 1 678 ? 34.284 6.471 -13.134 1.00 80.56 678 LEU A O 1
ATOM 5484 N N . ILE A 1 679 ? 33.880 6.242 -10.937 1.00 77.00 679 ILE A N 1
ATOM 5485 C CA . ILE A 1 679 ? 33.662 4.786 -10.995 1.00 77.00 679 ILE A CA 1
ATOM 5486 C C . ILE A 1 679 ? 32.511 4.454 -11.954 1.00 77.00 679 ILE A C 1
ATOM 5488 O O . ILE A 1 679 ? 32.635 3.551 -12.782 1.00 77.00 679 ILE A O 1
ATOM 5492 N N . THR A 1 680 ? 31.415 5.211 -11.877 1.00 78.06 680 THR A N 1
ATOM 5493 C CA . THR A 1 680 ? 30.248 5.030 -12.752 1.00 78.06 680 THR A CA 1
ATOM 5494 C C . THR A 1 680 ? 30.600 5.316 -14.210 1.00 78.06 680 THR A C 1
ATOM 5496 O O . THR A 1 680 ? 30.227 4.540 -15.083 1.00 78.06 680 THR A O 1
ATOM 5499 N N . VAL A 1 681 ? 31.378 6.369 -14.485 1.00 79.19 681 VAL A N 1
ATOM 5500 C CA . VAL A 1 681 ? 31.849 6.696 -15.840 1.00 79.19 681 VAL A CA 1
ATOM 5501 C C . VAL A 1 681 ? 32.661 5.547 -16.432 1.00 79.19 681 VAL A C 1
ATOM 5503 O O . VAL A 1 681 ? 32.378 5.133 -17.551 1.00 79.19 681 VAL A O 1
ATOM 5506 N N . PHE A 1 682 ? 33.628 4.988 -15.699 1.00 75.69 682 PHE A N 1
ATOM 5507 C CA . PHE A 1 682 ? 34.426 3.867 -16.211 1.00 75.69 682 PHE A CA 1
ATOM 5508 C C . PHE A 1 682 ? 33.574 2.629 -16.515 1.00 75.69 682 PHE A C 1
ATOM 5510 O O . PHE A 1 682 ? 33.789 1.953 -17.526 1.00 75.69 682 PHE A O 1
ATOM 5517 N N . PHE A 1 683 ? 32.585 2.350 -15.667 1.00 70.19 683 PHE A N 1
ATOM 5518 C CA . PHE A 1 683 ? 31.661 1.243 -15.876 1.00 70.19 683 PHE A CA 1
ATOM 5519 C C . PHE A 1 683 ? 30.767 1.461 -17.109 1.00 70.19 683 PHE A C 1
ATOM 5521 O O . PHE A 1 683 ? 30.721 0.609 -17.997 1.00 70.19 683 PHE A O 1
ATOM 5528 N N . GLU A 1 684 ? 30.124 2.625 -17.211 1.00 69.12 684 GLU A N 1
ATOM 5529 C CA . GLU A 1 684 ? 29.234 2.983 -18.321 1.00 69.12 684 GLU A CA 1
ATOM 5530 C C . GLU A 1 684 ? 29.979 3.045 -19.658 1.00 69.12 684 GLU A C 1
ATOM 5532 O O . GLU A 1 684 ? 29.511 2.483 -20.645 1.00 69.12 684 GLU A O 1
ATOM 5537 N N . VAL A 1 685 ? 31.177 3.645 -19.703 1.00 75.50 685 VAL A N 1
ATOM 5538 C CA . VAL A 1 685 ? 32.017 3.683 -20.917 1.00 75.50 685 VAL A CA 1
ATOM 5539 C C . VAL A 1 685 ? 32.254 2.276 -21.457 1.00 75.50 685 VAL A C 1
ATOM 5541 O O . VAL A 1 685 ? 32.159 2.048 -22.662 1.00 75.50 685 VAL A O 1
ATOM 5544 N N . THR A 1 686 ? 32.495 1.314 -20.571 1.00 71.94 686 THR A N 1
ATOM 5545 C CA . THR A 1 686 ? 32.716 -0.072 -20.976 1.00 71.94 686 THR A CA 1
ATOM 5546 C C . THR A 1 686 ? 31.454 -0.707 -21.570 1.00 71.94 686 THR A C 1
ATOM 5548 O O . THR A 1 686 ? 31.536 -1.402 -22.584 1.00 71.94 686 THR A O 1
ATOM 5551 N N . LEU A 1 687 ? 30.277 -0.433 -20.995 1.00 69.75 687 LEU A N 1
ATOM 5552 C CA . LEU A 1 687 ? 28.993 -0.885 -21.543 1.00 69.75 687 LEU A CA 1
ATOM 5553 C C . LEU A 1 687 ? 28.678 -0.243 -22.902 1.00 69.75 687 LEU A C 1
ATOM 5555 O O . LEU A 1 687 ? 28.167 -0.924 -23.792 1.00 69.75 687 LEU A O 1
ATOM 5559 N N . TYR A 1 688 ? 29.011 1.036 -23.095 1.00 71.94 688 TYR A N 1
ATOM 5560 C CA . TYR A 1 688 ? 28.832 1.721 -24.378 1.00 71.94 688 TYR A CA 1
ATOM 5561 C C . TYR A 1 688 ? 29.739 1.158 -25.470 1.00 71.94 688 TYR A C 1
ATOM 5563 O O . TYR A 1 688 ? 29.265 0.928 -26.582 1.00 71.94 688 TYR A O 1
ATOM 5571 N N . ILE A 1 689 ? 31.015 0.901 -25.155 1.00 74.00 689 ILE A N 1
ATOM 5572 C CA . ILE A 1 689 ? 31.949 0.258 -26.090 1.00 74.00 689 ILE A CA 1
ATOM 5573 C C . ILE A 1 689 ? 31.406 -1.113 -26.488 1.00 74.00 689 ILE A C 1
ATOM 5575 O O . ILE A 1 689 ? 31.293 -1.401 -27.677 1.00 74.00 689 ILE A O 1
ATOM 5579 N N . TYR A 1 690 ? 30.989 -1.925 -25.510 1.00 74.38 690 TYR A N 1
ATOM 5580 C CA . TYR A 1 690 ? 30.365 -3.218 -25.784 1.00 74.38 690 TYR A CA 1
ATOM 5581 C C . TYR A 1 690 ? 29.154 -3.081 -26.713 1.00 74.38 690 TYR A C 1
ATOM 5583 O O . TYR A 1 690 ? 29.081 -3.786 -27.713 1.00 74.38 690 TYR A O 1
ATOM 5591 N N . GLY A 1 691 ? 28.241 -2.146 -26.429 1.00 69.75 691 GLY A N 1
ATOM 5592 C CA . GLY A 1 691 ? 27.018 -1.938 -27.208 1.00 69.75 691 GLY A CA 1
ATOM 5593 C C . GLY A 1 691 ? 27.237 -1.513 -28.665 1.00 69.75 691 GLY A C 1
ATOM 5594 O O . GLY A 1 691 ? 26.351 -1.744 -29.487 1.00 69.75 691 GLY A O 1
ATOM 5595 N N . ILE A 1 692 ? 28.390 -0.920 -28.993 1.00 73.06 692 ILE A N 1
ATOM 5596 C CA . ILE A 1 692 ? 28.771 -0.546 -30.366 1.00 73.06 692 ILE A CA 1
ATOM 5597 C C . ILE A 1 692 ? 29.515 -1.694 -31.060 1.00 73.06 692 ILE A C 1
ATOM 5599 O O . ILE A 1 692 ? 29.273 -1.961 -32.234 1.00 73.06 692 ILE A O 1
ATOM 5603 N N . GLU A 1 693 ? 30.405 -2.376 -30.339 1.00 75.50 693 GLU A N 1
ATOM 5604 C CA . GLU A 1 693 ? 31.398 -3.277 -30.931 1.00 75.50 693 GLU A CA 1
ATOM 5605 C C . GLU A 1 693 ? 30.952 -4.739 -31.038 1.00 75.50 693 GLU A C 1
ATOM 5607 O O . GLU A 1 693 ? 31.487 -5.479 -31.861 1.00 75.50 693 GLU A O 1
ATOM 5612 N N . TRP A 1 694 ? 29.973 -5.188 -30.247 1.00 78.12 694 TRP A N 1
ATOM 5613 C CA . TRP A 1 694 ? 29.607 -6.611 -30.219 1.00 78.12 694 TRP A CA 1
ATOM 5614 C C . TRP A 1 694 ? 29.089 -7.129 -31.574 1.00 78.12 694 TRP A C 1
ATOM 5616 O O . TRP A 1 694 ? 29.458 -8.226 -31.987 1.00 78.12 694 TRP A O 1
ATOM 5626 N N . THR A 1 695 ? 28.280 -6.341 -32.292 1.00 80.81 695 THR A N 1
ATOM 5627 C CA . THR A 1 695 ? 27.743 -6.711 -33.611 1.00 80.81 695 THR A CA 1
ATOM 5628 C C . THR A 1 695 ? 28.835 -6.813 -34.684 1.00 80.81 695 THR A C 1
ATOM 5630 O O . THR A 1 695 ? 28.970 -7.898 -35.255 1.00 80.81 695 THR A O 1
ATOM 5633 N N . PRO A 1 696 ? 29.661 -5.773 -34.941 1.00 78.75 696 PRO A N 1
ATOM 5634 C CA . PRO A 1 696 ? 30.730 -5.874 -35.934 1.00 78.75 696 PRO A CA 1
ATOM 5635 C C . PRO A 1 696 ? 31.783 -6.923 -35.578 1.00 78.75 696 PRO A C 1
ATOM 5637 O O . PRO A 1 696 ? 32.293 -7.595 -36.472 1.00 78.75 696 PRO A O 1
ATOM 5640 N N . ALA A 1 697 ? 32.102 -7.098 -34.290 1.00 77.69 697 ALA A N 1
ATOM 5641 C CA . ALA A 1 697 ? 33.057 -8.115 -33.860 1.00 77.69 697 ALA A CA 1
ATOM 5642 C C . ALA A 1 697 ? 32.572 -9.531 -34.205 1.00 77.69 697 ALA A C 1
ATOM 5644 O O . ALA A 1 697 ? 33.339 -10.335 -34.735 1.00 77.69 697 ALA A O 1
ATOM 5645 N N . LEU A 1 698 ? 31.292 -9.829 -33.955 1.00 77.81 698 LEU A N 1
ATOM 5646 C CA . LEU A 1 698 ? 30.711 -11.129 -34.292 1.00 77.81 698 LEU A CA 1
ATOM 5647 C C . LEU A 1 698 ? 30.566 -11.318 -35.801 1.00 77.81 698 LEU A C 1
ATOM 5649 O O . LEU A 1 698 ? 30.920 -12.382 -36.302 1.00 77.81 698 LEU A O 1
ATOM 5653 N N . GLN A 1 699 ? 30.113 -10.296 -36.529 1.00 76.25 699 GLN A N 1
ATOM 5654 C CA . GLN A 1 699 ? 29.988 -10.353 -37.988 1.00 76.25 699 GLN A CA 1
ATOM 5655 C C . GLN A 1 699 ? 31.340 -10.635 -38.648 1.00 76.25 699 GLN A C 1
ATOM 5657 O O . GLN A 1 699 ? 31.452 -11.584 -39.423 1.00 76.25 699 GLN A O 1
ATOM 5662 N N . HIS A 1 700 ? 32.391 -9.909 -38.262 1.00 74.12 700 HIS A N 1
ATOM 5663 C CA . HIS A 1 700 ? 33.735 -10.132 -38.790 1.00 74.12 700 HIS A CA 1
ATOM 5664 C C . HIS A 1 700 ? 34.294 -11.512 -38.417 1.00 74.12 700 HIS A C 1
ATOM 5666 O O . HIS A 1 700 ? 34.992 -12.123 -39.217 1.00 74.12 700 HIS A O 1
ATOM 5672 N N . ALA A 1 701 ? 34.003 -12.033 -37.220 1.00 70.44 701 ALA A N 1
ATOM 5673 C CA . ALA A 1 701 ? 34.412 -13.386 -36.839 1.00 70.44 701 ALA A CA 1
ATOM 5674 C C . ALA A 1 701 ? 33.651 -14.471 -37.627 1.00 70.44 701 ALA A C 1
ATOM 5676 O O . ALA A 1 701 ? 34.235 -15.487 -38.000 1.00 70.44 701 ALA A O 1
ATOM 5677 N N . SER A 1 702 ? 32.364 -14.246 -37.905 1.00 70.88 702 SER A N 1
ATOM 5678 C CA . SER A 1 702 ? 31.503 -15.195 -38.621 1.00 70.88 702 SER A CA 1
ATOM 5679 C C . SER A 1 702 ? 31.789 -15.285 -40.117 1.00 70.88 702 SER A C 1
ATOM 5681 O O . SER A 1 702 ? 31.609 -16.359 -40.682 1.00 70.88 702 SER A O 1
ATOM 5683 N N . GLN A 1 703 ? 32.317 -14.218 -40.733 1.00 67.19 703 GLN A N 1
ATOM 5684 C CA . GLN A 1 703 ? 32.696 -14.191 -42.154 1.00 67.19 703 GLN A CA 1
ATOM 5685 C C . GLN A 1 703 ? 33.696 -15.295 -42.540 1.00 67.19 703 GLN A C 1
ATOM 5687 O O . GLN A 1 703 ? 33.767 -15.676 -43.703 1.00 67.19 703 GLN A O 1
ATOM 5692 N N . TRP A 1 704 ? 34.439 -15.837 -41.569 1.00 60.44 704 TRP A N 1
ATOM 5693 C CA . TRP A 1 704 ? 35.412 -16.913 -41.773 1.00 60.44 704 TRP A CA 1
ATOM 5694 C C . TRP A 1 704 ? 34.841 -18.322 -41.538 1.00 60.44 704 TRP A C 1
ATOM 5696 O O . TRP A 1 704 ? 35.563 -19.299 -41.717 1.00 60.44 704 TRP A O 1
ATOM 5706 N N . ILE A 1 705 ? 33.586 -18.446 -41.080 1.00 60.88 705 ILE A N 1
ATOM 5707 C CA . ILE A 1 705 ? 33.025 -19.703 -40.545 1.00 60.88 705 ILE A CA 1
ATOM 5708 C C . ILE A 1 705 ? 31.628 -20.028 -41.115 1.00 60.88 705 ILE A C 1
ATOM 5710 O O . ILE A 1 705 ? 31.323 -21.203 -41.305 1.00 60.88 705 ILE A O 1
ATOM 5714 N N . ILE A 1 706 ? 30.765 -19.034 -41.369 1.00 59.53 706 ILE A N 1
ATOM 5715 C CA . ILE A 1 706 ? 29.334 -19.225 -41.682 1.00 59.53 706 ILE A CA 1
ATOM 5716 C C . ILE A 1 706 ? 28.932 -18.353 -42.889 1.00 59.53 706 ILE A C 1
ATOM 5718 O O . ILE A 1 706 ? 29.276 -17.176 -42.935 1.00 59.53 706 ILE A O 1
ATOM 5722 N N . TYR A 1 707 ? 28.191 -18.921 -43.854 1.00 56.06 707 TYR A N 1
ATOM 5723 C CA . TYR A 1 707 ? 27.712 -18.229 -45.072 1.00 56.06 707 TYR A CA 1
ATOM 5724 C C . TYR A 1 707 ? 26.343 -17.535 -44.918 1.00 56.06 707 TYR A C 1
ATOM 5726 O O . TYR A 1 707 ? 25.907 -16.826 -45.823 1.00 56.06 707 TYR A O 1
ATOM 5734 N N . GLU A 1 708 ? 25.663 -17.732 -43.791 1.00 67.38 708 GLU A N 1
ATOM 5735 C CA . GLU A 1 708 ? 24.354 -17.145 -43.482 1.00 67.38 708 GLU A CA 1
ATOM 5736 C C . GLU A 1 708 ? 24.471 -15.905 -42.575 1.00 67.38 708 GLU A C 1
ATOM 5738 O O . GLU A 1 708 ? 25.412 -15.809 -41.777 1.00 67.38 708 GLU A O 1
ATOM 5743 N N . PRO A 1 709 ? 23.529 -14.943 -42.672 1.00 72.81 709 PRO A N 1
ATOM 5744 C CA . PRO A 1 709 ? 23.490 -13.792 -41.778 1.00 72.81 709 PRO A CA 1
ATOM 5745 C C . PRO A 1 709 ? 23.316 -14.242 -40.322 1.00 72.81 709 PRO A C 1
ATOM 5747 O O . PRO A 1 709 ? 22.512 -15.116 -40.009 1.00 72.81 709 PRO A O 1
ATOM 5750 N N . LEU A 1 710 ? 24.083 -13.635 -39.415 1.00 82.81 710 LEU A N 1
ATOM 5751 C CA . LEU A 1 710 ? 24.026 -13.968 -37.992 1.00 82.81 710 LEU A CA 1
ATOM 5752 C C . LEU A 1 710 ? 22.652 -13.639 -37.387 1.00 82.81 710 LEU A C 1
ATOM 5754 O O . LEU A 1 710 ? 22.168 -12.524 -37.603 1.00 82.81 710 LEU A O 1
ATOM 5758 N N . PRO A 1 711 ? 22.102 -14.514 -36.523 1.00 86.88 711 PRO A N 1
ATOM 5759 C CA . PRO A 1 711 ? 20.834 -14.258 -35.857 1.00 86.88 711 PRO A CA 1
ATOM 5760 C C . PRO A 1 711 ? 21.002 -13.299 -34.670 1.00 86.88 711 PRO A C 1
ATOM 5762 O O . PRO A 1 711 ? 21.099 -13.696 -33.499 1.00 86.88 711 PRO A O 1
ATOM 5765 N N . LEU A 1 712 ? 21.117 -12.003 -34.970 1.00 86.25 712 LEU A N 1
ATOM 5766 C CA . LEU A 1 712 ? 21.466 -10.960 -33.998 1.00 86.25 712 LEU A CA 1
ATOM 5767 C C . LEU A 1 712 ? 20.409 -10.796 -32.894 1.00 86.25 712 LEU A C 1
ATOM 5769 O O . LEU A 1 712 ? 20.758 -10.460 -31.758 1.00 86.25 712 LEU A O 1
ATOM 5773 N N . GLY A 1 713 ? 19.133 -11.057 -33.188 1.00 86.19 713 GLY A N 1
ATOM 5774 C CA . GLY A 1 713 ? 18.034 -11.020 -32.222 1.00 86.19 713 GLY A CA 1
ATOM 5775 C C . GLY A 1 713 ? 18.100 -12.168 -31.212 1.00 86.19 713 GLY A C 1
ATOM 5776 O O . GLY A 1 713 ? 17.919 -11.959 -30.004 1.00 86.19 713 GLY A O 1
ATOM 5777 N N . ILE A 1 714 ? 18.468 -13.371 -31.662 1.00 87.12 714 ILE A N 1
ATOM 5778 C CA . ILE A 1 714 ? 18.683 -14.529 -30.776 1.00 87.12 714 ILE A CA 1
ATOM 5779 C C . ILE A 1 714 ? 19.907 -14.296 -29.886 1.00 87.12 714 ILE A C 1
ATOM 5781 O O . ILE A 1 714 ? 19.833 -14.493 -28.671 1.00 87.12 714 ILE A O 1
ATOM 5785 N N . ILE A 1 715 ? 21.011 -13.793 -30.448 1.00 85.62 715 ILE A N 1
ATOM 5786 C CA . ILE A 1 715 ? 22.221 -13.467 -29.676 1.00 85.62 715 ILE A CA 1
ATOM 5787 C C . ILE A 1 715 ? 21.906 -12.411 -28.604 1.00 85.62 715 ILE A C 1
ATOM 5789 O O . ILE A 1 715 ? 22.278 -12.571 -27.437 1.00 85.62 715 ILE A O 1
ATOM 5793 N N . TYR A 1 716 ? 21.150 -11.369 -28.964 1.00 83.88 716 TYR A N 1
ATOM 5794 C CA . TYR A 1 716 ? 20.666 -10.360 -28.019 1.00 83.88 716 TYR A CA 1
ATOM 5795 C C . TYR A 1 716 ? 19.800 -10.964 -26.898 1.00 83.88 716 TYR A C 1
ATOM 5797 O O . TYR A 1 716 ? 19.914 -10.572 -25.730 1.00 83.88 716 TYR A O 1
ATOM 5805 N N . SER A 1 717 ? 18.971 -11.958 -27.225 1.00 87.50 717 SER A N 1
ATOM 5806 C CA . SER A 1 717 ? 18.159 -12.697 -26.251 1.00 87.50 717 SER A CA 1
ATOM 5807 C C . SER A 1 717 ? 19.035 -13.482 -25.275 1.00 87.50 717 SER A C 1
ATOM 5809 O O . SER A 1 717 ? 18.824 -13.397 -24.065 1.00 87.50 717 SER A O 1
ATOM 5811 N N . CYS A 1 718 ? 20.069 -14.174 -25.762 1.00 86.00 718 CYS A N 1
ATOM 5812 C CA . CYS A 1 718 ? 21.027 -14.893 -24.919 1.00 86.00 718 CYS A CA 1
ATOM 5813 C C . CYS A 1 718 ? 21.753 -13.954 -23.944 1.00 86.00 718 CYS A C 1
ATOM 5815 O O . CYS A 1 718 ? 21.823 -14.240 -22.748 1.00 86.00 718 CYS A O 1
ATOM 5817 N N . ILE A 1 719 ? 22.228 -12.798 -24.420 1.00 81.00 719 ILE A N 1
ATOM 5818 C CA . ILE A 1 719 ? 22.847 -11.769 -23.566 1.00 81.00 719 ILE A CA 1
ATOM 5819 C C . ILE A 1 719 ? 21.855 -11.296 -22.489 1.00 81.00 719 ILE A C 1
ATOM 5821 O O . ILE A 1 719 ? 22.202 -11.153 -21.314 1.00 81.00 719 ILE A O 1
ATOM 5825 N N . SER A 1 720 ? 20.591 -11.105 -22.868 1.00 81.38 720 SER A N 1
ATOM 5826 C CA . SER A 1 720 ? 19.527 -10.671 -21.958 1.00 81.38 720 SER A CA 1
ATOM 5827 C C . SER A 1 720 ? 19.174 -11.722 -20.893 1.00 81.38 720 SER A C 1
ATOM 5829 O O . SER A 1 720 ? 18.864 -11.351 -19.758 1.00 81.38 720 SER A O 1
ATOM 5831 N N . VAL A 1 721 ? 19.296 -13.020 -21.199 1.00 84.56 721 VAL A N 1
ATOM 5832 C CA . VAL A 1 721 ? 19.156 -14.112 -20.214 1.00 84.56 721 VAL A CA 1
ATOM 5833 C C . VAL A 1 721 ? 20.236 -14.020 -19.136 1.00 84.56 721 VAL A C 1
ATOM 5835 O O . VAL A 1 721 ? 19.919 -14.109 -17.949 1.00 84.56 721 VAL A O 1
ATOM 5838 N N . PHE A 1 722 ? 21.496 -13.777 -19.508 1.00 82.50 722 PHE A N 1
ATOM 5839 C CA . PHE A 1 722 ? 22.573 -13.619 -18.523 1.00 82.50 722 PHE A CA 1
ATOM 5840 C C . PHE A 1 722 ? 22.366 -12.395 -17.623 1.00 82.50 722 PHE A C 1
ATOM 5842 O O . PHE A 1 722 ? 22.572 -12.486 -16.410 1.00 82.50 722 PHE A O 1
ATOM 5849 N N . ASN A 1 723 ? 21.869 -11.284 -18.176 1.00 78.69 723 ASN A N 1
ATOM 5850 C CA . ASN A 1 723 ? 21.481 -10.115 -17.381 1.00 78.69 723 ASN A CA 1
ATOM 5851 C C . ASN A 1 723 ? 20.366 -10.450 -16.373 1.00 78.69 723 ASN A C 1
ATOM 5853 O O . ASN A 1 723 ? 20.450 -10.063 -15.205 1.00 78.69 723 ASN A O 1
ATOM 5857 N N . LEU A 1 724 ? 19.350 -11.216 -16.789 1.00 81.56 724 LEU A N 1
ATOM 5858 C CA . LEU A 1 724 ? 18.263 -11.658 -15.911 1.00 81.56 724 LEU A CA 1
ATOM 5859 C C . LEU A 1 724 ? 18.770 -12.562 -14.777 1.00 81.56 724 LEU A C 1
ATOM 5861 O O . LEU A 1 724 ? 18.401 -12.352 -13.619 1.00 81.56 724 LEU A O 1
ATOM 5865 N N . ILE A 1 725 ? 19.641 -13.528 -15.085 1.00 81.06 725 ILE A N 1
ATOM 5866 C CA . ILE A 1 725 ? 20.274 -14.397 -14.080 1.00 81.06 725 ILE A CA 1
ATOM 5867 C C . ILE A 1 725 ? 21.035 -13.543 -13.061 1.00 81.06 725 ILE A C 1
ATOM 5869 O O . ILE A 1 725 ? 20.859 -13.734 -11.857 1.00 81.06 725 ILE A O 1
ATOM 5873 N N . GLY A 1 726 ? 21.808 -12.555 -13.523 1.00 78.38 726 GLY A N 1
ATOM 5874 C CA . GLY A 1 726 ? 22.519 -11.616 -12.654 1.00 78.38 726 GLY A CA 1
ATOM 5875 C C . GLY A 1 726 ? 21.593 -10.898 -11.667 1.00 78.38 726 GLY A C 1
ATOM 5876 O O . GLY A 1 726 ? 21.874 -10.870 -10.470 1.00 78.38 726 GLY A O 1
ATOM 5877 N N . ILE A 1 727 ? 20.448 -10.387 -12.134 1.00 76.94 727 ILE A N 1
ATOM 5878 C CA . ILE A 1 727 ? 19.457 -9.694 -11.289 1.00 76.94 727 ILE A CA 1
ATOM 5879 C C . ILE A 1 727 ? 18.834 -10.645 -10.255 1.00 76.94 727 ILE A C 1
ATOM 5881 O O . ILE A 1 727 ? 18.696 -10.286 -9.079 1.00 76.94 727 ILE A O 1
ATOM 5885 N N . ILE A 1 728 ? 18.471 -11.863 -10.671 1.00 79.56 728 ILE A N 1
ATOM 5886 C CA . ILE A 1 728 ? 17.866 -12.876 -9.792 1.00 79.56 728 ILE A CA 1
ATOM 5887 C C . ILE A 1 728 ? 18.854 -13.306 -8.703 1.00 79.56 728 ILE A C 1
ATOM 5889 O O . ILE A 1 728 ? 18.467 -13.414 -7.540 1.00 79.56 728 ILE A O 1
ATOM 5893 N N . VAL A 1 729 ? 20.123 -13.505 -9.064 1.00 81.50 729 VAL A N 1
ATOM 5894 C CA . VAL A 1 729 ? 21.202 -13.927 -8.158 1.00 81.50 729 VAL A CA 1
ATOM 5895 C C . VAL A 1 729 ? 21.625 -12.798 -7.212 1.00 81.50 729 VAL A C 1
ATOM 5897 O O . VAL A 1 729 ? 21.906 -13.043 -6.036 1.00 81.50 729 VAL A O 1
ATOM 5900 N N . PHE A 1 730 ? 21.598 -11.545 -7.669 1.00 77.75 730 PHE A N 1
ATOM 5901 C CA . PHE A 1 730 ? 21.973 -10.383 -6.862 1.00 77.75 730 PHE A CA 1
ATOM 5902 C C . PHE A 1 730 ? 21.056 -10.168 -5.647 1.00 77.75 730 PHE A C 1
ATOM 5904 O O . PHE A 1 730 ? 21.532 -9.849 -4.557 1.00 77.75 730 PHE A O 1
ATOM 5911 N N . LYS A 1 731 ? 19.739 -10.367 -5.793 1.00 71.81 731 LYS A N 1
ATOM 5912 C CA . LYS A 1 731 ? 18.742 -10.109 -4.734 1.00 71.81 731 LYS A CA 1
ATOM 5913 C C . LYS A 1 731 ? 18.939 -10.933 -3.441 1.00 71.81 731 LYS A C 1
ATOM 5915 O O . LYS A 1 731 ? 18.837 -10.349 -2.363 1.00 71.81 731 LYS A O 1
ATOM 5920 N N . PRO A 1 732 ? 19.191 -12.256 -3.474 1.00 76.69 732 PRO A N 1
ATOM 5921 C CA . PRO A 1 732 ? 19.525 -13.025 -2.274 1.00 76.69 732 PRO A CA 1
ATOM 5922 C C . PRO A 1 732 ? 20.952 -12.759 -1.771 1.00 76.69 732 PRO A C 1
ATOM 5924 O O . PRO A 1 732 ? 21.169 -12.767 -0.559 1.00 76.69 732 PRO A O 1
ATOM 5927 N N . LEU A 1 733 ? 21.915 -12.490 -2.661 1.00 72.44 733 LEU A N 1
ATOM 5928 C CA . LEU A 1 733 ? 23.304 -12.207 -2.276 1.00 72.44 733 LEU A CA 1
ATOM 5929 C C . LEU A 1 733 ? 23.448 -10.883 -1.520 1.00 72.44 733 LEU A C 1
ATOM 5931 O O . LEU A 1 733 ? 24.146 -10.838 -0.509 1.00 72.44 733 LEU A O 1
ATOM 5935 N N . SER A 1 734 ? 22.745 -9.832 -1.949 1.00 75.31 734 SER A N 1
ATOM 5936 C CA . SER A 1 734 ? 22.792 -8.507 -1.312 1.00 75.31 734 SER A CA 1
ATOM 5937 C C . SER A 1 734 ? 22.206 -8.485 0.103 1.00 75.31 734 SER A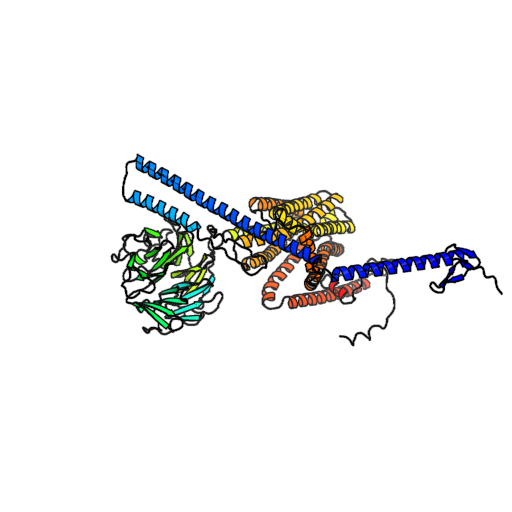 C 1
ATOM 5939 O O . SER A 1 734 ? 22.525 -7.596 0.887 1.00 75.31 734 SER A O 1
ATOM 5941 N N . LYS A 1 735 ? 21.396 -9.489 0.467 1.00 78.00 735 LYS A N 1
ATOM 5942 C CA . LYS A 1 735 ? 20.919 -9.687 1.845 1.00 78.00 735 LYS A CA 1
ATOM 5943 C C . LYS A 1 735 ? 21.973 -10.305 2.766 1.00 78.00 735 LYS A C 1
ATOM 5945 O O . LYS A 1 735 ? 21.860 -10.161 3.978 1.00 78.00 735 LYS A O 1
ATOM 5950 N N . ARG A 1 736 ? 22.948 -11.034 2.214 1.00 77.25 736 ARG A N 1
ATOM 5951 C CA . ARG A 1 736 ? 23.962 -11.785 2.979 1.00 77.25 736 ARG A CA 1
ATOM 5952 C C . ARG A 1 736 ? 25.328 -11.107 2.997 1.00 77.25 736 ARG A C 1
ATOM 5954 O O . ARG A 1 736 ? 26.062 -11.266 3.964 1.00 77.25 736 ARG A O 1
ATOM 5961 N N . PHE A 1 737 ? 25.668 -10.358 1.952 1.00 74.88 737 PHE A N 1
ATOM 5962 C CA . PHE A 1 737 ? 26.990 -9.764 1.775 1.00 74.88 737 PHE A CA 1
ATOM 5963 C C . PHE A 1 737 ? 26.897 -8.269 1.478 1.00 74.88 737 PHE A C 1
ATOM 5965 O O . PHE A 1 737 ? 25.943 -7.797 0.859 1.00 74.88 737 PHE A O 1
ATOM 5972 N N . ARG A 1 738 ? 27.925 -7.511 1.884 1.00 77.62 738 ARG A N 1
ATOM 5973 C CA . ARG A 1 738 ? 28.054 -6.100 1.501 1.00 77.62 738 ARG A CA 1
ATOM 5974 C C . ARG A 1 738 ? 28.272 -5.992 -0.010 1.00 77.62 738 ARG A C 1
ATOM 5976 O O . ARG A 1 738 ? 29.065 -6.737 -0.583 1.00 77.62 738 ARG A O 1
ATOM 5983 N N . VAL A 1 739 ? 27.620 -5.010 -0.634 1.00 70.69 739 VAL A N 1
ATOM 5984 C CA . VAL A 1 739 ? 27.668 -4.763 -2.090 1.00 70.69 739 VAL A CA 1
ATOM 5985 C C . VAL A 1 739 ? 29.106 -4.619 -2.608 1.00 70.69 739 VAL A C 1
ATOM 5987 O O . VAL A 1 739 ? 29.434 -5.140 -3.670 1.00 70.69 739 VAL A O 1
ATOM 5990 N N . GLN A 1 740 ? 29.989 -3.994 -1.824 1.00 67.81 740 GLN A N 1
ATOM 5991 C CA . GLN A 1 740 ? 31.400 -3.809 -2.174 1.00 67.81 740 GLN A CA 1
ATOM 5992 C C . GLN A 1 740 ? 32.150 -5.136 -2.373 1.00 67.81 740 GLN A C 1
ATOM 5994 O O . GLN A 1 740 ? 32.918 -5.272 -3.322 1.00 67.81 740 GLN A O 1
ATOM 5999 N N . SER A 1 741 ? 31.909 -6.130 -1.512 1.00 69.75 741 SER A N 1
ATOM 6000 C CA . SER A 1 741 ? 32.548 -7.448 -1.610 1.00 69.75 741 SER A CA 1
ATOM 6001 C C . SER A 1 741 ? 32.090 -8.201 -2.859 1.00 69.75 741 SER A C 1
ATOM 6003 O O . SER A 1 741 ? 32.890 -8.871 -3.505 1.00 69.75 741 SER A O 1
ATOM 6005 N N . PHE A 1 742 ? 30.816 -8.051 -3.234 1.00 66.25 742 PHE A N 1
ATOM 6006 C CA . PHE A 1 742 ? 30.281 -8.618 -4.470 1.00 66.25 742 PHE A CA 1
ATOM 6007 C C . PHE A 1 742 ? 30.926 -7.978 -5.702 1.00 66.25 742 PHE A C 1
ATOM 6009 O O . PHE A 1 742 ? 31.465 -8.701 -6.534 1.00 66.25 742 PHE A O 1
ATOM 6016 N N . MET A 1 743 ? 30.939 -6.641 -5.773 1.00 65.62 743 MET A N 1
ATOM 6017 C CA . MET A 1 743 ? 31.536 -5.908 -6.893 1.00 65.62 743 MET A CA 1
ATOM 6018 C C . MET A 1 743 ? 33.002 -6.289 -7.112 1.00 65.62 743 MET A C 1
ATOM 6020 O O . MET A 1 743 ? 33.398 -6.563 -8.245 1.00 65.62 743 MET A O 1
ATOM 6024 N N . LEU A 1 744 ? 33.786 -6.370 -6.033 1.00 66.19 744 LEU A N 1
ATOM 6025 C CA . LEU A 1 744 ? 35.196 -6.746 -6.100 1.00 66.19 744 LEU A CA 1
ATOM 6026 C C . LEU A 1 744 ? 35.381 -8.173 -6.637 1.00 66.19 744 LEU A C 1
ATOM 6028 O O . LEU A 1 744 ? 36.202 -8.387 -7.525 1.00 66.19 744 LEU A O 1
ATOM 6032 N N . ASN A 1 745 ? 34.573 -9.129 -6.171 1.00 66.38 745 ASN A N 1
ATOM 6033 C CA . ASN A 1 745 ? 34.631 -10.513 -6.645 1.00 66.38 745 ASN A CA 1
ATOM 6034 C C . ASN A 1 745 ? 34.250 -10.635 -8.125 1.00 66.38 745 ASN A C 1
ATOM 6036 O O . ASN A 1 745 ? 34.939 -11.325 -8.870 1.00 66.38 745 ASN A O 1
ATOM 6040 N N . THR A 1 746 ? 33.216 -9.925 -8.591 1.00 64.00 746 THR A N 1
ATOM 6041 C CA . THR A 1 746 ? 32.883 -9.884 -10.027 1.00 64.00 746 THR A CA 1
ATOM 6042 C C . THR A 1 746 ? 34.010 -9.294 -10.871 1.00 64.00 746 THR A C 1
ATOM 6044 O O . THR A 1 746 ? 34.304 -9.828 -11.941 1.00 64.00 746 THR A O 1
ATOM 6047 N N . ILE A 1 747 ? 34.686 -8.244 -10.390 1.00 64.38 747 ILE A N 1
ATOM 6048 C CA . ILE A 1 747 ? 35.825 -7.642 -11.098 1.00 64.38 747 ILE A CA 1
ATOM 6049 C C . ILE A 1 747 ? 36.983 -8.646 -11.179 1.00 64.38 747 ILE A C 1
ATOM 6051 O O . ILE A 1 747 ? 37.504 -8.877 -12.268 1.00 64.38 747 ILE A O 1
ATOM 6055 N N . ILE A 1 748 ? 37.323 -9.327 -10.083 1.00 63.78 748 ILE A N 1
ATOM 6056 C CA . ILE A 1 748 ? 38.381 -10.352 -10.063 1.00 63.78 748 ILE A CA 1
ATOM 6057 C C . ILE A 1 748 ? 38.047 -11.520 -11.005 1.00 63.78 748 ILE A C 1
ATOM 6059 O O . ILE A 1 748 ? 38.892 -11.931 -11.802 1.00 63.78 748 ILE A O 1
ATOM 6063 N N . CYS A 1 749 ? 36.811 -12.028 -10.974 1.00 60.88 749 CYS A N 1
ATOM 6064 C CA . CYS A 1 749 ? 36.370 -13.097 -11.872 1.00 60.88 749 CYS A CA 1
ATOM 6065 C C . CYS A 1 749 ? 36.433 -12.678 -13.348 1.00 60.88 749 CYS A C 1
ATOM 6067 O O . CYS A 1 749 ? 36.893 -13.458 -14.181 1.00 60.88 749 CYS A O 1
ATOM 6069 N N . SER A 1 750 ? 36.026 -11.445 -13.678 1.00 58.28 750 SER A N 1
ATOM 6070 C CA . SER A 1 750 ? 36.121 -10.928 -15.051 1.00 58.28 750 SER A CA 1
ATOM 6071 C C . SER A 1 750 ? 37.571 -10.796 -15.526 1.00 58.28 750 SER A C 1
ATOM 6073 O O . SER A 1 750 ? 37.894 -11.251 -16.621 1.00 58.28 750 SER A O 1
ATOM 6075 N N . GLN A 1 751 ? 38.477 -10.291 -14.680 1.00 57.16 751 GLN A N 1
ATOM 6076 C CA . GLN A 1 751 ? 39.906 -10.231 -14.995 1.00 57.16 751 GLN A CA 1
ATOM 6077 C C . GLN A 1 751 ? 40.511 -11.620 -15.226 1.00 57.16 751 GLN A C 1
ATOM 6079 O O . GLN A 1 751 ? 41.283 -11.807 -16.167 1.00 57.16 751 GLN A O 1
ATOM 6084 N N . TYR A 1 752 ? 40.141 -12.605 -14.403 1.00 61.94 752 TYR A N 1
ATOM 6085 C CA . TYR A 1 752 ? 40.597 -13.983 -14.576 1.00 61.94 752 TYR A CA 1
ATOM 6086 C C . TYR A 1 752 ? 40.126 -14.576 -15.913 1.00 61.94 752 TYR A C 1
ATOM 6088 O O . TYR A 1 752 ? 40.922 -15.183 -16.631 1.00 61.94 752 TYR A O 1
ATOM 6096 N N . GLN A 1 753 ? 38.862 -14.342 -16.280 1.00 54.44 753 GLN A N 1
ATOM 6097 C CA . GLN A 1 753 ? 38.297 -14.802 -17.547 1.00 54.44 753 GLN A CA 1
ATOM 6098 C C . GLN A 1 753 ? 38.976 -14.132 -18.752 1.00 54.44 753 GLN A C 1
ATOM 6100 O O . GLN A 1 753 ? 39.431 -14.828 -19.652 1.00 54.44 753 GLN A O 1
ATOM 6105 N N . SER A 1 754 ? 39.158 -12.807 -18.730 1.00 55.16 754 SER A N 1
ATOM 6106 C CA . SER A 1 754 ? 39.852 -12.075 -19.803 1.00 55.16 754 SER A CA 1
ATOM 6107 C C . SER A 1 754 ? 41.296 -12.538 -19.994 1.00 55.16 754 SER A C 1
ATOM 6109 O O . SER A 1 754 ? 41.740 -12.697 -21.132 1.00 55.16 754 SER A O 1
ATOM 6111 N N . LYS A 1 755 ? 42.012 -12.835 -18.902 1.00 54.56 755 LYS A N 1
ATOM 6112 C CA . LYS A 1 755 ? 43.372 -13.382 -18.971 1.00 54.56 755 LYS A CA 1
ATOM 6113 C C . LYS A 1 755 ? 43.393 -14.773 -19.608 1.00 54.56 755 LYS A C 1
ATOM 6115 O O . LYS A 1 755 ? 44.266 -15.040 -20.434 1.00 54.56 755 LYS A O 1
ATOM 6120 N N . LYS A 1 756 ? 42.432 -15.634 -19.251 1.00 54.41 756 LYS A N 1
ATOM 6121 C CA . LYS A 1 756 ? 42.267 -16.982 -19.816 1.00 54.41 756 LYS A CA 1
ATOM 6122 C C . LYS A 1 756 ? 41.921 -16.937 -21.307 1.00 54.41 756 LYS A C 1
ATOM 6124 O O . LYS A 1 756 ? 42.507 -17.684 -22.086 1.00 54.41 756 LYS A O 1
ATOM 6129 N N . ASP A 1 757 ? 41.040 -16.026 -21.710 1.00 53.06 757 ASP A N 1
ATOM 6130 C CA . ASP A 1 757 ? 40.654 -15.835 -23.112 1.00 53.06 757 ASP A CA 1
ATOM 6131 C C . ASP A 1 757 ? 41.830 -15.296 -23.945 1.00 53.06 757 ASP A C 1
ATOM 6133 O O . ASP A 1 757 ? 42.085 -15.794 -25.040 1.00 53.06 757 ASP A O 1
ATOM 6137 N N . GLN A 1 758 ? 42.631 -14.372 -23.394 1.00 53.75 758 GLN A N 1
ATOM 6138 C CA . GLN A 1 758 ? 43.882 -13.910 -24.015 1.00 53.75 758 GLN A CA 1
ATOM 6139 C C . GLN A 1 758 ? 44.883 -15.050 -24.238 1.00 53.75 758 GLN A C 1
ATOM 6141 O O . GLN A 1 758 ? 45.489 -15.133 -25.306 1.00 53.75 758 GLN A O 1
ATOM 6146 N N . THR A 1 759 ? 45.045 -15.941 -23.253 1.00 51.06 759 THR A N 1
ATOM 6147 C CA . THR A 1 759 ? 45.955 -17.095 -23.382 1.00 51.06 759 THR A CA 1
ATOM 6148 C C . THR A 1 759 ? 45.427 -18.117 -24.388 1.00 51.06 759 THR A C 1
ATOM 6150 O O . THR A 1 759 ? 46.200 -18.673 -25.165 1.00 51.06 759 THR A O 1
ATOM 6153 N N . PHE A 1 760 ? 44.111 -18.339 -24.420 1.00 47.56 760 PHE A N 1
ATOM 6154 C CA . PHE A 1 760 ? 43.461 -19.223 -25.387 1.00 47.56 760 PHE A CA 1
ATOM 6155 C C . PHE A 1 760 ? 43.613 -18.714 -26.828 1.00 47.56 760 PHE A C 1
ATOM 6157 O O . PHE A 1 760 ? 43.975 -19.484 -27.718 1.00 47.56 760 PHE A O 1
ATOM 6164 N N . LEU A 1 761 ? 43.403 -17.415 -27.056 1.00 51.47 761 LEU A N 1
ATOM 6165 C CA . LEU A 1 761 ? 43.563 -16.788 -28.368 1.00 51.47 761 LEU A CA 1
ATOM 6166 C C . LEU A 1 761 ? 45.021 -16.765 -28.825 1.00 51.47 761 LEU A C 1
ATOM 6168 O O . LEU A 1 761 ? 45.274 -17.097 -29.979 1.00 51.47 761 LEU A O 1
ATOM 6172 N N . GLN A 1 762 ? 45.979 -16.465 -27.937 1.00 50.31 762 GLN A N 1
ATOM 6173 C CA . GLN A 1 762 ? 47.408 -16.571 -28.259 1.00 50.31 762 GLN A CA 1
ATOM 6174 C C . GLN A 1 762 ? 47.792 -17.993 -28.686 1.00 50.31 762 GLN A C 1
ATOM 6176 O O . GLN A 1 762 ? 48.452 -18.157 -29.708 1.00 50.31 762 GLN A O 1
ATOM 6181 N N . ASN A 1 763 ? 47.329 -19.022 -27.971 1.00 47.81 763 ASN A N 1
ATOM 6182 C CA . ASN A 1 763 ? 47.641 -20.414 -28.310 1.00 47.81 763 ASN A CA 1
ATOM 6183 C C . ASN A 1 763 ? 47.023 -20.857 -29.648 1.00 47.81 763 ASN A C 1
ATOM 6185 O O . ASN A 1 763 ? 47.671 -21.569 -30.413 1.00 47.81 763 ASN A O 1
ATOM 6189 N N . LYS A 1 764 ? 45.803 -20.408 -29.970 1.00 50.19 764 LYS A N 1
ATOM 6190 C CA . LYS A 1 764 ? 45.141 -20.739 -31.243 1.00 50.19 764 LYS A CA 1
ATOM 6191 C C . LYS A 1 764 ? 45.754 -19.986 -32.433 1.00 50.19 764 LYS A C 1
ATOM 6193 O O . LYS A 1 764 ? 45.889 -20.565 -33.505 1.00 50.19 764 LYS A O 1
ATOM 6198 N N . TYR A 1 765 ? 46.185 -18.735 -32.236 1.00 44.91 765 TYR A N 1
ATOM 6199 C CA . TYR A 1 765 ? 46.915 -17.956 -33.250 1.00 44.91 765 TYR A CA 1
ATOM 6200 C C . TYR A 1 765 ? 48.274 -18.591 -33.584 1.00 44.91 765 TYR A C 1
ATOM 6202 O O . TYR A 1 765 ? 48.647 -18.669 -34.752 1.00 44.91 765 TYR A O 1
ATOM 6210 N N . TYR A 1 766 ? 48.986 -19.110 -32.575 1.00 40.34 766 TYR A N 1
ATOM 6211 C CA . TYR A 1 766 ? 50.240 -19.849 -32.773 1.00 40.34 766 TYR A CA 1
ATOM 6212 C C . TYR A 1 766 ? 50.043 -21.170 -33.534 1.00 40.34 766 TYR A C 1
ATOM 6214 O O . TYR A 1 766 ? 50.890 -21.524 -34.351 1.00 40.34 766 TYR A O 1
ATOM 6222 N N . GLN A 1 767 ? 48.922 -21.871 -33.326 1.00 42.25 767 GLN A N 1
ATOM 6223 C CA . GLN A 1 767 ? 48.593 -23.084 -34.086 1.00 42.25 767 GLN A CA 1
ATOM 6224 C C . GLN A 1 767 ? 48.236 -22.801 -35.554 1.00 42.25 767 GLN A C 1
ATOM 6226 O O . GLN A 1 767 ? 48.580 -23.603 -36.414 1.00 42.25 767 GLN A O 1
ATOM 6231 N N . TYR A 1 768 ? 47.603 -21.662 -35.859 1.00 41.16 768 TYR A N 1
ATOM 6232 C CA . TYR A 1 768 ? 47.276 -21.280 -37.241 1.00 41.16 768 TYR A CA 1
ATOM 6233 C C . TYR A 1 768 ? 48.505 -20.844 -38.057 1.00 41.16 768 TYR A C 1
ATOM 6235 O O . TYR A 1 768 ? 48.580 -21.147 -39.241 1.00 41.16 768 TYR A O 1
ATOM 6243 N N . ILE A 1 769 ? 49.501 -20.202 -37.432 1.00 45.03 769 ILE A N 1
ATOM 6244 C CA . ILE A 1 769 ? 50.754 -19.801 -38.107 1.00 45.03 769 ILE A CA 1
ATOM 6245 C C . ILE A 1 769 ? 51.644 -21.014 -38.446 1.00 45.03 769 ILE A C 1
ATOM 6247 O O . ILE A 1 769 ? 52.456 -20.943 -39.363 1.00 45.03 769 ILE A O 1
ATOM 6251 N N . GLN A 1 770 ? 51.489 -22.145 -37.749 1.00 40.22 770 GLN A N 1
ATOM 6252 C CA . GLN A 1 770 ? 52.238 -23.371 -38.049 1.00 40.22 770 GLN A CA 1
ATOM 6253 C C . GLN A 1 770 ? 51.602 -24.253 -39.136 1.00 40.22 770 GLN A C 1
ATOM 6255 O O . GLN A 1 770 ? 52.244 -25.218 -39.548 1.00 40.22 770 GLN A O 1
ATOM 6260 N N . ALA A 1 771 ? 50.379 -23.958 -39.594 1.00 39.25 771 ALA A N 1
ATOM 6261 C CA . ALA A 1 771 ? 49.616 -24.888 -40.424 1.00 39.25 771 ALA A CA 1
ATOM 6262 C C . ALA A 1 771 ? 49.682 -24.653 -41.946 1.00 39.25 771 ALA A C 1
ATOM 6264 O O . ALA A 1 771 ? 49.517 -25.638 -42.647 1.00 39.25 771 ALA A O 1
ATOM 6265 N N . ASP A 1 772 ? 49.974 -23.457 -42.484 1.00 37.12 772 ASP A N 1
ATOM 6266 C CA . ASP A 1 772 ? 50.031 -23.265 -43.951 1.00 37.12 772 ASP A CA 1
ATOM 6267 C C . ASP A 1 772 ? 50.933 -22.090 -44.414 1.00 37.12 772 ASP A C 1
ATOM 6269 O O . ASP A 1 772 ? 50.681 -20.937 -44.086 1.00 37.12 772 ASP A O 1
ATOM 6273 N N . TYR A 1 773 ? 51.954 -22.438 -45.218 1.00 30.09 773 TYR A N 1
ATOM 6274 C CA . TYR A 1 773 ? 52.825 -21.670 -46.144 1.00 30.09 773 TYR A CA 1
ATOM 6275 C C . TYR A 1 773 ? 53.546 -20.349 -45.736 1.00 30.09 773 TYR A C 1
ATOM 6277 O O . TYR A 1 773 ? 52.977 -19.465 -45.101 1.00 30.09 773 TYR A O 1
ATOM 6285 N N . PRO A 1 774 ? 54.806 -20.137 -46.202 1.00 39.53 774 PRO A N 1
ATOM 6286 C CA . PRO A 1 774 ? 55.560 -18.902 -46.006 1.00 39.53 774 PRO A CA 1
ATOM 6287 C C . PRO A 1 774 ? 55.320 -17.933 -47.175 1.00 39.53 774 PRO A C 1
ATOM 6289 O O . PRO A 1 774 ? 55.776 -18.191 -48.285 1.00 39.53 774 PRO A O 1
ATOM 6292 N N . PHE A 1 775 ? 54.649 -16.803 -46.953 1.00 29.62 775 PHE A N 1
ATOM 6293 C CA . PHE A 1 775 ? 54.744 -15.658 -47.864 1.00 29.62 775 PHE A CA 1
ATOM 6294 C C . PHE A 1 775 ? 54.650 -14.336 -47.100 1.00 29.62 775 PHE A C 1
ATOM 6296 O O . PHE A 1 775 ? 53.760 -14.116 -46.281 1.00 29.62 775 PHE A O 1
ATOM 6303 N N . GLU A 1 776 ? 55.628 -13.478 -47.374 1.00 37.75 776 GLU A N 1
ATOM 6304 C CA . GLU A 1 776 ? 55.780 -12.124 -46.857 1.00 37.75 776 GLU A CA 1
ATOM 6305 C C . GLU A 1 776 ? 54.575 -11.248 -47.227 1.00 37.75 776 GLU A C 1
ATOM 6307 O O . GLU A 1 776 ? 54.259 -11.070 -48.402 1.00 37.75 776 GLU A O 1
ATOM 6312 N N . LEU A 1 777 ? 53.943 -10.630 -46.226 1.00 29.25 777 LEU A N 1
ATOM 6313 C CA . LEU A 1 777 ? 53.019 -9.513 -46.415 1.00 29.25 777 LEU A CA 1
ATOM 6314 C C . LEU A 1 777 ? 53.424 -8.359 -45.493 1.00 29.25 777 LEU A C 1
ATOM 6316 O O . LEU A 1 777 ? 53.122 -8.320 -44.303 1.00 29.25 777 LEU A O 1
ATOM 6320 N N . VAL A 1 778 ? 54.212 -7.473 -46.103 1.00 28.16 778 VAL A N 1
ATOM 6321 C CA . VAL A 1 778 ? 54.235 -6.007 -46.008 1.00 28.16 778 VAL A CA 1
ATOM 6322 C C . VAL A 1 778 ? 53.456 -5.385 -44.840 1.00 28.16 778 VAL A C 1
ATOM 6324 O O . VAL A 1 778 ? 52.235 -5.467 -44.758 1.00 28.16 778 VAL A O 1
ATOM 6327 N N . HIS A 1 779 ? 54.218 -4.673 -44.003 1.00 34.09 779 HIS A N 1
ATOM 6328 C CA . HIS A 1 779 ? 53.832 -3.606 -43.077 1.00 34.09 779 HIS A CA 1
ATOM 6329 C C . HIS A 1 779 ? 52.354 -3.176 -43.078 1.00 34.09 779 HIS A C 1
ATOM 6331 O O . HIS A 1 779 ? 51.894 -2.451 -43.958 1.00 34.09 779 HIS A O 1
ATOM 6337 N N . GLY A 1 780 ? 51.662 -3.502 -41.986 1.00 26.33 780 GLY A N 1
ATOM 6338 C CA . GLY A 1 780 ? 50.391 -2.895 -41.616 1.00 26.33 780 GLY A CA 1
ATOM 6339 C C . GLY A 1 780 ? 50.251 -2.830 -40.098 1.00 26.33 780 GLY A C 1
ATOM 6340 O O . GLY A 1 780 ? 49.825 -3.796 -39.471 1.00 26.33 780 GLY A O 1
ATOM 6341 N N . ASP A 1 781 ? 50.556 -1.670 -39.516 1.00 28.86 781 ASP A N 1
ATOM 6342 C CA . ASP A 1 781 ? 50.395 -1.307 -38.094 1.00 28.86 781 ASP A CA 1
ATOM 6343 C C . ASP A 1 781 ? 48.922 -1.298 -37.598 1.00 28.86 781 ASP A C 1
ATOM 6345 O O . ASP A 1 781 ? 48.573 -0.620 -36.632 1.00 28.86 781 ASP A O 1
ATOM 6349 N N . HIS A 1 782 ? 48.024 -2.066 -38.223 1.00 28.03 782 HIS A N 1
ATOM 6350 C CA . HIS A 1 782 ? 46.590 -2.097 -37.913 1.00 28.03 782 HIS A CA 1
ATOM 6351 C C . HIS A 1 782 ? 46.079 -3.423 -37.324 1.00 28.03 782 HIS A C 1
ATOM 6353 O O . HIS A 1 782 ? 44.924 -3.495 -36.905 1.00 28.03 782 HIS A O 1
ATOM 6359 N N . PHE A 1 783 ? 46.925 -4.448 -37.181 1.00 27.53 783 PHE A N 1
ATOM 6360 C CA . PHE A 1 783 ? 46.551 -5.732 -36.571 1.00 27.53 783 PHE A CA 1
ATOM 6361 C C . PHE A 1 783 ? 47.047 -5.868 -35.120 1.00 27.53 783 PHE A C 1
ATOM 6363 O O . PHE A 1 783 ? 47.931 -6.657 -34.795 1.00 27.53 783 PHE A O 1
ATOM 6370 N N . ARG A 1 784 ? 46.437 -5.105 -34.205 1.00 27.38 784 ARG A N 1
ATOM 6371 C CA . ARG A 1 784 ? 46.417 -5.408 -32.758 1.00 27.38 784 ARG A CA 1
ATOM 6372 C C . ARG A 1 784 ? 45.020 -5.159 -32.183 1.00 27.38 784 ARG A C 1
ATOM 6374 O O . ARG A 1 784 ? 44.850 -4.375 -31.256 1.00 27.38 784 ARG A O 1
ATOM 6381 N N . PHE A 1 785 ? 44.004 -5.836 -32.712 1.00 29.25 785 PHE A N 1
ATOM 6382 C CA . PHE A 1 785 ? 42.724 -5.939 -32.008 1.00 29.25 785 PHE A CA 1
ATOM 6383 C C . PHE A 1 785 ? 42.830 -7.044 -30.952 1.00 29.25 785 PHE A C 1
ATOM 6385 O O . PHE A 1 785 ? 42.708 -8.234 -31.235 1.00 29.25 785 PHE A O 1
ATOM 6392 N N . GLN A 1 786 ? 43.144 -6.626 -29.724 1.00 30.62 786 GLN A N 1
ATOM 6393 C CA . GLN A 1 786 ? 43.132 -7.473 -28.537 1.00 30.62 786 GLN A CA 1
ATOM 6394 C C . GLN A 1 786 ? 41.701 -7.947 -28.260 1.00 30.62 786 GLN A C 1
ATOM 6396 O O . GLN A 1 786 ? 40.863 -7.199 -27.764 1.00 30.62 786 GLN A O 1
ATOM 6401 N N . TYR A 1 787 ? 41.435 -9.214 -28.551 1.00 34.50 787 TYR A N 1
ATOM 6402 C CA . TYR A 1 787 ? 40.250 -9.908 -28.072 1.00 34.50 787 TYR A CA 1
ATOM 6403 C C . TYR A 1 787 ? 40.455 -10.308 -26.604 1.00 34.50 787 TYR A C 1
ATOM 6405 O O . TYR A 1 787 ? 41.145 -11.279 -26.302 1.00 34.50 787 TYR A O 1
ATOM 6413 N N . SER A 1 788 ? 39.853 -9.551 -25.688 1.00 26.14 788 SER A N 1
ATOM 6414 C CA . SER A 1 788 ? 39.453 -10.041 -24.364 1.00 26.14 788 SER A CA 1
ATOM 6415 C C . SER A 1 788 ? 38.375 -9.127 -23.772 1.00 26.14 788 SER A C 1
ATOM 6417 O O . SER A 1 788 ? 38.619 -8.279 -22.914 1.00 26.14 788 SER A O 1
ATOM 6419 N N . PHE A 1 789 ? 37.143 -9.287 -24.257 1.00 32.91 789 PHE A N 1
ATOM 6420 C CA . PHE A 1 789 ? 35.989 -8.542 -23.760 1.00 32.91 789 PHE A CA 1
ATOM 6421 C C . PHE A 1 789 ? 35.594 -9.028 -22.362 1.00 32.91 789 PHE A C 1
ATOM 6423 O O . PHE A 1 789 ? 34.767 -9.916 -22.185 1.00 32.91 789 PHE A O 1
ATOM 6430 N N . SER A 1 790 ? 36.183 -8.399 -21.349 1.00 30.20 790 SER A N 1
ATOM 6431 C CA . SER A 1 790 ? 35.613 -8.346 -20.010 1.00 30.20 790 SER A CA 1
ATOM 6432 C C . SER A 1 790 ? 35.880 -6.974 -19.398 1.00 30.20 790 SER A C 1
ATOM 6434 O O . SER A 1 790 ? 36.928 -6.361 -19.612 1.00 30.20 790 SER A O 1
ATOM 6436 N N . VAL A 1 791 ? 34.921 -6.522 -18.601 1.00 33.84 791 VAL A N 1
ATOM 6437 C CA . VAL A 1 791 ? 34.769 -5.168 -18.057 1.00 33.84 791 VAL A CA 1
ATOM 6438 C C . VAL A 1 791 ? 35.909 -4.728 -17.103 1.00 33.84 791 VAL A C 1
ATOM 6440 O O . VAL A 1 791 ? 35.905 -3.619 -16.583 1.00 33.84 791 VAL A O 1
ATOM 6443 N N . GLY A 1 792 ? 36.941 -5.555 -16.904 1.00 29.30 792 GLY A N 1
ATOM 6444 C CA . GLY A 1 792 ? 38.088 -5.278 -16.032 1.00 29.30 792 GLY A CA 1
ATOM 6445 C C . GLY A 1 792 ? 39.352 -4.717 -16.703 1.00 29.30 792 GLY A C 1
ATOM 6446 O O . GLY A 1 792 ? 40.245 -4.268 -15.985 1.00 29.30 792 GLY A O 1
ATOM 6447 N N . ALA A 1 793 ? 39.469 -4.729 -18.038 1.00 30.05 793 ALA A N 1
ATOM 6448 C CA . ALA A 1 793 ? 40.734 -4.403 -18.719 1.00 30.05 793 ALA A CA 1
ATOM 6449 C C . ALA A 1 793 ? 41.060 -2.893 -18.765 1.00 30.05 793 ALA A C 1
ATOM 6451 O O . ALA A 1 793 ? 42.222 -2.511 -18.657 1.00 30.05 793 ALA A O 1
ATOM 6452 N N . LEU A 1 794 ? 40.047 -2.022 -18.833 1.00 33.22 794 LEU A N 1
ATOM 6453 C CA . LEU A 1 794 ? 40.232 -0.560 -18.866 1.00 33.22 794 LEU A CA 1
ATOM 6454 C C . LEU A 1 794 ? 40.468 0.054 -17.472 1.00 33.22 794 LEU A C 1
ATOM 6456 O O . LEU A 1 794 ? 41.042 1.134 -17.354 1.00 33.22 794 LEU A O 1
ATOM 6460 N N . LEU A 1 795 ? 40.095 -0.660 -16.403 1.00 32.66 795 LEU A N 1
ATOM 6461 C CA . LEU A 1 795 ? 40.425 -0.278 -15.024 1.00 32.66 795 LEU A CA 1
ATOM 6462 C C . LEU A 1 795 ? 41.860 -0.681 -14.638 1.00 32.66 795 LEU A C 1
ATOM 6464 O O . LEU A 1 795 ? 42.463 -0.050 -13.772 1.00 32.66 795 LEU A O 1
ATOM 6468 N N . ALA A 1 796 ? 42.440 -1.680 -15.313 1.00 32.66 796 ALA A N 1
ATOM 6469 C CA . ALA A 1 796 ? 43.812 -2.124 -15.069 1.00 32.66 796 ALA A CA 1
ATOM 6470 C C . ALA A 1 796 ? 44.882 -1.214 -15.708 1.00 32.66 796 ALA A C 1
ATOM 6472 O O . ALA A 1 796 ? 46.016 -1.198 -15.233 1.00 32.66 796 ALA A O 1
ATOM 6473 N N . SER A 1 797 ? 44.550 -0.387 -16.708 1.00 31.03 797 SER A N 1
ATOM 6474 C CA . SER A 1 797 ? 45.496 0.609 -17.246 1.00 31.03 797 SER A CA 1
ATOM 6475 C C . SER A 1 797 ? 45.657 1.852 -16.357 1.00 31.03 797 SER A C 1
ATOM 6477 O O . SER A 1 797 ? 46.560 2.651 -16.585 1.00 31.03 797 SER A O 1
ATOM 6479 N N . LEU A 1 798 ? 44.825 2.010 -15.318 1.00 31.77 798 LEU A N 1
ATOM 6480 C CA . LEU A 1 798 ? 44.849 3.153 -14.393 1.00 31.77 798 LEU A CA 1
ATOM 6481 C C . LEU A 1 798 ? 45.514 2.862 -13.040 1.00 31.77 798 LEU A C 1
ATOM 6483 O O . LEU A 1 798 ? 45.708 3.786 -12.255 1.00 31.77 798 LEU A O 1
ATOM 6487 N N . GLN A 1 799 ? 45.947 1.625 -12.778 1.00 30.83 799 GLN A N 1
ATOM 6488 C CA . GLN A 1 799 ? 46.784 1.324 -11.607 1.00 30.83 799 GLN A CA 1
ATOM 6489 C C . GLN A 1 799 ? 48.290 1.497 -11.854 1.00 30.83 799 GLN A C 1
ATOM 6491 O O . GLN A 1 799 ? 49.069 1.324 -10.919 1.00 30.83 799 GLN A O 1
ATOM 6496 N N . HIS A 1 800 ? 48.709 1.917 -13.058 1.00 31.22 800 HIS A N 1
ATOM 6497 C CA . HIS A 1 800 ? 50.127 2.146 -13.355 1.00 31.22 800 HIS A CA 1
ATOM 6498 C C . HIS A 1 800 ? 50.577 3.590 -13.601 1.00 31.22 800 HIS A C 1
ATOM 6500 O O . HIS A 1 800 ? 51.785 3.799 -13.688 1.00 31.22 800 HIS A O 1
ATOM 6506 N N . HIS A 1 801 ? 49.703 4.604 -13.601 1.00 30.73 801 HIS A N 1
ATOM 6507 C CA . HIS A 1 801 ? 50.169 5.988 -13.750 1.00 30.73 801 HIS A CA 1
ATOM 6508 C C . HIS A 1 801 ? 49.535 6.979 -12.770 1.00 30.73 801 HIS A C 1
ATOM 6510 O O . HIS A 1 801 ? 48.330 7.210 -12.743 1.00 30.73 801 HIS A O 1
ATOM 6516 N N . ARG A 1 802 ? 50.427 7.594 -11.979 1.00 26.73 802 ARG A N 1
ATOM 6517 C CA . ARG A 1 802 ? 50.240 8.863 -11.269 1.00 26.73 802 ARG A CA 1
ATOM 6518 C C . ARG A 1 802 ? 49.683 9.913 -12.243 1.00 26.73 802 ARG A C 1
ATOM 6520 O O . ARG A 1 802 ? 50.100 9.956 -13.395 1.00 26.73 802 ARG A O 1
ATOM 6527 N N . ILE A 1 803 ? 48.765 10.748 -11.764 1.00 35.19 803 ILE A N 1
ATOM 6528 C CA . ILE A 1 803 ? 48.076 11.807 -12.517 1.00 35.19 803 ILE A CA 1
ATOM 6529 C C . ILE A 1 803 ? 49.069 12.666 -13.322 1.00 35.19 803 ILE A C 1
ATOM 6531 O O . ILE A 1 803 ? 49.902 13.346 -12.726 1.00 35.19 803 ILE A O 1
ATOM 6535 N N . LEU A 1 804 ? 48.927 12.700 -14.653 1.00 22.00 804 LEU A N 1
ATOM 6536 C CA . LEU A 1 804 ? 49.278 13.864 -15.472 1.00 22.00 804 LEU A CA 1
ATOM 6537 C C . LEU A 1 804 ? 48.536 13.849 -16.816 1.00 22.00 804 LEU A C 1
ATOM 6539 O O . LEU A 1 804 ? 48.420 12.834 -17.496 1.00 22.00 804 LEU A O 1
ATOM 6543 N N . VAL A 1 805 ? 48.002 15.019 -17.139 1.00 27.47 805 VAL A N 1
ATOM 6544 C CA . VAL A 1 805 ? 47.305 15.415 -18.362 1.00 27.47 805 VAL A CA 1
ATOM 6545 C C . VAL A 1 805 ? 48.330 15.586 -19.507 1.00 27.47 805 VAL A C 1
ATOM 6547 O O . VAL A 1 805 ? 49.433 16.059 -19.260 1.00 27.47 805 VAL A O 1
ATOM 6550 N N . ILE A 1 806 ? 47.916 15.260 -20.744 1.00 27.45 806 ILE A N 1
ATOM 6551 C CA . ILE A 1 806 ? 48.563 15.480 -22.069 1.00 27.45 806 ILE A CA 1
ATOM 6552 C C . ILE A 1 806 ? 49.562 14.412 -22.566 1.00 27.45 806 ILE A C 1
ATOM 6554 O O . ILE A 1 806 ? 50.678 14.283 -22.078 1.00 27.45 806 ILE A O 1
ATOM 6558 N N . SER A 1 807 ? 49.179 13.733 -23.654 1.00 21.64 807 SER A N 1
ATOM 6559 C CA . SER A 1 807 ? 50.012 13.359 -24.826 1.00 21.64 807 SER A CA 1
ATOM 6560 C C . SER A 1 807 ? 49.070 12.669 -25.831 1.00 21.64 807 SER A C 1
ATOM 6562 O O . SER A 1 807 ? 48.464 11.653 -25.522 1.00 21.64 807 SER A O 1
ATOM 6564 N N . VAL A 1 808 ? 48.646 13.275 -26.946 1.00 23.70 808 VAL A N 1
ATOM 6565 C CA . VAL A 1 808 ? 49.410 13.576 -28.172 1.00 23.70 808 VAL A CA 1
ATOM 6566 C C . VAL A 1 808 ? 50.495 12.533 -28.453 1.00 23.70 808 VAL A C 1
ATOM 6568 O O . VAL A 1 808 ? 51.519 12.497 -27.785 1.00 23.70 808 VAL A O 1
ATOM 6571 N N . ILE A 1 809 ? 50.195 11.697 -29.451 1.00 32.97 809 ILE A N 1
ATOM 6572 C CA . ILE A 1 809 ? 51.055 10.840 -30.284 1.00 32.97 809 ILE A CA 1
ATOM 6573 C C . ILE A 1 809 ? 52.567 11.017 -30.032 1.00 32.97 809 ILE A C 1
ATOM 6575 O O . ILE A 1 809 ? 53.127 12.026 -30.448 1.00 32.97 809 ILE A O 1
ATOM 6579 N N . ALA A 1 810 ? 53.236 10.006 -29.459 1.00 21.95 810 ALA A N 1
ATOM 6580 C CA . ALA A 1 810 ? 54.649 9.689 -29.732 1.00 21.95 810 ALA A CA 1
ATOM 6581 C C . ALA A 1 810 ? 55.048 8.303 -29.160 1.00 21.95 810 ALA A C 1
ATOM 6583 O O . ALA A 1 810 ? 54.591 7.946 -28.072 1.00 21.95 810 ALA A O 1
ATOM 6584 N N . PRO A 1 811 ? 55.897 7.516 -29.855 1.00 28.73 811 PRO A N 1
ATOM 6585 C CA . PRO A 1 811 ? 56.264 6.153 -29.468 1.00 28.73 811 PRO A CA 1
ATOM 6586 C C . PRO A 1 811 ? 57.414 6.144 -28.448 1.00 28.73 811 PRO A C 1
ATOM 6588 O O . PRO A 1 811 ? 58.422 6.822 -28.643 1.00 28.73 811 PRO A O 1
ATOM 6591 N N . GLN A 1 812 ? 57.305 5.353 -27.377 1.00 28.86 812 GLN A N 1
ATOM 6592 C CA . GLN A 1 812 ? 58.400 5.176 -26.417 1.00 28.86 812 GLN A CA 1
ATOM 6593 C C . GLN A 1 812 ? 59.173 3.878 -26.653 1.00 28.86 812 GLN A C 1
ATOM 6595 O O . GLN A 1 812 ? 58.669 2.779 -26.437 1.00 28.86 812 GLN A O 1
ATOM 6600 N N . ASN A 1 813 ? 60.442 4.057 -27.015 1.00 29.28 813 ASN A N 1
ATOM 6601 C CA . ASN A 1 813 ? 61.532 3.132 -26.751 1.00 29.28 813 ASN A CA 1
ATOM 6602 C C . ASN A 1 813 ? 62.466 3.772 -25.707 1.00 29.28 813 ASN A C 1
ATOM 6604 O O . ASN A 1 813 ? 62.709 4.977 -25.751 1.00 29.28 813 ASN A O 1
ATOM 6608 N N . SER A 1 814 ? 63.060 2.921 -24.865 1.00 28.62 814 SER A N 1
ATOM 6609 C CA . SER A 1 814 ? 64.220 3.137 -23.975 1.00 28.62 814 SER A CA 1
ATOM 6610 C C . SER A 1 814 ? 64.013 3.687 -22.544 1.00 28.62 814 SER A C 1
ATOM 6612 O O . SER A 1 814 ? 63.441 4.746 -22.324 1.00 28.62 814 SER A O 1
ATOM 6614 N N . GLY A 1 815 ? 64.620 2.974 -21.578 1.00 27.89 815 GLY A N 1
ATOM 6615 C CA . GLY A 1 815 ? 65.475 3.588 -20.547 1.00 27.89 815 GLY A CA 1
ATOM 6616 C C . GLY A 1 815 ? 64.934 3.729 -19.117 1.00 27.89 815 GLY A C 1
ATOM 6617 O O . GLY A 1 815 ? 64.174 4.634 -18.813 1.00 27.89 815 GLY A O 1
ATOM 6618 N N . LYS A 1 816 ? 65.435 2.884 -18.203 1.00 40.16 816 LYS A N 1
ATOM 6619 C CA . LYS A 1 816 ? 65.287 2.937 -16.730 1.00 40.16 816 LYS A CA 1
ATOM 6620 C C . LYS A 1 816 ? 65.652 4.312 -16.121 1.00 40.16 816 LYS A C 1
ATOM 6622 O O . LYS A 1 816 ? 66.703 4.842 -16.464 1.00 40.16 816 LYS A O 1
ATOM 6627 N N . SER A 1 817 ? 64.933 4.792 -15.091 1.00 26.94 817 SER A N 1
ATOM 6628 C CA . SER A 1 817 ? 65.483 5.777 -14.128 1.00 26.94 817 SER A CA 1
ATOM 6629 C C . SER A 1 817 ? 64.919 5.669 -12.686 1.00 26.94 817 SER A C 1
ATOM 6631 O O . SER A 1 817 ? 63.799 6.046 -12.366 1.00 26.94 817 SER A O 1
ATOM 6633 N N . ILE A 1 818 ? 65.721 5.058 -11.804 1.00 30.09 818 ILE A N 1
ATOM 6634 C CA . ILE A 1 818 ? 66.320 5.575 -10.545 1.00 30.09 818 ILE A CA 1
ATOM 6635 C C . ILE A 1 818 ? 65.450 6.265 -9.450 1.00 30.09 818 ILE A C 1
ATOM 6637 O O . ILE A 1 818 ? 65.909 6.372 -8.318 1.00 30.09 818 ILE A O 1
ATOM 6641 N N . LEU A 1 819 ? 64.177 6.620 -9.650 1.00 27.41 819 LEU A N 1
ATOM 6642 C CA . LEU A 1 819 ? 63.349 7.286 -8.612 1.00 27.41 819 LEU A CA 1
ATOM 6643 C C . LEU A 1 819 ? 62.535 6.342 -7.698 1.00 27.41 819 LEU A C 1
ATOM 6645 O O . LEU A 1 819 ? 61.740 6.795 -6.875 1.00 27.41 819 LEU A O 1
ATOM 6649 N N . SER A 1 820 ? 62.750 5.028 -7.807 1.00 26.95 820 SER A N 1
ATOM 6650 C CA . SER A 1 820 ? 62.002 3.993 -7.069 1.00 26.95 820 SER A CA 1
ATOM 6651 C C . SER A 1 820 ? 62.331 3.905 -5.570 1.00 26.95 820 SER A C 1
ATOM 6653 O O . SER A 1 820 ? 61.537 3.346 -4.819 1.00 26.95 820 SER A O 1
ATOM 6655 N N . ASN A 1 821 ? 63.472 4.432 -5.108 1.00 28.02 821 ASN A N 1
ATOM 6656 C CA . ASN A 1 821 ? 63.993 4.072 -3.779 1.00 28.02 821 ASN A CA 1
ATOM 6657 C C . ASN A 1 821 ? 63.783 5.104 -2.659 1.00 28.02 821 ASN A C 1
ATOM 6659 O O . ASN A 1 821 ? 64.047 4.773 -1.511 1.00 28.02 821 ASN A O 1
ATOM 6663 N N . TYR A 1 822 ? 63.258 6.305 -2.929 1.00 28.31 822 TYR A N 1
ATOM 6664 C CA . TYR A 1 822 ? 63.057 7.322 -1.875 1.00 28.31 822 TYR A CA 1
ATOM 6665 C C . TYR A 1 822 ? 61.620 7.442 -1.341 1.00 28.31 822 TYR A C 1
ATOM 6667 O O . TYR A 1 822 ? 61.390 8.131 -0.354 1.00 28.31 822 TYR A O 1
ATOM 6675 N N . VAL A 1 823 ? 60.643 6.756 -1.945 1.00 29.56 823 VAL A N 1
ATOM 6676 C CA . VAL A 1 823 ? 59.216 6.884 -1.567 1.00 29.56 823 VAL A CA 1
ATOM 6677 C C . VAL A 1 823 ? 58.778 5.846 -0.519 1.00 29.56 823 VAL A C 1
ATOM 6679 O O . VAL A 1 823 ? 57.690 5.949 0.033 1.00 29.56 823 VAL A O 1
ATOM 6682 N N . TRP A 1 824 ? 59.645 4.897 -0.163 1.00 29.70 824 TRP A N 1
ATOM 6683 C CA . TRP A 1 824 ? 59.346 3.874 0.849 1.00 29.70 824 TRP A CA 1
ATOM 6684 C C . TRP A 1 824 ? 59.398 4.364 2.308 1.00 29.70 824 TRP A C 1
ATOM 6686 O O . TRP A 1 824 ? 59.100 3.580 3.198 1.00 29.70 824 TRP A O 1
ATOM 6696 N N . HIS A 1 825 ? 59.746 5.632 2.574 1.00 27.62 825 HIS A N 1
ATOM 6697 C CA . HIS A 1 825 ? 59.918 6.145 3.944 1.00 27.62 825 HIS A CA 1
ATOM 6698 C C . HIS A 1 825 ? 58.875 7.181 4.418 1.00 27.62 825 HIS A C 1
ATOM 6700 O O . HIS A 1 825 ? 59.048 7.740 5.497 1.00 27.62 825 HIS A O 1
ATOM 6706 N N . ILE A 1 826 ? 57.803 7.447 3.655 1.00 32.50 826 ILE A N 1
ATOM 6707 C CA . ILE A 1 826 ? 56.742 8.420 4.034 1.00 32.50 826 ILE A CA 1
ATOM 6708 C C . ILE A 1 826 ? 55.312 7.817 3.990 1.00 32.50 826 ILE A C 1
ATOM 6710 O O . ILE A 1 826 ? 54.345 8.492 4.334 1.00 32.50 826 ILE A O 1
ATOM 6714 N N . ILE A 1 827 ? 55.156 6.537 3.633 1.00 29.56 827 ILE A N 1
ATOM 6715 C CA . ILE A 1 827 ? 53.912 5.757 3.833 1.00 29.56 827 ILE A CA 1
ATOM 6716 C C . ILE A 1 827 ? 54.152 4.824 5.012 1.00 29.56 827 ILE A C 1
ATOM 6718 O O . ILE A 1 827 ? 53.245 4.719 5.865 1.00 29.56 827 ILE A O 1
#

InterPro domains:
  IPR001258 NHL repeat [PF01436] (431-455)
  IPR008509 Molybdate-anion transporter [PF05631] (481-747)
  IPR008509 Molybdate-anion transporter [PTHR23516] (480-747)
  IPR011042 Six-bladed beta-propeller, TolB-like [G3DSA:2.120.10.30] (146-283)
  IPR036259 MFS transporter superfamily [G3DSA:1.20.1250.20] (480-750)
  IPR036259 MFS transporter superfamily [SSF103473] (480-744)

Secondary structure (DSSP, 8-state):
-----EE-TTT--EE-EEE-TTT--EEEHHHHHHHHHHHHHHHHHHHHHHHHHHHHHHHHHH-TT--HHHHHHHHHHHHHHHHHHHHHHHHHHHHHHHHHHHHHHHHHHHHHHHHHHHHHHHHT---HHHHHHHHHHHHHHHHHHHGGG--PPEE-TTSSS--EE---------PEEPSSPEEEEE-S-BSSSTT-BSS---EEE-TT--EEEEETTTTEEEEE-TT-SS-EEEE--SS--SSTT--SSEEEEEEETTTTEEEEEETTTTEEEEEETTEEEEEEES--EEEEEE-TTSEEEEEETTTTEEEEEETT-TTS--EEEEE-S-BSSSTT-BSSEEEEEE-TTS-EEEEETTTTEEEEE-TT-SS-EEEEE-S-BSSSTT-BSSEEEEEE-TT-PEEEEEGGGTEEEEE-TT-SSPEEEE-STT-SSEEEEEE-TT--EEEEETTTTEEEEE-EE-HHHHHHHHHHHHHHHHHHHHHHHHHHHHHHHHHTT--HHHHHHHHHHHHHHHHHHHHHHHHHHHHH-HHHHHHHHHHHHHHHHHHTTS--HHHHHHHHHHHHHHHHHHHHHHHHHHHHHHHHTT--HHHHHHHHHHHHHHHHHHHHHHHHHHHHHHHHH-TTHHHHHHHHHHHHHHHHHHHHPPP--S-SS--HHHHHHHHHHHHHH-HHHHHHHHHHHHHHHHHHHHHHHHHHHHHHHHTTT-SSPP-HHHHHHHHHHHHHHHHHHHHHHHHHS-HHHHHHHHHHHHHHHHHHHHHHHHHHHHHHHTTS--------TT--------TTHHHHTTSS--------S--------SGGGSGGG--

=== Feature glossary ===
A reading guide for the features in this record.

Start from the sequence.

  · This is the polypeptide sequence — one letter per residue, N-terminus first. Length ranges from a few dozen residues for small domains to over a thousand for large multi-domain proteins.

Fold it, and you get atomic coordinates and the backbone conformation that goes with them.

  · Structure coordinates are given as an mmCIF _atom_site loop: one row per atom with element, residue name, chain id, sequence number, and x/y/z position in Å. Only the four main-chain atoms per residue are included here; side chains are omitted to keep the record compact.

  · Backbone dihedral angles. Every residue except chain termini has a φ (preceding-C → N → Cα → C) and a ψ (N → Cα → C → next-N). They are reported in degrees following the IUPAC sign convention. Secondary structure is essentially a statement about which (φ, ψ) basin each residue occupies.

  · The SS8 string is DSSP's per-residue secondary-structure call. α-helix (H) means an i→i+4 H-bond ladder; β-strand (E) means the residue participates in a β-sheet; 3₁₀ (G) and π (I) are tighter and wider helices; T/S are turns/bends; '-' is loop.

  · SS3 is a coarse helix/strand/coil call (letters a/b/c) made by the P-SEA algorithm from inter-Cα distances and dihedrals. It is less detailed than DSSP but needs only Cα positions.

Summarize the fold with a handful of shape descriptors and a per-residue structural alphabet.

  · Radius of gyration (Rg) is the root-mean-square distance of Cα atoms from their centroid — a single number for overall size and compactness. A globular domain of N residues has Rg ≈ 2.2·N^0.38 Å; an extended or disordered chain has a much larger Rg. The Cα contact count is the number of residue pairs whose Cα atoms are within 8 Å and are more than four positions apart in sequence — a standard proxy for tertiary packing density. The bounding box is the smallest axis-aligned box enclosing all Cα atoms.

  · The Foldseek 3Di string encodes local tertiary geometry as a 20-letter alphabet — one character per residue — derived from the relative positions of nearby Cα atoms. Unlike the amino-acid sequence, 3Di is a direct function of the 3D structure, so two proteins with the same fold have similar 3Di strings even at low sequence identity.

  · Solvent-accessible surface area (SASA) is the area in Å² traced out by the centre of a 1.4 Å probe sphere (a water molecule) rolled over the protein's van der Waals surface (Shrake–Rupley / Lee–Richards construction). Buried residues have near-zero SASA; fully exposed residues can exceed 200 Å². The total SASA scales roughly with the number of surface residues.

Ask how reliable the model is.

  · pLDDT (predicted Local Distance Difference Test) is AlphaFold's per-residue confidence score, ranging from 0 to 100. Values above 90 indicate high confidence (typically well-packed cores); 70–90 is confident; 50–70 low confidence; below 50 usually means the region is disordered or the prediction is unreliable there. AlphaFold stores pLDDT in the mmCIF B-factor column.

  · B-factor (Debye–Waller factor) reflects atomic displacement in the crystal lattice. It is an experimental observable (units Å²), not a prediction; low values mean the atom is pinned down, high values mean it moves or is heterogeneous across the crystal.

  · Predicted Aligned Error (PAE) is an AlphaFold confidence matrix: entry (i, j) is the expected error in the position of residue j, in ångströms, when the prediction is superimposed on the true structure at residue i. Low PAE within a block of residues means that block is internally rigid and well-predicted; high PAE between two blocks means their relative placement is uncertain even if each block individually is confident.

Place it in context: what it resembles, what it is annotated as, and how it looks.

  · Nearest PDB neighbors are the top structural matches found by Foldseek when searching this structure against the entire Protein Data Bank. Each hit reports a TM-score (0 to 1; >0.5 almost always implies the same fold) and an E-value. These are *structural* homologs — they may share no detectable sequence similarity.

  · Functional annotations link the protein to curated databases. InterPro entries identify conserved domains and families by matching the sequence against member-database signatures (Pfam, PROSITE, CDD, …). Gene Ontology (GO) terms describe molecular function, biological process, and cellular component in a controlled vocabulary. CATH places the structure in a hierarchical fold classification (Class/Architecture/Topology/Homologous-superfamily). The organism is the source species.

  · Three diagnostic plots accompany the record. The Cα contact map visualizes the tertiary structure as a 2D adjacency matrix (8 Å cutoff, sequence-local contacts suppressed). The Ramachandran plot shows the distribution of backbone (φ, ψ) torsions, with points in the α and β basins reflecting secondary structure content. The PAE plot shows AlphaFold's inter-residue confidence as a color matrix.

  · Six rendered views show the 3D structure from the faces of a cube — i.e. along ±x, ±y, ±z. Rendering representation is drawn randomly per protein from cartoon (secondary-structure ribbons), sticks (backbone bonds), or molecular surface; coloring is either N→C rainbow (blue at the N-terminus through red at the C-terminus) or one color per chain.